Protein AF-A0AAU9VWB3-F1 (afdb_monomer_lite)

Organism: NCBI:txid46732

Structure (mmCIF, N/CA/C/O backbone):
data_AF-A0AAU9VWB3-F1
#
_entry.id   AF-A0AAU9VWB3-F1
#
loop_
_atom_site.group_PDB
_atom_site.id
_atom_site.type_symbol
_atom_site.label_atom_id
_atom_site.label_alt_id
_atom_site.label_comp_id
_atom_site.label_asym_id
_atom_site.label_entity_id
_atom_site.label_seq_id
_atom_site.pdbx_PDB_ins_code
_atom_site.Cartn_x
_atom_site.Cartn_y
_atom_site.Cartn_z
_atom_site.occupancy
_atom_site.B_iso_or_equiv
_atom_site.auth_seq_id
_atom_site.auth_comp_id
_atom_site.auth_asym_id
_atom_site.auth_atom_id
_atom_site.pdbx_PDB_model_num
ATOM 1 N N . ARG A 1 1 ? -45.924 -0.045 -30.109 1.00 38.47 1 ARG A N 1
ATOM 2 C CA . ARG A 1 1 ? -44.860 0.136 -31.128 1.00 38.47 1 ARG A CA 1
ATOM 3 C C . ARG A 1 1 ? -43.657 -0.625 -30.602 1.00 38.47 1 ARG A C 1
ATOM 5 O O . ARG A 1 1 ? -43.357 -0.429 -29.436 1.00 38.47 1 ARG A O 1
ATOM 12 N N . CYS A 1 2 ? -43.056 -1.525 -31.376 1.00 41.81 2 CYS A N 1
ATOM 13 C CA . CYS A 1 2 ? -41.845 -2.220 -30.935 1.00 41.81 2 CYS A CA 1
ATOM 14 C C . CYS A 1 2 ? -40.674 -1.237 -31.004 1.00 41.81 2 CYS A C 1
ATOM 16 O O . CYS A 1 2 ? -40.503 -0.582 -32.032 1.00 41.81 2 CYS A O 1
ATOM 18 N N . GLU A 1 3 ? -39.909 -1.102 -29.924 1.00 55.44 3 GLU A N 1
ATOM 19 C CA . GLU A 1 3 ? -38.705 -0.279 -29.950 1.00 55.44 3 GLU A CA 1
ATOM 20 C C . GLU A 1 3 ? -37.616 -0.947 -30.790 1.00 55.44 3 GLU A C 1
ATOM 22 O O . GLU A 1 3 ? -37.329 -2.129 -30.607 1.00 55.44 3 GLU A O 1
ATOM 27 N N . ARG A 1 4 ? -36.963 -0.177 -31.669 1.00 58.94 4 ARG A N 1
ATOM 28 C CA . ARG A 1 4 ? -35.733 -0.633 -32.328 1.00 58.94 4 ARG A CA 1
ATOM 29 C C . ARG A 1 4 ? -34.629 -0.837 -31.293 1.00 58.94 4 ARG A C 1
ATOM 31 O O . ARG A 1 4 ? -34.374 0.051 -30.467 1.00 58.94 4 ARG A O 1
ATOM 38 N N . LYS A 1 5 ? -33.977 -1.997 -31.373 1.00 69.62 5 LYS A N 1
ATOM 39 C CA . LYS A 1 5 ? -32.862 -2.408 -30.517 1.00 69.62 5 LYS A CA 1
ATOM 40 C C . LYS A 1 5 ? -31.563 -2.235 -31.299 1.00 69.62 5 LYS A C 1
ATOM 42 O O . LYS A 1 5 ? -31.406 -2.826 -32.355 1.00 69.62 5 LYS A O 1
ATOM 47 N N . CYS A 1 6 ? -30.634 -1.433 -30.788 1.00 78.75 6 CYS A N 1
ATOM 48 C CA . CYS A 1 6 ? -29.292 -1.345 -31.361 1.00 78.75 6 CYS A CA 1
ATOM 49 C C . CYS A 1 6 ? -28.444 -2.456 -30.731 1.00 78.75 6 CYS A C 1
ATOM 51 O O . CYS A 1 6 ? -28.241 -2.433 -29.520 1.00 78.75 6 CYS A O 1
ATOM 53 N N . ILE A 1 7 ? -28.016 -3.447 -31.517 1.00 81.38 7 ILE A N 1
ATOM 54 C CA . ILE A 1 7 ? -27.326 -4.640 -31.001 1.00 81.38 7 ILE A CA 1
ATOM 55 C C . ILE A 1 7 ? -25.847 -4.328 -30.758 1.00 81.38 7 ILE A C 1
ATOM 57 O O . ILE A 1 7 ? -25.397 -4.348 -29.617 1.00 81.38 7 ILE A O 1
ATOM 61 N N . PHE A 1 8 ? -25.113 -3.952 -31.809 1.00 83.62 8 PHE A N 1
ATOM 62 C CA . PHE A 1 8 ? -23.720 -3.504 -31.722 1.00 83.62 8 PHE A CA 1
ATOM 63 C C . PHE A 1 8 ? -23.607 -2.023 -32.111 1.00 83.62 8 PHE A C 1
ATOM 65 O O . PHE A 1 8 ? -22.905 -1.643 -33.048 1.00 83.62 8 PHE A O 1
ATOM 72 N N . GLY A 1 9 ? -24.351 -1.166 -31.408 1.00 77.94 9 GLY A N 1
ATOM 73 C CA . GLY A 1 9 ? -24.348 0.277 -31.643 1.00 77.94 9 GLY A CA 1
ATOM 74 C C . GLY A 1 9 ? -25.088 1.077 -30.574 1.00 77.94 9 GLY A C 1
ATOM 75 O O . GLY A 1 9 ? -25.852 0.532 -29.779 1.00 77.94 9 GLY A O 1
ATOM 76 N N . LYS A 1 10 ? -24.894 2.398 -30.575 1.00 83.38 10 LYS A N 1
ATOM 77 C CA . LYS A 1 10 ? -25.529 3.332 -29.636 1.00 83.38 10 LYS A CA 1
ATOM 78 C C . LYS A 1 10 ? -26.829 3.900 -30.218 1.00 83.38 10 LYS A C 1
ATOM 80 O O . LYS A 1 10 ? -26.836 4.427 -31.330 1.00 83.38 10 LYS A O 1
ATOM 85 N N . LYS A 1 11 ? -27.924 3.835 -29.453 1.00 79.50 11 LYS A N 1
ATOM 86 C CA . LYS A 1 11 ? -29.218 4.459 -29.793 1.00 79.50 11 LYS A CA 1
ATOM 87 C C . LYS A 1 11 ? -29.134 5.977 -29.592 1.00 79.50 11 LYS A C 1
ATOM 89 O O . LYS A 1 11 ? -28.684 6.436 -28.543 1.00 79.50 11 LYS A O 1
ATOM 94 N N . LEU A 1 12 ? -29.559 6.754 -30.587 1.00 74.50 12 LEU A N 1
ATOM 95 C CA . LEU A 1 12 ? -29.738 8.205 -30.473 1.00 74.50 12 LEU A CA 1
ATOM 96 C C . LEU A 1 12 ? -31.172 8.547 -30.045 1.00 74.50 12 LEU A C 1
ATOM 98 O O . LEU A 1 12 ? -32.097 7.759 -30.246 1.00 74.50 12 LEU A O 1
ATOM 102 N N . ALA A 1 13 ? -31.370 9.763 -29.526 1.00 68.38 13 ALA A N 1
ATOM 103 C CA . ALA A 1 13 ? -32.680 10.278 -29.103 1.00 68.38 13 ALA A CA 1
ATOM 104 C C . ALA A 1 13 ? -33.741 10.331 -30.231 1.00 68.38 13 ALA A C 1
ATOM 106 O O . ALA A 1 13 ? -34.926 10.480 -29.959 1.00 68.38 13 ALA A O 1
ATOM 107 N N . SER A 1 14 ? -33.324 10.182 -31.491 1.00 65.31 14 SER A N 1
ATOM 108 C CA . SER A 1 14 ? -34.155 10.114 -32.701 1.00 65.31 14 SER A CA 1
ATOM 109 C C . SER A 1 14 ? -34.635 8.699 -33.081 1.00 65.31 14 SER A C 1
ATOM 111 O O . SER A 1 14 ? -35.056 8.494 -34.215 1.00 65.31 14 SER A O 1
ATOM 113 N N . GLU A 1 15 ? -34.530 7.709 -32.183 1.00 66.25 15 GLU A N 1
ATOM 114 C CA . GLU A 1 15 ? -34.815 6.275 -32.435 1.00 66.25 15 GLU A CA 1
ATOM 115 C C . GLU A 1 15 ? -33.966 5.620 -33.554 1.00 66.25 15 GLU A C 1
ATOM 117 O O . GLU A 1 15 ? -34.312 4.565 -34.091 1.00 66.25 15 GLU A O 1
ATOM 122 N N . THR A 1 16 ? -32.817 6.212 -33.889 1.00 72.69 16 THR A N 1
ATOM 123 C CA . THR A 1 16 ? -31.859 5.697 -34.884 1.00 72.69 16 THR A CA 1
ATOM 124 C C . THR A 1 16 ? -30.579 5.190 -34.219 1.00 72.69 16 THR A C 1
ATOM 126 O O . THR A 1 16 ? -30.070 5.826 -33.295 1.00 72.69 16 THR A O 1
ATOM 129 N N . CYS A 1 17 ? -30.034 4.073 -34.704 1.00 80.69 17 CYS A N 1
ATOM 130 C CA . CYS A 1 17 ? -28.785 3.490 -34.208 1.00 80.69 17 CYS A CA 1
ATOM 131 C C . CYS A 1 17 ? -27.548 4.064 -34.920 1.00 80.69 17 CYS A C 1
ATOM 133 O O . CYS A 1 17 ? -27.579 4.305 -36.125 1.00 80.69 17 CYS A O 1
ATOM 135 N N . VAL A 1 18 ? -26.448 4.230 -34.181 1.00 86.19 18 VAL A N 1
ATOM 136 C CA . VAL A 1 18 ? -25.097 4.472 -34.714 1.00 86.19 18 VAL A CA 1
ATOM 137 C C . VAL A 1 18 ? -24.234 3.264 -34.373 1.00 86.19 18 VAL A C 1
ATOM 139 O O . VAL A 1 18 ? -24.063 2.948 -33.196 1.00 86.19 18 VAL A O 1
ATOM 142 N N . CYS A 1 19 ? -23.717 2.574 -35.386 1.00 84.81 19 CYS A N 1
ATOM 143 C CA . CYS A 1 19 ? -23.030 1.299 -35.197 1.00 84.81 19 CYS A CA 1
ATOM 144 C C . CYS A 1 19 ? -21.603 1.462 -34.676 1.00 84.81 19 CYS A C 1
ATOM 146 O O . CYS A 1 19 ? -20.915 2.434 -34.992 1.00 84.81 19 CYS A O 1
ATOM 148 N N . TYR A 1 20 ? -21.164 0.497 -33.869 1.00 82.50 20 TYR A N 1
ATOM 149 C CA . TYR A 1 20 ? -19.766 0.374 -33.479 1.00 82.50 20 TYR A CA 1
ATOM 150 C C . TYR A 1 20 ? -18.916 -0.103 -34.664 1.00 82.50 20 TYR A C 1
ATOM 152 O O . TYR A 1 20 ? -19.426 -0.657 -35.640 1.00 82.50 20 TYR A O 1
ATOM 160 N N . HIS A 1 21 ? -17.607 0.139 -34.585 1.00 82.44 21 HIS A N 1
ATOM 161 C CA . HIS A 1 21 ? -16.670 -0.180 -35.659 1.00 82.44 21 HIS A CA 1
ATOM 162 C C . HIS A 1 21 ? -16.758 -1.660 -36.064 1.00 82.44 21 HIS A C 1
ATOM 164 O O . HIS A 1 21 ? -16.754 -2.544 -35.209 1.00 82.44 21 HIS A O 1
ATOM 170 N N . GLY A 1 22 ? -16.861 -1.918 -37.370 1.00 80.81 22 GLY A N 1
ATOM 171 C CA . GLY A 1 22 ? -17.019 -3.265 -37.919 1.00 80.81 22 GLY A CA 1
ATOM 172 C C . GLY A 1 22 ? -18.447 -3.829 -37.923 1.00 80.81 22 GLY A C 1
ATOM 173 O O . GLY A 1 22 ? -18.622 -4.985 -38.316 1.00 80.81 22 GLY A O 1
ATOM 174 N N . TYR A 1 23 ? -19.459 -3.031 -37.565 1.00 86.69 23 TYR A N 1
ATOM 175 C CA . TYR A 1 23 ? -20.879 -3.397 -37.641 1.00 86.69 23 TYR A CA 1
ATOM 176 C C . TYR A 1 23 ? -21.697 -2.393 -38.465 1.00 86.69 23 TYR A C 1
ATOM 178 O O . TYR A 1 23 ? -21.344 -1.218 -38.576 1.00 86.69 23 TYR A O 1
ATOM 186 N N . TRP A 1 24 ? -22.812 -2.854 -39.035 1.00 89.44 24 TRP A N 1
ATOM 187 C CA . TRP A 1 24 ? -23.670 -2.064 -39.918 1.00 89.44 24 TRP A CA 1
ATOM 188 C C . TRP A 1 24 ? -25.157 -2.448 -39.838 1.00 89.44 24 TRP A C 1
ATOM 190 O O . TRP A 1 24 ? -25.545 -3.486 -39.291 1.00 89.44 24 TRP A O 1
ATOM 200 N N . GLY A 1 25 ? -25.995 -1.592 -40.426 1.00 84.12 25 GLY A N 1
ATOM 201 C CA . GLY A 1 25 ? -27.437 -1.779 -40.580 1.00 84.12 25 GLY A CA 1
ATOM 202 C C . GLY A 1 25 ? -28.259 -0.977 -39.569 1.00 84.12 25 GLY A C 1
ATOM 203 O O . GLY A 1 25 ? -27.744 -0.472 -38.577 1.00 84.12 25 GLY A O 1
ATOM 204 N N . LEU A 1 26 ? -29.571 -0.869 -39.803 1.00 82.31 26 LEU A N 1
ATOM 205 C CA . LEU A 1 26 ? -30.471 0.002 -39.021 1.00 82.31 26 LEU A CA 1
ATOM 206 C C . LEU A 1 26 ? -30.565 -0.345 -37.521 1.00 82.31 26 LEU A C 1
ATOM 208 O O . LEU A 1 26 ? -30.972 0.505 -36.732 1.00 82.31 26 LEU A O 1
ATOM 212 N N . GLU A 1 27 ? -30.191 -1.570 -37.149 1.00 85.31 27 GLU A N 1
ATOM 213 C CA . GLU A 1 27 ? -30.115 -2.077 -35.771 1.00 85.31 27 GLU A CA 1
ATOM 214 C C . GLU A 1 27 ? -28.685 -2.488 -35.372 1.00 85.31 27 GLU A C 1
ATOM 216 O O . GLU A 1 27 ? -28.461 -2.993 -34.274 1.00 85.31 27 GLU A O 1
ATOM 221 N N . CYS A 1 28 ? -27.693 -2.253 -36.242 1.00 88.00 28 CYS A N 1
ATOM 222 C CA . CYS A 1 28 ? -26.292 -2.630 -36.030 1.00 88.00 28 CYS A CA 1
ATOM 223 C C . CYS A 1 28 ? -26.110 -4.114 -35.669 1.00 88.00 28 CYS A C 1
ATOM 225 O O . CYS A 1 28 ? -25.296 -4.466 -34.819 1.00 88.00 28 CYS A O 1
ATOM 227 N N . SER A 1 29 ? -26.924 -4.979 -36.278 1.00 85.06 29 SER A N 1
ATOM 228 C CA . SER A 1 29 ? -26.930 -6.431 -36.079 1.00 85.06 29 SER A CA 1
ATOM 229 C C . SER A 1 29 ? -25.901 -7.158 -36.942 1.00 85.06 29 SER A C 1
ATOM 231 O O . SER A 1 29 ? -25.531 -8.288 -36.634 1.00 85.06 29 SER A O 1
ATOM 233 N N . ASN A 1 30 ? -25.476 -6.537 -38.044 1.00 84.25 30 ASN A N 1
ATOM 234 C CA . ASN A 1 30 ? -24.720 -7.199 -39.097 1.00 84.25 30 ASN A CA 1
ATOM 235 C C . ASN A 1 30 ? -23.243 -6.830 -38.992 1.00 84.25 30 ASN A C 1
ATOM 237 O O . ASN A 1 30 ? -22.899 -5.677 -38.741 1.00 84.25 30 ASN A O 1
ATOM 241 N N . THR A 1 31 ? -22.364 -7.798 -39.217 1.00 86.19 31 THR A N 1
ATOM 242 C CA . THR A 1 31 ? -20.916 -7.574 -39.252 1.00 86.19 31 THR A CA 1
ATOM 243 C C . THR A 1 31 ? -20.471 -7.143 -40.650 1.00 86.19 31 THR A C 1
ATOM 245 O O . THR A 1 31 ? -21.022 -7.598 -41.655 1.00 86.19 31 THR A O 1
ATOM 248 N N . CYS A 1 32 ? -19.476 -6.265 -40.731 1.00 86.06 32 CYS A N 1
ATOM 249 C CA . CYS A 1 32 ? -18.845 -5.887 -41.994 1.00 86.06 32 CYS A CA 1
ATOM 250 C C . CYS A 1 32 ? -18.077 -7.071 -42.622 1.00 86.06 32 CYS A C 1
ATOM 252 O O . CYS A 1 32 ? -17.574 -7.927 -41.884 1.00 86.06 32 CYS A O 1
ATOM 254 N N . PRO A 1 33 ? -17.926 -7.120 -43.962 1.00 79.62 33 PRO A N 1
ATOM 255 C CA . PRO A 1 33 ? -17.017 -8.056 -44.631 1.00 79.62 33 PRO A CA 1
ATOM 256 C C . PRO A 1 33 ? -15.603 -7.977 -44.029 1.00 79.62 33 PRO A C 1
ATOM 258 O O . PRO A 1 33 ? -15.181 -6.900 -43.622 1.00 79.62 33 PRO A O 1
ATOM 261 N N . GLY A 1 34 ? -14.884 -9.097 -43.911 1.00 69.38 34 GLY A N 1
ATOM 262 C CA . GLY A 1 34 ? -13.620 -9.180 -43.148 1.00 69.38 34 GLY A CA 1
ATOM 263 C C . GLY A 1 34 ? -13.787 -9.315 -41.619 1.00 69.38 34 GLY A C 1
ATOM 264 O O . GLY A 1 34 ? -12.839 -9.664 -40.918 1.00 69.38 34 GLY A O 1
ATOM 265 N N . GLY A 1 35 ? -15.006 -9.132 -41.094 1.00 75.06 35 GLY A N 1
ATOM 266 C CA . GLY A 1 35 ? -15.345 -9.309 -39.679 1.00 75.06 35 GLY A CA 1
ATOM 267 C C . GLY A 1 35 ? -15.165 -8.044 -38.831 1.00 75.06 35 GLY A C 1
ATOM 268 O O . GLY A 1 35 ? -14.579 -7.057 -39.262 1.00 75.06 35 GLY A O 1
ATOM 269 N N . ALA A 1 36 ? -15.671 -8.069 -37.593 1.00 76.12 36 ALA A N 1
ATOM 270 C CA . ALA A 1 36 ? -15.687 -6.891 -36.716 1.00 76.12 36 ALA A CA 1
ATOM 271 C C . ALA A 1 36 ? -14.283 -6.411 -36.304 1.00 76.12 36 ALA A C 1
ATOM 273 O O . ALA A 1 36 ? -14.067 -5.217 -36.113 1.00 76.12 36 ALA A O 1
ATOM 274 N N . ALA A 1 37 ? -13.338 -7.348 -36.172 1.00 71.69 37 ALA A N 1
ATOM 275 C CA . ALA A 1 37 ? -11.956 -7.061 -35.798 1.00 71.69 37 ALA A CA 1
ATOM 276 C C . ALA A 1 37 ? -11.131 -6.473 -36.956 1.00 71.69 37 ALA A C 1
ATOM 278 O O . ALA A 1 37 ? -10.235 -5.676 -36.706 1.00 71.69 37 ALA A O 1
ATOM 279 N N . ASN A 1 38 ? -11.441 -6.849 -38.205 1.00 74.50 38 ASN A N 1
ATOM 280 C CA . ASN A 1 38 ? -10.714 -6.427 -39.406 1.00 74.50 38 ASN A CA 1
ATOM 281 C C . ASN A 1 38 ? -11.690 -6.042 -40.537 1.00 74.50 38 ASN A C 1
ATOM 283 O O . ASN A 1 38 ? -11.703 -6.695 -41.587 1.00 74.50 38 ASN A O 1
ATOM 287 N N . PRO A 1 39 ? -12.556 -5.028 -40.351 1.00 81.31 39 PRO A N 1
ATOM 288 C CA . PRO A 1 39 ? -13.560 -4.692 -41.350 1.00 81.31 39 PRO A CA 1
ATOM 289 C C . PRO A 1 39 ? -12.901 -4.279 -42.665 1.00 81.31 39 PRO A C 1
ATOM 291 O O . PRO A 1 39 ? -11.892 -3.574 -42.691 1.00 81.31 39 PRO A O 1
ATOM 294 N N . CYS A 1 40 ? -13.460 -4.775 -43.765 1.00 80.12 40 CYS A N 1
ATOM 295 C CA . CYS A 1 40 ? -12.908 -4.670 -45.113 1.00 80.12 40 CYS A CA 1
ATOM 296 C C . CYS A 1 40 ? -11.451 -5.164 -45.203 1.00 80.12 40 CYS A C 1
ATOM 298 O O . CYS A 1 40 ? -10.633 -4.585 -45.920 1.00 80.12 40 CYS A O 1
ATOM 300 N N . ASN A 1 41 ? -11.109 -6.190 -44.410 1.00 73.81 41 ASN A N 1
ATOM 301 C CA . ASN A 1 41 ? -9.760 -6.738 -44.237 1.00 73.81 41 ASN A CA 1
ATOM 302 C C . ASN A 1 41 ? -8.693 -5.657 -43.948 1.00 73.81 41 ASN A C 1
ATOM 304 O O . ASN A 1 41 ? -7.556 -5.778 -44.401 1.00 73.81 41 ASN A O 1
ATOM 308 N N . ASN A 1 42 ? -9.065 -4.574 -43.248 1.00 80.12 42 ASN A N 1
ATOM 309 C CA . ASN A 1 42 ? -8.258 -3.363 -43.007 1.00 80.12 42 ASN A CA 1
ATOM 310 C C . ASN A 1 42 ? -7.787 -2.616 -44.278 1.00 80.12 42 ASN A C 1
ATOM 312 O O . ASN A 1 42 ? -6.952 -1.716 -44.200 1.00 80.12 42 ASN A O 1
ATOM 316 N N . ASN A 1 43 ? -8.333 -2.956 -45.448 1.00 75.38 43 ASN A N 1
ATOM 317 C CA . ASN A 1 43 ? -7.957 -2.416 -46.757 1.00 75.38 43 ASN A CA 1
ATOM 318 C C . ASN A 1 43 ? -9.058 -1.549 -47.403 1.00 75.38 43 ASN A C 1
ATOM 320 O O . ASN A 1 43 ? -8.951 -1.175 -48.573 1.00 75.38 43 ASN A O 1
ATOM 324 N N . GLY A 1 44 ? -10.088 -1.189 -46.638 1.00 79.69 44 GLY A N 1
ATOM 325 C CA . GLY A 1 44 ? -11.168 -0.284 -47.031 1.00 79.69 44 GLY A CA 1
ATOM 326 C C . GLY A 1 44 ? -11.976 0.196 -45.826 1.00 79.69 44 GLY A C 1
ATOM 327 O O . GLY A 1 44 ? -11.701 -0.209 -44.697 1.00 79.69 44 GLY A O 1
ATOM 328 N N . MET A 1 45 ? -12.984 1.039 -46.056 1.00 83.69 45 MET A N 1
ATOM 329 C CA . MET A 1 45 ? -13.929 1.467 -45.016 1.00 83.69 45 MET A CA 1
ATOM 330 C C . MET A 1 45 ? -15.315 0.861 -45.241 1.00 83.69 45 MET A C 1
ATOM 332 O O . MET A 1 45 ? -15.836 0.874 -46.351 1.00 83.69 45 MET A O 1
ATOM 336 N N . CYS A 1 46 ? -15.925 0.341 -44.175 1.00 85.69 46 CYS A N 1
ATOM 337 C CA . CYS A 1 46 ? -17.256 -0.261 -44.229 1.00 85.69 46 CYS A CA 1
ATOM 338 C C . CYS A 1 46 ? -18.357 0.798 -44.083 1.00 85.69 46 CYS A C 1
ATOM 340 O O . CYS A 1 46 ? -18.352 1.590 -43.136 1.00 85.69 46 CYS A O 1
ATOM 342 N N . ASN A 1 47 ? -19.342 0.781 -44.979 1.00 86.31 47 ASN A N 1
ATOM 343 C CA . ASN A 1 47 ? -20.524 1.624 -44.882 1.00 86.31 47 ASN A CA 1
ATOM 344 C C . ASN A 1 47 ? -21.445 1.137 -43.749 1.00 86.31 47 ASN A C 1
ATOM 346 O O . ASN A 1 47 ? -22.043 0.066 -43.832 1.00 86.31 47 ASN A O 1
ATOM 350 N N . VAL A 1 48 ? -21.623 1.954 -42.710 1.00 80.06 48 VAL A N 1
ATOM 351 C CA . VAL A 1 48 ? -22.407 1.597 -41.510 1.00 80.06 48 VAL A CA 1
ATOM 352 C C . VAL A 1 48 ? -23.915 1.409 -41.752 1.00 80.06 48 VAL A C 1
ATOM 354 O O . VAL A 1 48 ? -24.614 0.930 -40.862 1.00 80.06 48 VAL A O 1
ATOM 357 N N . ILE A 1 49 ? -24.440 1.749 -42.936 1.00 80.06 49 ILE A N 1
ATOM 358 C CA . ILE A 1 49 ? -25.857 1.561 -43.299 1.00 80.06 49 ILE A CA 1
ATOM 359 C C . ILE A 1 49 ? -26.047 0.369 -44.249 1.00 80.06 49 ILE A C 1
ATOM 361 O O . ILE A 1 49 ? -27.007 -0.380 -44.064 1.00 80.06 49 ILE A O 1
ATOM 365 N N . THR A 1 50 ? -25.163 0.181 -45.239 1.00 82.19 50 THR A N 1
ATOM 366 C CA . THR A 1 50 ? -25.307 -0.860 -46.285 1.00 82.19 50 THR A CA 1
ATOM 367 C C . THR A 1 50 ? -24.374 -2.063 -46.131 1.00 82.19 50 THR A C 1
ATOM 369 O O . THR A 1 50 ? -24.612 -3.085 -46.768 1.00 82.19 50 THR A O 1
ATOM 372 N N . GLY A 1 51 ? -23.325 -1.965 -45.309 1.00 79.00 51 GLY A N 1
ATOM 373 C CA . GLY A 1 51 ? -22.318 -3.016 -45.122 1.00 79.00 51 GLY A CA 1
ATOM 374 C C . GLY A 1 51 ? -21.296 -3.148 -46.247 1.00 79.00 51 GLY A C 1
ATOM 375 O O . GLY A 1 51 ? -20.439 -4.026 -46.189 1.00 79.00 51 GLY A O 1
ATOM 376 N N . GLU A 1 52 ? -21.378 -2.304 -47.273 1.00 85.44 52 GLU A N 1
ATOM 377 C CA . GLU A 1 52 ? -20.464 -2.337 -48.413 1.00 85.44 52 GLU A CA 1
ATOM 378 C C . GLU A 1 52 ? -19.104 -1.734 -48.053 1.00 85.44 52 GLU A C 1
ATOM 380 O O . GLU A 1 52 ? -19.023 -0.722 -47.355 1.00 85.44 52 GLU A O 1
ATOM 385 N N . CYS A 1 53 ? -18.032 -2.354 -48.544 1.00 83.06 53 CYS A N 1
ATOM 386 C CA . CYS A 1 53 ? -16.666 -1.892 -48.341 1.00 83.06 53 CYS A CA 1
ATOM 387 C C . CYS A 1 53 ? -16.208 -0.967 -49.472 1.00 83.06 53 CYS A C 1
ATOM 389 O O . CYS A 1 53 ? -16.132 -1.378 -50.629 1.00 83.06 53 CYS A O 1
ATOM 391 N N . GLU A 1 54 ? -15.829 0.261 -49.127 1.00 85.06 54 GLU A N 1
ATOM 392 C CA . GLU A 1 54 ? -15.117 1.174 -50.019 1.00 85.06 54 GLU A CA 1
ATOM 393 C C . GLU A 1 54 ? -13.612 0.877 -49.933 1.00 85.06 54 GLU A C 1
ATOM 395 O O . GLU A 1 54 ? -12.941 1.243 -48.965 1.00 85.06 54 GLU A O 1
ATOM 400 N N . CYS A 1 55 ? -13.091 0.135 -50.912 1.00 78.06 55 CYS A N 1
ATOM 401 C CA . CYS A 1 55 ? -11.712 -0.350 -50.900 1.00 78.06 55 CYS A CA 1
ATOM 402 C C . CYS A 1 55 ? -10.696 0.709 -51.336 1.00 78.06 55 CYS A C 1
ATOM 404 O O . CYS A 1 55 ? -10.904 1.455 -52.296 1.00 78.06 55 CYS A O 1
ATOM 406 N N . ASN A 1 56 ? -9.528 0.693 -50.692 1.00 75.06 56 ASN A N 1
ATOM 407 C CA . ASN A 1 56 ? -8.366 1.456 -51.133 1.00 75.06 56 ASN A CA 1
ATOM 408 C C . ASN A 1 56 ? -7.972 1.059 -52.568 1.00 75.06 56 ASN A C 1
ATOM 410 O O . ASN A 1 56 ? -8.101 -0.099 -52.964 1.00 75.06 56 ASN A O 1
ATOM 414 N N . VAL A 1 57 ? -7.424 2.011 -53.333 1.00 63.66 57 VAL A N 1
ATOM 415 C CA . VAL A 1 57 ? -7.211 1.923 -54.798 1.00 63.66 57 VAL A CA 1
ATOM 416 C C . VAL A 1 57 ? -6.502 0.638 -55.269 1.00 63.66 57 VAL A C 1
ATOM 418 O O . VAL A 1 57 ? -6.776 0.157 -56.365 1.00 63.66 57 VAL A O 1
ATOM 421 N N . ASN A 1 58 ? -5.634 0.048 -54.440 1.00 52.72 58 ASN A N 1
ATOM 422 C CA . ASN A 1 58 ? -4.861 -1.161 -54.757 1.00 52.72 58 ASN A CA 1
ATOM 423 C C . ASN A 1 58 ? -5.553 -2.496 -54.395 1.00 52.72 58 ASN A C 1
ATOM 425 O O . ASN A 1 58 ? -4.998 -3.552 -54.690 1.00 52.72 58 ASN A O 1
ATOM 429 N N . TYR A 1 59 ? -6.735 -2.454 -53.771 1.00 61.53 59 TYR A N 1
ATOM 430 C CA . TYR A 1 59 ? -7.494 -3.615 -53.276 1.00 61.53 59 TYR A CA 1
ATOM 431 C C . TYR A 1 59 ? -8.909 -3.720 -53.879 1.00 61.53 59 TYR A C 1
ATOM 433 O O . TYR A 1 59 ? -9.709 -4.564 -53.474 1.00 61.53 59 TYR A O 1
ATOM 441 N N . ASN A 1 60 ? -9.219 -2.882 -54.874 1.00 58.28 60 ASN A N 1
ATOM 442 C CA . ASN A 1 60 ? -10.456 -2.955 -55.652 1.00 58.28 60 ASN A CA 1
ATOM 443 C C . ASN A 1 60 ? -10.467 -4.218 -56.533 1.00 58.28 60 ASN A C 1
ATOM 445 O O . ASN A 1 60 ? -9.954 -4.222 -57.651 1.00 58.28 60 ASN A O 1
ATOM 449 N N . GLY A 1 61 ? -11.057 -5.295 -56.012 1.00 58.00 61 GLY A N 1
ATOM 450 C CA . GLY A 1 61 ? -11.153 -6.587 -56.701 1.00 58.00 61 GLY A CA 1
ATOM 451 C C . GLY A 1 61 ? -12.106 -7.599 -56.054 1.00 58.00 61 GLY A C 1
ATOM 452 O O . GLY A 1 61 ? -12.604 -8.486 -56.744 1.00 58.00 61 GLY A O 1
ATOM 453 N N . THR A 1 62 ? -12.411 -7.454 -54.761 1.00 62.31 62 THR A N 1
ATOM 454 C CA . THR A 1 62 ? -13.466 -8.209 -54.064 1.00 62.31 62 THR A CA 1
ATOM 455 C C . THR A 1 62 ? -14.251 -7.310 -53.113 1.00 62.31 62 THR A C 1
ATOM 457 O O . THR A 1 62 ? -13.756 -6.275 -52.675 1.00 62.31 62 THR A O 1
ATOM 460 N N . GLN A 1 63 ? -15.479 -7.722 -52.783 1.00 65.94 63 GLN A N 1
ATOM 461 C CA . GLN A 1 63 ? -16.438 -6.973 -51.954 1.00 65.94 63 GLN A CA 1
ATOM 462 C C . GLN A 1 63 ? -15.996 -6.786 -50.483 1.00 65.94 63 GLN A C 1
ATOM 464 O O . GLN A 1 63 ? -16.646 -6.080 -49.721 1.00 65.94 63 GLN A O 1
ATOM 469 N N . ASP A 1 64 ? -14.887 -7.415 -50.093 1.00 70.62 64 ASP A N 1
ATOM 470 C CA . ASP A 1 64 ? -14.241 -7.355 -48.781 1.00 70.62 64 ASP A CA 1
ATOM 471 C C . ASP A 1 64 ? -12.822 -6.746 -48.829 1.00 70.62 64 ASP A C 1
ATOM 473 O O . ASP A 1 64 ? -12.115 -6.774 -47.825 1.00 70.62 64 ASP A O 1
ATOM 477 N N . CYS A 1 65 ? -12.380 -6.230 -49.983 1.00 70.94 65 CYS A N 1
ATOM 478 C CA . CYS A 1 65 ? -11.028 -5.694 -50.218 1.00 70.94 65 CYS A CA 1
ATOM 479 C C . CYS A 1 65 ? -9.874 -6.709 -50.035 1.00 70.94 65 CYS A C 1
ATOM 481 O O . CYS A 1 65 ? -8.738 -6.325 -49.760 1.00 70.94 65 CYS A O 1
ATOM 483 N N . GLY A 1 66 ? -10.149 -8.011 -50.175 1.00 63.91 66 GLY A N 1
ATOM 484 C CA . GLY A 1 66 ? -9.228 -9.099 -49.820 1.00 63.91 66 GLY A CA 1
ATOM 485 C C . GLY A 1 66 ? -8.279 -9.640 -50.905 1.00 63.91 66 GLY A C 1
ATOM 486 O O . GLY A 1 66 ? -7.463 -10.503 -50.582 1.00 63.91 66 GLY A O 1
ATOM 487 N N . LYS A 1 67 ? -8.344 -9.217 -52.182 1.00 57.53 67 LYS A N 1
ATOM 488 C CA . LYS A 1 67 ? -7.538 -9.839 -53.267 1.00 57.53 67 LYS A CA 1
ATOM 489 C C . LYS A 1 67 ? -6.520 -8.928 -53.957 1.00 57.53 67 LYS A C 1
ATOM 491 O O . LYS A 1 67 ? -6.873 -8.031 -54.713 1.00 57.53 67 LYS A O 1
ATOM 496 N N . SER A 1 68 ? -5.248 -9.311 -53.831 1.00 56.69 68 SER A N 1
ATOM 497 C CA . SER A 1 68 ? -4.087 -8.789 -54.569 1.00 56.69 68 SER A CA 1
ATOM 498 C C . SER A 1 68 ? -3.579 -9.729 -55.682 1.00 56.69 68 SER A C 1
ATOM 500 O O . SER A 1 68 ? -2.521 -9.480 -56.252 1.00 56.69 68 SER A O 1
ATOM 502 N N . GLN A 1 69 ? -4.325 -10.795 -56.013 1.00 59.31 69 GLN A N 1
ATOM 503 C CA . GLN A 1 69 ? -3.922 -11.901 -56.905 1.00 59.31 69 GLN A CA 1
ATOM 504 C C . GLN A 1 69 ? -3.139 -11.503 -58.186 1.00 59.31 69 GLN A C 1
ATOM 506 O O . GLN A 1 69 ? -2.139 -12.161 -58.465 1.00 59.31 69 GLN A O 1
ATOM 511 N N . PRO A 1 70 ? -3.472 -10.426 -58.936 1.00 61.12 70 PRO A N 1
ATOM 512 C CA . PRO A 1 70 ? -2.714 -10.031 -60.134 1.00 61.12 70 PRO A CA 1
ATOM 513 C C . PRO A 1 70 ? -1.265 -9.570 -59.885 1.00 61.12 70 PRO A C 1
ATOM 515 O O . PRO A 1 70 ? -0.544 -9.281 -60.838 1.00 61.12 70 PRO A O 1
ATOM 518 N N . LEU A 1 71 ? -0.843 -9.419 -58.625 1.00 63.44 71 LEU A N 1
ATOM 519 C CA . LEU A 1 71 ? 0.446 -8.836 -58.249 1.00 63.44 71 LEU A CA 1
ATOM 520 C C . LEU A 1 71 ? 1.547 -9.876 -57.970 1.00 63.44 71 LEU A C 1
ATOM 522 O O . LEU A 1 71 ? 2.670 -9.458 -57.690 1.00 63.44 71 LEU A O 1
ATOM 526 N N . CYS A 1 72 ? 1.282 -11.187 -58.079 1.00 68.94 72 CYS A N 1
ATOM 527 C CA . CYS A 1 72 ? 2.243 -12.219 -57.653 1.00 68.94 72 CYS A CA 1
ATOM 528 C C . CYS A 1 72 ? 3.606 -12.144 -58.363 1.00 68.94 72 CYS A C 1
ATOM 530 O O . CYS A 1 72 ? 4.645 -12.350 -57.746 1.00 68.94 72 CYS A O 1
ATOM 532 N N . ASN A 1 73 ? 3.617 -11.749 -59.640 1.00 69.50 73 ASN A N 1
ATOM 533 C CA . ASN A 1 73 ? 4.832 -11.602 -60.446 1.00 69.50 73 ASN A CA 1
ATOM 534 C C . ASN A 1 73 ? 5.433 -10.178 -60.423 1.00 69.50 73 ASN A C 1
ATOM 536 O O . ASN A 1 73 ? 6.380 -9.898 -61.158 1.00 69.50 73 ASN A O 1
ATOM 540 N N . LYS A 1 74 ? 4.893 -9.253 -59.614 1.00 66.25 74 LYS A N 1
ATOM 541 C CA . LYS A 1 74 ? 5.263 -7.823 -59.647 1.00 66.25 74 LYS A CA 1
ATOM 542 C C . LYS A 1 74 ? 6.492 -7.468 -58.799 1.00 66.25 74 LYS A C 1
ATOM 544 O O . LYS A 1 74 ? 7.064 -6.399 -58.996 1.00 66.25 74 LYS A O 1
ATOM 549 N N . PHE A 1 75 ? 6.909 -8.356 -57.894 1.00 63.31 75 PHE A N 1
ATOM 550 C CA . PHE A 1 75 ? 8.044 -8.156 -56.988 1.00 63.31 75 PHE A CA 1
ATOM 551 C C . PHE A 1 75 ? 9.020 -9.345 -57.085 1.00 63.31 75 PHE A C 1
ATOM 553 O O . PHE A 1 75 ? 8.868 -10.330 -56.362 1.00 63.31 75 PHE A O 1
ATOM 560 N N . PRO A 1 76 ? 10.003 -9.307 -58.006 1.00 58.88 76 PRO A N 1
ATOM 561 C CA . PRO A 1 76 ? 10.950 -10.405 -58.182 1.00 58.88 76 PRO A CA 1
ATOM 562 C C . PRO A 1 76 ? 11.821 -10.597 -56.935 1.00 58.88 76 PRO A C 1
ATOM 564 O O . PRO A 1 76 ? 12.478 -9.656 -56.494 1.00 58.88 76 PRO A O 1
ATOM 567 N N . GLY A 1 77 ? 11.857 -11.818 -56.397 1.00 57.91 77 GLY A N 1
ATOM 568 C CA . GLY A 1 77 ? 12.710 -12.182 -55.258 1.00 57.91 77 GLY A CA 1
ATOM 569 C C . GLY A 1 77 ? 12.079 -12.026 -53.868 1.00 57.91 77 GLY A C 1
ATOM 570 O O . GLY A 1 77 ? 12.761 -12.298 -52.885 1.00 57.91 77 GLY A O 1
ATOM 571 N N . SER A 1 78 ? 10.803 -11.638 -53.752 1.00 56.06 78 SER A N 1
ATOM 572 C CA . SER A 1 78 ? 10.072 -11.653 -52.471 1.00 56.06 78 SER A CA 1
ATOM 573 C C . SER A 1 78 ? 8.884 -12.615 -52.506 1.00 56.06 78 SER A C 1
ATOM 575 O O . SER A 1 78 ? 8.132 -12.626 -53.480 1.00 56.06 78 SER A O 1
ATOM 577 N N . HIS A 1 79 ? 8.680 -13.384 -51.430 1.00 58.91 79 HIS A N 1
ATOM 578 C CA . HIS A 1 79 ? 7.543 -14.303 -51.317 1.00 58.91 79 HIS A CA 1
ATOM 579 C C . HIS A 1 79 ? 6.208 -13.551 -51.398 1.00 58.91 79 HIS A C 1
ATOM 581 O O . HIS A 1 79 ? 5.993 -12.566 -50.690 1.00 58.91 79 HIS A O 1
ATOM 587 N N . PHE A 1 80 ? 5.306 -14.037 -52.251 1.00 62.84 80 PHE A N 1
ATOM 588 C CA . PHE A 1 80 ? 3.967 -13.483 -52.429 1.00 62.84 80 PHE A CA 1
ATOM 589 C C . PHE A 1 80 ? 2.908 -14.417 -51.813 1.00 62.84 80 PHE A C 1
ATOM 591 O O . PHE A 1 80 ? 3.012 -15.629 -52.002 1.00 62.84 80 PHE A O 1
ATOM 598 N N . PRO A 1 81 ? 1.884 -13.911 -51.095 1.00 61.34 81 PRO A N 1
ATOM 599 C CA . PRO A 1 81 ? 0.919 -14.780 -50.424 1.00 61.34 81 PRO A CA 1
ATOM 600 C C . PRO A 1 81 ? 0.000 -15.546 -51.388 1.00 61.34 81 PRO A C 1
ATOM 602 O O . PRO A 1 81 ? -0.590 -14.957 -52.297 1.00 61.34 81 PRO A O 1
ATOM 605 N N . LEU A 1 82 ? -0.220 -16.834 -51.094 1.00 67.69 82 LEU A N 1
ATOM 606 C CA . LEU A 1 82 ? -1.280 -17.716 -51.618 1.00 67.69 82 LEU A CA 1
ATOM 607 C C . LEU A 1 82 ? -1.270 -18.061 -53.120 1.00 67.69 82 LEU A C 1
ATOM 609 O O . LEU A 1 82 ? -1.862 -19.082 -53.476 1.00 67.69 82 LEU A O 1
ATOM 613 N N . TRP A 1 83 ? -0.650 -17.261 -53.993 1.00 80.38 83 TRP A N 1
ATOM 614 C CA . TRP A 1 83 ? -0.725 -17.420 -55.453 1.00 80.38 83 TRP A CA 1
ATOM 615 C C . TRP A 1 83 ? 0.644 -17.322 -56.133 1.00 80.38 83 TRP A C 1
ATOM 617 O O . TRP A 1 83 ? 1.393 -16.373 -55.900 1.00 80.38 83 TRP A O 1
ATOM 627 N N . ILE A 1 84 ? 0.926 -18.285 -57.011 1.00 81.75 84 ILE A N 1
ATOM 628 C CA . ILE A 1 84 ? 2.151 -18.434 -57.807 1.00 81.75 84 ILE A CA 1
ATOM 629 C C . ILE A 1 84 ? 1.804 -18.732 -59.282 1.00 81.75 84 ILE A C 1
ATOM 631 O O . ILE A 1 84 ? 0.644 -18.624 -59.696 1.00 81.75 84 ILE A O 1
ATOM 635 N N . GLY A 1 85 ? 2.802 -19.117 -60.081 1.00 79.38 85 GLY A N 1
ATOM 636 C CA . GLY A 1 85 ? 2.660 -19.391 -61.509 1.00 79.38 85 GLY A CA 1
ATOM 637 C C . GLY A 1 85 ? 2.763 -18.138 -62.373 1.00 79.38 85 GLY A C 1
ATOM 638 O O . GLY A 1 85 ? 2.537 -17.008 -61.927 1.00 79.38 85 GLY A O 1
ATOM 639 N N . ASP A 1 86 ? 3.069 -18.328 -63.654 1.00 81.56 86 ASP A N 1
ATOM 640 C CA . ASP A 1 86 ? 3.294 -17.220 -64.597 1.00 81.56 86 ASP A CA 1
ATOM 641 C C . ASP A 1 86 ? 2.043 -16.346 -64.818 1.00 81.56 86 ASP A C 1
ATOM 643 O O . ASP A 1 86 ? 2.142 -15.201 -65.266 1.00 81.56 86 ASP A O 1
ATOM 647 N N . ARG A 1 87 ? 0.856 -16.859 -64.460 1.00 78.31 87 ARG A N 1
ATOM 648 C CA . ARG A 1 87 ? -0.436 -16.156 -64.548 1.00 78.31 87 ARG A CA 1
ATOM 649 C C . ARG A 1 87 ? -1.083 -15.850 -63.188 1.00 78.31 87 ARG A C 1
ATOM 651 O O . ARG A 1 87 ? -2.209 -15.358 -63.172 1.00 78.31 87 ARG A O 1
ATOM 658 N N . CYS A 1 88 ? -0.397 -16.105 -62.069 1.00 76.94 88 CYS A N 1
ATOM 659 C CA . CYS A 1 88 ? -0.927 -15.925 -60.708 1.00 76.94 88 CYS A CA 1
ATOM 660 C C . CYS A 1 88 ? -2.230 -16.705 -60.417 1.00 76.94 88 CYS A C 1
ATOM 662 O O . CYS A 1 88 ? -3.095 -16.246 -59.664 1.00 76.94 88 CYS A O 1
ATOM 664 N N . ASP A 1 89 ? -2.401 -17.867 -61.044 1.00 79.31 89 ASP A N 1
ATOM 665 C CA . ASP A 1 89 ? -3.586 -18.728 -60.967 1.00 79.31 89 ASP A CA 1
ATOM 666 C C . ASP A 1 89 ? -3.343 -20.055 -60.231 1.00 79.31 89 ASP A C 1
ATOM 668 O O . ASP A 1 89 ? -4.303 -20.764 -59.922 1.00 79.31 89 ASP A O 1
ATOM 672 N N . ILE A 1 90 ? -2.089 -20.368 -59.894 1.00 80.75 90 ILE A N 1
ATOM 673 C CA . ILE A 1 90 ? -1.716 -21.571 -59.148 1.00 80.75 90 ILE A CA 1
ATOM 674 C C . ILE A 1 90 ? -1.687 -21.232 -57.661 1.00 80.75 90 ILE A C 1
ATOM 676 O O . ILE A 1 90 ? -1.049 -20.272 -57.235 1.00 80.75 90 ILE A O 1
ATOM 680 N N . LYS A 1 91 ? -2.418 -22.005 -56.862 1.00 79.06 91 LYS A N 1
ATOM 681 C CA . LYS A 1 91 ? -2.535 -21.790 -55.421 1.00 79.06 91 LYS A CA 1
ATOM 682 C C . LYS A 1 91 ? -1.356 -22.447 -54.702 1.00 79.06 91 LYS A C 1
ATOM 684 O O . LYS A 1 91 ? -1.005 -23.578 -55.018 1.00 79.06 91 LYS A O 1
ATOM 689 N N . CYS A 1 92 ? -0.770 -21.749 -53.739 1.00 84.19 92 CYS A N 1
ATOM 690 C CA . CYS A 1 92 ? 0.354 -22.229 -52.939 1.00 84.19 92 CYS A CA 1
ATOM 691 C C . CYS A 1 92 ? 0.190 -21.662 -51.524 1.00 84.19 92 CYS A C 1
ATOM 693 O O . CYS A 1 92 ? 0.493 -20.497 -51.271 1.00 84.19 92 CYS A O 1
ATOM 695 N N . VAL A 1 93 ? -0.451 -22.437 -50.643 1.00 81.44 93 VAL A N 1
ATOM 696 C CA . VAL A 1 93 ? -1.041 -21.938 -49.388 1.00 81.44 93 VAL A CA 1
ATOM 697 C C . VAL A 1 93 ? 0.013 -21.762 -48.303 1.00 81.44 93 VAL A C 1
ATOM 699 O O . VAL A 1 93 ? 0.145 -20.672 -47.751 1.00 81.44 93 VAL A O 1
ATOM 702 N N . PHE A 1 94 ? 0.770 -22.825 -48.038 1.00 84.94 94 PHE A N 1
ATOM 703 C CA . PHE A 1 94 ? 1.868 -22.861 -47.074 1.00 84.94 94 PHE A CA 1
ATOM 704 C C . PHE A 1 94 ? 3.146 -23.322 -47.786 1.00 84.94 94 PHE A C 1
ATOM 706 O O . PHE A 1 94 ? 3.734 -24.360 -47.488 1.00 84.94 94 PHE A O 1
ATOM 713 N N . GLY A 1 95 ? 3.526 -22.567 -48.816 1.00 79.38 95 GLY A N 1
ATOM 714 C CA . GLY A 1 95 ? 4.624 -22.891 -49.719 1.00 79.38 95 GLY A CA 1
ATOM 715 C C . GLY A 1 95 ? 5.101 -21.677 -50.511 1.00 79.38 95 GLY A C 1
ATOM 716 O O . GLY A 1 95 ? 4.625 -20.557 -50.315 1.00 79.38 95 GLY A O 1
ATOM 717 N N . ALA A 1 96 ? 6.043 -21.908 -51.418 1.00 84.69 96 ALA A N 1
ATOM 718 C CA . ALA A 1 96 ? 6.586 -20.912 -52.333 1.00 84.69 96 ALA A CA 1
ATOM 719 C C . ALA A 1 96 ? 6.714 -21.474 -53.755 1.00 84.69 96 ALA A C 1
ATOM 721 O O . ALA A 1 96 ? 6.751 -22.684 -53.947 1.00 84.69 96 ALA A O 1
ATOM 722 N N . ALA A 1 97 ? 6.812 -20.591 -54.750 1.00 82.38 97 ALA A N 1
ATOM 723 C CA . ALA A 1 97 ? 7.161 -20.994 -56.108 1.00 82.38 97 ALA A CA 1
ATOM 724 C C . ALA A 1 97 ? 8.575 -21.599 -56.143 1.00 82.38 97 ALA A C 1
ATOM 726 O O . ALA A 1 97 ? 9.481 -21.058 -55.501 1.00 82.38 97 ALA A O 1
ATOM 727 N N . ASP A 1 98 ? 8.764 -22.678 -56.901 1.00 82.75 98 ASP A N 1
ATOM 728 C CA . ASP A 1 98 ? 10.087 -23.252 -57.137 1.00 82.75 98 ASP A CA 1
ATOM 729 C C . ASP A 1 98 ? 10.995 -22.236 -57.877 1.00 82.75 98 ASP A C 1
ATOM 731 O O . ASP A 1 98 ? 10.509 -21.497 -58.746 1.00 82.75 98 ASP A O 1
ATOM 735 N N . PRO A 1 99 ? 12.294 -22.129 -57.521 1.00 78.12 99 PRO A N 1
ATOM 736 C CA . PRO A 1 99 ? 13.220 -21.195 -58.165 1.00 78.12 99 PRO A CA 1
ATOM 737 C C . PRO A 1 99 ? 13.389 -21.404 -59.677 1.00 78.12 99 PRO A C 1
ATOM 739 O O . PRO A 1 99 ? 13.618 -20.422 -60.392 1.00 78.12 99 PRO A O 1
ATOM 742 N N . ASP A 1 100 ? 13.268 -22.649 -60.146 1.00 80.44 100 ASP A N 1
ATOM 743 C CA . ASP A 1 100 ? 13.481 -23.071 -61.532 1.00 80.44 100 ASP A CA 1
ATOM 744 C C . ASP A 1 100 ? 12.155 -23.289 -62.301 1.00 80.44 100 ASP A C 1
ATOM 746 O O . ASP A 1 100 ? 12.119 -23.047 -63.511 1.00 80.44 100 ASP A O 1
ATOM 750 N N . ASP A 1 101 ? 11.046 -23.654 -61.633 1.00 85.19 101 ASP A N 1
ATOM 751 C CA . ASP A 1 101 ? 9.684 -23.663 -62.219 1.00 85.19 101 ASP A CA 1
ATOM 752 C C . ASP A 1 101 ? 8.644 -22.929 -61.354 1.00 85.19 101 ASP A C 1
ATOM 754 O O . ASP A 1 101 ? 8.069 -23.461 -60.405 1.00 85.19 101 ASP A O 1
ATOM 758 N N . ARG A 1 102 ? 8.274 -21.713 -61.767 1.00 77.56 102 ARG A N 1
ATOM 759 C CA . ARG A 1 102 ? 7.305 -20.869 -61.043 1.00 77.56 102 ARG A CA 1
ATOM 760 C C . ARG A 1 102 ? 5.907 -21.466 -60.893 1.00 77.56 102 ARG A C 1
ATOM 762 O O . ARG A 1 102 ? 5.112 -20.929 -60.116 1.00 77.56 102 ARG A O 1
ATOM 769 N N . ASN A 1 103 ? 5.584 -22.512 -61.650 1.00 85.50 103 ASN A N 1
ATOM 770 C CA . ASN A 1 103 ? 4.298 -23.199 -61.614 1.00 85.50 103 ASN A CA 1
ATOM 771 C C . ASN A 1 103 ? 4.282 -24.379 -60.622 1.00 85.50 103 ASN A C 1
ATOM 773 O O . ASN A 1 103 ? 3.215 -24.933 -60.357 1.00 85.50 103 ASN A O 1
ATOM 777 N N . LEU A 1 104 ? 5.431 -24.730 -60.035 1.00 86.31 104 LEU A N 1
ATOM 778 C CA . LEU A 1 104 ? 5.562 -25.720 -58.971 1.00 86.31 104 LEU A CA 1
ATOM 779 C C . LEU A 1 104 ? 5.540 -25.034 -57.595 1.00 86.31 104 LEU A C 1
ATOM 781 O O . LEU A 1 104 ? 6.249 -24.058 -57.360 1.00 86.31 104 LEU A O 1
ATOM 785 N N . CYS A 1 105 ? 4.719 -25.549 -56.677 1.00 87.62 105 CYS A N 1
ATOM 786 C CA . CYS A 1 105 ? 4.654 -25.096 -55.287 1.00 87.62 105 CYS A CA 1
ATOM 787 C C . CYS A 1 105 ? 5.533 -26.003 -54.409 1.00 87.62 105 CYS A C 1
ATOM 789 O O . CYS A 1 105 ? 5.219 -27.179 -54.229 1.00 87.62 105 CYS A O 1
ATOM 791 N N . ILE A 1 106 ? 6.624 -25.465 -53.859 1.00 87.00 106 ILE A N 1
ATOM 792 C CA . ILE A 1 106 ? 7.436 -26.120 -52.825 1.00 87.00 106 ILE A CA 1
ATOM 793 C C . ILE A 1 106 ? 6.801 -25.837 -51.464 1.00 87.00 106 ILE A C 1
ATOM 795 O O . ILE A 1 106 ? 6.649 -24.677 -51.077 1.00 87.00 106 ILE A O 1
ATOM 799 N N . CYS A 1 107 ? 6.466 -26.883 -50.712 1.00 87.88 107 CYS A N 1
ATOM 800 C CA . CYS A 1 107 ? 5.874 -26.729 -49.386 1.00 87.88 107 CYS A CA 1
ATOM 801 C C . CYS A 1 107 ? 6.885 -26.288 -48.331 1.00 87.88 107 CYS A C 1
ATOM 803 O O . CYS A 1 107 ? 8.043 -26.708 -48.333 1.00 87.88 107 CYS A O 1
ATOM 805 N N . MET A 1 108 ? 6.408 -25.470 -47.393 1.00 81.69 108 MET A N 1
ATOM 806 C CA . MET A 1 108 ? 7.095 -25.232 -46.129 1.00 81.69 108 MET A CA 1
ATOM 807 C C . MET A 1 108 ? 7.079 -26.514 -45.286 1.00 81.69 108 MET A C 1
ATOM 809 O O . MET A 1 108 ? 6.214 -27.376 -45.449 1.00 81.69 108 MET A O 1
ATOM 813 N N . GLU A 1 109 ? 8.044 -26.641 -44.379 1.00 81.94 109 GLU A N 1
ATOM 814 C CA . GLU A 1 109 ? 8.194 -27.830 -43.543 1.00 81.94 109 GLU A CA 1
ATOM 815 C C . GLU A 1 109 ? 6.921 -28.121 -42.723 1.00 81.94 109 GLU A C 1
ATOM 817 O O . GLU A 1 109 ? 6.288 -27.216 -42.178 1.00 81.94 109 GLU A O 1
ATOM 822 N N . GLY A 1 110 ? 6.514 -29.394 -42.681 1.00 80.69 110 GLY A N 1
ATOM 823 C CA . GLY A 1 110 ? 5.269 -29.830 -42.039 1.00 80.69 110 GLY A CA 1
ATOM 824 C C . GLY A 1 110 ? 4.009 -29.734 -42.907 1.00 80.69 110 GLY A C 1
ATOM 825 O O . GLY A 1 110 ? 2.954 -30.196 -42.465 1.00 80.69 110 GLY A O 1
ATOM 826 N N . TYR A 1 111 ? 4.108 -29.213 -44.134 1.00 86.88 111 TYR A N 1
ATOM 827 C CA . TYR A 1 111 ? 3.027 -29.207 -45.123 1.00 86.88 111 TYR A CA 1
ATOM 828 C C . TYR A 1 111 ? 3.368 -30.054 -46.353 1.00 86.88 111 TYR A C 1
ATOM 830 O O . TYR A 1 111 ? 4.536 -30.242 -46.698 1.00 86.88 111 TYR A O 1
ATOM 838 N N . TRP A 1 112 ? 2.337 -30.552 -47.035 1.00 88.94 112 TRP A N 1
ATOM 839 C CA . TRP A 1 112 ? 2.487 -31.381 -48.229 1.00 88.94 112 TRP A CA 1
ATOM 840 C C . TRP A 1 112 ? 1.338 -31.211 -49.236 1.00 88.94 112 TRP A C 1
ATOM 842 O O . TRP A 1 112 ? 0.297 -30.605 -48.954 1.00 88.94 112 TRP A O 1
ATOM 852 N N . GLY A 1 113 ? 1.536 -31.782 -50.426 1.00 84.19 113 GLY A N 1
ATOM 853 C CA . GLY A 1 113 ? 0.565 -31.799 -51.520 1.00 84.19 113 GLY A CA 1
ATOM 854 C C . GLY A 1 113 ? 0.726 -30.626 -52.492 1.00 84.19 113 GLY A C 1
ATOM 855 O O . GLY A 1 113 ? 1.428 -29.660 -52.221 1.00 84.19 113 GLY A O 1
ATOM 856 N N . SER A 1 114 ? 0.064 -30.696 -53.649 1.00 85.38 114 SER A N 1
ATOM 857 C CA . SER A 1 114 ? 0.351 -29.820 -54.802 1.00 85.38 114 SER A CA 1
ATOM 858 C C . SER A 1 114 ? 0.076 -28.319 -54.610 1.00 85.38 114 SER A C 1
ATOM 860 O O . SER A 1 114 ? 0.580 -27.522 -55.393 1.00 85.38 114 SER A O 1
ATOM 862 N N . ASP A 1 115 ? -0.735 -27.929 -53.619 1.00 87.31 115 ASP A N 1
ATOM 863 C CA . ASP A 1 115 ? -0.934 -26.529 -53.195 1.00 87.31 115 ASP A CA 1
ATOM 864 C C . ASP A 1 115 ? -0.450 -26.272 -51.754 1.00 87.31 115 ASP A C 1
ATOM 866 O O . ASP A 1 115 ? -0.709 -25.203 -51.194 1.00 87.31 115 ASP A O 1
ATOM 870 N N . CYS A 1 116 ? 0.221 -27.254 -51.143 1.00 88.69 116 CYS A N 1
ATOM 871 C CA . CYS A 1 116 ? 0.701 -27.248 -49.761 1.00 88.69 116 CYS A CA 1
ATOM 872 C C . CYS A 1 116 ? -0.382 -26.922 -48.722 1.00 88.69 116 CYS A C 1
ATOM 874 O O . CYS A 1 116 ? -0.106 -26.305 -47.697 1.00 88.69 116 CYS A O 1
ATOM 876 N N . SER A 1 117 ? -1.637 -27.299 -48.993 1.00 83.75 117 SER A N 1
ATOM 877 C CA . SER A 1 117 ? -2.754 -27.123 -48.056 1.00 83.75 117 SER A CA 1
ATOM 878 C C . SER A 1 117 ? -2.869 -28.223 -47.000 1.00 83.75 117 SER A C 1
ATOM 880 O O . SER A 1 117 ? -3.592 -28.036 -46.022 1.00 83.75 117 SER A O 1
ATOM 882 N N . GLN A 1 118 ? -2.209 -29.369 -47.196 1.00 85.69 118 GLN A N 1
ATOM 883 C CA . GLN A 1 118 ? -2.301 -30.509 -46.287 1.00 85.69 118 GLN A CA 1
ATOM 884 C C . GLN A 1 118 ? -1.192 -30.446 -45.239 1.00 85.69 118 GLN A C 1
ATOM 886 O O . GLN A 1 118 ? -0.072 -30.037 -45.531 1.00 85.69 118 GLN A O 1
ATOM 891 N N . ILE A 1 119 ? -1.508 -30.861 -44.014 1.00 84.88 119 ILE A N 1
ATOM 892 C CA . ILE A 1 119 ? -0.562 -30.903 -42.894 1.00 84.88 119 ILE A CA 1
ATOM 893 C C . ILE A 1 119 ? -0.050 -32.339 -42.750 1.00 84.88 119 ILE A C 1
ATOM 895 O O . ILE A 1 119 ? -0.808 -33.300 -42.918 1.00 84.88 119 ILE A O 1
ATOM 899 N N . CYS A 1 120 ? 1.238 -32.494 -42.461 1.00 86.00 120 CYS A N 1
ATOM 900 C CA . CYS A 1 120 ? 1.856 -33.792 -42.214 1.00 86.00 120 CYS A CA 1
ATOM 901 C C . CYS A 1 120 ? 1.322 -34.453 -40.925 1.00 86.00 120 CYS A C 1
ATOM 903 O O . CYS A 1 120 ? 0.915 -33.752 -39.988 1.00 86.00 120 CYS A O 1
ATOM 905 N N . PRO A 1 121 ? 1.336 -35.798 -40.832 1.00 83.19 121 PRO A N 1
ATOM 906 C CA . PRO A 1 121 ? 0.921 -36.514 -39.626 1.00 83.19 121 PRO A CA 1
ATOM 907 C C . PRO A 1 121 ? 1.627 -36.004 -38.361 1.00 83.19 121 PRO A C 1
ATOM 909 O O . PRO A 1 121 ? 2.818 -35.710 -38.388 1.00 83.19 121 PRO A O 1
ATOM 912 N N . GLY A 1 122 ? 0.890 -35.885 -37.253 1.00 71.06 122 GLY A N 1
ATOM 913 C CA . GLY A 1 122 ? 1.386 -35.304 -35.993 1.00 71.06 122 GLY A CA 1
ATOM 914 C C . GLY A 1 122 ? 1.278 -33.772 -35.890 1.00 71.06 122 GLY A C 1
ATOM 915 O O . GLY A 1 122 ? 1.330 -33.228 -34.787 1.00 71.06 122 GLY A O 1
ATOM 916 N N . GLY A 1 123 ? 1.003 -33.076 -36.999 1.00 77.25 123 GLY A N 1
ATOM 917 C CA . GLY A 1 123 ? 0.777 -31.630 -37.012 1.00 77.25 123 GLY A CA 1
ATOM 918 C C . GLY A 1 123 ? 2.064 -30.802 -36.957 1.00 77.25 123 GLY A C 1
ATOM 919 O O . GLY A 1 123 ? 3.167 -31.329 -36.894 1.00 77.25 123 GLY A O 1
ATOM 920 N N . LEU A 1 124 ? 1.918 -29.476 -36.976 1.00 68.25 124 LEU A N 1
ATOM 921 C CA . LEU A 1 124 ? 3.035 -28.533 -37.161 1.00 68.25 124 LEU A CA 1
ATOM 922 C C . LEU A 1 124 ? 4.010 -28.444 -35.980 1.00 68.25 124 LEU A C 1
ATOM 924 O O . LEU A 1 124 ? 5.143 -28.020 -36.166 1.00 68.25 124 LEU A O 1
ATOM 928 N N . LEU A 1 125 ? 3.574 -28.830 -34.779 1.00 71.81 125 LEU A N 1
ATOM 929 C CA . LEU A 1 125 ? 4.422 -28.847 -33.583 1.00 71.81 125 LEU A CA 1
ATOM 930 C C . LEU A 1 125 ? 5.171 -30.178 -33.409 1.00 71.81 125 LEU A C 1
ATOM 932 O O . LEU A 1 125 ? 6.234 -30.187 -32.807 1.00 71.81 125 LEU A O 1
ATOM 936 N N . ASN A 1 126 ? 4.633 -31.279 -33.946 1.00 78.12 126 ASN A N 1
ATOM 937 C CA . ASN A 1 126 ? 5.171 -32.636 -33.814 1.00 78.12 126 ASN A CA 1
ATOM 938 C C . ASN A 1 126 ? 5.119 -33.352 -35.173 1.00 78.12 126 ASN A C 1
ATOM 940 O O . ASN A 1 126 ? 4.475 -34.394 -35.322 1.00 78.12 126 ASN A O 1
ATOM 944 N N . ILE A 1 127 ? 5.763 -32.766 -36.186 1.00 83.69 127 ILE A N 1
ATOM 945 C CA . ILE A 1 127 ? 5.777 -33.288 -37.560 1.00 83.69 127 ILE A CA 1
ATOM 946 C C . ILE A 1 127 ? 6.330 -34.716 -37.535 1.00 83.69 127 ILE A C 1
ATOM 948 O O . ILE A 1 127 ? 7.394 -34.964 -36.970 1.00 83.69 127 ILE A O 1
ATOM 952 N N . CYS A 1 128 ? 5.588 -35.666 -38.105 1.00 87.88 128 CYS A N 1
ATOM 953 C CA . CYS A 1 128 ? 5.895 -37.095 -38.035 1.00 87.88 128 CYS A CA 1
ATOM 954 C C . CYS A 1 128 ? 6.156 -37.566 -36.597 1.00 87.88 128 CYS A C 1
ATOM 956 O O . CYS A 1 128 ? 7.183 -38.174 -36.299 1.00 87.88 128 CYS A O 1
ATOM 958 N N . GLY A 1 129 ? 5.268 -37.177 -35.678 1.00 81.06 129 GLY A N 1
ATOM 959 C CA . GLY A 1 129 ? 5.366 -37.493 -34.253 1.00 81.06 129 GLY A CA 1
ATOM 960 C C . GLY A 1 129 ? 6.560 -36.862 -33.528 1.00 81.06 129 GLY A C 1
ATOM 961 O O . GLY A 1 129 ? 6.748 -37.171 -32.361 1.00 81.06 129 GLY A O 1
ATOM 962 N N . GLY A 1 130 ? 7.362 -36.016 -34.188 1.00 85.00 130 GLY A N 1
ATOM 963 C CA . GLY A 1 130 ? 8.654 -35.528 -33.686 1.00 85.00 130 GLY A CA 1
ATOM 964 C C . GLY A 1 130 ? 9.844 -36.459 -33.976 1.00 85.00 130 GLY A C 1
ATOM 965 O O . GLY A 1 130 ? 10.976 -36.135 -33.619 1.00 85.00 130 GLY A O 1
ATOM 966 N N . HIS A 1 131 ? 9.622 -37.601 -34.642 1.00 87.00 131 HIS A N 1
ATOM 967 C CA . HIS A 1 131 ? 10.608 -38.689 -34.774 1.00 87.00 131 HIS A CA 1
ATOM 968 C C . HIS A 1 131 ? 10.799 -39.191 -36.218 1.00 87.00 131 HIS A C 1
ATOM 970 O O . HIS A 1 131 ? 11.249 -40.315 -36.474 1.00 87.00 131 HIS A O 1
ATOM 976 N N . GLY A 1 132 ? 10.491 -38.338 -37.192 1.00 86.25 132 GLY A N 1
ATOM 977 C CA . GLY A 1 132 ? 10.713 -38.578 -38.613 1.00 86.25 132 GLY A CA 1
ATOM 978 C C . GLY A 1 132 ? 10.662 -37.283 -39.416 1.00 86.25 132 GLY A C 1
ATOM 979 O O . GLY A 1 132 ? 10.392 -36.219 -38.868 1.00 86.25 132 GLY A O 1
ATOM 980 N N . TRP A 1 133 ? 10.904 -37.379 -40.721 1.00 86.00 133 TRP A N 1
ATOM 981 C CA . TRP A 1 133 ? 10.739 -36.257 -41.651 1.00 86.00 133 TRP A CA 1
ATOM 982 C C . TRP A 1 133 ? 9.629 -36.557 -42.661 1.00 86.00 133 TRP A C 1
ATOM 984 O O . TRP A 1 133 ? 9.451 -37.708 -43.060 1.00 86.00 133 TRP A O 1
ATOM 994 N N . CYS A 1 134 ? 8.863 -35.538 -43.046 1.00 86.62 134 CYS A N 1
ATOM 995 C CA . CYS A 1 134 ? 7.705 -35.680 -43.925 1.00 86.62 134 CYS A CA 1
ATOM 996 C C . CYS A 1 134 ? 8.083 -35.414 -45.385 1.00 86.62 134 CYS A C 1
ATOM 998 O O . CYS A 1 134 ? 8.645 -34.365 -45.697 1.00 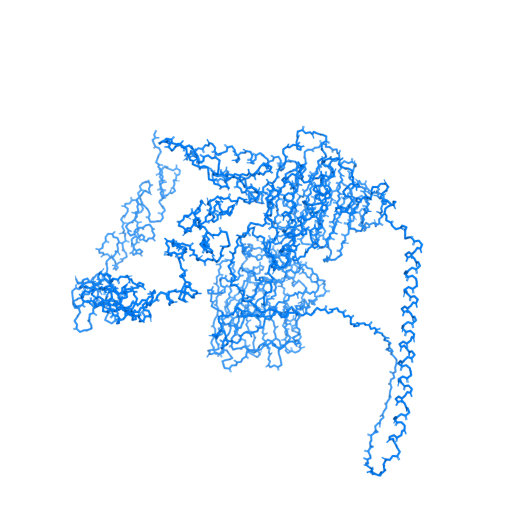86.62 134 CYS A O 1
ATOM 1000 N N . ASP A 1 135 ? 7.720 -36.324 -46.286 1.00 85.88 135 ASP A N 1
ATOM 1001 C CA . ASP A 1 135 ? 7.824 -36.093 -47.724 1.00 85.88 135 ASP A CA 1
ATOM 1002 C C . ASP A 1 135 ? 6.779 -35.053 -48.172 1.00 85.88 135 ASP A C 1
ATOM 1004 O O . ASP A 1 135 ? 5.572 -35.293 -48.111 1.00 85.88 135 ASP A O 1
ATOM 1008 N N . SER A 1 136 ? 7.235 -33.891 -48.644 1.00 79.62 136 SER A N 1
ATOM 1009 C CA . SER A 1 136 ? 6.369 -32.764 -49.028 1.00 79.62 136 SER A CA 1
ATOM 1010 C C . SER A 1 136 ? 5.500 -33.023 -50.268 1.00 79.62 136 SER A C 1
ATOM 1012 O O . SER A 1 136 ? 4.540 -32.290 -50.512 1.00 79.62 136 SER A O 1
ATOM 1014 N N . SER A 1 137 ? 5.779 -34.076 -51.043 1.00 79.56 137 SER A N 1
ATOM 1015 C CA . SER A 1 137 ? 4.999 -34.433 -52.234 1.00 79.56 137 SER A CA 1
ATOM 1016 C C . SER A 1 137 ? 3.892 -35.454 -51.945 1.00 79.56 137 SER A C 1
ATOM 1018 O O . SER A 1 137 ? 2.830 -35.399 -52.568 1.00 79.56 137 SER A O 1
ATOM 1020 N N . THR A 1 138 ? 4.108 -36.352 -50.979 1.00 84.69 138 THR A N 1
ATOM 1021 C CA . THR A 1 138 ? 3.213 -37.486 -50.672 1.00 84.69 138 THR A CA 1
ATOM 1022 C C . THR A 1 138 ? 2.608 -37.466 -49.268 1.00 84.69 138 THR A C 1
ATOM 1024 O O . THR A 1 138 ? 1.672 -38.220 -49.014 1.00 84.69 138 THR A O 1
ATOM 1027 N N . GLY A 1 139 ? 3.129 -36.646 -48.352 1.00 82.75 139 GLY A N 1
ATOM 1028 C CA . GLY A 1 139 ? 2.718 -36.606 -46.944 1.00 82.75 139 GLY A CA 1
ATOM 1029 C C . GLY A 1 139 ? 3.207 -37.786 -46.102 1.00 82.75 139 GLY A C 1
ATOM 1030 O O . GLY A 1 139 ? 2.862 -37.877 -44.923 1.00 82.75 139 GLY A O 1
ATOM 1031 N N . HIS A 1 140 ? 3.992 -38.701 -46.681 1.00 88.88 140 HIS A N 1
ATOM 1032 C CA . HIS A 1 140 ? 4.478 -39.892 -45.990 1.00 88.88 140 HIS A CA 1
ATOM 1033 C C . HIS A 1 140 ? 5.646 -39.544 -45.062 1.00 88.88 140 HIS A C 1
ATOM 1035 O O . HIS A 1 140 ? 6.631 -38.930 -45.473 1.00 88.88 140 HIS A O 1
ATOM 1041 N N . CYS A 1 141 ? 5.576 -39.998 -43.813 1.00 89.94 141 CYS A N 1
ATOM 1042 C CA . CYS A 1 141 ? 6.652 -39.824 -42.847 1.00 89.94 141 CYS A CA 1
ATOM 1043 C C . CYS A 1 141 ? 7.750 -40.885 -43.002 1.00 89.94 141 CYS A C 1
ATOM 1045 O O . CYS A 1 141 ? 7.472 -42.081 -43.094 1.00 89.94 141 CYS A O 1
ATOM 1047 N N . GLN A 1 142 ? 9.012 -40.460 -43.004 1.00 90.19 142 GLN A N 1
ATOM 1048 C CA . GLN A 1 142 ? 10.185 -41.331 -42.957 1.00 90.19 142 GLN A CA 1
ATOM 1049 C C . GLN A 1 142 ? 10.735 -41.372 -41.527 1.00 90.19 142 GLN A C 1
ATOM 1051 O O . GLN A 1 142 ? 11.353 -40.419 -41.053 1.00 90.19 142 GLN A O 1
ATOM 1056 N N . CYS A 1 143 ? 10.495 -42.485 -40.833 1.00 90.38 143 CYS A N 1
ATOM 1057 C CA . CYS A 1 143 ? 10.767 -42.606 -39.402 1.00 90.38 143 CYS A CA 1
ATOM 1058 C C . CYS A 1 143 ? 12.211 -43.006 -39.068 1.00 90.38 143 CYS A C 1
ATOM 1060 O O . CYS A 1 143 ? 12.825 -43.867 -39.727 1.00 90.38 143 CYS A O 1
ATOM 1062 N N . GLN A 1 144 ? 12.711 -42.439 -37.967 1.00 86.62 144 GLN A N 1
ATOM 1063 C CA . GLN A 1 144 ? 13.949 -42.853 -37.305 1.00 86.62 144 GLN A CA 1
ATOM 1064 C C . GLN A 1 144 ? 13.892 -44.342 -36.918 1.00 86.62 144 GLN A C 1
ATOM 1066 O O . GLN A 1 144 ? 12.821 -44.924 -36.760 1.00 86.62 144 GLN A O 1
ATOM 1071 N N . VAL A 1 145 ? 15.050 -45.003 -36.821 1.00 84.56 145 VAL A N 1
ATOM 1072 C CA . VAL A 1 145 ? 15.143 -46.481 -36.805 1.00 84.56 145 VAL A CA 1
ATOM 1073 C C . VAL A 1 145 ? 14.420 -47.131 -35.618 1.00 84.56 145 VAL A C 1
ATOM 1075 O O . VAL A 1 145 ? 13.892 -48.232 -35.768 1.00 84.56 145 VAL A O 1
ATOM 1078 N N . ASN A 1 146 ? 14.350 -46.454 -34.474 1.00 85.44 146 ASN A N 1
ATOM 1079 C CA . ASN A 1 146 ? 13.644 -46.877 -33.260 1.00 85.44 146 ASN A CA 1
ATOM 1080 C C . ASN A 1 146 ? 12.143 -46.508 -33.237 1.00 85.44 146 ASN A C 1
ATOM 1082 O O . ASN A 1 146 ? 11.444 -46.945 -32.330 1.00 85.44 146 ASN A O 1
ATOM 1086 N N . TRP A 1 147 ? 11.634 -45.793 -34.248 1.00 90.00 147 TRP A N 1
ATOM 1087 C CA . TRP A 1 147 ? 10.265 -45.248 -34.330 1.00 90.00 147 TRP A CA 1
ATOM 1088 C C . TRP A 1 147 ? 9.445 -45.766 -35.526 1.00 90.00 147 TRP A C 1
ATOM 1090 O O . TRP A 1 147 ? 8.488 -45.138 -35.969 1.00 90.00 147 TRP A O 1
ATOM 1100 N N . ARG A 1 148 ? 9.804 -46.925 -36.086 1.00 88.19 148 ARG A N 1
ATOM 1101 C CA . ARG A 1 148 ? 9.121 -47.555 -37.237 1.00 88.19 148 ARG A CA 1
ATOM 1102 C C . ARG A 1 148 ? 7.998 -48.507 -36.813 1.00 88.19 148 ARG A C 1
ATOM 1104 O O . ARG A 1 148 ? 7.692 -49.448 -37.540 1.00 88.19 148 ARG A O 1
ATOM 1111 N N . GLY A 1 149 ? 7.397 -48.293 -35.641 1.00 82.19 149 GLY A N 1
ATOM 1112 C CA . GLY A 1 149 ? 6.240 -49.069 -35.182 1.00 82.19 149 GLY A CA 1
ATOM 1113 C C . GLY A 1 149 ? 4.964 -48.775 -35.976 1.00 82.19 149 GLY A C 1
ATOM 1114 O O . GLY A 1 149 ? 4.101 -49.642 -36.098 1.00 82.19 149 GLY A O 1
ATOM 1115 N N . ASN A 1 150 ? 4.856 -47.572 -36.554 1.00 83.31 150 ASN A N 1
ATOM 1116 C CA . ASN A 1 150 ? 3.760 -47.162 -37.429 1.00 83.31 150 ASN A CA 1
ATOM 1117 C C . ASN A 1 150 ? 4.228 -46.145 -38.490 1.00 83.31 150 ASN A C 1
ATOM 1119 O O . ASN A 1 150 ? 5.339 -45.622 -38.427 1.00 83.31 150 ASN A O 1
ATOM 1123 N N . GLU A 1 151 ? 3.359 -45.850 -39.457 1.00 82.25 151 GLU A N 1
ATOM 1124 C CA . GLU A 1 151 ? 3.648 -44.958 -40.595 1.00 82.25 151 GLU A CA 1
ATOM 1125 C C . GLU A 1 151 ? 3.741 -43.466 -40.218 1.00 82.25 151 GLU A C 1
ATOM 1127 O O . GLU A 1 151 ? 4.202 -42.667 -41.025 1.00 82.25 151 GLU A O 1
ATOM 1132 N N . ASN A 1 152 ? 3.356 -43.090 -38.991 1.00 85.06 152 ASN A N 1
ATOM 1133 C CA . ASN A 1 152 ? 3.363 -41.708 -38.485 1.00 85.06 152 ASN A CA 1
ATOM 1134 C C . ASN A 1 152 ? 4.504 -41.431 -37.486 1.00 85.06 152 ASN A C 1
ATOM 1136 O O . ASN A 1 152 ? 4.532 -40.367 -36.870 1.00 85.06 152 ASN A O 1
ATOM 1140 N N . CYS A 1 153 ? 5.410 -42.395 -37.300 1.00 89.44 153 CYS A N 1
ATOM 1141 C CA . CYS A 1 153 ? 6.546 -42.358 -36.374 1.00 89.44 153 CYS A CA 1
ATOM 1142 C C . CYS A 1 153 ? 6.187 -42.095 -34.901 1.00 89.44 153 CYS A C 1
ATOM 1144 O O . CYS A 1 153 ? 7.006 -41.593 -34.140 1.00 89.44 153 CYS A O 1
ATOM 1146 N N . SER A 1 154 ? 4.970 -42.451 -34.483 1.00 85.00 154 SER A N 1
ATOM 1147 C CA . SER A 1 154 ? 4.459 -42.237 -33.120 1.00 85.00 154 SER A CA 1
ATOM 1148 C C . SER A 1 154 ? 4.427 -43.512 -32.267 1.00 85.00 154 SER A C 1
ATOM 1150 O O . SER A 1 154 ? 3.739 -43.571 -31.250 1.00 85.00 154 SER A O 1
ATOM 1152 N N . SER A 1 155 ? 5.131 -44.566 -32.690 1.00 87.50 155 SER A N 1
ATOM 1153 C CA . SER A 1 155 ? 5.284 -45.798 -31.908 1.00 87.50 155 SER A CA 1
ATOM 1154 C C . SER A 1 155 ? 6.610 -46.499 -32.191 1.00 87.50 155 SER A C 1
ATOM 1156 O O . SER A 1 155 ? 7.159 -46.412 -33.294 1.00 87.50 155 SER A O 1
ATOM 1158 N N . CYS A 1 156 ? 7.114 -47.208 -31.183 1.00 86.62 156 CYS A N 1
ATOM 1159 C CA . CYS A 1 156 ? 8.429 -47.828 -31.231 1.00 86.62 156 CYS A CA 1
ATOM 1160 C C . CYS A 1 156 ? 8.516 -48.976 -32.238 1.00 86.62 156 CYS A C 1
ATOM 1162 O O . CYS A 1 156 ? 7.595 -49.782 -32.386 1.00 86.62 156 CYS A O 1
ATOM 1164 N N . SER A 1 157 ? 9.671 -49.088 -32.889 1.00 86.56 157 SER A N 1
ATOM 1165 C CA . SER A 1 157 ? 10.043 -50.267 -33.669 1.00 86.56 157 SER A CA 1
ATOM 1166 C C . SER A 1 157 ? 10.007 -51.534 -32.802 1.00 86.56 157 SER A C 1
ATOM 1168 O O . SER A 1 157 ? 10.331 -51.466 -31.615 1.00 86.56 157 SER A O 1
ATOM 1170 N N . PRO A 1 158 ? 9.707 -52.718 -33.369 1.00 81.81 158 PRO A N 1
ATOM 1171 C CA . PRO A 1 158 ? 9.792 -53.979 -32.636 1.00 81.81 158 PRO A CA 1
ATOM 1172 C C . PRO A 1 158 ? 11.160 -54.159 -31.960 1.00 81.81 158 PRO A C 1
ATOM 1174 O O . PRO A 1 158 ? 12.198 -54.001 -32.602 1.00 81.81 158 PRO A O 1
ATOM 1177 N N . GLY A 1 159 ? 11.154 -54.476 -30.663 1.00 73.25 159 GLY A N 1
ATOM 1178 C CA . GLY A 1 159 ? 12.370 -54.558 -29.843 1.00 73.25 159 GLY A CA 1
ATOM 1179 C C . GLY A 1 159 ? 12.848 -53.224 -29.256 1.00 73.25 159 GLY A C 1
ATOM 1180 O O . GLY A 1 159 ? 13.883 -53.210 -28.601 1.00 73.25 159 GLY A O 1
ATOM 1181 N N . TRP A 1 160 ? 12.115 -52.122 -29.440 1.00 78.12 160 TRP A N 1
ATOM 1182 C CA . TRP A 1 160 ? 12.353 -50.843 -28.764 1.00 78.12 160 TRP A CA 1
ATOM 1183 C C . TRP A 1 160 ? 11.172 -50.493 -27.851 1.00 78.12 160 TRP A C 1
ATOM 1185 O O . TRP A 1 160 ? 10.022 -50.786 -28.176 1.00 78.12 160 TRP A O 1
ATOM 1195 N N . ASN A 1 161 ? 11.455 -49.899 -26.693 1.00 73.69 161 ASN A N 1
ATOM 1196 C CA . ASN A 1 161 ? 10.467 -49.563 -25.667 1.00 73.69 161 ASN A CA 1
ATOM 1197 C C . ASN A 1 161 ? 10.857 -48.269 -24.923 1.00 73.69 161 ASN A C 1
ATOM 1199 O O . ASN A 1 161 ? 11.992 -47.799 -25.033 1.00 73.69 161 ASN A O 1
ATOM 1203 N N . GLY A 1 162 ? 9.925 -47.721 -24.142 1.00 67.19 162 GLY A N 1
ATOM 1204 C CA . GLY A 1 162 ? 10.040 -46.408 -23.495 1.00 67.19 162 GLY A CA 1
ATOM 1205 C C . GLY A 1 162 ? 9.202 -45.341 -24.203 1.00 67.19 162 GLY A C 1
ATOM 1206 O O . GLY A 1 162 ? 8.784 -45.535 -25.342 1.00 67.19 162 GLY A O 1
ATOM 1207 N N . THR A 1 163 ? 8.935 -44.225 -23.521 1.00 70.31 163 THR A N 1
ATOM 1208 C CA . THR A 1 163 ? 8.138 -43.107 -24.062 1.00 70.31 163 THR A CA 1
ATOM 1209 C C . THR A 1 163 ? 8.787 -42.446 -25.268 1.00 70.31 163 THR A C 1
ATOM 1211 O O . THR A 1 163 ? 8.068 -41.994 -26.150 1.00 70.31 163 THR A O 1
ATOM 1214 N N . ASP A 1 164 ? 10.120 -42.464 -25.331 1.00 75.81 164 ASP A N 1
ATOM 1215 C CA . ASP A 1 164 ? 10.914 -41.881 -26.416 1.00 75.81 164 ASP A CA 1
ATOM 1216 C C . ASP A 1 164 ? 11.579 -42.971 -27.282 1.00 75.81 164 ASP A C 1
ATOM 1218 O O . ASP A 1 164 ? 12.541 -42.720 -28.014 1.00 75.81 164 ASP A O 1
ATOM 1222 N N . CYS A 1 165 ? 11.103 -44.218 -27.148 1.00 78.25 165 CYS A N 1
ATOM 1223 C CA . CYS A 1 165 ? 11.653 -45.416 -27.782 1.00 78.25 165 CYS A CA 1
ATOM 1224 C C . CYS A 1 165 ? 13.178 -45.538 -27.625 1.00 78.25 165 CYS A C 1
ATOM 1226 O O . CYS A 1 165 ? 13.879 -45.954 -28.551 1.00 78.25 165 CYS A O 1
ATOM 1228 N N . GLN A 1 166 ? 13.706 -45.137 -26.464 1.00 76.12 166 GLN A N 1
ATOM 1229 C CA . GLN A 1 166 ? 15.145 -45.034 -26.210 1.00 76.12 166 GLN A CA 1
ATOM 1230 C C . GLN A 1 166 ? 15.798 -46.360 -25.781 1.00 76.12 166 GLN A C 1
ATOM 1232 O O . GLN A 1 166 ? 17.021 -46.485 -25.846 1.00 76.12 166 GLN A O 1
ATOM 1237 N N . PHE A 1 167 ? 15.016 -47.359 -25.358 1.00 72.69 167 PHE A N 1
ATOM 1238 C CA . PHE A 1 167 ? 15.541 -48.625 -24.841 1.00 72.69 167 PHE A CA 1
ATOM 1239 C C . PHE A 1 167 ? 15.372 -49.755 -25.857 1.00 72.69 167 PHE A C 1
ATOM 1241 O O . PHE A 1 167 ? 14.249 -50.166 -26.144 1.00 72.69 167 PHE A O 1
ATOM 1248 N N . ALA A 1 168 ? 16.479 -50.306 -26.355 1.00 66.62 168 ALA A N 1
ATOM 1249 C CA . ALA A 1 168 ? 16.465 -51.584 -27.063 1.00 66.62 168 ALA A CA 1
ATOM 1250 C C . ALA A 1 168 ? 16.297 -52.727 -26.043 1.00 66.62 168 ALA A C 1
ATOM 1252 O O . ALA A 1 168 ? 17.110 -52.873 -25.130 1.00 66.62 168 ALA A O 1
ATOM 1253 N N . VAL A 1 169 ? 15.237 -53.524 -26.183 1.00 59.44 169 VAL A N 1
ATOM 1254 C CA . VAL A 1 169 ? 14.865 -54.605 -25.261 1.00 59.44 169 VAL A CA 1
ATOM 1255 C C . VAL A 1 169 ? 14.900 -55.942 -25.994 1.00 59.44 169 VAL A C 1
ATOM 1257 O O . VAL A 1 169 ? 14.081 -56.207 -26.875 1.00 59.44 169 VAL A O 1
ATOM 1260 N N . GLU A 1 170 ? 15.828 -56.812 -25.601 1.00 50.75 170 GLU A N 1
ATOM 1261 C CA . GLU A 1 170 ? 15.903 -58.184 -26.101 1.00 50.75 170 GLU A CA 1
ATOM 1262 C C . GLU A 1 170 ? 15.047 -59.128 -25.238 1.00 50.75 170 GLU A C 1
ATOM 1264 O O . GLU A 1 170 ? 15.087 -59.098 -24.005 1.00 50.75 170 GLU A O 1
ATOM 1269 N N . LEU A 1 171 ? 14.252 -59.984 -25.886 1.00 47.16 171 LEU A N 1
ATOM 1270 C CA . LEU A 1 171 ? 13.422 -60.982 -25.210 1.00 47.16 171 LEU A CA 1
ATOM 1271 C C . LEU A 1 171 ? 14.285 -62.150 -24.716 1.00 47.16 171 LEU A C 1
ATOM 1273 O O . LEU A 1 171 ? 14.555 -63.095 -25.456 1.00 47.16 171 LEU A O 1
ATOM 1277 N N . VAL A 1 172 ? 14.664 -62.123 -23.437 1.00 48.56 172 VAL A N 1
ATOM 1278 C CA . VAL A 1 172 ? 15.344 -63.246 -22.774 1.00 48.56 172 VAL A CA 1
ATOM 1279 C C . VAL A 1 172 ? 14.361 -64.409 -22.576 1.00 48.56 172 VAL A C 1
ATOM 1281 O O . VAL A 1 172 ? 13.701 -64.544 -21.542 1.00 48.56 172 VAL A O 1
ATOM 1284 N N . THR A 1 173 ? 14.246 -65.277 -23.581 1.00 44.22 173 THR A N 1
ATOM 1285 C CA . THR A 1 173 ? 13.395 -66.475 -23.537 1.00 44.22 173 THR A CA 1
ATOM 1286 C C . THR A 1 173 ? 14.038 -67.582 -22.700 1.00 44.22 173 THR A C 1
ATOM 1288 O O . THR A 1 173 ? 14.634 -68.518 -23.235 1.00 44.22 173 THR A O 1
ATOM 1291 N N . GLY A 1 174 ? 13.913 -67.491 -21.377 1.00 57.72 174 GLY A N 1
ATOM 1292 C CA . GLY A 1 174 ? 14.379 -68.540 -20.468 1.00 57.72 174 GLY A CA 1
ATOM 1293 C C . GLY A 1 174 ? 14.755 -68.010 -19.095 1.00 57.72 174 GLY A C 1
ATOM 1294 O O . GLY A 1 174 ? 15.933 -67.938 -18.764 1.00 57.72 174 GLY A O 1
ATOM 1295 N N . ILE A 1 175 ? 13.755 -67.652 -18.287 1.00 43.41 175 ILE A N 1
ATOM 1296 C CA . ILE A 1 175 ? 13.967 -67.140 -16.933 1.00 43.41 175 ILE A CA 1
ATOM 1297 C C . ILE A 1 175 ? 13.142 -67.964 -15.936 1.00 43.41 175 ILE A C 1
ATOM 1299 O O . ILE A 1 175 ? 11.922 -68.070 -16.044 1.00 43.41 175 ILE A O 1
ATOM 1303 N N . THR A 1 176 ? 13.822 -68.573 -14.964 1.00 51.88 176 THR A N 1
ATOM 1304 C CA . THR A 1 176 ? 13.216 -69.399 -13.908 1.00 51.88 176 THR A CA 1
ATOM 1305 C C . THR A 1 176 ? 12.683 -68.564 -12.739 1.00 51.88 176 THR A C 1
ATOM 1307 O O . THR A 1 176 ? 13.108 -67.431 -12.522 1.00 51.88 176 THR A O 1
ATOM 1310 N N . SER A 1 177 ? 11.803 -69.157 -11.923 1.00 48.16 177 SER A N 1
ATOM 1311 C CA . SER A 1 177 ? 11.037 -68.487 -10.851 1.00 48.16 177 SER A CA 1
ATOM 1312 C C . SER A 1 177 ? 11.842 -67.696 -9.800 1.00 48.16 177 SER A C 1
ATOM 1314 O O . SER A 1 177 ? 11.240 -66.929 -9.055 1.00 48.16 177 SER A O 1
ATOM 1316 N N . GLN A 1 178 ? 13.166 -67.861 -9.709 1.00 45.09 178 GLN A N 1
ATOM 1317 C CA . GLN A 1 178 ? 14.014 -67.089 -8.789 1.00 45.09 178 GLN A CA 1
ATOM 1318 C C . GLN A 1 178 ? 14.325 -65.666 -9.285 1.00 45.09 178 GLN A C 1
ATOM 1320 O O . GLN A 1 178 ? 14.474 -64.763 -8.470 1.00 45.09 178 GLN A O 1
ATOM 1325 N N . THR A 1 179 ? 14.377 -65.424 -10.597 1.00 39.84 179 THR A N 1
ATOM 1326 C CA . THR A 1 179 ? 14.742 -64.101 -11.144 1.00 39.84 179 THR A CA 1
ATOM 1327 C C . THR A 1 179 ? 13.580 -63.105 -11.086 1.00 39.84 179 THR A C 1
ATOM 1329 O O . THR A 1 179 ? 13.802 -61.911 -10.907 1.00 39.84 179 THR A O 1
ATOM 1332 N N . VAL A 1 180 ? 12.333 -63.591 -11.166 1.00 43.91 180 VAL A N 1
ATOM 1333 C CA . VAL A 1 180 ? 11.116 -62.768 -11.000 1.00 43.91 180 VAL A CA 1
ATOM 1334 C C . VAL A 1 180 ? 11.088 -62.105 -9.618 1.00 43.91 180 VAL A C 1
ATOM 1336 O O . VAL A 1 180 ? 10.697 -60.949 -9.492 1.00 43.91 180 VAL A O 1
ATOM 1339 N N . LEU A 1 181 ? 11.576 -62.813 -8.594 1.00 38.66 181 LEU A N 1
ATOM 1340 C CA . LEU A 1 181 ? 11.644 -62.323 -7.217 1.00 38.66 181 LEU A CA 1
ATOM 1341 C C . LEU A 1 181 ? 12.675 -61.194 -7.030 1.00 38.66 181 LEU A C 1
ATOM 1343 O O . LEU A 1 181 ? 12.504 -60.365 -6.145 1.00 38.66 181 LEU A O 1
ATOM 1347 N N . PHE A 1 182 ? 13.707 -61.139 -7.879 1.00 34.03 182 PHE A N 1
ATOM 1348 C CA . PHE A 1 182 ? 14.759 -60.115 -7.833 1.00 34.03 182 PHE A CA 1
ATOM 1349 C C . PHE A 1 182 ? 14.396 -58.853 -8.638 1.00 34.03 182 PHE A C 1
ATOM 1351 O O . PHE A 1 182 ? 14.766 -57.747 -8.256 1.00 34.03 182 PHE A O 1
ATOM 1358 N N . TYR A 1 183 ? 13.645 -58.996 -9.738 1.00 37.00 183 TYR A N 1
ATOM 1359 C CA . TYR A 1 183 ? 13.225 -57.861 -10.579 1.00 37.00 183 TYR A CA 1
ATOM 1360 C C . TYR A 1 183 ? 12.050 -57.059 -9.994 1.00 37.00 183 TYR A C 1
ATOM 1362 O O . TYR A 1 183 ? 11.976 -55.846 -10.186 1.00 37.00 183 TYR A O 1
ATOM 1370 N N . LEU A 1 184 ? 11.151 -57.706 -9.241 1.00 40.84 184 LEU A N 1
ATOM 1371 C CA . LEU A 1 184 ? 10.034 -57.025 -8.568 1.00 40.84 184 LEU A CA 1
ATOM 1372 C C . LEU A 1 184 ? 10.474 -56.105 -7.412 1.00 40.84 184 LEU A C 1
ATOM 1374 O O . LEU A 1 184 ? 9.666 -55.314 -6.939 1.00 40.84 184 LEU A O 1
ATOM 1378 N N . GLN A 1 185 ? 11.737 -56.167 -6.971 1.00 36.94 185 GLN A N 1
ATOM 1379 C CA . GLN A 1 185 ? 12.270 -55.296 -5.915 1.00 36.94 185 GLN A CA 1
ATOM 1380 C C . GLN A 1 185 ? 12.824 -53.947 -6.411 1.00 36.94 185 GLN A C 1
ATOM 1382 O O . GLN A 1 185 ? 13.151 -53.106 -5.577 1.00 36.94 185 GLN A O 1
ATOM 1387 N N . SER A 1 186 ? 12.955 -53.711 -7.725 1.00 39.19 186 SER A N 1
ATOM 1388 C CA . SER A 1 186 ? 13.718 -52.553 -8.239 1.00 39.19 186 SER A CA 1
ATOM 1389 C C . SER A 1 186 ? 13.091 -51.765 -9.401 1.00 39.19 186 SER A C 1
ATOM 1391 O O . SER A 1 186 ? 13.561 -50.667 -9.696 1.00 39.19 186 SER A O 1
ATOM 1393 N N . GLY A 1 187 ? 12.015 -52.245 -10.034 1.00 40.62 187 GLY A N 1
ATOM 1394 C CA . GLY A 1 187 ? 11.336 -51.535 -11.130 1.00 40.62 187 GLY A CA 1
ATOM 1395 C C . GLY A 1 187 ? 10.068 -50.784 -10.706 1.00 40.62 187 GLY A C 1
ATOM 1396 O O . GLY A 1 187 ? 8.980 -51.352 -10.771 1.00 40.62 187 GLY A O 1
ATOM 1397 N N . ARG A 1 188 ? 10.169 -49.500 -10.329 1.00 41.97 188 ARG A N 1
ATOM 1398 C CA . ARG A 1 188 ? 8.983 -48.634 -10.143 1.00 41.97 188 ARG A CA 1
ATOM 1399 C C . ARG A 1 188 ? 8.395 -48.250 -11.507 1.00 41.97 188 ARG A C 1
ATOM 1401 O O . ARG A 1 188 ? 9.075 -47.609 -12.303 1.00 41.97 188 ARG A O 1
ATOM 1408 N N . PHE A 1 189 ? 7.129 -48.581 -11.763 1.00 51.66 189 PHE A N 1
ATOM 1409 C CA . PHE A 1 189 ? 6.399 -48.076 -12.932 1.00 51.66 189 PHE A CA 1
ATOM 1410 C C . PHE A 1 189 ? 5.945 -46.632 -12.652 1.00 51.66 189 PHE A C 1
ATOM 1412 O O . PHE A 1 189 ? 5.143 -46.434 -11.743 1.00 51.66 189 PHE A O 1
ATOM 1419 N N . PRO A 1 190 ? 6.408 -45.610 -13.399 1.00 53.97 190 PRO A N 1
ATOM 1420 C CA . PRO A 1 190 ? 6.284 -44.205 -12.984 1.00 53.97 190 PRO A CA 1
ATOM 1421 C C . PRO A 1 190 ? 4.863 -43.620 -13.030 1.00 53.97 190 PRO A C 1
ATOM 1423 O O . PRO A 1 190 ? 4.676 -42.494 -12.592 1.00 53.97 190 PRO A O 1
ATOM 1426 N N . TYR A 1 191 ? 3.869 -44.366 -13.525 1.00 57.25 191 TYR A N 1
ATOM 1427 C CA . TYR A 1 191 ? 2.466 -43.928 -13.613 1.00 57.25 191 TYR A CA 1
ATOM 1428 C C . TYR A 1 191 ? 1.454 -45.035 -13.280 1.00 57.25 191 TYR A C 1
ATOM 1430 O O . TYR A 1 191 ? 0.271 -44.863 -13.559 1.00 57.25 191 TYR A O 1
ATOM 1438 N N . TRP A 1 192 ? 1.881 -46.183 -12.741 1.00 64.75 192 TRP A N 1
ATOM 1439 C CA . TRP A 1 192 ? 0.980 -47.309 -12.459 1.00 64.75 192 TRP A CA 1
ATOM 1440 C C . TRP A 1 192 ? 1.183 -47.852 -11.044 1.00 64.75 192 TRP A C 1
ATOM 1442 O O . TRP A 1 192 ? 2.317 -48.017 -10.596 1.00 64.75 192 TRP A O 1
ATOM 1452 N N . ILE A 1 193 ? 0.076 -48.158 -10.367 1.00 69.06 193 ILE A N 1
ATOM 1453 C CA . ILE A 1 193 ? 0.034 -48.738 -9.019 1.00 69.06 193 ILE A CA 1
ATOM 1454 C C . ILE A 1 193 ? -0.641 -50.117 -9.021 1.00 69.06 193 ILE A C 1
ATOM 1456 O O . ILE A 1 193 ? -1.258 -50.541 -10.007 1.00 69.06 193 ILE A O 1
ATOM 1460 N N . GLY A 1 194 ? -0.520 -50.808 -7.887 1.00 65.31 194 GLY A N 1
ATOM 1461 C CA . GLY A 1 194 ? -1.034 -52.155 -7.668 1.00 65.31 194 GLY A CA 1
ATOM 1462 C C . GLY A 1 194 ? 0.000 -53.243 -7.962 1.00 65.31 194 GLY A C 1
ATOM 1463 O O . GLY A 1 194 ? 0.846 -53.106 -8.847 1.00 65.31 194 GLY A O 1
ATOM 1464 N N . SER A 1 195 ? -0.109 -54.375 -7.271 1.00 61.06 195 SER A N 1
ATOM 1465 C CA . SER A 1 195 ? 0.750 -55.570 -7.391 1.00 61.06 195 SER A CA 1
ATOM 1466 C C . SER A 1 195 ? 0.796 -56.209 -8.790 1.00 61.06 195 SER A C 1
ATOM 1468 O O . SER A 1 195 ? 1.566 -57.142 -9.027 1.00 61.06 195 SER A O 1
ATOM 1470 N N . ARG A 1 196 ? -0.011 -55.712 -9.738 1.00 65.88 196 ARG A N 1
ATOM 1471 C CA . ARG A 1 196 ? 0.014 -56.070 -11.167 1.00 65.88 196 ARG A CA 1
ATOM 1472 C C . ARG A 1 196 ? 0.069 -54.863 -12.114 1.00 65.88 196 ARG A C 1
ATOM 1474 O O . ARG A 1 196 ? -0.140 -55.054 -13.307 1.00 65.88 196 ARG A O 1
ATOM 1481 N N . CYS A 1 197 ? 0.328 -53.654 -11.606 1.00 64.62 197 CYS A N 1
ATOM 1482 C CA . CYS A 1 197 ? 0.304 -52.401 -12.375 1.00 64.62 197 CYS A CA 1
ATOM 1483 C C . CYS A 1 197 ? -1.018 -52.218 -13.142 1.00 64.62 197 CYS A C 1
ATOM 1485 O O . CYS A 1 197 ? -1.031 -51.999 -14.350 1.00 64.62 197 CYS A O 1
ATOM 1487 N N . ASN A 1 198 ? -2.142 -52.386 -12.442 1.00 72.69 198 ASN A N 1
ATOM 1488 C CA . ASN A 1 198 ? -3.489 -52.417 -13.020 1.00 72.69 198 ASN A CA 1
ATOM 1489 C C . ASN A 1 198 ? -4.218 -51.065 -12.992 1.00 72.69 198 ASN A C 1
ATOM 1491 O O . ASN A 1 198 ? -5.187 -50.903 -13.729 1.00 72.69 198 ASN A O 1
ATOM 1495 N N . THR A 1 199 ? -3.762 -50.110 -12.179 1.00 74.12 199 THR A N 1
ATOM 1496 C CA . THR A 1 199 ? -4.358 -48.769 -12.065 1.00 74.12 199 THR A CA 1
ATOM 1497 C C . THR A 1 199 ? -3.343 -47.727 -12.516 1.00 74.12 199 THR A C 1
ATOM 1499 O O . THR A 1 199 ? -2.227 -47.707 -11.999 1.00 74.12 199 THR A O 1
ATOM 1502 N N . ARG A 1 200 ? -3.710 -46.869 -13.474 1.00 78.62 200 ARG A N 1
ATOM 1503 C CA . ARG A 1 200 ? -2.857 -45.784 -13.979 1.00 78.62 200 ARG A CA 1
ATOM 1504 C C . ARG A 1 200 ? -3.191 -44.481 -13.262 1.00 78.62 200 ARG A C 1
ATOM 1506 O O . ARG A 1 200 ? -4.347 -44.089 -13.277 1.00 78.62 200 ARG A O 1
ATOM 1513 N N . CYS A 1 201 ? -2.195 -43.772 -12.745 1.00 76.06 201 CYS A N 1
ATOM 1514 C CA . CYS A 1 201 ? -2.360 -42.375 -12.353 1.00 76.06 201 CYS A CA 1
ATOM 1515 C C . CYS A 1 201 ? -2.463 -41.524 -13.635 1.00 76.06 201 CYS A C 1
ATOM 1517 O O . CYS A 1 201 ? -1.524 -41.494 -14.436 1.00 76.06 201 CYS A O 1
ATOM 1519 N N . VAL A 1 202 ? -3.627 -40.920 -13.886 1.00 79.31 202 VAL A N 1
ATOM 1520 C CA . VAL A 1 202 ? -3.945 -40.198 -15.132 1.00 79.31 202 VAL A CA 1
ATOM 1521 C C . VAL A 1 202 ? -3.380 -38.779 -15.099 1.00 79.31 202 VAL A C 1
ATOM 1523 O O . VAL A 1 202 ? -2.568 -38.441 -15.956 1.00 79.31 202 VAL A O 1
ATOM 1526 N N . PHE A 1 203 ? -3.770 -37.998 -14.088 1.00 79.06 203 PHE A N 1
ATOM 1527 C CA . PHE A 1 203 ? -3.232 -36.671 -13.765 1.00 79.06 203 PHE A CA 1
ATOM 1528 C C . PHE A 1 203 ? -2.596 -36.737 -12.372 1.00 79.06 203 PHE A C 1
ATOM 1530 O O . PHE A 1 203 ? -3.168 -36.296 -11.373 1.00 79.06 203 PHE A O 1
ATOM 1537 N N . GLY A 1 204 ? -1.463 -37.430 -12.268 1.00 73.50 204 GLY A N 1
ATOM 1538 C CA . GLY A 1 204 ? -0.825 -37.743 -10.991 1.00 73.50 204 GLY A CA 1
ATOM 1539 C C . GLY A 1 204 ? 0.310 -38.756 -11.110 1.00 73.50 204 GLY A C 1
ATOM 1540 O O . GLY A 1 204 ? 0.561 -39.321 -12.175 1.00 73.50 204 GLY A O 1
ATOM 1541 N N . TYR A 1 205 ? 0.977 -39.020 -9.988 1.00 76.19 205 TYR A N 1
ATOM 1542 C CA . TYR A 1 205 ? 2.146 -39.898 -9.911 1.00 76.19 205 TYR A CA 1
ATOM 1543 C C . TYR A 1 205 ? 2.087 -40.848 -8.700 1.00 76.19 205 TYR A C 1
ATOM 1545 O O . TYR A 1 205 ? 1.509 -40.504 -7.668 1.00 76.19 205 TYR A O 1
ATOM 1553 N N . PRO A 1 206 ? 2.672 -42.055 -8.788 1.00 72.56 206 PRO A N 1
ATOM 1554 C CA . PRO A 1 206 ? 2.645 -43.039 -7.715 1.00 72.56 206 PRO A CA 1
ATOM 1555 C C . PRO A 1 206 ? 3.575 -42.638 -6.560 1.00 72.56 206 PRO A C 1
ATOM 1557 O O . PRO A 1 206 ? 4.739 -42.287 -6.769 1.00 72.56 206 PRO A O 1
ATOM 1560 N N . ARG A 1 207 ? 3.080 -42.743 -5.324 1.00 75.31 207 ARG A N 1
ATOM 1561 C CA . ARG A 1 207 ? 3.822 -42.500 -4.077 1.00 75.31 207 ARG A CA 1
ATOM 1562 C C . ARG A 1 207 ? 3.682 -43.714 -3.143 1.00 75.31 207 ARG A C 1
ATOM 1564 O O . ARG A 1 207 ? 2.605 -44.305 -3.114 1.00 75.31 207 ARG A O 1
ATOM 1571 N N . PRO A 1 208 ? 4.721 -44.091 -2.371 1.00 72.50 208 PRO A N 1
ATOM 1572 C CA . PRO A 1 208 ? 4.568 -45.044 -1.272 1.00 72.50 208 PRO A CA 1
ATOM 1573 C C . PRO A 1 208 ? 3.467 -44.605 -0.297 1.00 72.50 208 PRO A C 1
ATOM 1575 O O . PRO A 1 208 ? 3.397 -43.428 0.062 1.00 72.50 208 PRO A O 1
ATOM 1578 N N . ASP A 1 209 ? 2.624 -45.549 0.112 1.00 67.50 209 ASP A N 1
ATOM 1579 C CA . ASP A 1 209 ? 1.467 -45.315 0.977 1.00 67.50 209 ASP A CA 1
ATOM 1580 C C . ASP A 1 209 ? 1.200 -46.560 1.830 1.00 67.50 209 ASP A C 1
ATOM 1582 O O . ASP A 1 209 ? 0.825 -47.613 1.312 1.00 67.50 209 ASP A O 1
ATOM 1586 N N . ILE A 1 210 ? 1.409 -46.429 3.141 1.00 69.94 210 ILE A N 1
ATOM 1587 C CA . ILE A 1 210 ? 1.293 -47.512 4.130 1.00 69.94 210 ILE A CA 1
ATOM 1588 C C . ILE A 1 210 ? -0.166 -47.985 4.273 1.00 69.94 210 ILE A C 1
ATOM 1590 O O . ILE A 1 210 ? -0.410 -49.145 4.598 1.00 69.94 210 ILE A O 1
ATOM 1594 N N . ASN A 1 211 ? -1.138 -47.120 3.965 1.00 63.12 211 ASN A N 1
ATOM 1595 C CA . ASN A 1 211 ? -2.566 -47.432 4.044 1.00 63.12 211 ASN A CA 1
ATOM 1596 C C . ASN A 1 211 ? -3.116 -48.067 2.751 1.00 63.12 211 ASN A C 1
ATOM 1598 O O . ASN A 1 211 ? -4.275 -48.488 2.713 1.00 63.12 211 ASN A O 1
ATOM 1602 N N . SER A 1 212 ? -2.303 -48.159 1.692 1.00 66.75 212 SER A N 1
ATOM 1603 C CA . SER A 1 212 ? -2.653 -48.850 0.448 1.00 66.75 212 SER A CA 1
ATOM 1604 C C . SER A 1 212 ? -2.469 -50.364 0.576 1.00 66.75 212 SER A C 1
ATOM 1606 O O . SER A 1 212 ? -1.437 -50.843 1.045 1.00 66.75 212 SER A O 1
ATOM 1608 N N . THR A 1 213 ? -3.421 -51.141 0.046 1.00 63.19 213 THR A N 1
ATOM 1609 C CA . THR A 1 213 ? -3.335 -52.613 -0.048 1.00 63.19 213 THR A CA 1
ATOM 1610 C C . THR A 1 213 ? -2.115 -53.121 -0.815 1.00 63.19 213 THR A C 1
ATOM 1612 O O . THR A 1 213 ? -1.725 -54.274 -0.640 1.00 63.19 213 THR A O 1
ATOM 1615 N N . ASP A 1 214 ? -1.518 -52.276 -1.656 1.00 64.38 214 ASP A N 1
ATOM 1616 C CA . ASP A 1 214 ? -0.347 -52.589 -2.477 1.00 64.38 214 ASP A CA 1
ATOM 1617 C C . ASP A 1 214 ? 0.888 -51.743 -2.089 1.00 64.38 214 ASP A C 1
ATOM 1619 O O . ASP A 1 214 ? 1.880 -51.733 -2.818 1.00 64.38 214 ASP A O 1
ATOM 1623 N N . GLY A 1 215 ? 0.843 -51.012 -0.963 1.00 66.94 215 GLY A N 1
ATOM 1624 C CA . GLY A 1 215 ? 1.947 -50.182 -0.449 1.00 66.94 215 GLY A CA 1
ATOM 1625 C C . GLY A 1 215 ? 2.261 -48.912 -1.259 1.00 66.94 215 GLY A C 1
ATOM 1626 O O . GLY A 1 215 ? 3.230 -48.208 -0.967 1.00 66.94 215 GLY A O 1
ATOM 1627 N N . VAL A 1 216 ? 1.476 -48.625 -2.302 1.00 69.06 216 VAL A N 1
ATOM 1628 C CA . VAL A 1 216 ? 1.640 -47.489 -3.224 1.00 69.06 216 VAL A CA 1
ATOM 1629 C C . VAL A 1 216 ? 0.256 -46.959 -3.618 1.00 69.06 216 VAL A C 1
ATOM 1631 O O . VAL A 1 216 ? -0.650 -47.754 -3.880 1.00 69.06 216 VAL A O 1
ATOM 1634 N N . SER A 1 217 ? 0.084 -45.639 -3.695 1.00 80.12 217 SER A N 1
ATOM 1635 C CA . SER A 1 217 ? -1.142 -44.972 -4.166 1.00 80.12 217 SER A CA 1
ATOM 1636 C C . SER A 1 217 ? -0.835 -43.843 -5.160 1.00 80.12 217 SER A C 1
ATOM 1638 O O . SER A 1 217 ? 0.316 -43.425 -5.303 1.00 80.12 217 SER A O 1
ATOM 1640 N N . CYS A 1 218 ? -1.840 -43.374 -5.907 1.00 79.75 218 CYS A N 1
ATOM 1641 C CA . CYS A 1 218 ? -1.686 -42.235 -6.815 1.00 79.75 218 CYS A CA 1
ATOM 1642 C C . CYS A 1 218 ? -1.815 -40.917 -6.040 1.00 79.75 218 CYS A C 1
ATOM 1644 O O . CYS A 1 218 ? -2.843 -40.649 -5.422 1.00 79.75 218 CYS A O 1
ATOM 1646 N N . LYS A 1 219 ? -0.790 -40.064 -6.119 1.00 82.81 219 LYS A N 1
ATOM 1647 C CA . LYS A 1 219 ? -0.846 -38.667 -5.686 1.00 82.81 219 LYS A CA 1
ATOM 1648 C C . LYS A 1 219 ? -1.255 -37.799 -6.876 1.00 82.81 219 LYS A C 1
ATOM 1650 O O . LYS A 1 219 ? -0.543 -37.754 -7.877 1.00 82.81 219 LYS A O 1
ATOM 1655 N N . CYS A 1 220 ? -2.392 -37.123 -6.758 1.00 79.94 220 CYS A N 1
ATOM 1656 C CA . CYS A 1 220 ? -2.970 -36.347 -7.851 1.00 79.94 220 CYS A CA 1
ATOM 1657 C C . CYS A 1 220 ? -2.293 -34.990 -8.062 1.00 79.94 220 CYS A C 1
ATOM 1659 O O . CYS A 1 220 ? -1.780 -34.370 -7.126 1.00 79.94 220 CYS A O 1
ATOM 1661 N N . GLU A 1 221 ? -2.322 -34.537 -9.313 1.00 76.62 221 GLU A N 1
ATOM 1662 C CA . GLU A 1 221 ? -2.034 -33.163 -9.705 1.00 76.62 221 GLU A CA 1
ATOM 1663 C C . GLU A 1 221 ? -3.125 -32.210 -9.198 1.00 76.62 221 GLU A C 1
ATOM 1665 O O . GLU A 1 221 ? -4.232 -32.611 -8.824 1.00 76.62 221 GLU A O 1
ATOM 1670 N N . GLN A 1 222 ? -2.805 -30.917 -9.169 1.00 73.88 222 GLN A N 1
ATOM 1671 C CA . GLN A 1 222 ? -3.701 -29.895 -8.643 1.00 73.88 222 GLN A CA 1
ATOM 1672 C C . GLN A 1 222 ? -5.031 -29.875 -9.417 1.00 73.88 222 GLN A C 1
ATOM 1674 O O . GLN A 1 222 ? -5.047 -29.890 -10.646 1.00 73.88 222 GLN A O 1
ATOM 1679 N N . ASN A 1 223 ? -6.143 -29.793 -8.679 1.00 79.88 223 ASN A N 1
ATOM 1680 C CA . ASN A 1 223 ? -7.526 -29.808 -9.183 1.00 79.88 223 ASN A CA 1
ATOM 1681 C C . ASN A 1 223 ? -8.053 -31.176 -9.667 1.00 79.88 223 ASN A C 1
ATOM 1683 O O . ASN A 1 223 ? -9.159 -31.220 -10.211 1.00 79.88 223 ASN A O 1
ATOM 1687 N N . TYR A 1 224 ? -7.332 -32.278 -9.431 1.00 81.94 224 TYR A N 1
ATOM 1688 C CA . TYR A 1 224 ? -7.792 -33.640 -9.733 1.00 81.94 224 TYR A CA 1
ATOM 1689 C C . TYR A 1 224 ? -7.913 -34.517 -8.479 1.00 81.94 224 TYR A C 1
ATOM 1691 O O . TYR A 1 224 ? -7.229 -34.301 -7.477 1.00 81.94 224 TYR A O 1
ATOM 1699 N N . TRP A 1 225 ? -8.790 -35.523 -8.537 1.00 85.38 225 TRP A N 1
ATOM 1700 C CA . TRP A 1 225 ? -9.070 -36.434 -7.426 1.00 85.38 225 TRP A CA 1
ATOM 1701 C C . TRP A 1 225 ? -9.433 -37.859 -7.877 1.00 85.38 225 TRP A C 1
ATOM 1703 O O . TRP A 1 225 ? -9.787 -38.120 -9.033 1.00 85.38 225 TRP A O 1
ATOM 1713 N N . GLY A 1 226 ? -9.389 -38.787 -6.923 1.00 83.12 226 GLY A N 1
ATOM 1714 C CA . GLY A 1 226 ? -9.757 -40.193 -7.084 1.00 83.12 226 GLY A CA 1
ATOM 1715 C C . GLY A 1 226 ? -8.548 -41.128 -7.119 1.00 83.12 226 GLY A C 1
ATOM 1716 O O . GLY A 1 226 ? -7.407 -40.696 -7.237 1.00 83.12 226 GLY A O 1
ATOM 1717 N N . VAL A 1 227 ? -8.807 -42.435 -7.028 1.00 83.12 227 VAL A N 1
ATOM 1718 C CA . VAL A 1 227 ? -7.772 -43.487 -6.905 1.00 83.12 227 VAL A CA 1
ATOM 1719 C C . VAL A 1 227 ? -6.797 -43.572 -8.088 1.00 83.12 227 VAL A C 1
ATOM 1721 O O . VAL A 1 227 ? -5.707 -44.121 -7.951 1.00 83.12 227 VAL A O 1
ATOM 1724 N N . ASP A 1 228 ? -7.197 -43.036 -9.238 1.00 83.38 228 ASP A N 1
ATOM 1725 C CA . ASP A 1 228 ? -6.449 -42.933 -10.491 1.00 83.38 228 ASP A CA 1
ATOM 1726 C C . ASP A 1 228 ? -6.221 -41.469 -10.917 1.00 83.38 228 ASP A C 1
ATOM 1728 O O . ASP A 1 228 ? -5.634 -41.210 -11.967 1.00 83.38 228 ASP A O 1
ATOM 1732 N N . CYS A 1 229 ? -6.671 -40.500 -10.113 1.00 84.06 229 CYS A N 1
ATOM 1733 C CA . CYS A 1 229 ? -6.638 -39.068 -10.412 1.00 84.06 229 CYS A CA 1
ATOM 1734 C C . CYS A 1 229 ? -7.321 -38.675 -11.737 1.00 84.06 229 CYS A C 1
ATOM 1736 O O . CYS A 1 229 ? -6.926 -37.694 -12.365 1.00 84.06 229 CYS A O 1
ATOM 1738 N N . ALA A 1 230 ? -8.326 -39.432 -12.192 1.00 80.62 230 ALA A N 1
ATOM 1739 C CA . ALA A 1 230 ? -9.030 -39.147 -13.444 1.00 80.62 230 ALA A CA 1
ATOM 1740 C C . ALA A 1 230 ? -10.132 -38.077 -13.316 1.00 80.62 230 ALA A C 1
ATOM 1742 O O . ALA A 1 230 ? -10.570 -37.528 -14.329 1.00 80.62 230 ALA A O 1
ATOM 1743 N N . ASN A 1 231 ? -10.608 -37.780 -12.101 1.00 81.31 231 ASN A N 1
ATOM 1744 C CA . ASN A 1 231 ? -11.759 -36.902 -11.895 1.00 81.31 231 ASN A CA 1
ATOM 1745 C C . ASN A 1 231 ? -11.321 -35.455 -11.670 1.00 81.31 231 ASN A C 1
ATOM 1747 O O . ASN A 1 231 ? -10.449 -35.183 -10.847 1.00 81.31 231 ASN A O 1
ATOM 1751 N N . LEU A 1 232 ? -11.971 -34.518 -12.356 1.00 80.56 232 LEU A N 1
ATOM 1752 C CA . LEU A 1 232 ? -11.786 -33.090 -12.123 1.00 80.56 232 LEU A CA 1
ATOM 1753 C C . LEU A 1 232 ? -12.570 -32.652 -10.876 1.00 80.56 232 LEU A C 1
ATOM 1755 O O . LEU A 1 232 ? -13.691 -33.109 -10.630 1.00 80.56 232 LEU A O 1
ATOM 1759 N N . CYS A 1 233 ? -11.985 -31.759 -10.088 1.00 82.81 233 CYS A N 1
ATOM 1760 C CA . CYS A 1 233 ? -12.627 -31.184 -8.913 1.00 82.81 233 CYS A CA 1
ATOM 1761 C C . CYS A 1 233 ? -13.784 -30.225 -9.268 1.00 82.81 233 CYS A C 1
ATOM 1763 O O . CYS A 1 233 ? -13.784 -29.621 -10.348 1.00 82.81 233 CYS A O 1
ATOM 1765 N N . PRO A 1 234 ? -14.765 -30.033 -8.361 1.00 78.62 234 PRO A N 1
ATOM 1766 C CA . PRO A 1 234 ? -15.832 -29.047 -8.542 1.00 78.62 234 PRO A CA 1
ATOM 1767 C C . PRO A 1 234 ? -15.267 -27.648 -8.825 1.00 78.62 234 PRO A C 1
ATOM 1769 O O . PRO A 1 234 ? -14.270 -27.261 -8.224 1.00 78.62 234 PRO A O 1
ATOM 1772 N N . GLY A 1 235 ? -15.886 -26.891 -9.737 1.00 69.25 235 GLY A N 1
ATOM 1773 C CA . GLY A 1 235 ? -15.381 -25.581 -10.187 1.00 69.25 235 GLY A CA 1
ATOM 1774 C C . GLY A 1 235 ? -14.276 -25.635 -11.263 1.00 69.25 235 GLY A C 1
ATOM 1775 O O . GLY A 1 235 ? -13.952 -24.628 -11.893 1.00 69.25 235 GLY A O 1
ATOM 1776 N N . GLY A 1 236 ? -13.761 -26.828 -11.574 1.00 75.19 236 GLY A N 1
ATOM 1777 C CA . GLY A 1 236 ? -12.871 -27.061 -12.711 1.00 75.19 236 GLY A CA 1
ATOM 1778 C C . GLY A 1 236 ? -11.445 -26.538 -12.516 1.00 75.19 236 GLY A C 1
ATOM 1779 O O . GLY A 1 236 ? -10.972 -26.397 -11.400 1.00 75.19 236 GLY A O 1
ATOM 1780 N N . LEU A 1 237 ? -10.730 -26.274 -13.617 1.00 68.81 237 LEU A N 1
ATOM 1781 C CA . LEU A 1 237 ? -9.290 -25.951 -13.592 1.00 68.81 237 LEU A CA 1
ATOM 1782 C C . LEU A 1 237 ? -8.939 -24.502 -13.211 1.00 68.81 237 LEU A C 1
ATOM 1784 O O . LEU A 1 237 ? -7.760 -24.201 -13.036 1.00 68.81 237 LEU A O 1
ATOM 1788 N N . ARG A 1 238 ? -9.919 -23.591 -13.161 1.00 67.56 238 ARG A N 1
ATOM 1789 C CA . ARG A 1 238 ? -9.692 -22.158 -12.883 1.00 67.56 238 ARG A CA 1
ATOM 1790 C C . ARG A 1 238 ? -10.202 -21.723 -11.517 1.00 67.56 238 ARG A C 1
ATOM 1792 O O . ARG A 1 238 ? -9.543 -20.932 -10.857 1.00 67.56 238 ARG A O 1
ATOM 1799 N N . GLU A 1 239 ? -11.357 -22.241 -11.117 1.00 73.69 239 GLU A N 1
ATOM 1800 C CA . GLU A 1 239 ? -12.076 -21.839 -9.908 1.00 73.69 239 GLU A CA 1
ATOM 1801 C C . GLU A 1 239 ? -12.440 -23.090 -9.103 1.00 73.69 239 GLU A C 1
ATOM 1803 O O . GLU A 1 239 ? -13.589 -23.301 -8.728 1.00 73.69 239 GLU A O 1
ATOM 1808 N N . THR A 1 240 ? -11.455 -23.960 -8.861 1.00 80.62 240 THR A N 1
ATOM 1809 C CA . THR A 1 240 ? -11.596 -25.141 -7.997 1.00 80.62 240 THR A CA 1
ATOM 1810 C C . THR A 1 240 ? -12.256 -24.743 -6.684 1.00 80.62 240 THR A C 1
ATOM 1812 O O . THR A 1 240 ? -11.773 -23.840 -6.006 1.00 80.62 240 THR A O 1
ATOM 1815 N N . CYS A 1 241 ? -13.375 -25.380 -6.340 1.00 79.62 241 CYS A N 1
ATOM 1816 C CA . CYS A 1 241 ? -14.195 -25.020 -5.183 1.00 79.62 241 CYS A CA 1
ATOM 1817 C C . CYS A 1 241 ? -14.622 -23.533 -5.182 1.00 79.62 241 CYS A C 1
ATOM 1819 O O . CYS A 1 241 ? -14.500 -22.851 -4.170 1.00 79.62 241 CYS A O 1
ATOM 1821 N N . ASN A 1 242 ? -15.060 -23.023 -6.343 1.00 78.12 242 ASN A N 1
ATOM 1822 C CA . ASN A 1 242 ? -15.315 -21.601 -6.640 1.00 78.12 242 ASN A CA 1
ATOM 1823 C C . ASN A 1 242 ? -14.118 -20.660 -6.385 1.00 78.12 242 ASN A C 1
ATOM 1825 O O . ASN A 1 242 ? -14.290 -19.452 -6.284 1.00 78.12 242 ASN A O 1
ATOM 1829 N N . GLY A 1 243 ? -12.897 -21.191 -6.270 1.00 78.88 243 GLY A N 1
ATOM 1830 C CA . GLY A 1 243 ? -11.716 -20.417 -5.879 1.00 78.88 243 GLY A CA 1
ATOM 1831 C C . GLY A 1 243 ? -11.624 -20.104 -4.378 1.00 78.88 243 GLY A C 1
ATOM 1832 O O . GLY A 1 243 ? -10.687 -19.404 -3.995 1.00 78.88 243 GLY A O 1
ATOM 1833 N N . HIS A 1 244 ? -12.545 -20.646 -3.568 1.00 81.81 244 HIS A N 1
ATOM 1834 C CA . HIS A 1 244 ? -12.746 -20.383 -2.134 1.00 81.81 244 HIS A CA 1
ATOM 1835 C C . HIS A 1 244 ? -12.632 -21.654 -1.272 1.00 81.81 244 HIS A C 1
ATOM 1837 O O . HIS A 1 244 ? -13.333 -21.843 -0.272 1.00 81.81 244 HIS A O 1
ATOM 1843 N N . GLY A 1 245 ? -11.786 -22.592 -1.693 1.00 80.56 245 GLY A N 1
ATOM 1844 C CA . GLY A 1 245 ? -11.575 -23.849 -0.988 1.00 80.56 245 GLY A CA 1
ATOM 1845 C C . GLY A 1 245 ? -10.578 -24.765 -1.683 1.00 80.56 245 GLY A C 1
ATOM 1846 O O . GLY A 1 245 ? -10.145 -24.520 -2.810 1.00 80.56 245 GLY A O 1
ATOM 1847 N N . VAL A 1 246 ? -10.240 -25.859 -1.009 1.00 83.50 246 VAL A N 1
ATOM 1848 C CA . VAL A 1 246 ? -9.363 -26.908 -1.525 1.00 83.50 246 VAL A CA 1
ATOM 1849 C C . VAL A 1 246 ? -10.158 -28.181 -1.757 1.00 83.50 246 VAL A C 1
ATOM 1851 O O . VAL A 1 246 ? -10.918 -28.645 -0.914 1.00 83.50 246 VAL A O 1
ATOM 1854 N N . CYS A 1 247 ? -9.975 -28.768 -2.932 1.00 83.81 247 CYS A N 1
ATOM 1855 C CA . CYS A 1 247 ? -10.568 -30.050 -3.263 1.00 83.81 247 CYS A CA 1
ATOM 1856 C C . CYS A 1 247 ? -9.766 -31.195 -2.634 1.00 83.81 247 CYS A C 1
ATOM 1858 O O . CYS A 1 247 ? -8.561 -31.321 -2.860 1.00 83.81 247 CYS A O 1
ATOM 1860 N N . SER A 1 248 ? -10.448 -32.061 -1.892 1.00 83.62 248 SER A N 1
ATOM 1861 C CA . SER A 1 248 ? -9.878 -33.303 -1.384 1.00 83.62 248 SER A CA 1
ATOM 1862 C C . SER A 1 248 ? -9.556 -34.266 -2.530 1.00 83.62 248 SER A C 1
ATOM 1864 O O . SER A 1 248 ? -10.441 -34.730 -3.252 1.00 83.62 248 SER A O 1
ATOM 1866 N N . VAL A 1 249 ? -8.277 -34.628 -2.649 1.00 77.19 249 VAL A N 1
ATOM 1867 C CA . VAL A 1 249 ? -7.765 -35.545 -3.683 1.00 77.19 249 VAL A CA 1
ATOM 1868 C C . VAL A 1 249 ? -8.309 -36.977 -3.569 1.00 77.19 249 VAL A C 1
ATOM 1870 O O . VAL A 1 249 ? -8.187 -37.749 -4.516 1.00 77.19 249 VAL A O 1
ATOM 1873 N N . THR A 1 250 ? -8.925 -37.357 -2.444 1.00 74.19 250 THR A N 1
ATOM 1874 C CA . THR A 1 250 ? -9.423 -38.728 -2.219 1.00 74.19 250 THR A CA 1
ATOM 1875 C C . THR A 1 250 ? -10.859 -38.939 -2.701 1.00 74.19 250 THR A C 1
ATOM 1877 O O . THR A 1 250 ? -11.180 -40.005 -3.223 1.00 74.19 250 THR A O 1
ATOM 1880 N N . ASN A 1 251 ? -11.725 -37.936 -2.538 1.00 81.69 251 ASN A N 1
ATOM 1881 C CA . ASN A 1 251 ? -13.181 -38.052 -2.705 1.00 81.69 251 ASN A CA 1
ATOM 1882 C C . ASN A 1 251 ? -13.833 -36.851 -3.422 1.00 81.69 251 ASN A C 1
ATOM 1884 O O . ASN A 1 251 ? -15.057 -36.811 -3.537 1.00 81.69 251 ASN A O 1
ATOM 1888 N N . GLY A 1 252 ? -13.052 -35.857 -3.859 1.00 77.00 252 GLY A N 1
ATOM 1889 C CA . GLY A 1 252 ? -13.542 -34.700 -4.612 1.00 77.00 252 GLY A CA 1
ATOM 1890 C C . GLY A 1 252 ? -14.346 -33.686 -3.800 1.00 77.00 252 GLY A C 1
ATOM 1891 O O . GLY A 1 252 ? -14.885 -32.740 -4.376 1.00 77.00 252 GLY A O 1
ATOM 1892 N N . THR A 1 253 ? -14.459 -33.855 -2.477 1.00 83.06 253 THR A N 1
ATOM 1893 C CA . THR A 1 253 ? -15.181 -32.896 -1.633 1.00 83.06 253 THR A CA 1
ATOM 1894 C C . THR A 1 253 ? -14.361 -31.630 -1.453 1.00 83.06 253 THR A C 1
ATOM 1896 O O . THR A 1 253 ? -13.182 -31.699 -1.114 1.00 83.06 253 THR A O 1
ATOM 1899 N N . CYS A 1 254 ? -14.997 -30.477 -1.621 1.00 84.12 254 CYS A N 1
ATOM 1900 C CA . CYS A 1 254 ? -14.389 -29.190 -1.316 1.00 84.12 254 CYS A CA 1
ATOM 1901 C C . CYS A 1 254 ? -14.386 -28.922 0.191 1.00 84.12 254 CYS A C 1
ATOM 1903 O O . CYS A 1 254 ? -15.447 -28.841 0.814 1.00 84.12 254 CYS A O 1
ATOM 1905 N N . GLU A 1 255 ? -13.194 -28.752 0.750 1.00 85.50 255 GLU A N 1
ATOM 1906 C CA . GLU A 1 255 ? -12.964 -28.110 2.036 1.00 85.50 255 GLU A CA 1
ATOM 1907 C C . GLU A 1 255 ? -12.912 -26.598 1.796 1.00 85.50 255 GLU A C 1
ATOM 1909 O O . GLU A 1 255 ? -11.975 -26.082 1.189 1.00 85.50 255 GLU A O 1
ATOM 1914 N N . CYS A 1 256 ? -13.976 -25.898 2.181 1.00 84.69 256 CYS A N 1
ATOM 1915 C CA . CYS A 1 256 ? -14.092 -24.461 1.965 1.00 84.69 256 CYS A CA 1
ATOM 1916 C C . CYS A 1 256 ? -13.217 -23.666 2.936 1.00 84.69 256 CYS A C 1
ATOM 1918 O O . CYS A 1 256 ? -12.999 -24.079 4.076 1.00 84.69 256 CYS A O 1
ATOM 1920 N N . GLU A 1 257 ? -12.782 -22.488 2.497 1.00 84.50 257 GLU A N 1
ATOM 1921 C CA . GLU A 1 257 ? -12.240 -21.457 3.383 1.00 84.50 257 GLU A CA 1
ATOM 1922 C C . GLU A 1 257 ? -13.273 -21.097 4.477 1.00 84.50 257 GLU A C 1
ATOM 1924 O O . GLU A 1 257 ? -14.476 -21.186 4.225 1.00 84.50 257 GLU A O 1
ATOM 1929 N N . PRO A 1 258 ? -12.861 -20.672 5.688 1.00 81.50 258 PRO A N 1
ATOM 1930 C CA . PRO A 1 258 ? -13.759 -20.520 6.844 1.00 81.50 258 PRO A CA 1
ATOM 1931 C C . PRO A 1 258 ? -14.980 -19.604 6.662 1.00 81.50 258 PRO A C 1
ATOM 1933 O O . PRO A 1 258 ? -15.997 -19.784 7.339 1.00 81.50 258 PRO A O 1
ATOM 1936 N N . HIS A 1 259 ? -14.909 -18.623 5.760 1.00 84.62 259 HIS A N 1
ATOM 1937 C CA . HIS A 1 259 ? -16.031 -17.722 5.454 1.00 84.62 259 HIS A CA 1
ATOM 1938 C C . HIS A 1 259 ? -17.026 -18.334 4.477 1.00 84.62 259 HIS A C 1
ATOM 1940 O O . HIS A 1 259 ? -18.099 -17.777 4.280 1.00 84.62 259 HIS A O 1
ATOM 1946 N N . TRP A 1 260 ? -16.701 -19.478 3.879 1.00 84.44 260 TRP A N 1
ATOM 1947 C CA . TRP A 1 260 ? -17.428 -20.079 2.776 1.00 84.44 260 TRP A CA 1
ATOM 1948 C C . TRP A 1 260 ? -18.020 -21.435 3.161 1.00 84.44 260 TRP A C 1
ATOM 1950 O O . TRP A 1 260 ? -17.445 -22.247 3.882 1.00 84.44 260 TRP A O 1
ATOM 1960 N N . LYS A 1 261 ? -19.227 -21.693 2.666 1.00 81.38 261 LYS A N 1
ATOM 1961 C CA . LYS A 1 261 ? -19.967 -22.941 2.839 1.00 81.38 261 LYS A CA 1
ATOM 1962 C C . LYS A 1 261 ? -20.722 -23.315 1.569 1.00 81.38 261 LYS A C 1
ATOM 1964 O O . LYS A 1 261 ? -20.848 -22.546 0.619 1.00 81.38 261 LYS A O 1
ATOM 1969 N N . GLY A 1 262 ? -21.259 -24.527 1.599 1.00 67.06 262 GLY A N 1
ATOM 1970 C CA . GLY A 1 262 ? -21.841 -25.221 0.456 1.00 67.06 262 GLY A CA 1
ATOM 1971 C C . GLY A 1 262 ? -21.085 -26.528 0.310 1.00 67.06 262 GLY A C 1
ATOM 1972 O O . GLY A 1 262 ? -19.928 -26.522 -0.096 1.00 67.06 262 GLY A O 1
ATOM 1973 N N . ASN A 1 263 ? -21.702 -27.633 0.721 1.00 55.50 263 ASN A N 1
ATOM 1974 C CA . ASN A 1 263 ? -21.065 -28.943 0.718 1.00 55.50 263 ASN A CA 1
ATOM 1975 C C . ASN A 1 263 ? -21.949 -29.929 -0.051 1.00 55.50 263 ASN A C 1
ATOM 1977 O O . ASN A 1 263 ? -23.144 -30.036 0.213 1.00 55.50 263 ASN A O 1
ATOM 1981 N N . ILE A 1 264 ? -21.343 -30.644 -0.996 1.00 53.75 264 ILE A N 1
ATOM 1982 C CA . ILE A 1 264 ? -22.007 -31.614 -1.879 1.00 53.75 264 ILE A CA 1
ATOM 1983 C C . ILE A 1 264 ? -22.322 -32.926 -1.123 1.00 53.75 264 ILE A C 1
ATOM 1985 O O . ILE A 1 264 ? -23.165 -33.717 -1.540 1.00 53.75 264 ILE A O 1
ATOM 1989 N N . SER A 1 265 ? -21.661 -33.167 0.016 1.00 47.41 265 SER A N 1
ATOM 1990 C CA . SER A 1 265 ? -21.619 -34.473 0.698 1.00 47.41 265 SER A CA 1
ATOM 1991 C C . SER A 1 265 ? -22.897 -34.924 1.427 1.00 47.41 265 SER A C 1
ATOM 1993 O O . SER A 1 265 ? -22.902 -36.022 1.980 1.00 47.41 265 SER A O 1
ATOM 1995 N N . ALA A 1 266 ? -23.982 -34.139 1.424 1.00 43.44 266 ALA A N 1
ATOM 1996 C CA . ALA A 1 266 ? -25.220 -34.472 2.146 1.00 43.44 266 ALA A CA 1
ATOM 1997 C C . ALA A 1 266 ? -26.401 -34.934 1.262 1.00 43.44 266 ALA A C 1
ATOM 1999 O O . ALA A 1 266 ? -27.288 -35.617 1.769 1.00 43.44 266 ALA A O 1
ATOM 2000 N N . GLU A 1 267 ? -26.427 -34.608 -0.038 1.00 38.03 267 GLU A N 1
ATOM 2001 C CA . GLU A 1 267 ? -27.589 -34.874 -0.919 1.00 38.03 267 GLU A CA 1
ATOM 2002 C C . GLU A 1 267 ? -27.320 -35.876 -2.056 1.00 38.03 267 GLU A C 1
ATOM 2004 O O . GLU A 1 267 ? -28.221 -36.189 -2.836 1.00 38.03 267 GLU A O 1
ATOM 2009 N N . TYR A 1 268 ? -26.123 -36.469 -2.128 1.00 39.31 268 TYR A N 1
ATOM 2010 C CA . TYR A 1 268 ? -25.742 -37.421 -3.185 1.00 39.31 268 TYR A CA 1
ATOM 2011 C C . TYR A 1 268 ? -26.330 -38.844 -3.003 1.00 39.31 268 TYR A C 1
ATOM 2013 O O . TYR A 1 268 ? -25.635 -39.847 -3.137 1.00 39.31 268 TYR A O 1
ATOM 2021 N N . ASN A 1 269 ? -27.620 -38.933 -2.664 1.00 36.75 269 ASN A N 1
ATOM 2022 C CA . ASN A 1 269 ? -28.404 -40.175 -2.581 1.00 36.75 269 ASN A CA 1
ATOM 2023 C C . ASN A 1 269 ? -29.846 -40.026 -3.123 1.00 36.75 269 ASN A C 1
ATOM 2025 O O . ASN A 1 269 ? -30.670 -40.922 -2.936 1.00 36.75 269 ASN A O 1
ATOM 2029 N N . ALA A 1 270 ? -30.167 -38.922 -3.806 1.00 31.61 270 ALA A N 1
ATOM 2030 C CA . ALA A 1 270 ? -31.405 -38.789 -4.574 1.00 31.61 270 ALA A CA 1
ATOM 2031 C C . ALA A 1 270 ? -31.182 -39.225 -6.040 1.00 31.61 270 ALA A C 1
ATOM 2033 O O . ALA A 1 270 ? -30.165 -38.847 -6.628 1.00 31.61 270 ALA A O 1
ATOM 2034 N N . PRO A 1 271 ? -32.099 -39.995 -6.661 1.00 32.72 271 PRO A N 1
ATOM 2035 C CA . PRO A 1 271 ? -32.077 -40.214 -8.104 1.00 32.72 271 PRO A CA 1
ATOM 2036 C C . PRO A 1 271 ? -32.197 -38.882 -8.853 1.00 32.72 271 PRO A C 1
ATOM 2038 O O . PRO A 1 271 ? -32.926 -37.989 -8.424 1.00 32.72 271 PRO A O 1
ATOM 2041 N N . ILE A 1 272 ? -31.503 -38.762 -9.984 1.00 39.16 272 ILE A N 1
ATOM 2042 C CA . ILE A 1 272 ? -31.595 -37.586 -10.855 1.00 39.16 272 ILE A CA 1
ATOM 2043 C C . ILE A 1 272 ? -32.960 -37.611 -11.558 1.00 39.16 272 ILE A C 1
ATOM 2045 O O . ILE A 1 272 ? -33.125 -38.305 -12.561 1.00 39.16 272 ILE A O 1
ATOM 2049 N N . ASP A 1 273 ? -33.933 -36.863 -11.036 1.00 35.66 273 ASP A N 1
ATOM 2050 C CA . ASP A 1 273 ? -35.182 -36.572 -11.745 1.00 35.66 273 ASP A CA 1
ATOM 2051 C C . ASP A 1 273 ? -34.930 -35.508 -12.832 1.00 35.66 273 ASP A C 1
ATOM 2053 O O . ASP A 1 273 ? -34.340 -34.459 -12.576 1.00 35.66 273 ASP A O 1
ATOM 2057 N N . GLU A 1 274 ? -35.403 -35.758 -14.058 1.00 41.81 274 GLU A N 1
ATOM 2058 C CA . GLU A 1 274 ? -35.105 -34.971 -15.275 1.00 41.81 274 GLU A CA 1
ATOM 2059 C C . GLU A 1 274 ? -35.712 -33.543 -15.327 1.00 41.81 274 GLU A C 1
ATOM 2061 O O . GLU A 1 274 ? -35.848 -32.969 -16.407 1.00 41.81 274 GLU A O 1
ATOM 2066 N N . ASN A 1 275 ? -36.092 -32.927 -14.201 1.00 41.97 275 ASN A N 1
ATOM 2067 C CA . ASN A 1 275 ? -36.657 -31.570 -14.178 1.00 41.97 275 ASN A CA 1
ATOM 2068 C C . ASN A 1 275 ? -36.114 -30.696 -13.033 1.00 41.97 275 ASN A C 1
ATOM 2070 O O . ASN A 1 275 ? -36.649 -30.695 -11.929 1.00 41.97 275 ASN A O 1
ATOM 2074 N N . ASN A 1 276 ? -35.129 -29.857 -13.372 1.00 47.47 276 ASN A N 1
ATOM 2075 C CA . ASN A 1 276 ? -34.689 -28.662 -12.637 1.00 47.47 276 ASN A CA 1
ATOM 2076 C C . ASN A 1 276 ? -34.400 -28.813 -11.128 1.00 47.47 276 ASN A C 1
ATOM 2078 O O . ASN A 1 276 ? -35.155 -28.335 -10.281 1.00 47.47 276 ASN A O 1
ATOM 2082 N N . SER A 1 277 ? -33.185 -29.258 -10.809 1.00 39.69 277 SER A N 1
ATOM 2083 C CA . SER A 1 277 ? -32.450 -28.765 -9.639 1.00 39.69 277 SER A CA 1
ATOM 2084 C C . SER A 1 277 ? -30.980 -28.534 -10.006 1.00 39.69 277 SER A C 1
ATOM 2086 O O . SER A 1 277 ? -30.270 -29.442 -10.434 1.00 39.69 277 SER A O 1
ATOM 2088 N N . VAL A 1 278 ? -30.514 -27.287 -9.890 1.00 44.38 278 VAL A N 1
ATOM 2089 C CA . VAL A 1 278 ? -29.085 -26.969 -10.033 1.00 44.38 278 VAL A CA 1
ATOM 2090 C C . VAL A 1 278 ? -28.380 -27.502 -8.790 1.00 44.38 278 VAL A C 1
ATOM 2092 O O . VAL A 1 278 ? -28.745 -27.122 -7.678 1.00 44.38 278 VAL A O 1
ATOM 2095 N N . SER A 1 279 ? -27.392 -28.384 -8.959 1.00 48.97 279 SER A N 1
ATOM 2096 C CA . SER A 1 279 ? -26.606 -28.891 -7.830 1.00 48.97 279 SER A CA 1
ATOM 2097 C C . SER A 1 279 ? -25.927 -27.727 -7.092 1.00 48.97 279 SER A C 1
ATOM 2099 O O . SER A 1 279 ? -25.340 -26.868 -7.757 1.00 48.97 279 SER A O 1
ATOM 2101 N N . PRO A 1 280 ? -25.977 -27.670 -5.748 1.00 56.34 280 PRO A N 1
ATOM 2102 C CA . PRO A 1 280 ? -25.373 -26.576 -4.997 1.00 56.34 280 PRO A CA 1
ATOM 2103 C C . PRO A 1 280 ? -23.860 -26.548 -5.234 1.00 56.34 280 PRO A C 1
ATOM 2105 O O . PRO A 1 280 ? -23.155 -27.521 -4.958 1.00 56.34 280 PRO A O 1
ATOM 2108 N N . ILE A 1 281 ? -23.366 -25.428 -5.762 1.00 68.31 281 ILE A N 1
ATOM 2109 C CA . ILE A 1 281 ? -21.944 -25.248 -6.060 1.00 68.31 281 ILE A CA 1
ATOM 2110 C C . ILE A 1 281 ? -21.201 -25.115 -4.717 1.00 68.31 281 ILE A C 1
ATOM 2112 O O . ILE A 1 281 ? -21.641 -24.344 -3.861 1.00 68.31 281 ILE A O 1
ATOM 2116 N N . PRO A 1 282 ? -20.122 -25.876 -4.462 1.00 77.50 282 PRO A N 1
ATOM 2117 C CA . PRO A 1 282 ? -19.451 -25.823 -3.169 1.00 77.50 282 PRO A CA 1
ATOM 2118 C C . PRO A 1 282 ? -18.774 -24.475 -2.926 1.00 77.50 282 PRO A C 1
ATOM 2120 O O . PRO A 1 282 ? -18.299 -23.843 -3.864 1.00 77.50 282 PRO A O 1
ATOM 2123 N N . CYS A 1 283 ? -18.691 -24.064 -1.661 1.00 83.31 283 CYS A N 1
ATOM 2124 C CA . CYS A 1 283 ? -18.026 -22.818 -1.258 1.00 83.31 283 CYS A CA 1
ATOM 2125 C C . CYS A 1 283 ? -18.574 -21.573 -1.988 1.00 83.31 283 CYS A C 1
ATOM 2127 O O . CYS A 1 283 ? -17.816 -20.703 -2.393 1.00 83.31 283 CYS A O 1
ATOM 2129 N N . SER A 1 284 ? -19.895 -21.508 -2.201 1.00 80.56 284 SER A N 1
ATOM 2130 C CA . SER A 1 284 ? -20.566 -20.413 -2.926 1.00 80.56 284 SER A CA 1
ATOM 2131 C C . SER A 1 284 ? -21.383 -19.474 -2.032 1.00 80.56 284 SER A C 1
ATOM 2133 O O . SER A 1 284 ? -22.061 -18.588 -2.543 1.00 80.56 284 SER A O 1
ATOM 2135 N N . ARG A 1 285 ? -21.425 -19.719 -0.717 1.00 83.31 285 ARG A N 1
ATOM 2136 C CA . ARG A 1 285 ? -22.266 -18.992 0.248 1.00 83.31 285 ARG A CA 1
ATOM 2137 C C . ARG A 1 285 ? -21.492 -18.683 1.515 1.00 83.31 285 ARG A C 1
ATOM 2139 O O . ARG A 1 285 ? -20.731 -19.530 1.967 1.00 83.31 285 ARG A O 1
ATOM 2146 N N . CYS A 1 286 ? -21.774 -17.556 2.160 1.00 85.81 286 CYS A N 1
ATOM 2147 C CA . CYS A 1 286 ? -21.069 -17.186 3.386 1.00 85.81 286 CYS A CA 1
ATOM 2148 C C . CYS A 1 286 ? -21.452 -18.065 4.587 1.00 85.81 286 CYS A C 1
ATOM 2150 O O . CYS A 1 286 ? -22.611 -18.483 4.711 1.00 85.81 286 CYS A O 1
ATOM 2152 N N . THR A 1 287 ? -20.524 -18.353 5.500 1.00 87.50 287 THR A N 1
ATOM 2153 C CA . THR A 1 287 ? -20.810 -18.989 6.798 1.00 87.50 287 THR A CA 1
ATOM 2154 C C . THR A 1 287 ? -21.642 -18.064 7.701 1.00 87.50 287 THR A C 1
ATOM 2156 O O . THR A 1 287 ? -21.765 -16.869 7.432 1.00 87.50 287 THR A O 1
ATOM 2159 N N . PRO A 1 288 ? -22.340 -18.595 8.727 1.00 86.19 288 PRO A N 1
ATOM 2160 C CA . PRO A 1 288 ? -23.106 -17.753 9.645 1.00 86.19 288 PRO A CA 1
ATOM 2161 C C . PRO A 1 288 ? -22.210 -16.694 10.297 1.00 86.19 288 PRO A C 1
ATOM 2163 O O . PRO A 1 288 ? -21.134 -17.018 10.790 1.00 86.19 288 PRO A O 1
ATOM 2166 N N . GLY A 1 289 ? -22.668 -15.444 10.294 1.00 87.44 289 GLY A N 1
ATOM 2167 C CA . GLY A 1 289 ? -21.893 -14.304 10.781 1.00 87.44 289 GLY A CA 1
ATOM 2168 C C . GLY A 1 289 ? -20.971 -13.651 9.743 1.00 87.44 289 GLY A C 1
ATOM 2169 O O . GLY A 1 289 ? -20.207 -12.766 10.115 1.00 87.44 289 GLY A O 1
ATOM 2170 N N . TRP A 1 290 ? -21.055 -14.053 8.469 1.00 89.19 290 TRP A N 1
ATOM 2171 C CA . TRP A 1 290 ? -20.371 -13.419 7.337 1.00 89.19 290 TRP A CA 1
ATOM 2172 C C . TRP A 1 290 ? -21.363 -13.021 6.236 1.00 89.19 290 TRP A C 1
ATOM 2174 O O . TRP A 1 290 ? -22.381 -13.689 6.027 1.00 89.19 290 TRP A O 1
ATOM 2184 N N . THR A 1 291 ? -21.083 -11.919 5.539 1.00 87.75 291 THR A N 1
ATOM 2185 C CA . THR A 1 291 ? -21.945 -11.341 4.496 1.00 87.75 291 THR A CA 1
ATOM 2186 C C . THR A 1 291 ? -21.130 -10.679 3.378 1.00 87.75 291 THR A C 1
ATOM 2188 O O . THR A 1 291 ? -19.911 -10.541 3.477 1.00 87.75 291 THR A O 1
ATOM 2191 N N . GLY A 1 292 ? -21.814 -10.272 2.307 1.00 84.31 292 GLY A N 1
ATOM 2192 C CA . GLY A 1 292 ? -21.208 -9.810 1.055 1.00 84.31 292 GLY A CA 1
ATOM 2193 C C . GLY A 1 292 ? -21.114 -10.908 -0.009 1.00 84.31 292 GLY A C 1
ATOM 2194 O O . GLY A 1 292 ? -21.298 -12.087 0.276 1.00 84.31 292 GLY A O 1
ATOM 2195 N N . ALA A 1 293 ? -20.861 -10.516 -1.256 1.00 81.19 293 ALA A N 1
ATOM 2196 C CA . ALA A 1 293 ? -20.673 -11.425 -2.391 1.00 81.19 293 ALA A CA 1
ATOM 2197 C C . ALA A 1 293 ? -19.275 -12.074 -2.417 1.00 81.19 293 ALA A C 1
ATOM 2199 O O . ALA A 1 293 ? -19.062 -1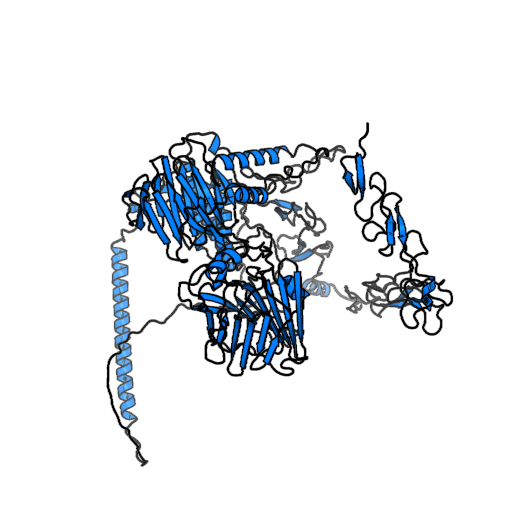3.036 -3.145 1.00 81.19 293 ALA A O 1
ATOM 2200 N N . ASP A 1 294 ? -18.343 -11.542 -1.627 1.00 83.69 294 ASP A N 1
ATOM 2201 C CA . ASP A 1 294 ? -16.985 -12.037 -1.377 1.00 83.69 294 ASP A CA 1
ATOM 2202 C C . ASP A 1 294 ? -16.815 -12.605 0.046 1.00 83.69 294 ASP A C 1
ATOM 2204 O O . ASP A 1 294 ? -15.712 -12.987 0.430 1.00 83.69 294 ASP A O 1
ATOM 2208 N N . CYS A 1 295 ? -17.896 -12.641 0.835 1.00 86.69 295 CYS A N 1
ATOM 2209 C CA . CYS A 1 295 ? -17.919 -13.071 2.235 1.00 86.69 295 CYS A CA 1
ATOM 2210 C C . CYS A 1 295 ? -16.845 -12.417 3.127 1.00 86.69 295 CYS A C 1
ATOM 2212 O O . CYS A 1 295 ? -16.442 -13.008 4.123 1.00 86.69 295 CYS A O 1
ATOM 2214 N N . ALA A 1 296 ? -16.403 -11.198 2.795 1.00 87.31 296 ALA A N 1
ATOM 2215 C CA . ALA A 1 296 ? -15.306 -10.501 3.476 1.00 87.31 296 ALA A CA 1
ATOM 2216 C C . ALA A 1 296 ? -15.744 -9.664 4.698 1.00 87.31 296 ALA A C 1
ATOM 2218 O O . ALA A 1 296 ? -14.922 -8.998 5.326 1.00 87.31 296 ALA A O 1
ATOM 2219 N N . ILE A 1 297 ? -17.041 -9.647 5.021 1.00 90.50 297 ILE A N 1
ATOM 2220 C CA . ILE A 1 297 ? -17.617 -8.775 6.052 1.00 90.50 297 ILE A CA 1
ATOM 2221 C C . ILE A 1 297 ? -18.168 -9.638 7.180 1.00 90.50 297 ILE A C 1
ATOM 2223 O O . ILE A 1 297 ? -19.163 -10.342 6.988 1.00 90.50 297 ILE A O 1
ATOM 2227 N N . ALA A 1 298 ? -17.558 -9.553 8.360 1.00 91.56 298 ALA A N 1
ATOM 2228 C CA . ALA A 1 298 ? -18.058 -10.221 9.555 1.00 91.56 298 ALA A CA 1
ATOM 2229 C C . ALA A 1 298 ? -19.111 -9.353 10.266 1.00 91.56 298 ALA A C 1
ATOM 2231 O O . ALA A 1 298 ? -18.969 -8.140 10.417 1.00 91.56 298 ALA A O 1
ATOM 2232 N N . GLU A 1 299 ? -20.190 -9.978 10.718 1.00 86.56 299 GLU A N 1
ATOM 2233 C CA . GLU A 1 299 ? -21.318 -9.334 11.387 1.00 86.56 299 GLU A CA 1
ATOM 2234 C C . GLU A 1 299 ? -21.900 -10.303 12.418 1.00 86.56 299 GLU A C 1
ATOM 2236 O O . GLU A 1 299 ? -22.172 -11.456 12.096 1.00 86.56 299 GLU A O 1
ATOM 2241 N N . ASP A 1 300 ? -22.150 -9.846 13.647 1.00 73.12 300 ASP A N 1
ATOM 2242 C CA . ASP A 1 300 ? -23.061 -10.552 14.553 1.00 73.12 300 ASP A CA 1
ATOM 2243 C C . ASP A 1 300 ? -24.395 -9.791 14.625 1.00 73.12 300 ASP A C 1
ATOM 2245 O O . ASP A 1 300 ? -24.460 -8.583 14.900 1.00 73.12 300 ASP A O 1
ATOM 2249 N N . SER A 1 301 ? -25.483 -10.495 14.318 1.00 64.81 301 SER A N 1
ATOM 2250 C CA . SER A 1 301 ? -26.852 -9.993 14.439 1.00 64.81 301 SER A CA 1
ATOM 2251 C C . SER A 1 301 ? -27.320 -9.930 15.895 1.00 64.81 301 SER A C 1
ATOM 2253 O O . SER A 1 301 ? -28.124 -9.062 16.227 1.00 64.81 301 SER A O 1
ATOM 2255 N N . SER A 1 302 ? -26.784 -10.781 16.779 1.00 64.31 302 SER A N 1
ATOM 2256 C CA . SER A 1 302 ? -27.198 -10.880 18.188 1.00 64.31 302 SER A CA 1
ATOM 2257 C C . SER A 1 302 ? -26.932 -9.599 18.994 1.00 64.31 302 SER A C 1
ATOM 2259 O O . SER A 1 302 ? -27.641 -9.302 19.957 1.00 64.31 302 SER A O 1
ATOM 2261 N N . ILE A 1 303 ? -25.954 -8.802 18.553 1.00 61.81 303 ILE A N 1
ATOM 2262 C CA . ILE A 1 303 ? -25.544 -7.536 19.172 1.00 61.81 303 ILE A CA 1
ATOM 2263 C C . ILE A 1 303 ? -26.617 -6.439 19.021 1.00 61.81 303 ILE A C 1
ATOM 2265 O O . ILE A 1 303 ? -26.703 -5.551 19.868 1.00 61.81 303 ILE A O 1
ATOM 2269 N N . LEU A 1 304 ? -27.460 -6.489 17.980 1.00 56.34 304 LEU A N 1
ATOM 2270 C CA . LEU A 1 304 ? -28.495 -5.469 17.739 1.00 56.34 304 LEU A CA 1
ATOM 2271 C C . LEU A 1 304 ? -29.772 -5.672 18.563 1.00 56.34 304 LEU A C 1
ATOM 2273 O O . LEU A 1 304 ? -30.430 -4.690 18.908 1.00 56.34 304 LEU A O 1
ATOM 2277 N N . ASP A 1 305 ? -30.124 -6.916 18.887 1.00 56.44 305 ASP A N 1
ATOM 2278 C CA . ASP A 1 305 ? -31.407 -7.245 19.527 1.00 56.44 305 ASP A CA 1
ATOM 2279 C C . ASP A 1 305 ? -31.473 -6.840 21.012 1.00 56.44 305 ASP A C 1
ATOM 2281 O O . ASP A 1 305 ? -32.541 -6.886 21.630 1.00 56.44 305 ASP A O 1
ATOM 2285 N N . ASN A 1 306 ? -30.350 -6.417 21.602 1.00 62.50 306 ASN A N 1
ATOM 2286 C CA . ASN A 1 306 ? -30.273 -6.013 23.000 1.00 62.50 306 ASN A CA 1
ATOM 2287 C C . ASN A 1 306 ? -29.643 -4.623 23.183 1.00 62.50 306 ASN A C 1
ATOM 2289 O O . ASN A 1 306 ? -28.424 -4.458 23.212 1.00 62.50 306 ASN A O 1
ATOM 2293 N N . SER A 1 307 ? -30.490 -3.628 23.460 1.00 62.47 307 SER A N 1
ATOM 2294 C CA . SER A 1 307 ? -30.084 -2.247 23.755 1.00 62.47 307 SER A CA 1
ATOM 2295 C C . SER A 1 307 ? -29.255 -2.068 25.040 1.00 62.47 307 SER A C 1
ATOM 2297 O O . SER A 1 307 ? -28.913 -0.937 25.376 1.00 62.47 307 SER A O 1
ATOM 2299 N N . SER A 1 308 ? -28.974 -3.137 25.798 1.00 67.94 308 SER A N 1
ATOM 2300 C CA . SER A 1 308 ? -28.064 -3.106 26.951 1.00 67.94 308 SER A CA 1
ATOM 2301 C C . SER A 1 308 ? -26.599 -3.394 26.598 1.00 67.94 308 SER A C 1
ATOM 2303 O O . SER A 1 308 ? -25.764 -3.359 27.502 1.00 67.94 308 SER A O 1
ATOM 2305 N N . ILE A 1 309 ? -26.281 -3.751 25.349 1.00 74.88 309 ILE A N 1
ATOM 2306 C CA . ILE A 1 309 ? -24.908 -4.067 24.929 1.00 74.88 309 ILE A CA 1
ATOM 2307 C C . ILE A 1 309 ? -24.141 -2.759 24.646 1.00 74.88 309 ILE A C 1
ATOM 2309 O O . ILE A 1 309 ? -24.662 -1.896 23.933 1.00 74.88 309 ILE A O 1
ATOM 2313 N N . PRO A 1 310 ? -22.913 -2.576 25.176 1.00 80.44 310 PRO A N 1
ATOM 2314 C CA . PRO A 1 310 ? -22.096 -1.403 24.876 1.00 80.44 310 PRO A CA 1
ATOM 2315 C C . PRO A 1 310 ? -21.782 -1.283 23.382 1.00 80.44 310 PRO A C 1
ATOM 2317 O O . PRO A 1 310 ? -21.281 -2.217 22.757 1.00 80.44 310 PRO A O 1
ATOM 2320 N N . ARG A 1 311 ? -22.030 -0.100 22.815 1.00 89.19 311 ARG A N 1
ATOM 2321 C CA . ARG A 1 311 ? -21.696 0.218 21.423 1.00 89.19 311 ARG A CA 1
ATOM 2322 C C . ARG A 1 311 ? -20.226 0.594 21.318 1.00 89.19 311 ARG A C 1
ATOM 2324 O O . ARG A 1 311 ? -19.820 1.629 21.853 1.00 89.19 311 ARG A O 1
ATOM 2331 N N . ILE A 1 312 ? -19.447 -0.239 20.632 1.00 92.56 312 ILE A N 1
ATOM 2332 C CA . ILE A 1 312 ? -17.992 -0.091 20.542 1.00 92.56 312 ILE A CA 1
ATOM 2333 C C . ILE A 1 312 ? -17.536 -0.113 19.095 1.00 92.56 312 ILE A C 1
ATOM 2335 O O . ILE A 1 312 ? -17.810 -1.063 18.369 1.00 92.56 312 ILE A O 1
ATOM 2339 N N . ALA A 1 313 ? -16.818 0.937 18.712 1.00 95.50 313 ALA A N 1
ATOM 2340 C CA . ALA A 1 313 ? -16.078 1.022 17.465 1.00 95.50 313 ALA A CA 1
ATOM 2341 C C . ALA A 1 313 ? -14.583 0.819 17.725 1.00 95.50 313 ALA A C 1
ATOM 2343 O O . ALA A 1 313 ? -14.072 1.285 18.738 1.00 95.50 313 ALA A O 1
ATOM 2344 N N . ILE A 1 314 ? -13.877 0.156 16.815 1.00 97.38 314 ILE A N 1
ATOM 2345 C CA . ILE A 1 314 ? -12.435 -0.101 16.900 1.00 97.38 314 ILE A CA 1
ATOM 2346 C C . ILE A 1 314 ? -11.792 0.117 15.526 1.00 97.38 314 ILE A C 1
ATOM 2348 O O . ILE A 1 314 ? -12.401 -0.209 14.509 1.00 97.38 314 ILE A O 1
ATOM 2352 N N . ASN A 1 315 ? -10.556 0.613 15.496 1.00 96.75 315 ASN A N 1
ATOM 2353 C CA . ASN A 1 315 ? -9.674 0.539 14.330 1.00 96.75 315 ASN A CA 1
ATOM 2354 C C . ASN A 1 315 ? -8.224 0.239 14.744 1.00 96.75 315 ASN A C 1
ATOM 2356 O O . ASN A 1 315 ? -7.787 0.727 15.786 1.00 96.75 315 ASN A O 1
ATOM 2360 N N . PHE A 1 316 ? -7.485 -0.553 13.963 1.00 95.44 316 PHE A N 1
ATOM 2361 C CA . PHE A 1 316 ? -6.081 -0.919 14.230 1.00 95.44 316 PHE A CA 1
ATOM 2362 C C . PHE A 1 316 ? -5.405 -1.562 13.014 1.00 95.44 316 PHE A C 1
ATOM 2364 O O . PHE A 1 316 ? -6.092 -1.916 12.061 1.00 95.44 316 PHE A O 1
ATOM 2371 N N . GLY A 1 317 ? -4.089 -1.780 13.102 1.00 88.62 317 GLY A N 1
ATOM 2372 C CA . GLY A 1 317 ? -3.366 -2.660 12.180 1.00 88.62 317 GLY A CA 1
ATOM 2373 C C . GLY A 1 317 ? -3.256 -2.116 10.757 1.00 88.62 317 GLY A C 1
ATOM 2374 O O . GLY A 1 317 ? -3.232 -0.890 10.570 1.00 88.62 317 GLY A O 1
ATOM 2375 N N . ASP A 1 318 ? -3.214 -3.022 9.780 1.00 83.62 318 ASP A N 1
ATOM 2376 C CA . ASP A 1 318 ? -3.390 -2.700 8.361 1.00 83.62 318 ASP A CA 1
ATOM 2377 C C . ASP A 1 318 ? -4.894 -2.551 8.033 1.00 83.62 318 ASP A C 1
ATOM 2379 O O . ASP A 1 318 ? -5.633 -3.538 8.021 1.00 83.62 318 ASP A O 1
ATOM 2383 N N . PRO A 1 319 ? -5.430 -1.321 7.924 1.00 90.12 319 PRO A N 1
ATOM 2384 C CA . PRO A 1 319 ? -6.476 -0.925 8.849 1.00 90.12 319 PRO A CA 1
ATOM 2385 C C . PRO A 1 319 ? -7.738 -1.786 8.835 1.00 90.12 319 PRO A C 1
ATOM 2387 O O . PRO A 1 319 ? -8.572 -1.749 7.926 1.00 90.12 319 PRO A O 1
ATOM 2390 N N . HIS A 1 320 ? -7.905 -2.498 9.941 1.00 94.50 320 HIS A N 1
ATOM 2391 C CA . HIS A 1 320 ? -9.075 -3.280 10.292 1.00 94.50 320 HIS A CA 1
ATOM 2392 C C . HIS A 1 320 ? -10.040 -2.417 11.098 1.00 94.50 320 HIS A C 1
ATOM 2394 O O . HIS A 1 320 ? -9.624 -1.701 12.012 1.00 94.50 320 HIS A O 1
ATOM 2400 N N . PHE A 1 321 ? -11.334 -2.511 10.803 1.00 95.88 321 PHE A N 1
ATOM 2401 C CA . PHE A 1 321 ? -12.373 -1.708 11.440 1.00 95.88 321 PHE A CA 1
ATOM 2402 C C . PHE A 1 321 ? -13.465 -2.588 12.038 1.00 95.88 321 PHE A C 1
ATOM 2404 O O . PHE A 1 321 ? -13.933 -3.542 11.423 1.00 95.88 321 PHE A O 1
ATOM 2411 N N . THR A 1 322 ? -13.911 -2.218 13.235 1.00 95.56 322 THR A N 1
ATOM 2412 C CA . THR A 1 322 ? -15.177 -2.651 13.832 1.00 95.56 322 THR A CA 1
ATOM 2413 C C . THR A 1 322 ? -16.032 -1.411 14.034 1.00 95.56 322 THR A C 1
ATOM 2415 O O . THR A 1 322 ? -15.616 -0.449 14.677 1.00 95.56 322 THR A O 1
ATOM 2418 N N . SER A 1 323 ? -17.234 -1.402 13.481 1.00 94.00 323 SER A N 1
ATOM 2419 C CA . SER A 1 323 ? -18.197 -0.316 13.683 1.00 94.00 323 SER A CA 1
ATOM 2420 C C . SER A 1 323 ? -18.902 -0.407 15.039 1.00 94.00 323 SER A C 1
ATOM 2422 O O . SER A 1 323 ? -18.975 -1.482 15.629 1.00 94.00 323 SER A O 1
ATOM 2424 N N . VAL A 1 324 ? -19.538 0.683 15.488 1.00 90.75 324 VAL A N 1
ATOM 2425 C CA . VAL A 1 324 ? -20.319 0.723 16.749 1.00 90.75 324 VAL A CA 1
ATOM 2426 C C . VAL A 1 324 ? -21.482 -0.275 16.841 1.00 90.75 324 VAL A C 1
ATOM 2428 O O . VAL A 1 324 ? -22.105 -0.380 17.898 1.00 90.75 324 VAL A O 1
ATOM 2431 N N . THR A 1 325 ? -21.816 -0.974 15.753 1.00 87.75 325 THR A N 1
ATOM 2432 C CA . THR A 1 325 ? -22.814 -2.054 15.739 1.00 87.75 325 THR A CA 1
ATOM 2433 C C . THR A 1 325 ? -22.197 -3.454 15.649 1.00 87.75 325 THR A C 1
ATOM 2435 O O . THR A 1 325 ? -22.950 -4.415 15.597 1.00 87.75 325 THR A O 1
ATOM 2438 N N . GLY A 1 326 ? -20.869 -3.614 15.621 1.00 89.44 326 GLY A N 1
ATOM 2439 C CA . GLY A 1 326 ? -20.216 -4.928 15.492 1.00 89.44 326 GLY A CA 1
ATOM 2440 C C . GLY A 1 326 ? -20.179 -5.501 14.069 1.00 89.44 326 GLY A C 1
ATOM 2441 O O . GLY A 1 326 ? -20.180 -6.718 13.902 1.00 89.44 326 GLY A O 1
ATOM 2442 N N . VAL A 1 327 ? -20.192 -4.630 13.052 1.00 92.25 327 VAL A N 1
ATOM 2443 C CA . VAL A 1 327 ? -19.804 -4.988 11.672 1.00 92.25 327 VAL A CA 1
ATOM 2444 C C . VAL A 1 327 ? -18.307 -4.757 11.502 1.00 92.25 327 VAL A C 1
ATOM 2446 O O . VAL A 1 327 ? -17.831 -3.665 11.835 1.00 92.25 327 VAL A O 1
ATOM 2449 N N . ASN A 1 328 ? -17.618 -5.753 10.956 1.00 94.19 328 ASN A N 1
ATOM 2450 C CA . ASN A 1 328 ? -16.174 -5.866 10.805 1.00 94.19 328 ASN A CA 1
ATOM 2451 C C . ASN A 1 328 ? -15.779 -5.889 9.320 1.00 94.19 328 ASN A C 1
ATOM 2453 O O . ASN A 1 328 ? -16.380 -6.623 8.536 1.00 94.19 328 ASN A O 1
ATOM 2457 N N . PHE A 1 329 ? -14.797 -5.071 8.934 1.00 93.12 329 PHE A N 1
ATOM 2458 C CA . PHE A 1 329 ? -14.315 -4.933 7.551 1.00 93.12 329 PHE A CA 1
ATOM 2459 C C . PHE A 1 329 ? -12.892 -4.343 7.504 1.00 93.12 329 PHE A C 1
ATOM 2461 O O . PHE A 1 329 ? -12.421 -3.755 8.480 1.00 93.12 329 PHE A O 1
ATOM 2468 N N . HIS A 1 330 ? -12.213 -4.469 6.363 1.00 90.69 330 HIS A N 1
ATOM 2469 C CA . HIS A 1 330 ? -10.877 -3.902 6.119 1.00 90.69 330 HIS A CA 1
ATOM 2470 C C . HIS A 1 330 ? -10.988 -2.546 5.399 1.00 90.69 330 HIS A C 1
ATOM 2472 O O . HIS A 1 330 ? -12.000 -2.278 4.745 1.00 90.69 330 HIS A O 1
ATOM 2478 N N . PHE A 1 331 ? -9.979 -1.674 5.461 1.00 88.06 331 PHE A N 1
ATOM 2479 C CA . PHE A 1 331 ? -9.937 -0.459 4.635 1.00 88.06 331 PHE A CA 1
ATOM 2480 C C . PHE A 1 331 ? -8.509 0.089 4.457 1.00 88.06 331 PHE A C 1
ATOM 2482 O O . PHE A 1 331 ? -8.014 0.893 5.241 1.00 88.06 331 PHE A O 1
ATOM 2489 N N . GLU A 1 332 ? -7.879 -0.295 3.347 1.00 80.75 332 GLU A N 1
ATOM 2490 C CA . GLU A 1 332 ? -6.460 -0.041 3.034 1.00 80.75 332 GLU A CA 1
ATOM 2491 C C . GLU A 1 332 ? -6.229 1.217 2.170 1.00 80.75 332 GLU A C 1
ATOM 2493 O O . GLU A 1 332 ? -5.205 1.367 1.492 1.00 80.75 332 GLU A O 1
ATOM 2498 N N . ALA A 1 333 ? -7.190 2.143 2.133 1.00 84.06 333 ALA A N 1
ATOM 2499 C CA . ALA A 1 333 ? -7.024 3.378 1.377 1.00 84.06 333 ALA A CA 1
ATOM 2500 C C . ALA A 1 333 ? -6.220 4.402 2.202 1.00 84.06 333 ALA A C 1
ATOM 2502 O O . ALA A 1 333 ? -6.695 4.833 3.253 1.00 84.06 333 ALA A O 1
ATOM 2503 N N . PRO A 1 334 ? -5.038 4.850 1.744 1.00 85.50 334 PRO A N 1
ATOM 2504 C CA . PRO A 1 334 ? -4.274 5.868 2.456 1.00 85.50 334 PRO A CA 1
ATOM 2505 C C . PRO A 1 334 ? -4.967 7.238 2.383 1.00 85.50 334 PRO A C 1
ATOM 2507 O O . PRO A 1 334 ? -5.721 7.527 1.448 1.00 85.50 334 PRO A O 1
ATOM 2510 N N . GLY A 1 335 ? -4.730 8.085 3.382 1.00 86.94 335 GLY A N 1
ATOM 2511 C CA . GLY A 1 335 ? -5.313 9.420 3.510 1.00 86.94 335 GLY A CA 1
ATOM 2512 C C . GLY A 1 335 ? -5.834 9.750 4.909 1.00 86.94 335 GLY A C 1
ATOM 2513 O O . GLY A 1 335 ? -5.818 8.931 5.826 1.00 86.94 335 GLY A O 1
ATOM 2514 N N . ALA A 1 336 ? -6.316 10.984 5.055 1.00 91.62 336 ALA A N 1
ATOM 2515 C CA . ALA A 1 336 ? -7.025 11.457 6.237 1.00 91.62 336 ALA A CA 1
ATOM 2516 C C . ALA A 1 336 ? -8.536 11.193 6.112 1.00 91.62 336 ALA A C 1
ATOM 2518 O O . ALA A 1 336 ? -9.160 11.618 5.131 1.00 91.62 336 ALA A O 1
ATOM 2519 N N . TYR A 1 337 ? -9.134 10.545 7.116 1.00 94.44 337 TYR A N 1
ATOM 2520 C CA . TYR A 1 337 ? -10.556 10.185 7.128 1.00 94.44 337 TYR A CA 1
ATOM 2521 C C . TYR A 1 337 ? -11.266 10.509 8.450 1.00 94.44 337 TYR A C 1
ATOM 2523 O O . TYR A 1 337 ? -10.679 10.426 9.528 1.00 94.44 337 TYR A O 1
ATOM 2531 N N . HIS A 1 338 ? -12.564 10.816 8.373 1.00 96.06 338 HIS A N 1
ATOM 2532 C CA . HIS A 1 338 ? -13.456 10.864 9.533 1.00 96.06 338 HIS A CA 1
ATOM 2533 C C . HIS A 1 338 ? -13.702 9.441 10.057 1.00 96.06 338 HIS A C 1
ATOM 2535 O O . HIS A 1 338 ? -14.512 8.687 9.509 1.00 96.06 338 HIS A O 1
ATOM 2541 N N . LEU A 1 339 ? -13.004 9.081 11.133 1.00 96.88 339 LEU A N 1
ATOM 2542 C CA . LEU A 1 339 ? -13.105 7.785 11.801 1.00 96.88 339 LEU A CA 1
ATOM 2543 C C . LEU A 1 339 ? -14.477 7.609 12.461 1.00 96.88 339 LEU A C 1
ATOM 2545 O O . LEU A 1 339 ? -15.153 6.598 12.263 1.00 96.88 339 LEU A O 1
ATOM 2549 N N . PHE A 1 340 ? -14.887 8.609 13.238 1.00 96.44 340 PHE A N 1
ATOM 2550 C CA . PHE A 1 340 ? -16.108 8.586 14.036 1.00 96.44 340 PHE A CA 1
ATOM 2551 C C . PHE A 1 340 ? -16.575 10.019 14.306 1.00 96.44 340 PHE A C 1
ATOM 2553 O O . PHE A 1 340 ? -15.790 10.852 14.746 1.00 96.44 340 PHE A O 1
ATOM 2560 N N . ASN A 1 341 ? -17.852 10.311 14.079 1.00 94.88 341 ASN A N 1
ATOM 2561 C CA . ASN A 1 341 ? -18.413 11.651 14.236 1.00 94.88 341 ASN A CA 1
ATOM 2562 C C . ASN A 1 341 ? -19.742 11.604 15.014 1.00 94.88 341 ASN A C 1
ATOM 2564 O O . ASN A 1 341 ? -20.599 10.743 14.784 1.00 94.88 341 ASN A O 1
ATOM 2568 N N . SER A 1 342 ? -19.895 12.534 15.953 1.00 94.00 342 SER A N 1
ATOM 2569 C CA . SER A 1 342 ? -21.025 12.683 16.872 1.00 94.00 342 SER A CA 1
ATOM 2570 C C . SER A 1 342 ? -21.285 14.166 17.176 1.00 94.00 342 SER A C 1
ATOM 2572 O O . SER A 1 342 ? -20.497 15.033 16.809 1.00 94.00 342 SER A O 1
ATOM 2574 N N . SER A 1 343 ? -22.352 14.479 17.914 1.00 92.19 343 SER A N 1
ATOM 2575 C CA . SER A 1 343 ? -22.673 15.860 18.304 1.00 92.19 343 SER A CA 1
ATOM 2576 C C . SER A 1 343 ? -21.670 16.529 19.259 1.00 92.19 343 SER A C 1
ATOM 2578 O O . SER A 1 343 ? -21.738 17.746 19.427 1.00 92.19 343 SER A O 1
ATOM 2580 N N . ILE A 1 344 ? -20.746 15.774 19.872 1.00 93.12 344 ILE A N 1
ATOM 2581 C CA . ILE A 1 344 ? -19.772 16.290 20.857 1.00 93.12 344 ILE A CA 1
ATOM 2582 C C . ILE A 1 344 ? -18.299 16.120 20.450 1.00 93.12 344 ILE A C 1
ATOM 2584 O O . ILE A 1 344 ? -17.438 16.795 21.013 1.00 93.12 344 ILE A O 1
ATOM 2588 N N . VAL A 1 345 ? -18.001 15.237 19.490 1.00 94.69 345 VAL A N 1
ATOM 2589 C CA . VAL A 1 345 ? -16.641 14.973 18.994 1.00 94.69 345 VAL A CA 1
ATOM 2590 C C . VAL A 1 345 ? -16.651 14.534 17.529 1.00 94.69 345 VAL A C 1
ATOM 2592 O O . VAL A 1 345 ? -17.460 13.689 17.130 1.00 94.69 345 VAL A O 1
ATOM 2595 N N . ASP A 1 346 ? -15.706 15.080 16.767 1.00 95.50 346 ASP A N 1
ATOM 2596 C CA . ASP A 1 346 ? -15.266 14.608 15.453 1.00 95.50 346 ASP A CA 1
ATOM 2597 C C . ASP A 1 346 ? -13.873 13.980 15.610 1.00 95.50 346 ASP A C 1
ATOM 2599 O O . ASP A 1 346 ? -12.909 14.668 15.951 1.00 95.50 346 ASP A O 1
ATOM 2603 N N . ALA A 1 347 ? -13.781 12.667 15.420 1.00 97.38 347 ALA A N 1
ATOM 2604 C CA . ALA A 1 347 ? -12.541 11.907 15.485 1.00 97.38 347 ALA A CA 1
ATOM 2605 C C . ALA A 1 347 ? -12.027 11.618 14.070 1.00 97.38 347 ALA A C 1
ATOM 2607 O O . ALA A 1 347 ? -12.742 11.081 13.217 1.00 97.38 347 ALA A O 1
ATOM 2608 N N . GLN A 1 348 ? -10.764 11.954 13.840 1.00 97.06 348 GLN A N 1
ATOM 2609 C CA . GLN A 1 348 ? -10.079 11.880 12.557 1.00 97.06 348 GLN A CA 1
ATOM 2610 C C . GLN A 1 348 ? -8.905 10.906 12.651 1.00 97.06 348 GLN A C 1
ATOM 2612 O O . GLN A 1 348 ? -8.233 10.833 13.680 1.00 97.06 348 GLN A O 1
ATOM 2617 N N . VAL A 1 349 ? -8.653 10.161 11.577 1.00 96.38 349 VAL A N 1
ATOM 2618 C CA . VAL A 1 349 ? -7.566 9.180 11.487 1.00 96.38 349 VAL A CA 1
ATOM 2619 C C . VAL A 1 349 ? -6.717 9.444 10.251 1.00 96.38 349 VAL A C 1
ATOM 2621 O O . VAL A 1 349 ? -7.251 9.749 9.182 1.00 96.38 349 VAL A O 1
ATOM 2624 N N . LEU A 1 350 ? -5.399 9.321 10.398 1.00 93.50 350 LEU A N 1
ATOM 2625 C CA . LEU A 1 350 ? -4.445 9.359 9.298 1.00 93.50 350 LEU A CA 1
ATOM 2626 C C . LEU A 1 350 ? -3.941 7.946 9.000 1.00 93.50 350 LEU A C 1
ATOM 2628 O O . LEU A 1 350 ? -3.216 7.354 9.802 1.00 93.50 350 LEU A O 1
ATOM 2632 N N . ILE A 1 351 ? -4.326 7.430 7.835 1.00 91.00 351 ILE A N 1
ATOM 2633 C CA . ILE A 1 351 ? -3.850 6.158 7.293 1.00 91.00 351 ILE A CA 1
ATOM 2634 C C . ILE A 1 351 ? -2.728 6.466 6.304 1.00 91.00 351 ILE A C 1
ATOM 2636 O O . ILE A 1 351 ? -2.921 7.237 5.362 1.00 91.00 351 ILE A O 1
ATOM 2640 N N . VAL A 1 352 ? -1.563 5.858 6.492 1.00 85.88 352 VAL A N 1
ATOM 2641 C CA . VAL A 1 352 ? -0.390 6.047 5.627 1.00 85.88 352 VAL A CA 1
ATOM 2642 C C . VAL A 1 352 ? 0.130 4.706 5.111 1.00 85.88 352 VAL A C 1
ATOM 2644 O O . VAL A 1 352 ? -0.116 3.683 5.749 1.00 85.88 352 VAL A O 1
ATOM 2647 N N . PRO A 1 353 ? 0.853 4.677 3.980 1.00 81.94 353 PRO A N 1
ATOM 2648 C CA . PRO A 1 353 ? 1.570 3.483 3.546 1.00 81.94 353 PRO A CA 1
ATOM 2649 C C . PRO A 1 353 ? 2.619 3.002 4.559 1.00 81.94 353 PRO A C 1
ATOM 2651 O O . PRO A 1 353 ? 3.117 3.769 5.392 1.00 81.94 353 PRO A O 1
ATOM 2654 N N . CYS A 1 354 ? 2.979 1.726 4.463 1.00 75.81 354 CYS A N 1
ATOM 2655 C CA . CYS A 1 354 ? 4.157 1.170 5.125 1.00 75.81 354 CYS A CA 1
ATOM 2656 C C . CYS A 1 354 ? 5.406 1.300 4.245 1.00 75.81 354 CYS A C 1
ATOM 2658 O O . CYS A 1 354 ? 5.313 1.592 3.054 1.00 75.81 354 CYS A O 1
ATOM 2660 N N . ASN A 1 355 ? 6.578 1.049 4.832 1.00 69.31 355 ASN A N 1
ATOM 2661 C CA . ASN A 1 355 ? 7.836 1.094 4.095 1.00 69.31 355 ASN A CA 1
ATOM 2662 C C . ASN A 1 355 ? 7.961 -0.104 3.129 1.00 69.31 355 ASN A C 1
ATOM 2664 O O . ASN A 1 355 ? 7.807 -1.247 3.556 1.00 69.31 355 ASN A O 1
ATOM 2668 N N . ASN A 1 356 ? 8.273 0.165 1.858 1.00 65.12 356 ASN A N 1
ATOM 2669 C CA . ASN A 1 356 ? 8.603 -0.799 0.804 1.00 65.12 356 ASN A CA 1
ATOM 2670 C C . ASN A 1 356 ? 7.567 -1.924 0.581 1.00 65.12 356 ASN A C 1
ATOM 2672 O O . ASN A 1 356 ? 7.929 -3.036 0.201 1.00 65.12 356 ASN A O 1
ATOM 2676 N N . ARG A 1 357 ? 6.275 -1.649 0.815 1.00 69.00 357 ARG A N 1
ATOM 2677 C CA . ARG A 1 357 ? 5.159 -2.559 0.498 1.00 69.00 357 ARG A CA 1
ATOM 2678 C C . ARG A 1 357 ? 3.957 -1.808 -0.048 1.00 69.00 357 ARG A C 1
ATOM 2680 O O . ARG A 1 357 ? 3.470 -0.858 0.564 1.00 69.00 357 ARG A O 1
ATOM 2687 N N . VAL A 1 358 ? 3.438 -2.270 -1.184 1.00 65.81 358 VAL A N 1
ATOM 2688 C CA . VAL A 1 358 ? 2.322 -1.597 -1.873 1.00 65.81 358 VAL A CA 1
ATOM 2689 C C . VAL A 1 358 ? 0.964 -1.935 -1.244 1.00 65.81 358 VAL A C 1
ATOM 2691 O O . VAL A 1 358 ? 0.074 -1.084 -1.278 1.00 65.81 358 VAL A O 1
ATOM 2694 N N . SER A 1 359 ? 0.798 -3.116 -0.635 1.00 66.06 359 SER A N 1
ATOM 2695 C CA . SER A 1 359 ? -0.391 -3.490 0.155 1.00 66.06 359 SER A CA 1
ATOM 2696 C C . SER A 1 359 ? -0.478 -2.672 1.445 1.00 66.06 359 SER A C 1
ATOM 2698 O O . SER A 1 359 ? -1.398 -1.873 1.610 1.00 66.06 359 SER A O 1
ATOM 2700 N N . CYS A 1 360 ? 0.547 -2.812 2.285 1.00 76.94 360 CYS A N 1
ATOM 2701 C CA . CYS A 1 360 ? 0.527 -2.421 3.686 1.00 76.94 360 CYS A CA 1
ATOM 2702 C C . CYS A 1 360 ? 0.195 -0.944 3.923 1.00 76.94 360 CYS A C 1
ATOM 2704 O O . CYS A 1 360 ? 0.781 -0.025 3.320 1.00 76.94 360 CYS A O 1
ATOM 2706 N N . ARG A 1 361 ? -0.707 -0.706 4.872 1.00 85.75 361 ARG A N 1
ATOM 2707 C CA . ARG A 1 361 ? -0.953 0.587 5.508 1.00 85.75 361 ARG A CA 1
ATOM 2708 C C . ARG A 1 361 ? -0.795 0.483 7.023 1.00 85.75 361 ARG A C 1
ATOM 2710 O O . ARG A 1 361 ? -0.743 -0.583 7.621 1.00 85.75 361 ARG A O 1
ATOM 2717 N N . ARG A 1 362 ? -0.733 1.646 7.659 1.00 87.12 362 ARG A N 1
ATOM 2718 C CA . ARG A 1 362 ? -0.706 1.802 9.114 1.00 87.12 362 ARG A CA 1
ATOM 2719 C C . ARG A 1 362 ? -1.401 3.089 9.529 1.00 87.12 362 ARG A C 1
ATOM 2721 O O . ARG A 1 362 ? -1.538 4.021 8.732 1.00 87.12 362 ARG A O 1
ATOM 2728 N N . ILE A 1 363 ? -1.793 3.166 10.794 1.00 92.81 363 ILE A N 1
ATOM 2729 C CA . ILE A 1 363 ? -2.404 4.363 11.371 1.00 92.81 363 ILE A CA 1
ATOM 2730 C C . ILE A 1 363 ? -1.310 5.168 12.074 1.00 92.81 363 ILE A C 1
ATOM 2732 O O . ILE A 1 363 ? -0.768 4.724 13.085 1.00 92.81 363 ILE A O 1
ATOM 2736 N N . SER A 1 364 ? -0.971 6.344 11.541 1.00 91.50 364 SER A N 1
ATOM 2737 C CA . SER A 1 364 ? 0.135 7.168 12.059 1.00 91.50 364 SER A CA 1
ATOM 2738 C C . SER A 1 364 ? -0.307 8.273 13.019 1.00 91.50 364 SER A C 1
ATOM 2740 O O . SER A 1 364 ? 0.503 8.736 13.821 1.00 91.50 364 SER A O 1
ATOM 2742 N N . GLU A 1 365 ? -1.561 8.722 12.927 1.00 94.69 365 GLU A N 1
ATOM 2743 C CA . GLU A 1 365 ? -2.130 9.776 13.775 1.00 94.69 365 GLU A CA 1
ATOM 2744 C C . GLU A 1 365 ? -3.635 9.568 13.995 1.00 94.69 365 GLU A C 1
ATOM 2746 O O . GLU A 1 365 ? -4.367 9.190 13.075 1.00 94.69 365 GLU A O 1
ATOM 2751 N N . VAL A 1 366 ? -4.096 9.874 15.208 1.00 97.31 366 VAL A N 1
ATOM 2752 C CA . VAL A 1 366 ? -5.512 10.007 15.568 1.00 97.31 366 VAL A CA 1
ATOM 2753 C C . VAL A 1 366 ? -5.714 11.373 16.224 1.00 97.31 366 VAL A C 1
ATOM 2755 O O . VAL A 1 366 ? -4.990 11.734 17.151 1.00 97.31 366 VAL A O 1
ATOM 2758 N N . SER A 1 367 ? -6.704 12.130 15.750 1.00 96.81 367 SER A N 1
ATOM 2759 C CA . SER A 1 367 ? -7.076 13.447 16.278 1.00 96.81 367 SER A CA 1
ATOM 2760 C C . SER A 1 367 ? -8.519 13.435 16.781 1.00 96.81 367 SER A C 1
ATOM 2762 O O . SER A 1 367 ? -9.408 12.904 16.117 1.00 96.81 367 SER A O 1
ATOM 2764 N N . LEU A 1 368 ? -8.757 14.012 17.959 1.00 97.25 368 LEU A N 1
ATOM 2765 C CA . LEU A 1 368 ? -10.070 14.179 18.578 1.00 97.25 368 LEU A CA 1
ATOM 2766 C C . LEU A 1 368 ? -10.382 15.673 18.673 1.00 97.25 368 LEU A C 1
ATOM 2768 O O . LEU A 1 368 ? -9.748 16.403 19.439 1.00 97.25 368 LEU A O 1
ATOM 2772 N N . ARG A 1 369 ? -11.381 16.128 17.915 1.00 95.19 369 ARG A N 1
ATOM 2773 C CA . ARG A 1 369 ? -11.825 17.522 17.899 1.00 95.19 369 ARG A CA 1
ATOM 2774 C C . ARG A 1 369 ? -13.167 17.682 18.602 1.00 95.19 369 ARG A C 1
ATOM 2776 O O . ARG A 1 369 ? -14.179 17.145 18.153 1.00 95.19 369 ARG A O 1
ATOM 2783 N N . THR A 1 370 ? -13.185 18.488 19.656 1.00 94.81 370 THR A N 1
ATOM 2784 C CA . THR A 1 370 ? -14.391 18.894 20.387 1.00 94.81 370 THR A CA 1
ATOM 2785 C C . THR A 1 370 ? -14.715 20.373 20.141 1.00 94.81 370 THR A C 1
ATOM 2787 O O . THR A 1 370 ? -14.087 21.063 19.321 1.00 94.81 370 THR A O 1
ATOM 2790 N N . SER A 1 371 ? -15.717 20.875 20.872 1.00 91.56 371 SER A N 1
ATOM 2791 C CA . SER A 1 371 ? -16.127 22.280 20.844 1.00 91.56 371 SER A CA 1
ATOM 2792 C C . SER A 1 371 ? -15.060 23.231 21.394 1.00 91.56 371 SER A C 1
ATOM 2794 O O . SER A 1 371 ? -14.946 24.357 20.905 1.00 91.56 371 SER A O 1
ATOM 2796 N N . LYS A 1 372 ? -14.262 22.779 22.371 1.00 92.31 372 LYS A N 1
ATOM 2797 C CA . LYS A 1 372 ? -13.221 23.585 23.025 1.00 92.31 372 LYS A CA 1
ATOM 2798 C C . LYS A 1 372 ? -11.801 23.099 22.780 1.00 92.31 372 LYS A C 1
ATOM 2800 O O . LYS A 1 372 ? -10.889 23.896 22.938 1.00 92.31 372 LYS A O 1
ATOM 2805 N N . THR A 1 373 ? -11.603 21.855 22.365 1.00 92.31 373 THR A N 1
ATOM 2806 C CA . THR A 1 373 ? -10.290 21.209 22.433 1.00 92.31 373 THR A CA 1
ATOM 2807 C C . THR A 1 373 ? -9.979 20.458 21.144 1.00 92.31 373 THR A C 1
ATOM 280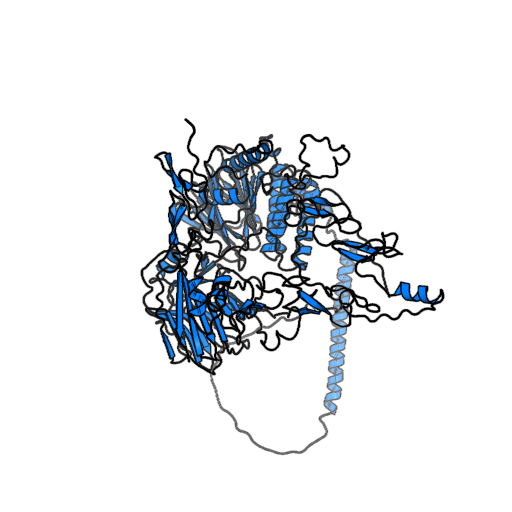9 O O . THR A 1 373 ? -10.872 19.955 20.459 1.00 92.31 373 THR A O 1
ATOM 2812 N N . GLU A 1 374 ? -8.702 20.398 20.788 1.00 94.25 374 GLU A N 1
ATOM 2813 C CA . GLU A 1 374 ? -8.155 19.486 19.782 1.00 94.25 374 GLU A CA 1
ATOM 2814 C C . GLU A 1 374 ? -7.014 18.689 20.416 1.00 94.25 374 GLU A C 1
ATOM 2816 O O . GLU A 1 374 ? -6.031 19.259 20.880 1.00 94.25 374 GLU A O 1
ATOM 2821 N N . LEU A 1 375 ? -7.175 17.369 20.481 1.00 95.62 375 LEU A N 1
ATOM 2822 C CA . LEU A 1 375 ? -6.173 16.424 20.969 1.00 95.62 375 LEU A CA 1
ATOM 2823 C C . LEU A 1 375 ? -5.635 15.645 19.771 1.00 95.62 375 LEU A C 1
ATOM 2825 O O . LEU A 1 375 ? -6.426 15.156 18.971 1.00 95.62 375 LEU A O 1
ATOM 2829 N N . SER A 1 376 ? -4.320 15.484 19.660 1.00 95.69 376 SER A N 1
ATOM 2830 C CA . SER A 1 376 ? -3.695 14.585 18.687 1.00 95.69 376 SER A CA 1
ATOM 2831 C C . SER A 1 376 ? -2.752 13.611 19.386 1.00 95.69 376 SER A C 1
ATOM 2833 O O . SER A 1 376 ? -2.013 13.990 20.295 1.00 95.69 376 SER A O 1
ATOM 2835 N N . VAL A 1 377 ? -2.769 12.356 18.940 1.00 95.81 377 VAL A N 1
ATOM 2836 C CA . VAL A 1 377 ? -1.746 11.349 19.236 1.00 95.81 377 VAL A CA 1
ATOM 2837 C C . VAL A 1 377 ? -1.176 10.884 17.905 1.00 95.81 377 VAL A C 1
ATOM 2839 O O . VAL A 1 377 ? -1.916 10.364 17.067 1.00 95.81 377 VAL A O 1
ATOM 2842 N N . ARG A 1 378 ? 0.133 11.058 17.704 1.00 93.19 378 ARG A N 1
ATOM 2843 C CA . ARG A 1 378 ? 0.824 10.615 16.488 1.00 93.19 378 ARG A CA 1
ATOM 2844 C C . ARG A 1 378 ? 2.176 9.993 16.775 1.00 93.19 378 ARG A C 1
ATOM 2846 O O . ARG A 1 378 ? 2.860 10.377 17.721 1.00 93.19 378 ARG A O 1
ATOM 2853 N N . TYR A 1 379 ? 2.601 9.112 15.883 1.00 88.06 379 TYR A N 1
ATOM 2854 C CA . TYR A 1 379 ? 4.007 8.748 15.782 1.00 88.06 379 TYR A CA 1
ATOM 2855 C C . TYR A 1 379 ? 4.813 9.913 15.188 1.00 88.06 379 TYR A C 1
ATOM 2857 O O . TYR A 1 379 ? 4.381 10.585 14.244 1.00 88.06 379 TYR A O 1
ATOM 2865 N N . ASN A 1 380 ? 5.969 10.196 15.784 1.00 77.44 380 ASN A N 1
ATOM 2866 C CA . ASN A 1 380 ? 6.917 11.193 15.286 1.00 77.44 380 ASN A CA 1
ATOM 2867 C C . ASN A 1 380 ? 8.081 10.536 14.528 1.00 77.44 380 ASN A C 1
ATOM 2869 O O . ASN A 1 380 ? 8.517 11.051 13.501 1.00 77.44 380 ASN A O 1
ATOM 2873 N N . ASP A 1 381 ? 8.497 9.367 15.000 1.00 71.62 381 ASP A N 1
ATOM 2874 C CA . ASP A 1 381 ? 9.265 8.352 14.278 1.00 71.62 381 ASP A CA 1
ATOM 2875 C C . ASP A 1 381 ? 8.613 6.973 14.550 1.00 71.62 381 ASP A C 1
ATOM 2877 O O . ASP A 1 381 ? 7.499 6.923 15.066 1.00 71.62 381 ASP A O 1
ATOM 2881 N N . PHE A 1 382 ? 9.236 5.846 14.189 1.00 71.25 382 PHE A N 1
ATOM 2882 C CA . PHE A 1 382 ? 8.651 4.511 14.424 1.00 71.25 382 PHE A CA 1
ATOM 2883 C C . PHE A 1 382 ? 8.655 4.065 15.905 1.00 71.25 382 PHE A C 1
ATOM 2885 O O . PHE A 1 382 ? 8.015 3.065 16.238 1.00 71.25 382 PHE A O 1
ATOM 2892 N N . GLU A 1 383 ? 9.344 4.787 16.791 1.00 78.12 383 GLU A N 1
ATOM 2893 C CA . GLU A 1 383 ? 9.537 4.442 18.205 1.00 78.12 383 GLU A CA 1
ATOM 2894 C C . GLU A 1 383 ? 8.850 5.448 19.146 1.00 78.12 383 GLU A C 1
ATOM 2896 O O . GLU A 1 383 ? 8.296 5.057 20.176 1.00 78.12 383 GLU A O 1
ATOM 2901 N N . THR A 1 384 ? 8.845 6.739 18.794 1.00 84.00 384 THR A N 1
ATOM 2902 C CA . THR A 1 384 ? 8.357 7.828 19.647 1.00 84.00 384 THR A CA 1
ATOM 2903 C C . THR A 1 384 ? 6.939 8.282 19.295 1.00 84.00 384 THR A C 1
ATOM 2905 O O . THR A 1 384 ? 6.617 8.658 18.163 1.00 84.00 384 THR A O 1
ATOM 2908 N N . VAL A 1 385 ? 6.080 8.287 20.316 1.00 89.38 385 VAL A N 1
ATOM 2909 C CA . VAL A 1 385 ? 4.706 8.798 20.259 1.00 89.38 385 VAL A CA 1
ATOM 2910 C C . VAL A 1 385 ? 4.683 10.196 20.862 1.00 89.38 385 VAL A C 1
ATOM 2912 O O . VAL A 1 385 ? 5.169 10.403 21.972 1.00 89.38 385 VAL A O 1
ATOM 2915 N N . VAL A 1 386 ? 4.086 11.147 20.149 1.00 90.62 386 VAL A N 1
ATOM 2916 C CA . VAL A 1 386 ? 3.861 12.517 20.613 1.00 90.62 386 VAL A CA 1
ATOM 2917 C C . VAL A 1 386 ? 2.362 12.739 20.763 1.00 90.62 386 VAL A C 1
ATOM 2919 O O . VAL A 1 386 ? 1.590 12.506 19.831 1.00 90.62 386 VAL A O 1
ATOM 2922 N N . SER A 1 387 ? 1.959 13.216 21.939 1.00 92.75 387 SER A N 1
ATOM 2923 C CA . SER A 1 387 ? 0.574 13.554 22.259 1.00 92.75 387 SER A CA 1
ATOM 2924 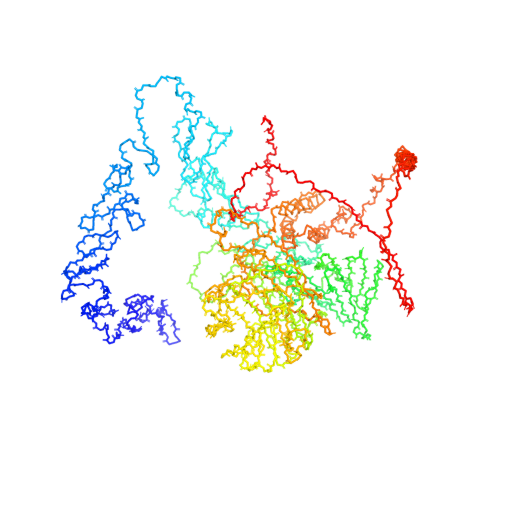C C . SER A 1 387 ? 0.449 15.044 22.574 1.00 92.75 387 SER A C 1
ATOM 2926 O O . SER A 1 387 ? 1.011 15.515 23.566 1.00 92.75 387 SER A O 1
ATOM 2928 N N . SER A 1 388 ? -0.300 15.777 21.755 1.00 92.00 388 SER A N 1
ATOM 2929 C CA . SER A 1 388 ? -0.532 17.213 21.912 1.00 92.00 388 SER A CA 1
ATOM 2930 C C . SER A 1 388 ? -1.993 17.525 22.223 1.00 92.00 388 SER A C 1
ATOM 2932 O O . SER A 1 388 ? -2.916 16.832 21.791 1.00 92.00 388 SER A O 1
ATOM 2934 N N . LEU A 1 389 ? -2.189 18.600 22.979 1.00 91.94 389 LEU A N 1
ATOM 2935 C CA . LEU A 1 389 ? -3.476 19.170 23.335 1.00 91.94 389 LEU A CA 1
ATOM 2936 C C . LEU A 1 389 ? -3.491 20.648 22.956 1.00 91.94 389 LEU A C 1
ATOM 2938 O O . LEU A 1 389 ? -2.528 21.366 23.216 1.00 91.94 389 LEU A O 1
ATOM 2942 N N . PHE A 1 390 ? -4.583 21.113 22.366 1.00 90.88 390 PHE A N 1
ATOM 2943 C CA . PHE A 1 390 ? -4.811 22.516 22.058 1.00 90.88 390 PHE A CA 1
ATOM 2944 C C . PHE A 1 390 ? -6.181 22.940 22.588 1.00 90.88 390 PHE A C 1
ATOM 2946 O O . PHE A 1 390 ? -7.217 22.575 22.028 1.00 90.88 390 PHE A O 1
ATOM 2953 N N . ASP A 1 391 ? -6.185 23.717 23.671 1.00 87.31 391 ASP A N 1
ATOM 2954 C CA . ASP A 1 391 ? -7.392 24.366 24.181 1.00 87.31 391 ASP A CA 1
ATOM 2955 C C . ASP A 1 391 ? -7.656 25.651 23.381 1.00 87.31 391 ASP A C 1
ATOM 2957 O O . ASP A 1 391 ? -6.892 26.619 23.412 1.00 87.31 391 ASP A O 1
ATOM 2961 N N . LYS A 1 392 ? -8.781 25.668 22.667 1.00 87.44 392 LYS A N 1
ATOM 2962 C CA . LYS A 1 392 ? -9.255 26.778 21.830 1.00 87.44 392 LYS A CA 1
ATOM 2963 C C . LYS A 1 392 ? -9.743 27.966 22.656 1.00 87.44 392 LYS A C 1
ATOM 2965 O O . LYS A 1 392 ? -9.909 29.052 22.104 1.00 87.44 392 LYS A O 1
ATOM 2970 N N . THR A 1 393 ? -10.019 27.777 23.948 1.00 85.19 393 THR A N 1
ATOM 2971 C CA . THR A 1 393 ? -10.511 28.841 24.835 1.00 85.19 393 THR A CA 1
ATOM 2972 C C . THR A 1 393 ? -9.377 29.684 25.415 1.00 85.19 393 THR A C 1
ATOM 2974 O O . THR A 1 393 ? -9.515 30.906 25.494 1.00 85.19 393 THR A O 1
ATOM 2977 N N . SER A 1 394 ? -8.239 29.065 25.741 1.00 83.69 394 SER A N 1
ATOM 2978 C CA . SER A 1 394 ? -6.989 29.745 26.118 1.00 83.69 394 SER A CA 1
ATOM 2979 C C . SER A 1 394 ? -6.053 30.031 24.936 1.00 83.69 394 SER A C 1
ATOM 2981 O O . SER A 1 394 ? -5.196 30.910 25.042 1.00 83.69 394 SER A O 1
ATOM 2983 N N . ASN A 1 395 ? -6.232 29.336 23.805 1.00 85.56 395 ASN A N 1
ATOM 2984 C CA . ASN A 1 395 ? -5.360 29.372 22.626 1.00 85.56 395 ASN A CA 1
ATOM 2985 C C . ASN A 1 395 ? -3.909 28.954 22.959 1.00 85.56 395 ASN A C 1
ATOM 2987 O O . ASN A 1 395 ? -2.946 29.536 22.448 1.00 85.56 395 ASN A O 1
ATOM 2991 N N . THR A 1 396 ? -3.740 27.948 23.825 1.00 80.38 396 THR A N 1
ATOM 2992 C CA . THR A 1 396 ? -2.424 27.406 24.202 1.00 80.38 396 THR A CA 1
ATOM 2993 C C . THR A 1 396 ? -2.268 25.936 23.805 1.00 80.38 396 THR A C 1
ATOM 2995 O O . THR A 1 396 ? -3.104 25.119 24.196 1.00 80.38 396 THR A O 1
ATOM 2998 N N . PRO A 1 397 ? -1.197 25.568 23.074 1.00 85.31 397 PRO A N 1
ATOM 2999 C CA . PRO A 1 397 ? -0.797 24.178 22.905 1.00 85.31 397 PRO A CA 1
ATOM 3000 C C . PRO A 1 397 ? -0.035 23.672 24.141 1.00 85.31 397 PRO A C 1
ATOM 3002 O O . PRO A 1 397 ? 0.783 24.394 24.714 1.00 85.31 397 PRO A O 1
ATOM 3005 N N . GLN A 1 398 ? -0.265 22.416 24.509 1.00 86.75 398 GLN A N 1
ATOM 3006 C CA . GLN A 1 398 ? 0.361 21.722 25.633 1.00 86.75 398 GLN A CA 1
ATOM 3007 C C . GLN A 1 398 ? 0.638 20.250 25.271 1.00 86.75 398 GLN A C 1
ATOM 3009 O O . GLN A 1 398 ? -0.070 19.648 24.469 1.00 86.75 398 GLN A O 1
ATOM 3014 N N . GLU A 1 399 ? 1.674 19.659 25.864 1.00 87.44 399 GLU A N 1
ATOM 3015 C CA . GLU A 1 399 ? 1.923 18.212 25.834 1.00 87.44 399 GLU A CA 1
ATOM 3016 C C . GLU A 1 399 ? 1.181 17.527 26.997 1.00 87.44 399 GLU A C 1
ATOM 3018 O O . GLU A 1 399 ? 1.155 18.052 28.116 1.00 87.44 399 GLU A O 1
ATOM 3023 N N . LEU A 1 400 ? 0.546 16.375 26.749 1.00 89.81 400 LEU A N 1
ATOM 3024 C CA . LEU A 1 400 ? -0.229 15.678 27.783 1.00 89.81 400 LEU A CA 1
ATOM 3025 C C . LEU A 1 400 ? 0.698 15.140 28.880 1.00 89.81 400 LEU A C 1
ATOM 3027 O O . LEU A 1 400 ? 1.649 14.410 28.609 1.00 89.81 400 LEU A O 1
ATOM 3031 N N . SER A 1 401 ? 0.379 15.420 30.143 1.00 88.25 401 SER A N 1
ATOM 3032 C CA . SER A 1 401 ? 1.135 14.854 31.264 1.00 88.25 401 SER A CA 1
ATOM 3033 C C . SER A 1 401 ? 0.853 13.355 31.405 1.00 88.25 401 SER A C 1
ATOM 3035 O O . SER A 1 401 ? -0.310 12.951 31.488 1.00 88.25 401 SER A O 1
ATOM 3037 N N . LYS A 1 402 ? 1.906 12.539 31.509 1.00 89.12 402 LYS A N 1
ATOM 3038 C CA . LYS A 1 402 ? 1.787 11.120 31.868 1.00 89.12 402 LYS A CA 1
ATOM 3039 C C . LYS A 1 402 ? 1.410 10.966 33.346 1.00 89.12 402 LYS A C 1
ATOM 3041 O O . LYS A 1 402 ? 2.226 11.221 34.227 1.00 89.12 402 LYS A O 1
ATOM 3046 N N . SER A 1 403 ? 0.165 10.567 33.599 1.00 90.12 403 SER A N 1
ATOM 3047 C CA . SER A 1 403 ? -0.399 10.270 34.922 1.00 90.12 403 SER A CA 1
ATOM 3048 C C . SER A 1 403 ? -1.553 9.274 34.786 1.00 90.12 403 SER A C 1
ATOM 3050 O O . SER A 1 403 ? -2.286 9.316 33.799 1.00 90.12 403 SER A O 1
ATOM 3052 N N . ASP A 1 404 ? -1.697 8.393 35.772 1.00 90.12 404 ASP A N 1
ATOM 3053 C CA . ASP A 1 404 ? -2.789 7.431 35.948 1.00 90.12 404 ASP A CA 1
ATOM 3054 C C . ASP A 1 404 ? -4.025 8.030 36.653 1.00 90.12 404 ASP A C 1
ATOM 3056 O O . ASP A 1 404 ? -5.119 7.451 36.606 1.00 90.12 404 ASP A O 1
ATOM 3060 N N . GLU A 1 405 ? -3.882 9.214 37.257 1.00 94.12 405 GLU A N 1
ATOM 3061 C CA . GLU A 1 405 ? -4.992 10.029 37.754 1.00 94.12 405 GLU A CA 1
ATOM 3062 C C . GLU A 1 405 ? -5.673 10.809 36.615 1.00 94.12 405 GLU A C 1
ATOM 3064 O O . GLU A 1 405 ? -5.074 11.117 35.586 1.00 94.12 405 GLU A O 1
ATOM 3069 N N . TRP A 1 406 ? -6.956 11.139 36.795 1.00 94.75 406 TRP A N 1
ATOM 3070 C CA . TRP A 1 406 ? -7.719 11.912 35.812 1.00 94.75 406 TRP A CA 1
ATOM 3071 C C . TRP A 1 406 ? -7.282 13.378 35.781 1.00 94.75 406 TRP A C 1
ATOM 3073 O O . TRP A 1 406 ? -7.454 14.105 36.761 1.00 94.75 406 TRP A O 1
ATOM 3083 N N . VAL A 1 407 ? -6.816 13.825 34.617 1.00 93.25 407 VAL A N 1
ATOM 3084 C CA . VAL A 1 407 ? -6.584 15.235 34.296 1.00 93.25 407 VAL A CA 1
ATOM 3085 C C . VAL A 1 407 ? -7.797 15.763 33.529 1.00 93.25 407 VAL A C 1
ATOM 3087 O O . VAL A 1 407 ? -8.182 15.204 32.504 1.00 93.25 407 VAL A O 1
ATOM 3090 N N . GLU A 1 408 ? -8.419 16.828 34.031 1.00 90.62 408 GLU A N 1
ATOM 3091 C CA . GLU A 1 408 ? -9.584 17.486 33.420 1.00 90.62 408 GLU A CA 1
ATOM 3092 C C . GLU A 1 408 ? -9.112 18.722 32.629 1.00 90.62 408 GLU A C 1
ATOM 3094 O O . GLU A 1 408 ? -8.441 19.586 33.198 1.00 90.62 408 GLU A O 1
ATOM 3099 N N . ASP A 1 409 ? -9.475 18.834 31.345 1.00 84.56 409 ASP A N 1
ATOM 3100 C CA . ASP A 1 409 ? -9.092 19.955 30.474 1.00 84.56 409 ASP A CA 1
ATOM 3101 C C . ASP A 1 409 ? -10.257 20.385 29.550 1.00 84.56 409 ASP A C 1
ATOM 3103 O O . ASP A 1 409 ? -10.729 19.636 28.693 1.00 84.56 409 ASP A O 1
ATOM 3107 N N . ALA A 1 410 ? -10.739 21.616 29.752 1.00 85.88 410 ALA A N 1
ATOM 3108 C CA . ALA A 1 410 ? -11.801 22.305 29.007 1.00 85.88 410 ALA A CA 1
ATOM 3109 C C . ALA A 1 410 ? -13.165 21.578 28.832 1.00 85.88 410 ALA A C 1
ATOM 3111 O O . ALA A 1 410 ? -14.160 21.988 29.449 1.00 85.88 410 ALA A O 1
ATOM 3112 N N . ASP A 1 411 ? -13.283 20.605 27.922 1.00 89.56 411 ASP A N 1
ATOM 3113 C CA . ASP A 1 411 ? -14.462 19.727 27.742 1.00 89.56 411 ASP A CA 1
ATOM 3114 C C . ASP A 1 411 ? -14.119 18.224 27.611 1.00 89.56 411 ASP A C 1
ATOM 3116 O O . ASP A 1 411 ? -15.013 17.402 27.364 1.00 89.56 411 ASP A O 1
ATOM 3120 N N . ILE A 1 412 ? -12.857 17.861 27.866 1.00 93.25 412 ILE A N 1
ATOM 3121 C CA . ILE A 1 412 ? -12.356 16.485 27.927 1.00 93.25 412 ILE A CA 1
ATOM 3122 C C . ILE A 1 412 ? -11.727 16.181 29.291 1.00 93.25 412 ILE A C 1
ATOM 3124 O O . ILE A 1 412 ? -11.376 17.071 30.065 1.00 93.25 412 ILE A O 1
ATOM 3128 N N . ARG A 1 413 ? -11.508 14.896 29.551 1.00 94.75 413 ARG A N 1
ATOM 3129 C CA . ARG A 1 413 ? -10.621 14.427 30.614 1.00 94.75 413 ARG A CA 1
ATOM 3130 C C . ARG A 1 413 ? -9.834 13.215 30.161 1.00 94.75 413 ARG A C 1
ATOM 3132 O O . ARG A 1 413 ? -10.355 12.412 29.389 1.00 94.75 413 ARG A O 1
ATOM 3139 N N . TYR A 1 414 ? -8.600 13.075 30.619 1.00 96.00 414 TYR A N 1
ATOM 3140 C CA . TYR A 1 414 ? -7.713 12.004 30.177 1.00 96.00 414 TYR A CA 1
ATOM 3141 C C . TYR A 1 414 ? -6.869 11.429 31.315 1.00 96.00 414 TYR A C 1
ATOM 3143 O O . TYR A 1 414 ? -6.685 12.068 32.350 1.00 96.00 414 TYR A O 1
ATOM 3151 N N . ARG A 1 415 ? -6.358 10.216 31.100 1.00 96.38 415 ARG A N 1
ATOM 3152 C CA . ARG A 1 415 ? -5.320 9.571 31.913 1.00 96.38 415 ARG A CA 1
ATOM 3153 C C . ARG A 1 415 ? -4.605 8.486 31.113 1.00 96.38 415 ARG A C 1
ATOM 3155 O O . ARG A 1 415 ? -5.149 7.945 30.153 1.00 96.38 415 ARG A O 1
ATOM 3162 N N . TRP A 1 416 ? -3.405 8.131 31.537 1.00 95.88 416 TRP A N 1
ATOM 3163 C CA . TRP A 1 416 ? -2.610 7.054 30.961 1.00 95.88 416 TRP A CA 1
ATOM 3164 C C . TRP A 1 416 ? -2.808 5.784 31.788 1.00 95.88 416 TRP A C 1
ATOM 3166 O O . TRP A 1 416 ? -2.474 5.746 32.968 1.00 95.88 416 TRP A O 1
ATOM 3176 N N . LEU A 1 417 ? -3.373 4.739 31.178 1.00 94.75 417 LEU A N 1
ATOM 3177 C CA . LEU A 1 417 ? -3.549 3.436 31.833 1.00 94.75 417 LEU A CA 1
ATOM 3178 C C . LEU A 1 417 ? -2.240 2.634 31.848 1.00 94.75 417 LEU A C 1
ATOM 3180 O O . LEU A 1 417 ? -2.005 1.830 32.746 1.00 94.75 417 LEU A O 1
ATOM 3184 N N . THR A 1 418 ? -1.399 2.860 30.839 1.00 93.31 418 THR A N 1
ATOM 3185 C CA . THR A 1 418 ? -0.011 2.396 30.721 1.00 93.31 418 THR A CA 1
ATOM 3186 C C . THR A 1 418 ? 0.771 3.445 29.920 1.00 93.31 418 THR A C 1
ATOM 3188 O O . THR A 1 418 ? 0.176 4.386 29.394 1.00 93.31 418 THR A O 1
ATOM 3191 N N . ASP A 1 419 ? 2.082 3.268 29.737 1.00 90.25 419 ASP A N 1
ATOM 3192 C CA . ASP A 1 419 ? 2.890 4.144 28.871 1.00 90.25 419 ASP A CA 1
ATOM 3193 C C . ASP A 1 419 ? 2.414 4.237 27.409 1.00 90.25 419 ASP A C 1
ATOM 3195 O O . ASP A 1 419 ? 2.752 5.219 26.741 1.00 90.25 419 ASP A O 1
ATOM 3199 N N . ASN A 1 420 ? 1.637 3.247 26.949 1.00 93.12 420 ASN A N 1
ATOM 3200 C CA . ASN A 1 420 ? 1.191 3.066 25.563 1.00 93.12 420 ASN A CA 1
ATOM 3201 C C . ASN A 1 420 ? -0.339 3.142 25.394 1.00 93.12 420 ASN A C 1
ATOM 3203 O O . ASN A 1 420 ? -0.823 3.002 24.270 1.00 93.12 420 ASN A O 1
ATOM 3207 N N . ILE A 1 421 ? -1.103 3.314 26.482 1.00 96.25 421 ILE A N 1
ATOM 3208 C CA . ILE A 1 421 ? -2.575 3.329 26.472 1.00 96.25 421 ILE A CA 1
ATOM 3209 C C . ILE A 1 421 ? -3.081 4.623 27.116 1.00 96.25 421 ILE A C 1
ATOM 3211 O O . ILE A 1 421 ? -3.076 4.763 28.342 1.00 96.25 421 ILE A O 1
ATOM 3215 N N . LEU A 1 422 ? -3.569 5.541 26.282 1.00 97.56 422 LEU A N 1
ATOM 3216 C CA . LEU A 1 422 ? -4.222 6.783 26.693 1.00 97.56 422 LEU A CA 1
ATOM 3217 C C . LEU A 1 422 ? -5.746 6.589 26.716 1.00 97.56 422 LEU A C 1
ATOM 3219 O O . LEU A 1 422 ? -6.355 6.297 25.687 1.00 97.56 422 LEU A O 1
ATOM 3223 N N . GLU A 1 423 ? -6.375 6.789 27.873 1.00 97.31 423 GLU A N 1
ATOM 3224 C CA . GLU A 1 423 ? -7.832 6.833 28.025 1.00 97.31 423 GLU A CA 1
ATOM 3225 C C . GLU A 1 423 ? -8.292 8.300 28.025 1.00 97.31 423 GLU A C 1
ATOM 3227 O O . GLU A 1 423 ? -7.853 9.095 28.855 1.00 97.31 423 GLU A O 1
ATOM 3232 N N . VAL A 1 424 ? -9.187 8.666 27.104 1.00 97.31 424 VAL A N 1
ATOM 3233 C CA . VAL A 1 424 ? -9.787 10.007 26.991 1.00 97.31 424 VAL A CA 1
ATOM 3234 C C . VAL A 1 424 ? -11.302 9.878 27.088 1.00 97.31 424 VAL A C 1
ATOM 3236 O O . VAL A 1 424 ? -11.909 9.095 26.363 1.00 97.31 424 VAL A O 1
ATOM 3239 N N . ARG A 1 425 ? -11.950 10.658 27.950 1.00 96.31 425 ARG A N 1
ATOM 3240 C CA . ARG A 1 425 ? -13.408 10.687 28.103 1.00 96.31 425 ARG A CA 1
ATOM 3241 C C . ARG A 1 425 ? -13.939 12.085 27.805 1.00 96.31 425 ARG A C 1
ATOM 3243 O O . ARG A 1 425 ? -13.424 13.079 28.308 1.00 96.31 425 ARG A O 1
ATOM 3250 N N . ILE A 1 426 ? -14.982 12.151 26.984 1.00 94.75 426 ILE A N 1
ATOM 3251 C CA . ILE A 1 426 ? -15.572 13.396 26.480 1.00 94.75 426 ILE A CA 1
ATOM 3252 C C . ILE A 1 426 ? -17.004 13.490 27.007 1.00 94.75 426 ILE A C 1
ATOM 3254 O O . ILE A 1 426 ? -17.831 12.611 26.747 1.00 94.75 426 ILE A O 1
ATOM 3258 N N . GLN A 1 427 ? -17.268 14.532 27.805 1.00 88.88 427 GLN A N 1
ATOM 3259 C CA . GLN A 1 427 ? -18.559 14.832 28.457 1.00 88.88 427 GLN A CA 1
ATOM 3260 C C . GLN A 1 427 ? -19.223 13.654 29.216 1.00 88.88 427 GLN A C 1
ATOM 3262 O O . GLN A 1 427 ? -20.431 13.654 29.443 1.00 88.88 427 GLN A O 1
ATOM 3267 N N . ASP A 1 428 ? -18.452 12.641 29.627 1.00 86.88 428 ASP A N 1
ATOM 3268 C CA . ASP A 1 428 ? -18.947 11.380 30.210 1.00 86.88 428 ASP A CA 1
ATOM 3269 C C . ASP A 1 428 ? -19.987 10.641 29.346 1.00 86.88 428 ASP A C 1
ATOM 3271 O O . ASP A 1 428 ? -20.890 9.965 29.853 1.00 86.88 428 ASP A O 1
ATOM 3275 N N . GLU A 1 429 ? -19.862 10.775 28.029 1.00 90.75 429 GLU A N 1
ATOM 3276 C CA . GLU A 1 429 ? -20.766 10.195 27.028 1.00 90.75 429 GLU A CA 1
ATOM 3277 C C . GLU A 1 429 ? -20.040 9.281 26.049 1.00 90.75 429 GLU A C 1
ATOM 3279 O O . GLU A 1 429 ? -20.605 8.271 25.630 1.00 90.75 429 GLU A O 1
ATOM 3284 N N . ILE A 1 430 ? -18.789 9.607 25.720 1.00 94.25 430 ILE A N 1
ATOM 3285 C CA . ILE A 1 430 ? -17.944 8.829 24.815 1.00 94.25 430 ILE A CA 1
ATOM 3286 C C . ILE A 1 430 ? -16.557 8.698 25.441 1.00 94.25 430 ILE A C 1
ATOM 3288 O O . ILE A 1 430 ? -16.023 9.661 26.000 1.00 94.25 430 ILE A O 1
ATOM 3292 N N . GLN A 1 431 ? -15.983 7.502 25.358 1.00 96.06 431 GLN A N 1
ATOM 3293 C CA . GLN A 1 431 ? -14.638 7.200 25.827 1.00 96.06 431 GLN A CA 1
ATOM 3294 C C . GLN A 1 431 ? -13.794 6.621 24.689 1.00 96.06 431 GLN A C 1
ATOM 3296 O O . GLN A 1 431 ? -14.211 5.688 24.014 1.00 96.06 431 GLN A O 1
ATOM 3301 N N . PHE A 1 432 ? -12.592 7.155 24.515 1.00 97.75 432 PHE A N 1
ATOM 3302 C CA . PHE A 1 432 ? -11.566 6.672 23.603 1.00 97.75 432 PHE A CA 1
ATOM 3303 C C . PHE A 1 432 ? -10.460 5.995 24.416 1.00 97.75 432 PHE A C 1
ATOM 3305 O O . PHE A 1 432 ? -10.029 6.524 25.438 1.00 97.75 432 PHE A O 1
ATOM 3312 N N . ASN A 1 433 ? -9.984 4.848 23.950 1.00 98.00 433 ASN A N 1
ATOM 3313 C CA . ASN A 1 433 ? -8.738 4.233 24.389 1.00 98.00 433 ASN A CA 1
ATOM 3314 C C . ASN A 1 433 ? -7.816 4.205 23.170 1.00 98.00 433 ASN A C 1
ATOM 3316 O O . ASN A 1 433 ? -8.129 3.520 22.196 1.00 98.00 433 ASN A O 1
ATOM 3320 N N . ILE A 1 434 ? -6.729 4.970 23.205 1.00 98.12 434 ILE A N 1
ATOM 3321 C CA . ILE A 1 434 ? -5.751 5.080 22.118 1.00 98.12 434 ILE A CA 1
ATOM 3322 C C . ILE A 1 434 ? -4.519 4.266 22.521 1.00 98.12 434 ILE A C 1
ATOM 3324 O O . ILE A 1 434 ? -3.889 4.542 23.542 1.00 98.12 434 ILE A O 1
ATOM 3328 N N . LEU A 1 435 ? -4.215 3.241 21.732 1.00 97.31 435 LEU A N 1
ATOM 3329 C CA . LEU A 1 435 ? -3.146 2.268 21.925 1.00 97.31 435 LEU A CA 1
ATOM 3330 C C . LEU A 1 435 ? -2.033 2.558 20.919 1.00 97.31 435 LEU A C 1
ATOM 3332 O O . LEU A 1 435 ? -2.292 2.579 19.720 1.00 97.31 435 LEU A O 1
ATOM 3336 N N . SER A 1 436 ? -0.795 2.712 21.375 1.00 94.19 436 SER A N 1
ATOM 3337 C CA . SER A 1 436 ? 0.356 2.947 20.490 1.00 94.19 436 SER A CA 1
ATOM 3338 C C . SER A 1 436 ? 1.369 1.814 20.627 1.00 94.19 436 SER A C 1
ATOM 3340 O O . SER A 1 436 ? 2.052 1.714 21.646 1.00 94.19 436 SER A O 1
ATOM 3342 N N . TYR A 1 437 ? 1.456 0.941 19.621 1.00 91.44 437 TYR A N 1
ATOM 3343 C CA . TYR A 1 437 ? 2.370 -0.204 19.625 1.00 91.44 437 TYR A CA 1
ATOM 3344 C C . TYR A 1 437 ? 3.070 -0.343 18.268 1.00 91.44 437 TYR A C 1
ATOM 3346 O O . TYR A 1 437 ? 2.431 -0.307 17.221 1.00 91.44 437 TYR A O 1
ATOM 3354 N N . TYR A 1 438 ? 4.392 -0.535 18.300 1.00 87.06 438 TYR A N 1
ATOM 3355 C CA . TYR A 1 438 ? 5.226 -0.910 17.146 1.00 87.06 438 TYR A CA 1
ATOM 3356 C C . TYR A 1 438 ? 5.106 -0.007 15.895 1.00 87.06 438 TYR A C 1
ATOM 3358 O O . TYR A 1 438 ? 5.309 -0.462 14.776 1.00 87.06 438 TYR A O 1
ATOM 3366 N N . GLY A 1 439 ? 4.820 1.289 16.071 1.00 86.88 439 GLY A N 1
ATOM 3367 C CA . GLY A 1 439 ? 4.787 2.260 14.968 1.00 86.88 439 GLY A CA 1
ATOM 3368 C C . GLY A 1 439 ? 3.431 2.395 14.261 1.00 86.88 439 GLY A C 1
ATOM 3369 O O . GLY A 1 439 ? 3.373 2.996 13.181 1.00 86.88 439 GLY A O 1
ATOM 3370 N N . THR A 1 440 ? 2.357 1.857 14.855 1.00 91.56 440 THR A N 1
ATOM 3371 C CA . THR A 1 440 ? 0.960 2.022 14.418 1.00 91.56 440 THR A CA 1
ATOM 3372 C C . THR A 1 440 ? 0.013 2.215 15.616 1.00 91.56 440 THR A C 1
ATOM 3374 O O . THR A 1 440 ? 0.290 1.768 16.735 1.00 91.56 440 THR A O 1
ATOM 3377 N N . ILE A 1 441 ? -1.090 2.940 15.411 1.00 95.44 441 ILE A N 1
ATOM 3378 C CA . ILE A 1 441 ? -2.050 3.308 16.464 1.00 95.44 441 ILE A CA 1
ATOM 3379 C C . ILE A 1 441 ? -3.336 2.486 16.330 1.00 95.44 441 ILE A C 1
ATOM 3381 O O . ILE A 1 441 ? -3.998 2.502 15.295 1.00 95.44 441 ILE A O 1
ATOM 3385 N N . GLY A 1 442 ? -3.736 1.820 17.409 1.00 96.94 442 GLY A N 1
ATOM 3386 C CA . GLY A 1 442 ? -5.083 1.280 17.574 1.00 96.94 442 GLY A CA 1
ATOM 3387 C C . GLY A 1 442 ? -5.965 2.240 18.374 1.00 96.94 442 GLY A C 1
ATOM 3388 O O . GLY A 1 442 ? -5.485 2.893 19.295 1.00 96.94 442 GLY A O 1
ATOM 3389 N N . THR A 1 443 ? -7.261 2.303 18.084 1.00 98.19 443 THR A N 1
ATOM 3390 C CA . THR A 1 443 ? -8.226 3.074 18.884 1.00 98.19 443 THR A CA 1
ATOM 3391 C C . THR A 1 443 ? -9.483 2.252 19.135 1.00 98.19 443 THR A C 1
ATOM 3393 O O . THR A 1 443 ? -10.017 1.635 18.217 1.00 98.19 443 THR A O 1
ATOM 3396 N N . ALA A 1 444 ? -9.981 2.274 20.373 1.00 97.81 444 ALA A N 1
ATOM 3397 C CA . ALA A 1 444 ? -11.300 1.769 20.753 1.00 97.81 444 ALA A CA 1
ATOM 3398 C C . ALA A 1 444 ? -12.181 2.914 21.272 1.00 97.81 444 ALA A C 1
ATOM 3400 O O . ALA A 1 444 ? -11.762 3.678 22.140 1.00 97.81 444 ALA A O 1
ATOM 3401 N N . ILE A 1 445 ? -13.405 3.016 20.762 1.00 97.25 445 ILE A N 1
ATOM 3402 C CA . ILE A 1 445 ? -14.376 4.080 21.029 1.00 97.25 445 ILE A CA 1
ATOM 3403 C C . ILE A 1 445 ? -15.621 3.448 21.651 1.00 97.25 445 ILE A C 1
ATOM 3405 O O . ILE A 1 445 ? -16.356 2.728 20.980 1.00 97.25 445 ILE A O 1
ATOM 3409 N N . GLU A 1 446 ? -15.874 3.726 22.924 1.00 94.88 446 GLU A N 1
ATOM 3410 C CA . GLU A 1 446 ? -17.032 3.255 23.684 1.00 94.88 446 GLU A CA 1
ATOM 3411 C C . GLU A 1 446 ? -18.067 4.380 23.815 1.00 94.88 446 GLU A C 1
ATOM 3413 O O . GLU A 1 446 ? -17.793 5.438 24.390 1.00 94.88 446 GLU A O 1
ATOM 3418 N N . VAL A 1 447 ? -19.275 4.155 23.292 1.00 92.31 447 VAL A N 1
ATOM 3419 C CA . VAL A 1 447 ? -20.402 5.092 23.416 1.00 92.31 447 VAL A CA 1
ATOM 3420 C C . VAL A 1 447 ? -21.202 4.736 24.670 1.00 92.31 447 VAL A C 1
ATOM 3422 O O . VAL A 1 447 ? -22.042 3.838 24.659 1.00 92.31 447 VAL A O 1
ATOM 3425 N N . LEU A 1 448 ? -20.937 5.458 25.761 1.00 87.38 448 LEU A N 1
ATOM 3426 C CA . LEU A 1 448 ? -21.533 5.246 27.087 1.00 87.38 448 LEU A CA 1
ATOM 3427 C C . LEU A 1 448 ? -22.984 5.742 27.169 1.00 87.38 448 LEU A C 1
ATOM 3429 O O . LEU A 1 448 ? -23.784 5.208 27.938 1.00 87.38 448 LEU A O 1
ATOM 3433 N N . LYS A 1 449 ? -23.328 6.789 26.408 1.00 83.50 449 LYS A N 1
ATOM 3434 C CA . LYS A 1 449 ? -24.691 7.333 26.316 1.00 83.50 449 LYS A CA 1
ATOM 3435 C C . LYS A 1 449 ? -24.997 7.713 24.873 1.00 83.50 449 LYS A C 1
ATOM 3437 O O . LYS A 1 449 ? -24.356 8.592 24.305 1.00 83.50 449 LYS A O 1
ATOM 3442 N N . GLN A 1 450 ? -26.007 7.083 24.284 1.00 72.69 450 GLN A N 1
ATOM 3443 C CA . GLN A 1 450 ? -26.431 7.396 22.924 1.00 72.69 450 GLN A CA 1
ATOM 3444 C C . GLN A 1 450 ? -27.399 8.591 22.921 1.00 72.69 450 GLN A C 1
ATOM 3446 O O . GLN A 1 450 ? -28.529 8.472 23.389 1.00 72.69 450 GLN A O 1
ATOM 3451 N N . ARG A 1 451 ? -26.952 9.740 22.395 1.00 69.06 451 ARG A N 1
ATOM 3452 C CA . ARG A 1 451 ? -27.808 10.914 22.124 1.00 69.06 451 ARG A CA 1
ATOM 3453 C C . ARG A 1 451 ? -28.319 10.944 20.686 1.00 69.06 451 ARG A C 1
ATOM 3455 O O . ARG A 1 451 ? -29.518 11.060 20.470 1.00 69.06 451 ARG A O 1
ATOM 3462 N N . ASP A 1 452 ? -27.400 10.799 19.734 1.00 75.38 452 ASP A N 1
ATOM 3463 C CA . ASP A 1 452 ? -27.639 10.915 18.295 1.00 75.38 452 ASP A CA 1
ATOM 3464 C C . ASP A 1 452 ? -27.069 9.699 17.544 1.00 75.38 452 ASP A C 1
ATOM 3466 O O . ASP A 1 452 ? -26.254 8.941 18.078 1.00 75.38 452 ASP A O 1
ATOM 3470 N N . GLN A 1 453 ? -27.475 9.516 16.284 1.00 84.94 453 GLN A N 1
ATOM 3471 C CA . GLN A 1 453 ? -26.931 8.473 15.409 1.00 84.94 453 GLN A CA 1
ATOM 3472 C C . GLN A 1 453 ? -25.550 8.885 14.869 1.00 84.94 453 GLN A C 1
ATOM 3474 O O . GLN A 1 453 ? -25.423 9.907 14.187 1.00 84.94 453 GLN A O 1
ATOM 3479 N N . THR A 1 454 ? -24.524 8.078 15.140 1.00 91.88 454 THR A N 1
ATOM 3480 C CA . THR A 1 454 ? -23.124 8.399 14.813 1.00 91.88 454 THR A CA 1
ATOM 3481 C C . THR A 1 454 ? -22.800 8.202 13.327 1.00 91.88 454 THR A C 1
ATOM 3483 O O . THR A 1 454 ? -23.390 7.362 12.640 1.00 91.88 454 THR A O 1
ATOM 3486 N N . ASP A 1 455 ? -21.856 8.994 12.823 1.00 93.94 455 ASP A N 1
ATOM 3487 C CA . ASP A 1 455 ? -21.354 8.984 11.439 1.00 93.94 455 ASP A CA 1
ATOM 3488 C C . ASP A 1 455 ? -19.840 8.678 11.419 1.00 93.94 455 ASP A C 1
ATOM 3490 O O . ASP A 1 455 ? -19.242 8.430 12.468 1.00 93.94 455 ASP A O 1
ATOM 3494 N N . GLY A 1 456 ? -19.216 8.702 10.240 1.00 94.50 456 GLY A N 1
ATOM 3495 C CA . GLY A 1 456 ? -17.811 8.303 10.052 1.00 94.50 456 GLY A CA 1
ATOM 3496 C C . GLY A 1 456 ? -17.666 6.821 9.693 1.00 94.50 456 GLY A C 1
ATOM 3497 O O . GLY A 1 456 ? -18.659 6.090 9.675 1.00 94.50 456 GLY A O 1
ATOM 3498 N N . ILE A 1 457 ? -16.434 6.377 9.421 1.00 96.19 457 ILE A N 1
ATOM 3499 C CA . ILE A 1 457 ? -16.118 4.992 9.014 1.00 96.19 457 ILE A CA 1
ATOM 3500 C C . ILE A 1 457 ? -16.706 3.966 9.998 1.00 96.19 457 ILE A C 1
ATOM 3502 O O . ILE A 1 457 ? -17.382 3.027 9.580 1.00 96.19 457 ILE A O 1
ATOM 3506 N N . CYS A 1 458 ? -16.527 4.170 11.306 1.00 94.38 458 CYS A N 1
ATOM 3507 C CA . CYS A 1 458 ? -17.052 3.263 12.331 1.00 94.38 458 CYS A CA 1
ATOM 3508 C C . CYS A 1 458 ? -18.482 3.596 12.796 1.00 94.38 458 CYS A C 1
ATOM 3510 O O . CYS A 1 458 ? -18.968 2.999 13.763 1.00 94.38 458 CYS A O 1
ATOM 3512 N N . GLY A 1 459 ? -19.147 4.565 12.163 1.00 92.94 459 GLY A N 1
ATOM 3513 C CA . GLY A 1 459 ? -20.433 5.106 12.596 1.00 92.94 459 GLY A CA 1
ATOM 3514 C C . GLY A 1 459 ? -21.612 4.138 12.452 1.00 92.94 459 GLY A C 1
ATOM 3515 O O . GLY A 1 459 ? -21.610 3.191 11.657 1.00 92.94 459 GLY A O 1
ATOM 3516 N N . GLU A 1 460 ? -22.679 4.404 13.204 1.00 91.19 460 GLU A N 1
ATOM 3517 C CA . GLU A 1 460 ? -23.921 3.632 13.120 1.00 91.19 460 GLU A CA 1
ATOM 3518 C C . GLU A 1 460 ? -24.596 3.797 11.754 1.00 91.19 460 GLU A C 1
ATOM 3520 O O . GLU A 1 460 ? -25.118 2.824 11.213 1.00 91.19 460 GLU A O 1
ATOM 3525 N N . LYS A 1 461 ? -24.558 4.998 11.158 1.00 92.25 461 LYS A N 1
ATOM 3526 C CA . LYS A 1 461 ? -25.145 5.238 9.827 1.00 92.25 461 LYS A CA 1
ATOM 3527 C C . LYS A 1 461 ? -24.499 4.391 8.736 1.00 92.25 461 LYS A C 1
ATOM 3529 O O . LYS A 1 461 ? -25.202 3.906 7.853 1.00 92.25 461 LYS A O 1
ATOM 3534 N N . GLU A 1 462 ? -23.177 4.244 8.775 1.00 92.56 462 GLU A N 1
ATOM 3535 C CA . GLU A 1 462 ? -22.458 3.515 7.735 1.00 92.56 462 GLU A CA 1
ATOM 3536 C C . GLU A 1 462 ? -22.600 2.007 7.926 1.00 92.56 462 GLU A C 1
ATOM 3538 O O . GLU A 1 462 ? -22.998 1.316 6.994 1.00 92.56 462 GLU A O 1
ATOM 3543 N N . SER A 1 463 ? -22.429 1.505 9.151 1.00 90.06 463 SER A N 1
ATOM 3544 C CA . SER A 1 463 ? -22.679 0.088 9.438 1.00 90.06 463 SER A CA 1
ATOM 3545 C C . SER A 1 463 ? -24.128 -0.337 9.168 1.00 90.06 463 SER A C 1
ATOM 3547 O O . SER A 1 463 ? -24.342 -1.408 8.607 1.00 90.06 463 SER A O 1
ATOM 3549 N N . SER A 1 464 ? -25.122 0.521 9.431 1.00 89.62 464 SER A N 1
ATOM 3550 C CA . SER A 1 464 ? -26.519 0.272 9.027 1.00 89.62 464 SER A CA 1
ATOM 3551 C C . SER A 1 464 ? -26.674 0.110 7.509 1.00 89.62 464 SER A C 1
ATOM 3553 O O . SER A 1 464 ? -27.443 -0.738 7.056 1.00 89.62 464 SER A O 1
ATOM 3555 N N . TRP A 1 465 ? -25.937 0.894 6.711 1.00 90.75 465 TRP A N 1
ATOM 3556 C CA . TRP A 1 465 ? -25.930 0.755 5.252 1.00 90.75 465 TRP A CA 1
ATOM 3557 C C . TRP A 1 465 ? -25.251 -0.549 4.809 1.00 90.75 465 TRP A C 1
ATOM 3559 O O . TRP A 1 465 ? -25.819 -1.253 3.975 1.00 90.75 465 TRP A O 1
ATOM 3569 N N . ILE A 1 466 ? -24.107 -0.913 5.403 1.00 90.06 466 ILE A N 1
ATOM 3570 C CA . ILE A 1 466 ? -23.408 -2.181 5.116 1.00 90.06 466 ILE A CA 1
ATOM 3571 C C . ILE A 1 466 ? -24.356 -3.369 5.371 1.00 90.06 466 ILE A C 1
ATOM 3573 O O . ILE A 1 466 ? -24.599 -4.159 4.459 1.00 90.06 466 ILE A O 1
ATOM 3577 N N . ARG A 1 467 ? -25.002 -3.433 6.548 1.00 86.88 467 ARG A N 1
ATOM 3578 C CA . ARG A 1 467 ? -25.993 -4.481 6.879 1.00 86.88 467 ARG A CA 1
ATOM 3579 C C . ARG A 1 467 ? -27.166 -4.513 5.885 1.00 86.88 467 ARG A C 1
ATOM 3581 O O . ARG A 1 467 ? -27.618 -5.585 5.479 1.00 86.88 467 ARG A O 1
ATOM 3588 N N . GLN A 1 468 ? -27.670 -3.352 5.452 1.00 86.38 468 GLN A N 1
ATOM 3589 C CA . GLN A 1 468 ? -28.758 -3.278 4.467 1.00 86.38 468 GLN A CA 1
ATOM 3590 C C . GLN A 1 468 ? -28.345 -3.860 3.104 1.00 86.38 468 GLN A C 1
ATOM 3592 O O . GLN A 1 468 ? -29.111 -4.620 2.510 1.00 86.38 468 GLN A O 1
ATOM 3597 N N . GLN A 1 469 ? -27.143 -3.535 2.618 1.00 85.44 469 GLN A N 1
ATOM 3598 C CA . GLN A 1 469 ? -26.624 -4.049 1.344 1.00 85.44 469 GLN A CA 1
ATOM 3599 C C . GLN A 1 469 ? -26.264 -5.543 1.409 1.00 85.44 469 GLN A C 1
ATOM 3601 O O . GLN A 1 469 ? -26.483 -6.271 0.437 1.00 85.44 469 GLN A O 1
ATOM 3606 N N . GLY A 1 470 ? -25.780 -6.030 2.556 1.00 79.62 470 GLY A N 1
ATOM 3607 C CA . GLY A 1 470 ? -25.516 -7.455 2.778 1.00 79.62 470 GLY A CA 1
ATOM 3608 C C . GLY A 1 470 ? -26.799 -8.280 2.662 1.00 79.62 470 GLY A C 1
ATOM 3609 O O . GLY A 1 470 ? -26.870 -9.231 1.885 1.00 79.62 470 GLY A O 1
ATOM 3610 N N . ASN A 1 471 ? -27.872 -7.836 3.322 1.00 74.62 471 ASN A N 1
ATOM 3611 C CA . ASN A 1 471 ? -29.191 -8.473 3.232 1.00 74.62 471 ASN A CA 1
ATOM 3612 C C . ASN A 1 471 ? -29.803 -8.430 1.814 1.00 74.62 471 ASN A C 1
ATOM 3614 O O . ASN A 1 471 ? -30.468 -9.381 1.396 1.00 74.62 471 ASN A O 1
ATOM 3618 N N . GLN A 1 472 ? -29.565 -7.362 1.044 1.00 70.25 472 GLN A N 1
ATOM 3619 C CA . GLN A 1 472 ? -29.969 -7.291 -0.370 1.00 70.25 472 GLN A CA 1
ATOM 3620 C C . GLN A 1 472 ? -29.164 -8.259 -1.256 1.00 70.25 472 GLN A C 1
ATOM 3622 O O . GLN A 1 472 ? -29.724 -8.890 -2.154 1.00 70.25 472 GLN A O 1
ATOM 3627 N N . SER A 1 473 ? -27.878 -8.453 -0.955 1.00 60.25 473 SER A N 1
ATOM 3628 C CA . SER A 1 473 ? -27.027 -9.430 -1.647 1.00 60.25 473 SER A CA 1
ATOM 3629 C C . SER A 1 473 ? -27.505 -10.868 -1.379 1.00 60.25 473 SER A C 1
ATOM 3631 O O . SER A 1 473 ? -27.706 -11.633 -2.319 1.00 60.25 473 SER A O 1
ATOM 3633 N N . LEU A 1 474 ? -27.819 -11.199 -0.120 1.00 58.31 474 LEU A N 1
ATOM 3634 C CA . LEU A 1 474 ? -28.333 -12.516 0.298 1.00 58.31 474 LEU A CA 1
ATOM 3635 C C . LEU A 1 474 ? -29.720 -12.864 -0.276 1.00 58.31 474 LEU A C 1
ATOM 3637 O O . LEU A 1 474 ? -30.041 -14.035 -0.459 1.00 58.31 474 LEU A O 1
ATOM 3641 N N . THR A 1 475 ? -30.567 -11.868 -0.550 1.00 49.47 475 THR A N 1
ATOM 3642 C CA . THR A 1 475 ? -31.928 -12.095 -1.079 1.00 49.47 475 THR A CA 1
ATOM 3643 C C . THR A 1 475 ? -31.988 -12.202 -2.605 1.00 49.47 475 THR A C 1
ATOM 3645 O O . THR A 1 475 ? -32.975 -12.711 -3.141 1.00 49.47 475 THR A O 1
ATOM 3648 N N . SER A 1 476 ? -30.924 -11.797 -3.302 1.00 47.59 476 SER A N 1
ATOM 3649 C CA . SER A 1 476 ? -30.847 -11.817 -4.769 1.00 47.59 476 SER A CA 1
ATOM 3650 C C . SER A 1 476 ? -30.573 -13.210 -5.362 1.00 47.59 476 SER A C 1
ATOM 3652 O O . SER A 1 476 ? -30.816 -13.420 -6.546 1.00 47.59 476 SER A O 1
ATOM 3654 N N . GLU A 1 477 ? -30.168 -14.200 -4.554 1.00 44.34 477 GLU A N 1
ATOM 3655 C CA . GLU A 1 477 ? -29.934 -15.591 -5.001 1.00 44.34 477 GLU A CA 1
ATOM 3656 C C . GLU A 1 477 ? -31.194 -16.324 -5.521 1.00 44.34 477 GLU A C 1
ATOM 3658 O O . GLU A 1 477 ? -31.079 -17.396 -6.110 1.00 44.34 477 GLU A O 1
ATOM 3663 N N . ASN A 1 478 ? -32.399 -15.775 -5.317 1.00 35.00 478 ASN A N 1
ATOM 3664 C CA . ASN A 1 478 ? -33.673 -16.407 -5.695 1.00 35.00 478 ASN A CA 1
ATOM 3665 C C . ASN A 1 478 ? -34.375 -15.769 -6.910 1.00 35.00 478 ASN A C 1
ATOM 3667 O O . ASN A 1 478 ? -35.530 -16.106 -7.186 1.00 35.00 478 ASN A O 1
ATOM 3671 N N . GLN A 1 479 ? -33.730 -14.855 -7.644 1.00 33.94 479 GLN A N 1
ATOM 3672 C CA . GLN A 1 479 ? -34.302 -14.286 -8.870 1.00 33.94 479 GLN A CA 1
ATOM 3673 C C . GLN A 1 479 ? -33.358 -14.437 -10.063 1.00 33.94 479 GLN A C 1
ATOM 3675 O O . GLN A 1 479 ? -32.252 -13.905 -10.088 1.00 33.94 479 GLN A O 1
ATOM 3680 N N . ILE A 1 480 ? -33.841 -15.146 -11.088 1.00 33.53 480 ILE A N 1
ATOM 3681 C CA . ILE A 1 480 ? -33.234 -15.160 -12.422 1.00 33.53 480 ILE A CA 1
ATOM 3682 C C . ILE A 1 480 ? -33.183 -13.708 -12.910 1.00 33.53 480 ILE A C 1
ATOM 3684 O O . ILE A 1 480 ? -34.213 -13.036 -12.926 1.00 33.53 480 ILE A O 1
ATOM 3688 N N . ALA A 1 481 ? -31.995 -13.233 -13.289 1.00 30.34 481 ALA A N 1
ATOM 3689 C CA . ALA A 1 481 ? -31.776 -11.844 -13.675 1.00 30.34 481 ALA A CA 1
ATOM 3690 C C . ALA A 1 481 ? -32.638 -11.450 -14.889 1.00 30.34 481 ALA A C 1
ATOM 3692 O O . ALA A 1 481 ? -32.348 -11.824 -16.029 1.00 30.34 481 ALA A O 1
ATOM 3693 N N . ASP A 1 482 ? -33.693 -10.673 -14.640 1.00 27.72 482 ASP A N 1
ATOM 3694 C CA . ASP A 1 482 ? -34.574 -10.161 -15.685 1.00 27.72 482 ASP A CA 1
ATOM 3695 C C . ASP A 1 482 ? -33.868 -8.992 -16.395 1.00 27.72 482 ASP A C 1
ATOM 3697 O O . ASP A 1 482 ? -33.625 -7.927 -15.820 1.00 27.72 482 ASP A O 1
ATOM 3701 N N . THR A 1 483 ? -33.444 -9.213 -17.641 1.00 36.03 483 THR A N 1
ATOM 3702 C CA . THR A 1 483 ? -32.461 -8.367 -18.352 1.00 36.03 483 THR A CA 1
ATOM 3703 C C . THR A 1 483 ? -33.082 -7.118 -18.988 1.00 36.03 483 THR A C 1
ATOM 3705 O O . THR A 1 483 ? -32.873 -6.810 -20.166 1.00 36.03 483 THR A O 1
ATOM 3708 N N . SER A 1 484 ? -33.851 -6.364 -18.200 1.00 36.09 484 SER A N 1
ATOM 3709 C CA . SER A 1 484 ? -34.513 -5.137 -18.646 1.00 36.09 484 SER A CA 1
ATOM 3710 C C . SER A 1 484 ? -34.579 -4.042 -17.577 1.00 36.09 484 SER A C 1
ATOM 3712 O O . SER A 1 484 ? -35.666 -3.670 -17.149 1.00 36.09 484 SER A O 1
ATOM 3714 N N . ASN A 1 485 ? -33.423 -3.487 -17.195 1.00 31.16 485 ASN A N 1
ATOM 3715 C CA . ASN A 1 485 ? -33.265 -2.061 -16.862 1.00 31.16 485 ASN A CA 1
ATOM 3716 C C . ASN A 1 485 ? -31.775 -1.674 -16.855 1.00 31.16 485 ASN A C 1
ATOM 3718 O O . ASN A 1 485 ? -31.032 -2.048 -15.955 1.00 31.16 485 ASN A O 1
ATOM 3722 N N . ASN A 1 486 ? -31.341 -0.908 -17.860 1.00 36.81 486 ASN A N 1
ATOM 3723 C CA . ASN A 1 486 ? -29.987 -0.351 -17.912 1.00 36.81 486 ASN A CA 1
ATOM 3724 C C . ASN A 1 486 ? -29.920 0.952 -17.105 1.00 36.81 486 ASN A C 1
ATOM 3726 O O . ASN A 1 486 ? -30.049 2.031 -17.683 1.00 36.81 486 ASN A O 1
ATOM 3730 N N . ASP A 1 487 ? -29.659 0.843 -15.803 1.00 31.42 487 ASP A N 1
ATOM 3731 C CA . ASP A 1 487 ? -29.047 1.928 -15.030 1.00 31.42 487 ASP A CA 1
ATOM 3732 C C . ASP A 1 487 ? -27.781 1.381 -14.353 1.00 31.42 487 ASP A C 1
ATOM 3734 O O . ASP A 1 487 ? -27.814 0.631 -13.376 1.00 31.42 487 ASP A O 1
ATOM 3738 N N . THR A 1 488 ? -26.635 1.638 -14.982 1.00 40.97 488 THR A N 1
ATOM 3739 C CA . THR A 1 488 ? -25.381 0.928 -14.706 1.00 40.97 488 THR A CA 1
ATOM 3740 C C . THR A 1 488 ? -24.600 1.555 -13.552 1.00 40.97 488 THR A C 1
ATOM 3742 O O . THR A 1 488 ? -23.625 2.263 -13.806 1.00 40.97 488 THR A O 1
ATOM 3745 N N . THR A 1 489 ? -24.976 1.236 -12.306 1.00 35.66 489 THR A N 1
ATOM 3746 C CA . THR A 1 489 ? -24.046 1.278 -11.149 1.00 35.66 489 THR A CA 1
ATOM 3747 C C . THR A 1 489 ? -24.414 0.372 -9.964 1.00 35.66 489 THR A C 1
ATOM 3749 O O . THR A 1 489 ? -23.494 -0.081 -9.291 1.00 35.66 489 THR A O 1
ATOM 3752 N N . ASP A 1 490 ? -25.694 0.053 -9.726 1.00 37.03 490 ASP A N 1
ATOM 3753 C CA . ASP A 1 490 ? -26.162 -0.555 -8.456 1.00 37.03 490 ASP A CA 1
ATOM 3754 C C . ASP A 1 490 ? -26.585 -2.043 -8.563 1.00 37.03 490 ASP A C 1
ATOM 3756 O O . ASP A 1 490 ? -27.555 -2.476 -7.944 1.00 37.03 490 ASP A O 1
ATOM 3760 N N . GLN A 1 491 ? -25.877 -2.852 -9.363 1.00 39.09 491 GLN A N 1
ATOM 3761 C CA . GLN A 1 491 ? -26.107 -4.312 -9.469 1.00 39.09 491 GLN A CA 1
ATOM 3762 C C . GLN A 1 491 ? -24.838 -5.166 -9.289 1.00 39.09 491 GLN A C 1
ATOM 3764 O O . GLN A 1 491 ? -24.771 -6.308 -9.740 1.00 39.09 491 GLN A O 1
ATOM 3769 N N . GLN A 1 492 ? -23.827 -4.637 -8.599 1.00 52.16 492 GLN A N 1
ATOM 3770 C CA . GLN A 1 492 ? -22.793 -5.469 -7.979 1.00 52.16 492 GLN A CA 1
ATOM 3771 C C . GLN A 1 492 ? -23.159 -5.660 -6.508 1.00 52.16 492 GLN A C 1
ATOM 3773 O O . GLN A 1 492 ? -23.482 -4.688 -5.827 1.00 52.16 492 GLN A O 1
ATOM 3778 N N . GLY A 1 493 ? -23.129 -6.909 -6.033 1.00 65.19 493 GLY A N 1
ATOM 3779 C CA . GLY A 1 493 ? -23.354 -7.218 -4.622 1.00 65.19 493 GLY A CA 1
ATOM 3780 C C . GLY A 1 493 ? -22.356 -6.495 -3.715 1.00 65.19 493 GLY A C 1
ATOM 3781 O O . GLY A 1 493 ? -21.312 -6.006 -4.160 1.00 65.19 493 GLY A O 1
ATOM 3782 N N . LEU A 1 494 ? -22.678 -6.420 -2.427 1.00 83.88 494 LEU A N 1
ATOM 3783 C CA . LEU A 1 494 ? -21.790 -5.818 -1.439 1.00 83.88 494 LEU A CA 1
ATOM 3784 C C . LEU A 1 494 ? -20.453 -6.574 -1.419 1.00 83.88 494 LEU A C 1
ATOM 3786 O O . LEU A 1 494 ? -20.441 -7.775 -1.188 1.00 83.88 494 LEU A O 1
ATOM 3790 N N . THR A 1 495 ? -19.350 -5.869 -1.652 1.00 85.56 495 THR A N 1
ATOM 3791 C CA . THR A 1 495 ? -17.983 -6.408 -1.573 1.00 85.56 495 THR A CA 1
ATOM 3792 C C . THR A 1 495 ? -17.086 -5.444 -0.811 1.00 85.56 495 THR A C 1
ATOM 3794 O O . THR A 1 495 ? -17.394 -4.249 -0.690 1.00 85.56 495 THR A O 1
ATOM 3797 N N . GLN A 1 496 ? -15.938 -5.943 -0.374 1.00 83.31 496 GLN A N 1
ATOM 3798 C CA . GLN A 1 496 ? -14.842 -5.180 0.211 1.00 83.31 496 GLN A CA 1
ATOM 3799 C C . GLN A 1 496 ? -14.427 -3.992 -0.684 1.00 83.31 496 GLN A C 1
ATOM 3801 O O . GLN A 1 496 ? -14.287 -2.859 -0.214 1.00 83.31 496 GLN A O 1
ATOM 3806 N N . ALA A 1 497 ? -14.360 -4.197 -2.005 1.00 82.38 497 ALA A N 1
ATOM 3807 C CA . ALA A 1 497 ? -14.078 -3.136 -2.978 1.00 82.38 497 ALA A CA 1
ATOM 3808 C C . ALA A 1 497 ? -15.183 -2.057 -3.036 1.00 82.38 497 ALA A C 1
ATOM 3810 O O . ALA A 1 497 ? -14.887 -0.859 -3.144 1.00 82.38 497 ALA A O 1
ATOM 3811 N N . THR A 1 498 ? -16.458 -2.454 -2.931 1.00 85.81 498 THR A N 1
ATOM 3812 C CA . THR A 1 498 ? -17.600 -1.522 -2.878 1.00 85.81 498 THR A CA 1
ATOM 3813 C C . THR A 1 498 ? -17.562 -0.665 -1.609 1.00 85.81 498 THR A C 1
ATOM 3815 O O . THR A 1 498 ? -17.773 0.550 -1.693 1.00 85.81 498 THR A O 1
ATOM 3818 N N . ILE A 1 499 ? -17.238 -1.261 -0.452 1.00 87.56 499 ILE A N 1
ATOM 3819 C CA . ILE A 1 499 ? -17.041 -0.536 0.815 1.00 87.56 499 ILE A CA 1
ATOM 3820 C C . ILE A 1 499 ? -15.905 0.476 0.666 1.00 87.56 499 ILE A C 1
ATOM 3822 O O . ILE A 1 499 ? -16.130 1.673 0.849 1.00 87.56 499 ILE A O 1
ATOM 3826 N N . GLN A 1 500 ? -14.714 0.041 0.249 1.00 87.88 500 GLN A N 1
ATOM 3827 C CA . GLN A 1 500 ? -13.545 0.915 0.126 1.00 87.88 500 GLN A CA 1
ATOM 3828 C C . GLN A 1 500 ? -13.815 2.134 -0.768 1.00 87.88 500 GLN A C 1
ATOM 3830 O O . GLN A 1 500 ? -13.563 3.271 -0.361 1.00 87.88 500 GLN A O 1
ATOM 3835 N N . LYS A 1 501 ? -14.410 1.934 -1.952 1.00 87.56 501 LYS A N 1
ATOM 3836 C CA . LYS A 1 501 ? -14.784 3.031 -2.865 1.00 87.56 501 LYS A CA 1
ATOM 3837 C C . LYS A 1 501 ? -15.728 4.042 -2.205 1.00 87.56 501 LYS A C 1
ATOM 3839 O O . LYS A 1 501 ? -15.579 5.255 -2.395 1.00 87.56 501 LYS A O 1
ATOM 3844 N N . ARG A 1 502 ? -16.700 3.560 -1.430 1.00 90.50 502 ARG A N 1
ATOM 3845 C CA . ARG A 1 502 ? -17.670 4.402 -0.726 1.00 90.50 502 ARG A CA 1
ATOM 3846 C C . ARG A 1 502 ? -17.030 5.181 0.422 1.00 90.50 502 ARG A C 1
ATOM 3848 O O . ARG A 1 502 ? -17.253 6.389 0.504 1.00 90.50 502 ARG A O 1
ATOM 3855 N N . LEU A 1 503 ? -16.219 4.531 1.256 1.00 91.75 503 LEU A N 1
ATOM 3856 C CA . LEU A 1 503 ? -15.536 5.172 2.383 1.00 91.75 503 LEU A CA 1
ATOM 3857 C C . LEU A 1 503 ? -14.576 6.275 1.904 1.00 91.75 503 LEU A C 1
ATOM 3859 O O . LEU A 1 503 ? -14.641 7.390 2.426 1.00 91.75 503 LEU A O 1
ATOM 3863 N N . ILE A 1 504 ? -13.794 6.021 0.839 1.00 88.62 504 ILE A N 1
ATOM 3864 C CA . ILE A 1 504 ? -12.948 7.039 0.180 1.00 88.62 504 ILE A CA 1
ATOM 3865 C C . ILE A 1 504 ? -13.779 8.255 -0.245 1.00 88.62 504 ILE A C 1
ATOM 3867 O O . ILE A 1 504 ? -13.376 9.396 -0.031 1.00 88.62 504 ILE A O 1
ATOM 3871 N N . THR A 1 505 ? -14.939 8.018 -0.862 1.00 89.19 505 THR A N 1
ATOM 3872 C CA . THR A 1 505 ? -15.776 9.089 -1.425 1.00 89.19 505 THR A CA 1
ATOM 3873 C C . THR A 1 505 ? -16.491 9.904 -0.342 1.00 89.19 505 THR A C 1
ATOM 3875 O O . THR A 1 505 ? -16.711 11.100 -0.524 1.00 89.19 505 THR A O 1
ATOM 3878 N N . ARG A 1 506 ? -16.882 9.269 0.772 1.00 92.25 506 ARG A N 1
ATOM 3879 C CA . ARG A 1 506 ? -17.755 9.870 1.794 1.00 92.25 506 ARG A CA 1
ATOM 3880 C C . ARG A 1 506 ? -17.008 10.496 2.972 1.00 92.25 506 ARG A C 1
ATOM 3882 O O . ARG A 1 506 ? -17.473 11.508 3.487 1.00 92.25 506 ARG A O 1
ATOM 3889 N N . PHE A 1 507 ? -15.909 9.891 3.425 1.00 93.56 507 PHE A N 1
ATOM 3890 C CA . PHE A 1 507 ? -15.285 10.237 4.711 1.00 93.56 507 PHE A CA 1
ATOM 3891 C C . PHE A 1 507 ? -13.899 10.866 4.601 1.00 93.56 507 PHE A C 1
ATOM 3893 O O . PHE A 1 507 ? -13.316 11.202 5.630 1.00 93.56 507 PHE A O 1
ATOM 3900 N N . ARG A 1 508 ? -13.365 11.047 3.389 1.00 90.75 508 ARG A N 1
ATOM 3901 C CA . ARG A 1 508 ? -12.077 11.714 3.181 1.00 90.75 508 ARG A CA 1
ATOM 3902 C C . ARG A 1 508 ? -12.142 13.179 3.617 1.00 90.75 508 ARG A C 1
ATOM 3904 O O . ARG A 1 508 ? -13.024 13.924 3.193 1.00 90.75 508 ARG A O 1
ATOM 3911 N N . ILE A 1 509 ? -11.190 13.580 4.450 1.00 89.88 509 ILE A N 1
ATOM 3912 C CA . ILE A 1 509 ? -11.116 14.920 5.035 1.00 89.88 509 ILE A CA 1
ATOM 3913 C C . ILE A 1 509 ? -10.647 15.936 3.985 1.00 89.88 509 ILE A C 1
ATOM 3915 O O . ILE A 1 509 ? -9.727 15.679 3.207 1.00 89.88 509 ILE A O 1
ATOM 3919 N N . MET A 1 510 ? -11.270 17.116 3.982 1.00 83.06 510 MET A N 1
ATOM 3920 C CA . MET A 1 510 ? -10.797 18.283 3.232 1.00 83.06 510 MET A CA 1
ATOM 3921 C C . MET A 1 510 ? -9.846 19.123 4.090 1.00 83.06 510 MET A C 1
ATOM 3923 O O . MET A 1 510 ? -10.043 19.249 5.293 1.00 83.06 510 MET A O 1
ATOM 3927 N N . GLU A 1 511 ? -8.867 19.778 3.461 1.00 79.44 511 GLU A N 1
ATOM 3928 C CA . GLU A 1 511 ? -7.836 20.595 4.129 1.00 79.44 511 GLU A CA 1
ATOM 3929 C C . GLU A 1 511 ? -8.392 21.589 5.167 1.00 79.44 511 GLU A C 1
ATOM 3931 O O . GLU A 1 511 ? -7.853 21.697 6.263 1.00 79.44 511 GLU A O 1
ATOM 3936 N N . LYS A 1 512 ? -9.511 22.257 4.858 1.00 81.88 512 LYS A N 1
ATOM 3937 C CA . LYS A 1 512 ? -10.180 23.227 5.747 1.00 81.88 512 LYS A CA 1
ATOM 3938 C C . LYS A 1 512 ? -10.804 22.611 7.014 1.00 81.88 512 LYS A C 1
ATOM 3940 O O . LYS A 1 512 ? -11.058 23.335 7.969 1.00 81.88 512 LYS A O 1
ATOM 3945 N N . ASP A 1 513 ? -11.116 21.314 6.981 1.00 84.06 513 ASP A N 1
ATOM 3946 C CA . ASP A 1 513 ? -11.826 20.585 8.039 1.00 84.06 513 ASP A CA 1
ATOM 3947 C C . ASP A 1 513 ? -10.871 19.671 8.831 1.00 84.06 513 ASP A C 1
ATOM 3949 O O . ASP A 1 513 ? -11.305 18.995 9.766 1.00 84.06 513 ASP A O 1
ATOM 3953 N N . ASN A 1 514 ? -9.582 19.658 8.484 1.00 89.00 514 ASN A N 1
ATOM 3954 C CA . ASN A 1 514 ? -8.546 18.811 9.065 1.00 89.00 514 ASN A CA 1
ATOM 3955 C C . ASN A 1 514 ? -8.093 19.302 10.455 1.00 89.00 514 ASN A C 1
ATOM 3957 O O . ASN A 1 514 ? -7.720 20.464 10.602 1.00 89.00 514 ASN A O 1
ATOM 3961 N N . SER A 1 515 ? -8.078 18.412 11.451 1.00 90.62 515 SER A N 1
ATOM 3962 C CA . SER A 1 515 ? -7.494 18.633 12.787 1.00 90.62 515 SER A CA 1
ATOM 3963 C C . SER A 1 515 ? -6.294 17.722 13.085 1.00 90.62 515 SER A C 1
ATOM 3965 O O . SER A 1 515 ? -5.841 17.641 14.229 1.00 90.62 515 SER A O 1
ATOM 3967 N N . LEU A 1 516 ? -5.777 17.014 12.076 1.00 91.94 516 LEU A N 1
ATOM 3968 C CA . LEU A 1 516 ? -4.529 16.253 12.156 1.00 91.94 516 LEU A CA 1
ATOM 3969 C C . LEU A 1 516 ? -3.332 17.213 12.056 1.00 91.94 516 LEU A C 1
ATOM 3971 O O . LEU A 1 516 ? -3.297 18.103 11.203 1.00 91.94 516 LEU A O 1
ATOM 3975 N N . THR A 1 517 ? -2.340 17.010 12.917 1.00 89.06 517 THR A N 1
ATOM 3976 C CA . THR A 1 517 ? -1.144 17.852 13.070 1.00 89.06 517 THR A CA 1
ATOM 3977 C C . THR A 1 517 ? -0.008 17.476 12.115 1.00 89.06 517 THR A C 1
ATOM 3979 O O . THR A 1 517 ? 0.908 18.274 11.899 1.00 89.06 517 THR A O 1
ATOM 3982 N N . THR A 1 518 ? -0.050 16.287 11.506 1.00 85.81 518 THR A N 1
ATOM 3983 C CA . THR A 1 518 ? 0.941 15.859 10.510 1.00 85.81 518 THR A CA 1
ATOM 3984 C C . THR A 1 518 ? 0.882 16.738 9.255 1.00 85.81 518 THR A C 1
ATOM 3986 O O . THR A 1 518 ? -0.141 16.814 8.576 1.00 85.81 518 THR A O 1
ATOM 3989 N N . LYS A 1 519 ? 2.021 17.350 8.889 1.00 78.62 519 LYS A N 1
ATOM 3990 C CA . LYS A 1 519 ? 2.183 18.324 7.781 1.00 78.62 519 LYS A CA 1
ATOM 3991 C C . LYS A 1 519 ? 1.600 17.875 6.429 1.00 78.62 519 LYS A C 1
ATOM 3993 O O . LYS A 1 519 ? 1.272 18.714 5.595 1.00 78.62 519 LYS A O 1
ATOM 3998 N N . TYR A 1 520 ? 1.517 16.569 6.177 1.00 77.69 520 TYR A N 1
ATOM 3999 C CA . TYR A 1 520 ? 1.017 15.995 4.924 1.00 77.69 520 TYR A CA 1
ATOM 4000 C C . TYR A 1 520 ? -0.366 15.319 5.029 1.00 77.69 520 TYR A C 1
ATOM 4002 O O . TYR A 1 520 ? -0.824 14.719 4.056 1.00 77.69 520 TYR A O 1
ATOM 4010 N N . ALA A 1 521 ? -1.072 15.443 6.158 1.00 82.25 521 ALA A N 1
ATOM 4011 C CA . ALA A 1 521 ? -2.374 14.804 6.372 1.00 82.25 521 ALA A CA 1
ATOM 4012 C C . ALA A 1 521 ? -3.430 15.176 5.308 1.00 82.25 521 ALA A C 1
ATOM 4014 O O . ALA A 1 521 ? -4.158 14.311 4.829 1.00 82.25 521 ALA A O 1
ATOM 4015 N N . SER A 1 522 ? -3.469 16.440 4.875 1.00 73.44 522 SER A N 1
ATOM 4016 C CA . SER A 1 522 ? -4.426 16.960 3.884 1.00 73.44 522 SER A CA 1
ATOM 4017 C C . SER A 1 522 ? -4.101 16.631 2.417 1.00 73.44 522 SER A C 1
ATOM 4019 O O . SER A 1 522 ? -4.857 17.021 1.524 1.00 73.44 522 SER A O 1
ATOM 4021 N N . ARG A 1 523 ? -2.976 15.961 2.133 1.00 76.81 523 ARG A N 1
ATOM 4022 C CA . ARG A 1 523 ? -2.495 15.736 0.759 1.00 76.81 523 ARG A CA 1
ATOM 4023 C C . ARG A 1 523 ? -3.242 14.603 0.043 1.00 76.81 523 ARG A C 1
ATOM 4025 O O . ARG A 1 523 ? -4.082 13.908 0.619 1.00 76.81 523 ARG A O 1
ATOM 4032 N N . SER A 1 524 ? -2.952 14.421 -1.248 1.00 70.88 524 SER A N 1
ATOM 4033 C CA . SER A 1 524 ? -3.369 13.212 -1.960 1.00 70.88 524 SER A CA 1
ATOM 4034 C C . SER A 1 524 ? -2.341 12.100 -1.821 1.00 70.88 524 SER A C 1
ATOM 4036 O O . SER A 1 524 ? -1.156 12.357 -1.643 1.00 70.88 524 SER A O 1
ATOM 4038 N N . TYR A 1 525 ? -2.844 10.872 -1.873 1.00 74.19 525 TYR A N 1
ATOM 4039 C CA . TYR A 1 525 ? -2.102 9.631 -1.729 1.00 74.19 525 TYR A CA 1
ATOM 4040 C C . TYR A 1 525 ? -2.507 8.767 -2.922 1.00 74.19 525 TYR A C 1
ATOM 4042 O O . TYR A 1 525 ? -3.700 8.514 -3.111 1.00 74.19 525 TYR A O 1
ATOM 4050 N N . SER A 1 526 ? -1.545 8.337 -3.735 1.00 67.12 526 SER A N 1
ATOM 4051 C CA . SER A 1 526 ? -1.802 7.449 -4.877 1.00 67.12 526 SER A CA 1
ATOM 4052 C C . SER A 1 526 ? -1.829 5.961 -4.503 1.00 67.12 526 SER A C 1
ATOM 4054 O O . SER A 1 526 ? -2.299 5.144 -5.288 1.00 67.12 526 SER A O 1
ATOM 4056 N N . GLY A 1 527 ? -1.324 5.608 -3.314 1.00 65.44 527 GLY A N 1
ATOM 4057 C CA . GLY A 1 527 ? -1.075 4.224 -2.891 1.00 65.44 527 GLY A CA 1
ATOM 4058 C C . GLY A 1 527 ? 0.348 3.724 -3.170 1.00 65.44 527 GLY A C 1
ATOM 4059 O O . GLY A 1 527 ? 0.692 2.634 -2.731 1.00 65.44 527 GLY A O 1
ATOM 4060 N N . ALA A 1 528 ? 1.191 4.523 -3.832 1.00 68.44 528 ALA A N 1
ATOM 4061 C CA . ALA A 1 528 ? 2.563 4.156 -4.196 1.00 68.44 528 ALA A CA 1
ATOM 4062 C C . ALA A 1 528 ? 3.607 4.268 -3.070 1.00 68.44 528 ALA A C 1
ATOM 4064 O O . ALA A 1 528 ? 4.792 4.166 -3.357 1.00 68.44 528 ALA A O 1
ATOM 4065 N N . GLY A 1 529 ? 3.198 4.480 -1.817 1.00 81.69 529 GLY A N 1
ATOM 4066 C CA . GLY A 1 529 ? 4.136 4.706 -0.719 1.00 81.69 529 GLY A CA 1
ATOM 4067 C C . GLY A 1 529 ? 4.470 6.184 -0.505 1.00 81.69 529 GLY A C 1
ATOM 4068 O O . GLY A 1 529 ? 3.581 7.047 -0.577 1.00 81.69 529 GLY A O 1
ATOM 4069 N N . TYR A 1 530 ? 5.733 6.476 -0.209 1.00 85.88 530 TYR A N 1
ATOM 4070 C CA . TYR A 1 530 ? 6.233 7.833 0.023 1.00 85.88 530 TYR A CA 1
ATOM 4071 C C . TYR A 1 530 ? 7.145 8.307 -1.120 1.00 85.88 530 TYR A C 1
ATOM 4073 O O . TYR A 1 530 ? 7.502 7.569 -2.025 1.00 85.88 530 TYR A O 1
ATOM 4081 N N . MET A 1 531 ? 7.459 9.598 -1.099 1.00 89.12 531 MET A N 1
ATOM 4082 C CA . MET A 1 531 ? 8.462 10.254 -1.925 1.00 89.12 531 MET A CA 1
ATOM 4083 C C . MET A 1 531 ? 9.352 11.113 -1.025 1.00 89.12 531 MET A C 1
ATOM 4085 O O . MET A 1 531 ? 8.907 11.605 0.025 1.00 89.12 531 MET A O 1
ATOM 4089 N N . LEU A 1 532 ? 10.577 11.373 -1.476 1.00 90.94 532 LEU A N 1
ATOM 4090 C CA . LEU A 1 532 ? 11.471 12.321 -0.818 1.00 90.94 532 LEU A CA 1
ATOM 4091 C C . LEU A 1 532 ? 11.410 13.696 -1.500 1.00 90.94 532 LEU A C 1
ATOM 4093 O O . LEU A 1 532 ? 11.690 13.823 -2.692 1.00 90.94 532 LEU A O 1
ATOM 4097 N N . GLU A 1 533 ? 11.060 14.729 -0.733 1.00 89.62 533 GLU A N 1
ATOM 4098 C CA . GLU A 1 533 ? 10.982 16.132 -1.145 1.00 89.62 533 GLU A CA 1
ATOM 4099 C C . GLU A 1 533 ? 12.343 16.838 -1.017 1.00 89.62 533 GLU A C 1
ATOM 4101 O O . GLU A 1 533 ? 12.983 16.856 0.037 1.00 89.62 533 GLU A O 1
ATOM 4106 N N . PHE A 1 534 ? 12.722 17.540 -2.077 1.00 89.62 534 PHE A N 1
ATOM 4107 C CA . PHE A 1 534 ? 13.865 18.441 -2.164 1.00 89.62 534 PHE A CA 1
ATOM 4108 C C . PHE A 1 534 ? 13.311 19.869 -2.261 1.00 89.62 534 PHE A C 1
ATOM 4110 O O . PHE A 1 534 ? 13.280 20.483 -3.326 1.00 89.62 534 PHE A O 1
ATOM 4117 N N . SER A 1 535 ? 12.747 20.363 -1.153 1.00 80.94 535 SER A N 1
ATOM 4118 C CA . SER A 1 535 ? 12.096 21.683 -1.087 1.00 80.94 535 SER A CA 1
ATOM 4119 C C . SER A 1 535 ? 13.044 22.813 -0.684 1.00 80.94 535 SER A C 1
ATOM 4121 O O . SER A 1 535 ? 12.832 23.960 -1.075 1.00 80.94 535 SER A O 1
ATOM 4123 N N . SER A 1 536 ? 14.088 22.508 0.092 1.00 73.88 536 SER A N 1
ATOM 4124 C CA . SER A 1 536 ? 15.203 23.421 0.354 1.00 73.88 536 SER A CA 1
ATOM 4125 C C . SER A 1 536 ? 16.317 23.168 -0.657 1.00 73.88 536 SER A C 1
ATOM 4127 O O . SER A 1 536 ? 16.742 22.028 -0.828 1.00 73.88 536 SER A O 1
ATOM 4129 N N . GLY A 1 537 ? 16.842 24.230 -1.276 1.00 69.25 537 GLY A N 1
ATOM 4130 C CA . GLY A 1 537 ? 17.930 24.176 -2.269 1.00 69.25 537 GLY A CA 1
ATOM 4131 C C . GLY A 1 537 ? 19.302 23.772 -1.709 1.00 69.25 537 GLY A C 1
ATOM 4132 O O . GLY A 1 537 ? 20.322 24.295 -2.129 1.00 69.25 537 GLY A O 1
ATOM 4133 N N . ASN A 1 538 ? 19.344 22.900 -0.706 1.00 80.19 538 ASN A N 1
ATOM 4134 C CA . ASN A 1 538 ? 20.546 22.252 -0.194 1.00 80.19 538 ASN A CA 1
ATOM 4135 C C . ASN A 1 538 ? 20.322 20.769 0.159 1.00 80.19 538 ASN A C 1
ATOM 4137 O O . ASN A 1 538 ? 21.274 20.121 0.604 1.00 80.19 538 ASN A O 1
ATOM 4141 N N . THR A 1 539 ? 19.105 20.241 -0.034 1.00 87.50 539 THR A N 1
ATOM 4142 C CA . THR A 1 539 ? 18.768 18.845 0.254 1.00 87.50 539 THR A CA 1
ATOM 4143 C C . THR A 1 539 ? 19.542 17.905 -0.672 1.00 87.50 539 THR A C 1
ATOM 4145 O O . THR A 1 539 ? 19.620 18.128 -1.879 1.00 87.50 539 THR A O 1
ATOM 4148 N N . ALA A 1 540 ? 20.132 16.853 -0.111 1.00 89.88 540 ALA A N 1
ATOM 4149 C CA . ALA A 1 540 ? 20.872 15.831 -0.839 1.00 89.88 540 ALA A CA 1
ATOM 4150 C C . ALA A 1 540 ? 20.723 14.468 -0.165 1.00 89.88 540 ALA A C 1
ATOM 4152 O O . ALA A 1 540 ? 20.858 14.364 1.054 1.00 89.88 540 ALA A O 1
ATOM 4153 N N . VAL A 1 541 ? 20.552 13.416 -0.961 1.00 92.44 541 VAL A N 1
ATOM 4154 C CA . VAL A 1 541 ? 20.742 12.031 -0.499 1.00 92.44 541 VAL A CA 1
ATOM 4155 C C . VAL A 1 541 ? 22.158 11.626 -0.862 1.00 92.44 541 VAL A C 1
ATOM 4157 O O . VAL A 1 541 ? 22.539 11.790 -2.018 1.00 92.44 541 VAL A O 1
ATOM 4160 N N . MET A 1 542 ? 22.939 11.120 0.090 1.00 90.00 542 MET A N 1
ATOM 4161 C CA . MET A 1 542 ? 24.344 10.766 -0.115 1.00 90.00 542 MET A CA 1
ATOM 4162 C C . MET A 1 542 ? 24.647 9.334 0.328 1.00 90.00 542 MET A C 1
ATOM 4164 O O . MET A 1 542 ? 24.256 8.908 1.416 1.00 90.00 542 MET A O 1
ATOM 4168 N N . TYR A 1 543 ? 25.423 8.621 -0.486 1.00 88.31 543 TYR A N 1
ATOM 4169 C CA . TYR A 1 543 ? 26.012 7.330 -0.142 1.00 88.31 543 TYR A CA 1
ATOM 4170 C C . TYR A 1 543 ? 27.467 7.273 -0.616 1.00 88.31 543 TYR A C 1
ATOM 4172 O O . TYR A 1 543 ? 27.754 7.440 -1.800 1.00 88.31 543 TYR A O 1
ATOM 4180 N N . ALA A 1 544 ? 28.394 7.037 0.311 1.00 80.00 544 ALA A N 1
ATOM 4181 C CA . ALA A 1 544 ? 29.792 6.774 -0.006 1.00 80.00 544 ALA A CA 1
ATOM 4182 C C . ALA A 1 544 ? 30.020 5.259 0.003 1.00 80.00 544 ALA A C 1
ATOM 4184 O O . ALA A 1 544 ? 29.854 4.615 1.043 1.00 80.00 544 ALA A O 1
ATOM 4185 N N . SER A 1 545 ? 30.385 4.685 -1.145 1.00 64.69 545 SER A N 1
ATOM 4186 C CA . SER A 1 545 ? 30.564 3.237 -1.242 1.00 64.69 545 SER A CA 1
ATOM 4187 C C . SER A 1 545 ? 31.831 2.772 -0.524 1.00 64.69 545 SER A C 1
ATOM 4189 O O . SER A 1 545 ? 32.944 3.045 -0.968 1.00 64.69 545 SER A O 1
ATOM 4191 N N . ASN A 1 546 ? 31.655 2.006 0.554 1.00 60.59 546 ASN A N 1
ATOM 4192 C CA . ASN A 1 546 ? 32.712 1.170 1.138 1.00 60.59 546 ASN A CA 1
ATOM 4193 C C . ASN A 1 546 ? 32.715 -0.254 0.546 1.00 60.59 546 ASN A C 1
ATOM 4195 O O . ASN A 1 546 ? 33.607 -1.046 0.844 1.00 60.59 546 ASN A O 1
ATOM 4199 N N . THR A 1 547 ? 31.712 -0.593 -0.270 1.00 61.44 547 THR A N 1
ATOM 4200 C CA . THR A 1 547 ? 31.589 -1.886 -0.952 1.00 61.44 547 THR A CA 1
ATOM 4201 C C . THR A 1 547 ? 32.135 -1.789 -2.378 1.00 61.44 547 THR A C 1
ATOM 4203 O O . THR A 1 547 ? 32.032 -0.754 -3.043 1.00 61.44 547 THR A O 1
ATOM 4206 N N . SER A 1 548 ? 32.748 -2.869 -2.865 1.00 65.69 548 SER A N 1
ATOM 4207 C CA . SER A 1 548 ? 33.266 -2.950 -4.232 1.00 65.69 548 SER A CA 1
ATOM 4208 C C . SER A 1 548 ? 32.125 -3.177 -5.226 1.00 65.69 548 SER A C 1
ATOM 4210 O O . SER A 1 548 ? 31.795 -4.316 -5.553 1.00 65.69 548 SER A O 1
ATOM 4212 N N . LEU A 1 549 ? 31.519 -2.084 -5.689 1.00 68.06 549 LEU A N 1
ATOM 4213 C CA . LEU A 1 549 ? 30.476 -2.101 -6.718 1.00 68.06 549 LEU A CA 1
ATOM 4214 C C . LEU A 1 549 ? 31.030 -2.568 -8.078 1.00 68.06 549 LEU A C 1
ATOM 4216 O O . LEU A 1 549 ? 32.200 -2.299 -8.377 1.00 68.06 549 LEU A O 1
ATOM 4220 N N . PRO A 1 550 ? 30.209 -3.235 -8.917 1.00 71.25 550 PRO A N 1
ATOM 4221 C CA . PRO A 1 550 ? 30.646 -3.722 -10.219 1.00 71.25 550 PRO A CA 1
ATOM 4222 C C . PRO A 1 550 ? 31.158 -2.608 -11.132 1.00 71.25 550 PRO A C 1
ATOM 4224 O O . PRO A 1 550 ? 30.683 -1.466 -11.126 1.00 71.25 550 PRO A O 1
ATOM 4227 N N . VAL A 1 551 ? 32.104 -3.001 -11.979 1.00 80.31 551 VAL A N 1
ATOM 4228 C CA . VAL A 1 551 ? 32.395 -2.317 -13.235 1.00 80.31 551 VAL A CA 1
ATOM 4229 C C . VAL A 1 551 ? 31.468 -2.912 -14.295 1.00 80.31 551 VAL A C 1
ATOM 4231 O O . VAL A 1 551 ? 31.304 -4.129 -14.352 1.00 80.31 551 VAL A O 1
ATOM 4234 N N . LEU A 1 552 ? 30.833 -2.056 -15.089 1.00 84.25 552 LEU A N 1
ATOM 4235 C CA . LEU A 1 552 ? 29.749 -2.407 -15.998 1.00 84.25 552 LEU A CA 1
ATOM 4236 C C . LEU A 1 552 ? 30.069 -2.005 -17.438 1.00 84.25 552 LEU A C 1
ATOM 4238 O O . LEU A 1 552 ? 30.450 -0.864 -17.714 1.00 84.25 552 LEU A O 1
ATOM 4242 N N . ASP A 1 553 ? 29.835 -2.937 -18.355 1.00 85.62 553 ASP A N 1
ATOM 4243 C CA . ASP A 1 553 ? 29.916 -2.713 -19.801 1.00 85.62 553 ASP A CA 1
ATOM 4244 C C . ASP A 1 553 ? 28.620 -2.117 -20.372 1.00 85.62 553 ASP A C 1
ATOM 4246 O O . ASP A 1 553 ? 28.630 -1.486 -21.430 1.00 85.62 553 ASP A O 1
ATOM 4250 N N . GLU A 1 554 ? 27.508 -2.264 -19.654 1.00 89.44 554 GLU A N 1
ATOM 4251 C CA . GLU A 1 554 ? 26.235 -1.610 -19.926 1.00 89.44 554 GLU A CA 1
ATOM 4252 C C . GLU A 1 554 ? 25.419 -1.407 -18.646 1.00 89.44 554 GLU A C 1
ATOM 4254 O O . GLU A 1 554 ? 25.643 -2.073 -17.638 1.00 89.44 554 GLU A O 1
ATOM 4259 N N . PHE A 1 555 ? 24.501 -0.440 -18.657 1.00 91.38 555 PHE A N 1
ATOM 4260 C CA . PHE A 1 555 ? 23.649 -0.149 -17.507 1.00 91.38 555 PHE A CA 1
ATOM 4261 C C . PHE A 1 555 ? 22.322 0.501 -17.898 1.00 91.38 555 PHE A C 1
ATOM 4263 O O . PHE A 1 555 ? 22.177 1.077 -18.982 1.00 91.38 555 PHE A O 1
ATOM 4270 N N . THR A 1 556 ? 21.386 0.487 -16.948 1.00 95.31 556 THR A N 1
ATOM 4271 C CA . THR A 1 556 ? 20.197 1.349 -16.944 1.00 95.31 556 THR A CA 1
ATOM 4272 C C . THR A 1 556 ? 20.039 2.006 -15.578 1.00 95.31 556 THR A C 1
ATOM 4274 O O . THR A 1 556 ? 20.089 1.312 -14.568 1.00 95.31 556 THR A O 1
ATOM 4277 N N . VAL A 1 557 ? 19.807 3.318 -15.542 1.00 96.06 557 VAL A N 1
ATOM 4278 C CA . VAL A 1 557 ? 19.339 4.048 -14.350 1.00 96.06 557 VAL A CA 1
ATOM 4279 C C . VAL A 1 557 ? 17.893 4.470 -14.601 1.00 96.06 557 VAL A C 1
ATOM 4281 O O . VAL A 1 557 ? 17.642 5.174 -15.577 1.00 96.06 557 VAL A O 1
ATOM 4284 N N . GLU A 1 558 ? 16.960 4.044 -13.753 1.00 96.69 558 GLU A N 1
ATOM 4285 C CA . GLU A 1 558 ? 15.533 4.399 -13.786 1.00 96.69 558 GLU A CA 1
ATOM 4286 C C . GLU A 1 558 ? 15.154 5.143 -12.500 1.00 96.69 558 GLU A C 1
ATOM 4288 O O . GLU A 1 558 ? 15.601 4.753 -11.424 1.00 96.69 558 GLU A O 1
ATOM 4293 N N . ILE A 1 559 ? 14.348 6.202 -12.588 1.00 96.06 559 ILE A N 1
ATOM 4294 C CA . ILE A 1 559 ? 13.846 6.942 -11.421 1.00 96.06 559 ILE A CA 1
ATOM 4295 C C . ILE A 1 559 ? 12.537 7.669 -11.755 1.00 96.06 559 ILE A C 1
ATOM 4297 O O . ILE A 1 559 ? 12.378 8.194 -12.864 1.00 96.06 559 ILE A O 1
ATOM 4301 N N . TRP A 1 560 ? 11.604 7.751 -10.804 1.00 94.44 560 TRP A N 1
ATOM 4302 C CA . TRP A 1 560 ? 10.480 8.684 -10.895 1.00 94.44 560 TRP A CA 1
ATOM 4303 C C . TRP A 1 560 ? 10.895 10.050 -10.347 1.00 94.44 560 TRP A C 1
ATOM 4305 O O . TRP A 1 560 ? 11.433 10.168 -9.248 1.00 94.44 560 TRP A O 1
ATOM 4315 N N . VAL A 1 561 ? 10.633 11.105 -11.119 1.00 95.12 561 VAL A N 1
ATOM 4316 C CA . VAL A 1 561 ? 10.973 12.483 -10.753 1.00 95.12 561 VAL A CA 1
ATOM 4317 C C . VAL A 1 561 ? 9.816 13.442 -11.031 1.00 95.12 561 VAL A C 1
ATOM 4319 O O . VAL A 1 561 ? 9.146 13.365 -12.063 1.00 95.12 561 VAL A O 1
ATOM 4322 N N . CYS A 1 562 ? 9.610 14.382 -10.113 1.00 93.44 562 CYS A N 1
ATOM 4323 C CA . CYS A 1 562 ? 8.719 15.526 -10.265 1.00 93.44 562 CYS A CA 1
ATOM 4324 C C . CYS A 1 562 ? 9.496 16.802 -9.908 1.00 93.44 562 CYS A C 1
ATOM 4326 O O . CYS A 1 562 ? 9.840 17.002 -8.750 1.00 93.44 562 CYS A O 1
ATOM 4328 N N . LEU A 1 563 ? 9.806 17.657 -10.889 1.00 93.44 563 LEU A N 1
ATOM 4329 C CA . LEU A 1 563 ? 10.555 18.906 -10.670 1.00 93.44 563 LEU A CA 1
ATOM 4330 C C . LEU A 1 563 ? 9.617 20.117 -10.580 1.00 93.44 563 LEU A C 1
ATOM 4332 O O . LEU A 1 563 ? 8.589 20.155 -11.263 1.00 93.44 563 LEU A O 1
ATOM 4336 N N . THR A 1 564 ? 9.987 21.124 -9.787 1.00 91.12 564 THR A N 1
ATOM 4337 C CA . THR A 1 564 ? 9.259 22.398 -9.669 1.00 91.12 564 THR A CA 1
ATOM 4338 C C . THR A 1 564 ? 10.170 23.606 -9.873 1.00 91.12 564 THR A C 1
ATOM 4340 O O . THR A 1 564 ? 11.364 23.556 -9.603 1.00 91.12 564 THR A O 1
ATOM 4343 N N . ASN A 1 565 ? 9.594 24.728 -10.307 1.00 89.12 565 ASN A N 1
ATOM 4344 C CA . ASN A 1 565 ? 10.319 25.990 -10.488 1.00 89.12 565 ASN A CA 1
ATOM 4345 C C . ASN A 1 565 ? 10.499 26.752 -9.153 1.00 89.12 565 ASN A C 1
ATOM 4347 O O . ASN A 1 565 ? 11.237 27.733 -9.088 1.00 89.12 565 ASN A O 1
ATOM 4351 N N . ALA A 1 566 ? 9.828 26.313 -8.079 1.00 85.19 566 ALA A N 1
ATOM 4352 C CA . ALA A 1 566 ? 9.932 26.879 -6.734 1.00 85.19 566 ALA A CA 1
ATOM 4353 C C . ALA A 1 566 ? 9.808 25.800 -5.641 1.00 85.19 566 ALA A C 1
ATOM 4355 O O . ALA A 1 566 ? 8.930 24.933 -5.706 1.00 85.19 566 ALA A O 1
ATOM 4356 N N . GLY A 1 567 ? 10.643 25.897 -4.598 1.00 77.44 567 GLY A N 1
ATOM 4357 C CA . GLY A 1 567 ? 10.707 24.931 -3.490 1.00 77.44 567 GLY A CA 1
ATOM 4358 C C . GLY A 1 567 ? 9.413 24.822 -2.674 1.00 77.44 567 GLY A C 1
ATOM 4359 O O . GLY A 1 567 ? 8.960 23.721 -2.371 1.00 77.44 567 GLY A O 1
ATOM 4360 N N . GLU A 1 568 ? 8.740 25.950 -2.416 1.00 77.38 568 GLU A N 1
ATOM 4361 C CA . GLU A 1 568 ? 7.431 25.991 -1.735 1.00 77.38 568 GLU A CA 1
ATOM 4362 C C . GLU A 1 568 ? 6.332 25.216 -2.488 1.00 77.38 568 GLU A C 1
ATOM 4364 O O . GLU A 1 568 ? 5.335 24.802 -1.897 1.00 77.38 568 GLU A O 1
ATOM 4369 N N . SER A 1 569 ? 6.507 24.999 -3.796 1.00 78.50 569 SER A N 1
ATOM 4370 C CA . SER A 1 569 ? 5.520 24.326 -4.644 1.00 78.50 569 SER A CA 1
ATOM 4371 C C . SER A 1 569 ? 5.719 22.811 -4.763 1.00 78.50 569 SER A C 1
ATOM 4373 O O . SER A 1 569 ? 4.784 22.134 -5.192 1.00 78.50 569 SER A O 1
ATOM 4375 N N . VAL A 1 570 ? 6.872 22.265 -4.343 1.00 82.81 570 VAL A N 1
ATOM 4376 C CA . VAL A 1 570 ? 7.194 20.819 -4.393 1.00 82.81 570 VAL A CA 1
ATOM 4377 C C . VAL A 1 570 ? 6.074 19.991 -3.772 1.00 82.81 570 VAL A C 1
ATOM 4379 O O . VAL A 1 570 ? 5.438 19.179 -4.444 1.00 82.81 570 VAL A O 1
ATOM 4382 N N . ALA A 1 571 ? 5.768 20.283 -2.508 1.00 73.62 571 ALA A N 1
ATOM 4383 C CA . ALA A 1 571 ? 4.756 19.592 -1.722 1.00 73.62 571 ALA A CA 1
ATOM 4384 C C . ALA A 1 571 ? 3.384 19.565 -2.404 1.00 73.62 571 ALA A C 1
ATOM 4386 O O . ALA A 1 571 ? 2.715 18.531 -2.463 1.00 73.62 571 ALA A O 1
ATOM 4387 N N . ARG A 1 572 ? 2.968 20.712 -2.944 1.00 76.19 572 ARG A N 1
ATOM 4388 C CA . ARG A 1 572 ? 1.654 20.893 -3.562 1.00 76.19 572 ARG A CA 1
ATOM 4389 C C . ARG A 1 572 ? 1.544 20.199 -4.917 1.00 76.19 572 ARG A C 1
ATOM 4391 O O . ARG A 1 572 ? 0.467 19.717 -5.257 1.00 76.19 572 ARG A O 1
ATOM 4398 N N . PHE A 1 573 ? 2.613 20.208 -5.708 1.00 82.50 573 PHE A N 1
ATOM 4399 C CA . PHE A 1 573 ? 2.577 19.723 -7.084 1.00 82.50 573 PHE A CA 1
ATOM 4400 C C . PHE A 1 573 ? 2.907 18.233 -7.192 1.00 82.50 573 PHE A C 1
ATOM 4402 O O . PHE A 1 573 ? 2.218 17.535 -7.928 1.00 82.50 573 PHE A O 1
ATOM 4409 N N . CYS A 1 574 ? 3.884 17.736 -6.431 1.00 85.19 574 CYS A N 1
ATOM 4410 C CA . CYS A 1 574 ? 4.344 16.349 -6.534 1.00 85.19 574 CYS A CA 1
ATOM 4411 C C . CYS A 1 574 ? 3.514 15.350 -5.707 1.00 85.19 574 CYS A C 1
ATOM 4413 O O . CYS A 1 574 ? 3.557 14.157 -5.973 1.00 85.19 574 CYS A O 1
ATOM 4415 N N . SER A 1 575 ? 2.658 15.802 -4.784 1.00 75.75 575 SER A N 1
ATOM 4416 C CA . SER A 1 575 ? 1.709 14.906 -4.083 1.00 75.75 575 SER A CA 1
ATOM 4417 C C . SER A 1 575 ? 0.427 14.630 -4.897 1.00 75.75 575 SER A C 1
ATOM 4419 O O . SER A 1 575 ? -0.631 14.366 -4.324 1.00 75.75 575 SER A O 1
ATOM 4421 N N . SER A 1 576 ? 0.469 14.795 -6.225 1.00 73.06 576 SER A N 1
ATOM 4422 C CA . SER A 1 576 ? -0.677 14.641 -7.128 1.00 73.06 576 SER A CA 1
ATOM 4423 C C . SER A 1 576 ? -0.273 13.947 -8.426 1.00 73.06 576 SER A C 1
ATOM 4425 O O . SER A 1 576 ? 0.731 14.288 -9.049 1.00 73.06 576 SER A O 1
ATOM 4427 N N . ASP A 1 577 ? -1.095 12.991 -8.840 1.00 65.56 577 ASP A N 1
ATOM 4428 C CA . ASP A 1 577 ? -0.926 12.123 -10.002 1.00 65.56 577 ASP A CA 1
ATOM 4429 C C . ASP A 1 577 ? -1.405 12.760 -11.319 1.00 65.56 577 ASP A C 1
ATOM 4431 O O . ASP A 1 577 ? -0.835 12.518 -12.381 1.00 65.56 577 ASP A O 1
ATOM 4435 N N . GLN A 1 578 ? -2.456 13.590 -11.275 1.00 59.72 578 GLN A N 1
ATOM 4436 C CA . GLN A 1 578 ? -3.191 14.023 -12.482 1.00 59.72 578 GLN A CA 1
ATOM 4437 C C . GLN A 1 578 ? -2.737 15.366 -13.058 1.00 59.72 578 GLN A C 1
ATOM 4439 O O . GLN A 1 578 ? -3.483 16.009 -13.808 1.00 59.72 578 GLN A O 1
ATOM 4444 N N . ARG A 1 579 ? -1.540 15.852 -12.710 1.00 69.81 579 ARG A N 1
ATOM 4445 C CA . ARG A 1 579 ? -1.116 17.181 -13.161 1.00 69.81 579 ARG A CA 1
ATOM 4446 C C . ARG A 1 579 ? -0.714 17.163 -14.636 1.00 69.81 579 ARG A C 1
ATOM 4448 O O . ARG A 1 579 ? 0.380 16.762 -15.019 1.00 69.81 579 ARG A O 1
ATOM 4455 N N . ASN A 1 580 ? -1.592 17.687 -15.484 1.00 72.38 580 ASN A N 1
ATOM 4456 C CA . ASN A 1 580 ? -1.302 17.918 -16.896 1.00 72.38 580 ASN A CA 1
ATOM 4457 C C . ASN A 1 580 ? -0.860 19.371 -17.125 1.00 72.38 580 ASN A C 1
ATOM 4459 O O . ASN A 1 580 ? -1.602 20.168 -17.697 1.00 72.38 580 ASN A O 1
ATOM 4463 N N . ASN A 1 581 ? 0.329 19.723 -16.619 1.00 79.06 581 ASN A N 1
ATOM 4464 C CA . ASN A 1 581 ? 0.938 21.034 -16.857 1.00 79.06 581 ASN A CA 1
ATOM 4465 C C . ASN A 1 581 ? 1.725 21.048 -18.182 1.00 79.06 581 ASN A C 1
ATOM 4467 O O . ASN A 1 581 ? 2.256 20.026 -18.616 1.00 79.06 581 ASN A O 1
ATOM 4471 N N . THR A 1 582 ? 1.808 22.218 -18.815 1.00 82.38 582 THR A N 1
ATOM 4472 C CA . THR A 1 582 ? 2.594 22.464 -20.036 1.00 82.38 582 THR A CA 1
ATOM 4473 C C . THR A 1 582 ? 3.721 23.474 -19.837 1.00 82.38 582 THR A C 1
ATOM 4475 O O . THR A 1 582 ? 4.508 23.682 -20.759 1.00 82.38 582 THR A O 1
ATOM 4478 N N . GLU A 1 583 ? 3.806 24.110 -18.668 1.00 89.19 583 GLU A N 1
ATOM 4479 C CA . GLU A 1 583 ? 4.931 24.979 -18.313 1.00 89.19 583 GLU A CA 1
ATOM 4480 C C . GLU A 1 583 ? 6.205 24.129 -18.168 1.00 89.19 583 GLU A C 1
ATOM 4482 O O . GLU A 1 583 ? 6.172 23.102 -17.480 1.00 89.19 583 GLU A O 1
ATOM 4487 N N . PRO A 1 584 ? 7.309 24.480 -18.850 1.00 89.81 584 PRO A N 1
ATOM 4488 C CA . PRO A 1 584 ? 8.556 23.738 -18.737 1.00 89.81 584 PRO A CA 1
ATOM 4489 C C . PRO A 1 584 ? 9.203 23.956 -17.365 1.00 89.81 584 PRO A C 1
ATOM 4491 O O . PRO A 1 584 ? 9.014 24.988 -16.717 1.00 89.81 584 PRO A O 1
ATOM 4494 N N . VAL A 1 585 ? 10.011 22.985 -16.949 1.00 90.38 585 VAL A N 1
ATOM 4495 C CA . VAL A 1 585 ? 10.971 23.173 -15.854 1.00 90.38 585 VAL A CA 1
ATOM 4496 C C . VAL A 1 585 ? 12.077 24.114 -16.341 1.00 90.38 585 VAL A C 1
ATOM 4498 O O . VAL A 1 585 ? 12.570 23.953 -17.459 1.00 90.38 585 VAL A O 1
ATOM 4501 N N . THR A 1 586 ? 12.449 25.092 -15.520 1.00 87.94 586 THR A N 1
ATOM 4502 C CA . THR A 1 586 ? 13.425 26.143 -15.841 1.00 87.94 586 THR A CA 1
ATOM 4503 C C . THR A 1 586 ? 14.593 26.129 -14.864 1.00 87.94 586 THR A C 1
ATOM 4505 O O . THR A 1 586 ? 14.414 25.844 -13.682 1.00 87.94 586 THR A O 1
ATOM 4508 N N . GLY A 1 587 ? 15.789 26.471 -15.347 1.00 85.75 587 GLY A N 1
ATOM 4509 C CA . GLY A 1 587 ? 16.999 26.448 -14.525 1.00 85.75 587 GLY A CA 1
ATOM 4510 C C . GLY A 1 587 ? 17.644 25.063 -14.415 1.00 85.75 587 GLY A C 1
ATOM 4511 O O . GLY A 1 587 ? 17.309 24.133 -15.151 1.00 85.75 587 GLY A O 1
ATOM 4512 N N . SER A 1 588 ? 18.632 24.963 -13.524 1.00 90.94 588 SER A N 1
ATOM 4513 C CA . SER A 1 588 ? 19.534 23.818 -13.378 1.00 90.94 588 SER A CA 1
ATOM 4514 C C . SER A 1 588 ? 19.141 22.948 -12.177 1.00 90.94 588 SER A C 1
ATOM 4516 O O . SER A 1 588 ? 19.100 23.417 -11.046 1.00 90.94 588 SER A O 1
ATOM 4518 N N . HIS A 1 589 ? 18.923 21.652 -12.403 1.00 93.19 589 HIS A N 1
ATOM 4519 C CA . HIS A 1 589 ? 18.626 20.659 -11.366 1.00 93.19 589 HIS A CA 1
ATOM 4520 C C . HIS A 1 589 ? 19.394 19.361 -11.625 1.00 93.19 589 HIS A C 1
ATOM 4522 O O . HIS A 1 589 ? 19.399 18.858 -12.752 1.00 93.19 589 HIS A O 1
ATOM 4528 N N . ALA A 1 590 ? 20.002 18.773 -10.598 1.00 93.50 590 ALA A N 1
ATOM 4529 C CA . ALA A 1 590 ? 20.600 17.443 -10.671 1.00 93.50 590 ALA A CA 1
ATOM 4530 C C . ALA A 1 590 ? 19.696 16.393 -10.027 1.00 93.50 590 ALA A C 1
ATOM 4532 O O . ALA A 1 590 ? 19.499 16.388 -8.816 1.00 93.50 590 ALA A O 1
ATOM 4533 N N . VAL A 1 591 ? 19.193 15.471 -10.847 1.00 94.56 591 VAL A N 1
ATOM 4534 C CA . VAL A 1 591 ? 18.391 14.333 -10.379 1.00 94.56 591 VAL A CA 1
ATOM 4535 C C . VAL A 1 591 ? 19.312 13.282 -9.764 1.00 94.56 591 VAL A C 1
ATOM 4537 O O . VAL A 1 591 ? 19.087 12.823 -8.649 1.00 94.56 591 VAL A O 1
ATOM 4540 N N . PHE A 1 592 ? 20.390 12.953 -10.479 1.00 93.69 592 PHE A N 1
ATOM 4541 C CA . PHE A 1 592 ? 21.314 11.870 -10.157 1.00 93.69 592 PHE A CA 1
ATOM 4542 C C . PHE A 1 592 ? 22.754 12.308 -10.435 1.00 93.69 592 PHE A C 1
ATOM 4544 O O . PHE A 1 592 ? 23.019 12.873 -11.497 1.00 93.69 592 PHE A O 1
ATOM 4551 N N . SER A 1 593 ? 23.690 12.013 -9.533 1.00 92.12 593 SER A N 1
ATOM 4552 C CA . SER A 1 593 ? 25.123 12.275 -9.702 1.00 92.12 593 SER A CA 1
ATOM 4553 C C . SER A 1 593 ? 25.961 11.176 -9.039 1.00 92.12 593 SER A C 1
ATOM 4555 O O . SER A 1 593 ? 25.703 10.777 -7.908 1.00 92.12 593 SER A O 1
ATOM 4557 N N . VAL A 1 594 ? 27.018 10.719 -9.709 1.00 89.69 594 VAL A N 1
ATOM 4558 C CA . VAL A 1 594 ? 28.033 9.808 -9.156 1.00 89.69 594 VAL A CA 1
ATOM 4559 C C . VAL A 1 594 ? 29.416 10.370 -9.464 1.00 89.69 594 VAL A C 1
ATOM 4561 O O . VAL A 1 594 ? 29.705 10.728 -10.606 1.00 89.69 594 VAL A O 1
ATOM 4564 N N . VAL A 1 595 ? 30.279 10.431 -8.449 1.00 87.75 595 VAL A N 1
ATOM 4565 C CA . VAL A 1 595 ? 31.693 10.810 -8.588 1.00 87.75 595 VAL A CA 1
ATOM 4566 C C . VAL A 1 595 ? 32.570 9.643 -8.174 1.00 87.75 595 VAL A C 1
ATOM 4568 O O . VAL A 1 595 ? 32.511 9.184 -7.035 1.00 87.75 595 VAL A O 1
ATOM 4571 N N . THR A 1 596 ? 33.421 9.195 -9.088 1.00 81.19 596 THR A N 1
ATOM 4572 C CA . THR A 1 596 ? 34.366 8.091 -8.880 1.00 81.19 596 THR A CA 1
ATOM 4573 C C . THR A 1 596 ? 35.810 8.591 -8.919 1.00 81.19 596 THR A C 1
ATOM 4575 O O . THR A 1 596 ? 36.083 9.735 -9.283 1.00 81.19 596 THR A O 1
ATOM 4578 N N . ALA A 1 597 ? 36.766 7.711 -8.620 1.00 72.50 597 ALA A N 1
ATOM 4579 C CA . ALA A 1 597 ? 38.190 8.004 -8.798 1.00 72.50 597 ALA A CA 1
ATOM 4580 C C . ALA A 1 597 ? 38.613 8.220 -10.271 1.00 72.50 597 ALA A C 1
ATOM 4582 O O . ALA A 1 597 ? 39.712 8.718 -10.515 1.00 72.50 597 ALA A O 1
ATOM 4583 N N . ILE A 1 598 ? 37.776 7.834 -11.246 1.00 73.06 598 ILE A N 1
ATOM 4584 C CA . ILE A 1 598 ? 38.099 7.854 -12.684 1.00 73.06 598 ILE A CA 1
ATOM 4585 C C . ILE A 1 598 ? 37.276 8.860 -13.506 1.00 73.06 598 ILE A C 1
ATOM 4587 O O . ILE A 1 598 ? 37.634 9.109 -14.655 1.00 73.06 598 ILE A O 1
ATOM 4591 N N . GLY A 1 599 ? 36.215 9.443 -12.939 1.00 81.81 599 GLY A N 1
ATOM 4592 C CA . GLY A 1 599 ? 35.293 10.326 -13.659 1.00 81.81 599 GLY A CA 1
ATOM 4593 C C . GLY A 1 599 ? 34.011 10.659 -12.890 1.00 81.81 599 GLY A C 1
ATOM 4594 O O . GLY A 1 599 ? 33.736 10.068 -11.838 1.00 81.81 599 GLY A O 1
ATOM 4595 N N . ASP A 1 600 ? 33.223 11.590 -13.430 1.00 87.50 600 ASP A N 1
ATOM 4596 C CA . ASP A 1 600 ? 31.900 11.982 -12.926 1.00 87.50 600 ASP A CA 1
ATOM 4597 C C . ASP A 1 600 ? 30.794 11.708 -13.955 1.00 87.50 600 ASP A C 1
ATOM 4599 O O . ASP A 1 600 ? 30.988 11.851 -15.163 1.00 87.50 600 ASP A O 1
ATOM 4603 N N . PHE A 1 601 ? 29.617 11.312 -13.476 1.00 91.25 601 PHE A N 1
ATOM 4604 C CA . PHE A 1 601 ? 28.424 11.091 -14.292 1.00 91.25 601 PHE A CA 1
ATOM 4605 C C . PHE A 1 601 ? 27.215 11.714 -13.606 1.00 91.25 601 PHE A C 1
ATOM 4607 O O . PHE A 1 601 ? 27.018 11.517 -12.407 1.00 91.25 601 PHE A O 1
ATOM 4614 N N . ALA A 1 602 ? 26.386 12.439 -14.355 1.00 93.44 602 ALA A N 1
ATOM 4615 C CA . ALA A 1 602 ? 25.176 13.040 -13.812 1.00 93.44 602 ALA A CA 1
ATOM 4616 C C . ALA A 1 602 ? 24.035 13.116 -14.831 1.00 93.44 602 ALA A C 1
ATOM 4618 O O . ALA A 1 602 ? 24.245 13.412 -16.009 1.00 93.44 602 ALA A O 1
ATOM 4619 N N . ILE A 1 603 ? 22.812 12.923 -14.341 1.00 96.00 603 ILE A N 1
ATOM 4620 C CA . ILE A 1 603 ? 21.568 13.161 -15.072 1.00 96.00 603 ILE A CA 1
ATOM 4621 C C . ILE A 1 603 ? 20.979 14.463 -14.527 1.00 96.00 603 ILE A C 1
ATOM 4623 O O . ILE A 1 603 ? 20.658 14.567 -13.338 1.00 96.00 603 ILE A O 1
ATOM 4627 N N . VAL A 1 604 ? 20.882 15.475 -15.388 1.00 95.19 604 VAL A N 1
ATOM 4628 C CA . VAL A 1 604 ? 20.492 16.838 -15.006 1.00 95.19 604 VAL A CA 1
ATOM 4629 C C . VAL A 1 604 ? 19.395 17.377 -15.922 1.00 95.19 604 VAL A C 1
ATOM 4631 O O . VAL A 1 604 ? 19.308 17.011 -17.092 1.00 95.19 604 VAL A O 1
ATOM 4634 N N . CYS A 1 605 ? 18.587 18.296 -15.406 1.00 94.25 605 CYS A N 1
ATOM 4635 C CA . CYS A 1 605 ? 17.752 19.180 -16.208 1.00 94.25 605 CYS A CA 1
ATOM 4636 C C . CYS A 1 605 ? 18.407 20.567 -16.213 1.00 94.25 605 CYS A C 1
ATOM 4638 O O . CYS A 1 605 ? 18.733 21.084 -15.150 1.00 94.25 605 CYS A O 1
ATOM 4640 N N . ASN A 1 606 ? 18.651 21.141 -17.387 1.00 91.69 606 ASN A N 1
ATOM 4641 C CA . ASN A 1 606 ? 19.082 22.529 -17.569 1.00 91.69 606 ASN A CA 1
ATOM 4642 C C . ASN A 1 606 ? 18.475 22.998 -18.897 1.00 91.69 606 ASN A C 1
ATOM 4644 O O . ASN A 1 606 ? 18.971 22.628 -19.964 1.00 91.69 606 ASN A O 1
ATOM 4648 N N . ASP A 1 607 ? 17.321 23.666 -18.797 1.00 85.06 607 ASP A N 1
ATOM 4649 C CA . ASP A 1 607 ? 16.422 24.026 -19.907 1.00 85.06 607 ASP A CA 1
ATOM 4650 C C . ASP A 1 607 ? 16.133 22.855 -20.881 1.00 85.06 607 ASP A C 1
ATOM 4652 O O . ASP A 1 607 ? 16.008 23.026 -22.093 1.00 85.06 607 ASP A O 1
ATOM 4656 N N . GLY A 1 608 ? 16.051 21.639 -20.327 1.00 90.25 608 GLY A N 1
ATOM 4657 C CA . GLY A 1 608 ? 15.962 20.367 -21.049 1.00 90.25 608 GLY A CA 1
ATOM 4658 C C . GLY A 1 608 ? 16.762 19.263 -20.346 1.00 90.25 608 GLY A C 1
ATOM 4659 O O . GLY A 1 608 ? 17.679 19.541 -19.570 1.00 90.25 608 GLY A O 1
ATOM 4660 N N . LEU A 1 609 ? 16.420 17.997 -20.591 1.00 95.31 609 LEU A N 1
ATOM 4661 C CA . LEU A 1 609 ? 17.130 16.848 -20.020 1.00 95.31 609 LEU A CA 1
ATOM 4662 C C . LEU A 1 609 ? 18.514 16.680 -20.675 1.00 95.31 609 LEU A C 1
ATOM 4664 O O . LEU A 1 609 ? 18.641 16.677 -21.904 1.00 95.31 609 LEU A O 1
ATOM 4668 N N . GLN A 1 610 ? 19.552 16.493 -19.860 1.00 95.25 610 GLN A N 1
ATOM 4669 C CA . GLN A 1 610 ? 20.935 16.296 -20.297 1.00 95.25 610 GLN A CA 1
ATOM 4670 C C . GLN A 1 610 ? 21.627 15.207 -19.462 1.00 95.25 610 GLN A C 1
ATOM 4672 O O . GLN A 1 610 ? 21.399 15.084 -18.258 1.00 95.25 610 GLN A O 1
ATOM 4677 N N . VAL A 1 611 ? 22.540 14.463 -20.086 1.00 95.19 611 VAL A N 1
ATOM 4678 C CA . VAL A 1 611 ? 23.465 13.550 -19.398 1.00 95.19 611 VAL A CA 1
ATOM 4679 C C . VAL A 1 611 ? 24.876 14.124 -19.497 1.00 95.19 611 VAL A C 1
ATOM 4681 O O . VAL A 1 611 ? 25.371 14.405 -20.590 1.00 95.19 611 VAL A O 1
ATOM 4684 N N . LYS A 1 612 ? 25.534 14.317 -18.355 1.00 92.31 612 LYS A N 1
ATOM 4685 C CA . LYS A 1 612 ? 26.940 14.725 -18.250 1.00 92.31 612 LYS A CA 1
ATOM 4686 C C . LYS A 1 612 ? 27.787 13.492 -17.950 1.00 92.31 612 LYS A C 1
ATOM 4688 O O . LYS A 1 612 ? 27.419 12.711 -17.077 1.00 92.31 612 LYS A O 1
ATOM 4693 N N . TRP A 1 613 ? 28.910 13.332 -18.646 1.00 91.25 613 TRP A N 1
ATOM 4694 C CA . TRP A 1 613 ? 29.883 12.276 -18.358 1.00 91.25 613 TRP A CA 1
ATOM 4695 C C . TRP A 1 613 ? 31.308 12.792 -18.594 1.00 91.25 613 TRP A C 1
ATOM 4697 O O . TRP A 1 613 ? 31.756 13.006 -19.728 1.00 91.25 613 TRP A O 1
ATOM 4707 N N . ASP A 1 614 ? 32.032 13.001 -17.502 1.00 86.75 614 ASP A N 1
ATOM 4708 C CA . ASP A 1 614 ? 33.280 13.752 -17.430 1.00 86.75 614 ASP A CA 1
ATOM 4709 C C . ASP A 1 614 ? 33.101 15.166 -18.029 1.00 86.75 614 ASP A C 1
ATOM 4711 O O . ASP A 1 614 ? 32.287 15.978 -17.596 1.00 86.75 614 ASP A O 1
ATOM 4715 N N . LYS A 1 615 ? 33.850 15.471 -19.093 1.00 81.88 615 LYS A N 1
ATOM 4716 C CA . LYS A 1 615 ? 33.792 16.738 -19.835 1.00 81.88 615 LYS A CA 1
ATOM 4717 C C . LYS A 1 615 ? 32.776 16.720 -20.982 1.00 81.88 615 LYS A C 1
ATOM 4719 O O . LYS A 1 615 ? 32.585 17.749 -21.628 1.00 81.88 615 LYS A O 1
ATOM 4724 N N . GLU A 1 616 ? 32.165 15.572 -21.270 1.00 87.81 616 GLU A N 1
ATOM 4725 C CA . GLU A 1 616 ? 31.196 15.410 -22.354 1.00 87.81 616 GLU A CA 1
ATOM 4726 C C . GLU A 1 616 ? 29.776 15.701 -21.853 1.00 87.81 616 GLU A C 1
ATOM 4728 O O . GLU A 1 616 ? 29.410 15.379 -20.721 1.00 87.81 616 GLU A O 1
ATOM 4733 N N . LYS A 1 617 ? 28.965 16.324 -22.713 1.00 90.56 617 LYS A N 1
ATOM 4734 C CA . LYS A 1 617 ? 27.556 16.627 -22.450 1.00 90.56 617 LYS A CA 1
ATOM 4735 C C . LYS A 1 617 ? 26.705 16.077 -23.584 1.00 90.56 617 LYS A C 1
ATOM 4737 O O . LYS A 1 617 ? 26.857 16.502 -24.728 1.00 90.56 617 LYS A O 1
ATOM 4742 N N . PHE A 1 618 ? 25.796 15.172 -23.257 1.00 90.88 618 PHE A N 1
ATOM 4743 C CA . PHE A 1 618 ? 24.737 14.717 -24.144 1.00 90.88 618 PHE A CA 1
ATOM 4744 C C . PHE A 1 618 ? 23.467 15.514 -23.832 1.00 90.88 618 PHE A C 1
ATOM 4746 O O . PHE A 1 618 ? 22.810 15.289 -22.818 1.00 90.88 618 PHE A O 1
ATOM 4753 N N . ILE A 1 619 ? 23.152 16.480 -24.694 1.00 90.25 619 ILE A N 1
ATOM 4754 C CA . ILE A 1 619 ? 21.908 17.255 -24.631 1.00 90.25 619 ILE A CA 1
ATOM 4755 C C . ILE A 1 619 ? 20.818 16.447 -25.340 1.00 90.25 619 ILE A C 1
ATOM 4757 O O . ILE A 1 619 ? 21.054 15.933 -26.435 1.00 90.25 619 ILE A O 1
ATOM 4761 N N . THR A 1 620 ? 19.640 16.328 -24.729 1.00 92.31 620 THR A N 1
ATOM 4762 C CA . THR A 1 620 ? 18.475 15.690 -25.355 1.00 92.31 620 THR A CA 1
ATOM 4763 C C . THR A 1 620 ? 17.451 16.742 -25.779 1.00 92.31 620 THR A C 1
ATOM 4765 O O . THR A 1 620 ? 17.297 17.758 -25.109 1.00 92.31 620 THR A O 1
ATOM 4768 N N . ASP A 1 621 ? 16.674 16.460 -26.825 1.00 89.00 621 ASP A N 1
ATOM 4769 C CA . ASP A 1 621 ? 15.536 17.299 -27.237 1.00 89.00 621 ASP A CA 1
ATOM 4770 C C . ASP A 1 621 ? 14.285 17.097 -26.340 1.00 89.00 621 ASP A C 1
ATOM 4772 O O . ASP A 1 621 ? 13.149 17.344 -26.758 1.00 89.00 621 ASP A O 1
ATOM 4776 N N . ILE A 1 622 ? 14.459 16.579 -25.115 1.00 93.25 622 ILE A N 1
ATOM 4777 C CA . ILE A 1 622 ? 13.367 16.226 -24.201 1.00 93.25 622 ILE A CA 1
ATOM 4778 C C . ILE A 1 622 ? 13.230 17.284 -23.105 1.00 93.25 622 ILE A C 1
ATOM 4780 O O . ILE A 1 622 ? 14.050 17.378 -22.193 1.00 93.25 622 ILE A O 1
ATOM 4784 N N . ASN A 1 623 ? 12.116 18.013 -23.146 1.00 91.81 623 ASN A N 1
ATOM 4785 C CA . ASN A 1 623 ? 11.714 18.928 -22.080 1.00 91.81 623 ASN A CA 1
ATOM 4786 C C . ASN A 1 623 ? 10.847 18.219 -21.032 1.00 91.81 623 ASN A C 1
ATOM 4788 O O . ASN A 1 623 ? 9.928 17.469 -21.390 1.00 91.81 623 ASN A O 1
ATOM 4792 N N . LEU A 1 624 ? 11.122 18.513 -19.759 1.00 92.25 624 LEU A N 1
ATOM 4793 C CA . LEU A 1 624 ? 10.308 18.149 -18.596 1.00 92.25 624 LEU A CA 1
ATOM 4794 C C . LEU A 1 624 ? 9.322 19.285 -18.265 1.00 92.25 624 LEU A C 1
ATOM 4796 O O . LEU A 1 624 ? 9.574 20.443 -18.607 1.00 92.25 624 LEU A O 1
ATOM 4800 N N . TYR A 1 625 ? 8.208 18.958 -17.606 1.00 92.12 625 TYR A N 1
ATOM 4801 C CA . TYR A 1 625 ? 7.131 19.905 -17.288 1.00 92.12 625 TYR A CA 1
ATOM 4802 C C . TYR A 1 625 ? 6.925 20.048 -15.781 1.00 92.12 625 TYR A C 1
ATOM 4804 O O . TYR A 1 625 ? 7.052 19.078 -15.032 1.00 92.12 625 TYR A O 1
ATOM 4812 N N . GLU A 1 626 ? 6.597 21.260 -15.338 1.00 92.12 626 GLU A N 1
ATOM 4813 C CA . GLU A 1 626 ? 6.599 21.605 -13.922 1.00 92.12 626 GLU A CA 1
ATOM 4814 C C . GLU A 1 626 ? 5.493 20.885 -13.137 1.00 92.12 626 GLU A C 1
ATOM 4816 O O . GLU A 1 626 ? 4.292 21.051 -13.394 1.00 92.12 626 GLU A O 1
ATOM 4821 N N . GLY A 1 627 ? 5.896 20.141 -12.109 1.00 89.44 627 GLY A N 1
ATOM 4822 C CA . GLY A 1 627 ? 4.992 19.413 -11.230 1.00 89.44 627 GLY A CA 1
ATOM 4823 C C . GLY A 1 627 ? 4.318 18.216 -11.897 1.00 89.44 627 GLY A C 1
ATOM 4824 O O . GLY A 1 627 ? 3.216 17.861 -11.494 1.00 89.44 627 GLY A O 1
ATOM 4825 N N . VAL A 1 628 ? 4.919 17.656 -12.952 1.00 91.25 628 VAL A N 1
ATOM 4826 C CA . VAL A 1 628 ? 4.412 16.476 -13.665 1.00 91.25 628 VAL A CA 1
ATOM 4827 C C . VAL A 1 628 ? 5.325 15.289 -13.379 1.00 91.25 628 VAL A C 1
ATOM 4829 O O . VAL A 1 628 ? 6.486 15.289 -13.798 1.00 91.25 628 VAL A O 1
ATOM 4832 N N . TRP A 1 629 ? 4.795 14.262 -12.711 1.00 92.19 629 TRP A N 1
ATOM 4833 C CA . TRP A 1 629 ? 5.522 13.011 -12.502 1.00 92.19 629 TRP A CA 1
ATOM 4834 C C . TRP A 1 629 ? 5.982 12.408 -13.824 1.00 92.19 629 TRP A C 1
ATOM 4836 O O . TRP A 1 629 ? 5.201 12.199 -14.758 1.00 92.19 629 TRP A O 1
ATOM 4846 N N . THR A 1 630 ? 7.279 12.141 -13.886 1.00 93.75 630 THR A N 1
ATOM 4847 C CA . THR A 1 630 ? 7.954 11.631 -15.066 1.00 93.75 630 THR A CA 1
ATOM 4848 C C . THR A 1 630 ? 8.835 10.456 -14.675 1.00 93.75 630 THR A C 1
ATOM 4850 O O . THR A 1 630 ? 9.744 10.614 -13.864 1.00 93.75 630 THR A O 1
ATOM 4853 N N . HIS A 1 631 ? 8.601 9.294 -15.283 1.00 95.25 631 HIS A N 1
ATOM 4854 C CA . HIS A 1 631 ? 9.552 8.192 -15.219 1.00 95.25 631 HIS A CA 1
ATOM 4855 C C . HIS A 1 631 ? 10.683 8.471 -16.204 1.00 95.25 631 HIS A C 1
ATOM 4857 O O . HIS A 1 631 ? 10.449 8.614 -17.411 1.00 95.25 631 HIS A O 1
ATOM 4863 N N . LEU A 1 632 ? 11.896 8.562 -15.678 1.00 96.75 632 LEU A N 1
ATOM 4864 C CA . LEU A 1 632 ? 13.118 8.859 -16.403 1.00 96.75 632 LEU A CA 1
ATOM 4865 C C . LEU A 1 632 ? 14.007 7.617 -16.395 1.00 96.75 632 LEU A C 1
ATOM 4867 O O . LEU A 1 632 ? 14.382 7.140 -15.330 1.00 96.75 632 LEU A O 1
ATOM 4871 N N . ALA A 1 633 ? 14.374 7.122 -17.576 1.00 97.81 633 ALA A N 1
ATOM 4872 C CA . ALA A 1 633 ? 15.326 6.027 -17.719 1.00 97.81 633 ALA A CA 1
ATOM 4873 C C . ALA A 1 633 ? 16.475 6.419 -18.656 1.00 97.81 633 ALA A C 1
ATOM 4875 O O . ALA A 1 633 ? 16.240 6.900 -19.765 1.00 97.81 633 ALA A O 1
ATOM 4876 N N . VAL A 1 634 ? 17.719 6.198 -18.231 1.00 97.50 634 VAL A N 1
ATOM 4877 C CA . VAL A 1 634 ? 18.930 6.417 -19.037 1.00 97.50 634 VAL A CA 1
ATOM 4878 C C . VAL A 1 634 ? 19.677 5.096 -19.176 1.00 97.50 634 VAL A C 1
ATOM 4880 O O . VAL A 1 634 ? 20.068 4.494 -18.178 1.00 97.50 634 VAL A O 1
ATOM 4883 N N . THR A 1 635 ? 19.881 4.656 -20.417 1.00 96.44 635 THR A N 1
ATOM 4884 C CA . THR A 1 635 ? 20.573 3.405 -20.759 1.00 96.44 635 THR A CA 1
ATOM 4885 C C . THR A 1 635 ? 21.868 3.700 -21.500 1.00 96.44 635 THR A C 1
ATOM 4887 O O . THR A 1 635 ? 21.874 4.541 -22.406 1.00 96.44 635 THR A O 1
ATOM 4890 N N . TRP A 1 636 ? 22.927 2.948 -21.223 1.00 94.94 636 TRP A N 1
ATOM 4891 C CA . TRP A 1 636 ? 24.160 3.006 -22.005 1.00 94.94 636 TRP A CA 1
ATOM 4892 C C . TRP A 1 636 ? 24.800 1.629 -22.163 1.00 94.94 636 TRP A C 1
ATOM 4894 O O . TRP A 1 636 ? 24.661 0.783 -21.283 1.00 94.94 636 TRP A O 1
ATOM 4904 N N . ARG A 1 637 ? 25.528 1.425 -23.268 1.00 87.19 637 ARG A N 1
ATOM 4905 C CA . ARG A 1 637 ? 26.319 0.216 -23.521 1.00 87.19 637 ARG A CA 1
ATOM 4906 C C . ARG A 1 637 ? 27.610 0.485 -24.289 1.00 87.19 637 ARG A C 1
ATOM 4908 O O . ARG A 1 637 ? 27.636 1.290 -25.225 1.00 87.19 637 ARG A O 1
ATOM 4915 N N . THR A 1 638 ? 28.665 -0.241 -23.936 1.00 86.06 638 THR A N 1
ATOM 4916 C CA . THR A 1 638 ? 30.025 -0.033 -24.453 1.00 86.06 638 THR A CA 1
ATOM 4917 C C . THR A 1 638 ? 30.189 -0.397 -25.931 1.00 86.06 638 THR A C 1
ATOM 4919 O O . THR A 1 638 ? 30.889 0.309 -26.656 1.00 86.06 638 THR A O 1
ATOM 4922 N N . ILE A 1 639 ? 29.487 -1.440 -26.401 1.00 79.75 639 ILE A N 1
ATOM 4923 C CA . ILE A 1 639 ? 29.687 -2.078 -27.719 1.00 79.75 639 ILE A CA 1
ATOM 4924 C C . ILE A 1 639 ? 29.500 -1.137 -28.923 1.00 79.75 639 ILE A C 1
ATOM 4926 O O . ILE A 1 639 ? 30.233 -1.233 -29.905 1.00 79.75 639 ILE A O 1
ATOM 4930 N N . ASP A 1 640 ? 28.538 -0.214 -28.858 1.00 81.38 640 ASP A N 1
ATOM 4931 C CA . ASP A 1 640 ? 28.304 0.827 -29.872 1.00 81.38 640 ASP A CA 1
ATOM 4932 C C . ASP A 1 640 ? 28.280 2.251 -29.280 1.00 81.38 640 ASP A C 1
ATOM 4934 O O . ASP A 1 640 ? 28.023 3.227 -29.994 1.00 81.38 640 ASP A O 1
ATOM 4938 N N . GLY A 1 641 ? 28.570 2.392 -27.981 1.00 84.75 641 GLY A N 1
ATOM 4939 C CA . GLY A 1 641 ? 28.483 3.659 -27.252 1.00 84.75 641 GLY A CA 1
ATOM 4940 C C . GLY A 1 641 ? 27.086 4.285 -27.305 1.00 84.75 641 GLY A C 1
ATOM 4941 O O . GLY A 1 641 ? 26.964 5.511 -27.355 1.00 84.75 641 GLY A O 1
ATOM 4942 N N . ARG A 1 642 ? 26.031 3.467 -27.407 1.00 87.56 642 ARG A N 1
ATOM 4943 C CA . ARG A 1 642 ? 24.651 3.944 -27.531 1.00 87.56 642 ARG A CA 1
ATOM 4944 C C . ARG A 1 642 ? 24.136 4.410 -26.176 1.00 87.56 642 ARG A C 1
ATOM 4946 O O . ARG A 1 642 ? 23.827 3.593 -25.317 1.00 87.56 642 ARG A O 1
ATOM 4953 N N . MET A 1 643 ? 24.019 5.722 -26.020 1.00 93.94 643 MET A N 1
ATOM 4954 C CA . MET A 1 643 ? 23.324 6.380 -24.918 1.00 93.94 643 MET A CA 1
ATOM 4955 C C . MET A 1 643 ? 21.874 6.637 -25.345 1.00 93.94 643 MET A C 1
ATOM 4957 O O . MET A 1 643 ? 21.646 7.262 -26.385 1.00 93.94 643 MET A O 1
ATOM 4961 N N . GLN A 1 644 ? 20.897 6.185 -24.562 1.00 95.06 644 GLN A N 1
ATOM 4962 C CA . GLN A 1 644 ? 19.479 6.494 -24.779 1.00 95.06 644 GLN A CA 1
ATOM 4963 C C . GLN A 1 644 ? 18.868 7.075 -23.507 1.00 95.06 644 GLN A C 1
ATOM 4965 O O . GLN A 1 644 ? 19.211 6.666 -22.401 1.00 95.06 644 GLN A O 1
ATOM 4970 N N . ALA A 1 645 ? 17.960 8.029 -23.679 1.00 97.06 645 ALA A N 1
ATOM 4971 C CA . ALA A 1 645 ? 17.153 8.588 -22.604 1.00 97.06 645 ALA A CA 1
ATOM 4972 C C . ALA A 1 645 ? 15.678 8.398 -22.961 1.00 97.06 645 ALA A C 1
ATOM 4974 O O . ALA A 1 645 ? 15.257 8.827 -24.037 1.00 97.06 645 ALA A O 1
ATOM 4975 N N . PHE A 1 646 ? 14.917 7.772 -22.070 1.00 96.50 646 PHE A N 1
ATOM 4976 C CA . PHE A 1 646 ? 13.486 7.519 -22.188 1.00 96.50 646 PHE A CA 1
ATOM 4977 C C . PHE A 1 646 ? 12.743 8.305 -21.107 1.00 96.50 646 PHE A C 1
ATOM 4979 O O . PHE A 1 646 ? 13.164 8.349 -19.951 1.00 96.50 646 PHE A O 1
ATOM 4986 N N . VAL A 1 647 ? 11.626 8.914 -21.489 1.00 95.69 647 VAL A N 1
ATOM 4987 C CA . VAL A 1 647 ? 10.779 9.735 -20.623 1.00 95.69 647 VAL A CA 1
ATOM 4988 C C . VAL A 1 647 ? 9.324 9.332 -20.824 1.00 95.69 647 VAL A C 1
ATOM 4990 O O . VAL A 1 647 ? 8.809 9.381 -21.946 1.00 95.69 647 VAL A O 1
ATOM 4993 N N . TYR A 1 648 ? 8.660 8.958 -19.731 1.00 93.69 648 TYR A N 1
ATOM 4994 C CA . TYR A 1 648 ? 7.235 8.635 -19.706 1.00 93.69 648 TYR A CA 1
ATOM 4995 C C . TYR A 1 648 ? 6.501 9.560 -18.737 1.00 93.69 648 TYR A C 1
ATOM 4997 O O . TYR A 1 648 ? 6.805 9.589 -17.547 1.00 93.69 648 TYR A O 1
ATOM 5005 N N . SER A 1 649 ? 5.519 10.306 -19.240 1.00 90.25 649 SER A N 1
ATOM 5006 C CA . SER A 1 649 ? 4.654 11.171 -18.430 1.00 90.25 649 SER A CA 1
ATOM 5007 C C . SER A 1 649 ? 3.296 11.367 -19.106 1.00 90.25 649 SER A C 1
ATOM 5009 O O . SER A 1 649 ? 3.190 11.386 -20.335 1.00 90.25 649 SER A O 1
ATOM 5011 N N . ASN A 1 650 ? 2.226 11.457 -18.310 1.00 81.12 650 ASN A N 1
ATOM 5012 C CA . ASN A 1 650 ? 0.837 11.629 -18.770 1.00 81.12 650 ASN A CA 1
ATOM 5013 C C . ASN A 1 650 ? 0.430 10.671 -19.915 1.00 81.12 650 ASN A C 1
ATOM 5015 O O . ASN A 1 650 ? -0.183 11.077 -20.906 1.00 81.12 650 ASN A O 1
ATOM 5019 N N . GLY A 1 651 ? 0.831 9.397 -19.804 1.00 79.44 651 GLY A N 1
ATOM 5020 C CA . GLY A 1 651 ? 0.565 8.342 -20.793 1.00 79.44 651 GLY A CA 1
ATOM 5021 C C . GLY A 1 651 ? 1.329 8.469 -22.121 1.00 79.44 651 GLY A C 1
ATOM 5022 O O . GLY A 1 651 ? 1.101 7.674 -23.033 1.00 79.44 651 GLY A O 1
ATOM 5023 N N . LYS A 1 652 ? 2.227 9.452 -22.255 1.00 87.12 652 LYS A N 1
ATOM 5024 C CA . LYS A 1 652 ? 3.049 9.691 -23.448 1.00 87.12 652 LYS A CA 1
ATOM 5025 C C . LYS A 1 652 ? 4.480 9.221 -23.218 1.00 87.12 652 LYS A C 1
ATOM 5027 O O . LYS A 1 652 ? 4.989 9.277 -22.106 1.00 87.12 652 LYS A O 1
ATOM 5032 N N . HIS A 1 653 ? 5.124 8.811 -24.304 1.00 91.56 653 HIS A N 1
ATOM 5033 C CA . HIS A 1 653 ? 6.527 8.414 -24.347 1.00 91.56 653 HIS A CA 1
ATOM 5034 C C . HIS A 1 653 ? 7.329 9.396 -25.212 1.00 91.56 653 HIS A C 1
ATOM 5036 O O . HIS A 1 653 ? 6.864 9.814 -26.277 1.00 91.56 653 HIS A O 1
ATOM 5042 N N . ARG A 1 654 ? 8.539 9.741 -24.768 1.00 94.75 654 ARG A N 1
ATOM 5043 C CA . ARG A 1 654 ? 9.570 10.456 -25.532 1.00 94.75 654 ARG A CA 1
ATOM 5044 C C . ARG A 1 654 ? 10.901 9.732 -25.361 1.00 94.75 654 ARG A C 1
ATOM 5046 O O . ARG A 1 654 ? 11.197 9.265 -24.268 1.00 94.75 654 ARG A O 1
ATOM 5053 N N . GLN A 1 655 ? 11.716 9.709 -26.412 1.00 94.38 655 GLN A N 1
ATOM 5054 C CA . GLN A 1 655 ? 13.068 9.161 -26.349 1.00 94.38 655 GLN A CA 1
ATOM 5055 C C . GLN A 1 655 ? 14.068 10.021 -27.123 1.00 94.38 655 GLN A C 1
ATOM 5057 O O . GLN A 1 655 ? 13.707 10.663 -28.110 1.00 94.38 655 GLN A O 1
ATOM 5062 N N . SER A 1 656 ? 15.328 9.976 -26.702 1.00 95.94 656 SER A N 1
ATOM 5063 C CA . SER A 1 656 ? 16.487 10.479 -27.442 1.00 95.94 656 SER A CA 1
ATOM 5064 C C . SER A 1 656 ? 17.568 9.398 -27.480 1.00 95.94 656 SER A C 1
ATOM 5066 O O . SER A 1 656 ? 17.601 8.506 -26.630 1.00 95.94 656 SER A O 1
ATOM 5068 N N . THR A 1 657 ? 18.423 9.407 -28.500 1.00 93.62 657 THR A N 1
ATOM 5069 C CA . THR A 1 657 ? 19.453 8.379 -28.710 1.00 93.62 657 THR A CA 1
ATOM 5070 C C . THR A 1 657 ? 20.655 8.967 -29.432 1.00 93.62 657 THR A C 1
ATOM 5072 O O . THR A 1 657 ? 20.499 9.581 -30.484 1.00 93.62 657 THR A O 1
ATOM 5075 N N . THR A 1 658 ? 21.848 8.718 -28.895 1.00 91.12 658 THR A N 1
ATOM 5076 C CA . THR A 1 658 ? 23.133 9.109 -29.488 1.00 91.12 658 THR A CA 1
ATOM 5077 C C . THR A 1 658 ? 24.111 7.941 -29.431 1.00 91.12 658 THR A C 1
ATOM 5079 O O . THR A 1 658 ? 24.090 7.143 -28.498 1.00 91.12 658 THR A O 1
ATOM 5082 N N . TYR A 1 659 ? 24.965 7.838 -30.446 1.00 89.50 659 TYR A N 1
ATOM 5083 C CA . TYR A 1 659 ? 25.919 6.745 -30.640 1.00 89.50 659 TYR A CA 1
ATOM 5084 C C . TYR A 1 659 ? 27.358 7.205 -30.390 1.00 89.50 659 TYR A C 1
ATOM 5086 O O . TYR A 1 659 ? 27.662 8.393 -30.498 1.00 89.50 659 TYR A O 1
ATOM 5094 N N . GLY A 1 660 ? 28.259 6.261 -30.108 1.00 85.75 660 GLY A N 1
ATOM 5095 C CA . GLY A 1 660 ? 29.686 6.540 -29.926 1.00 85.75 660 GLY A CA 1
ATOM 5096 C C . GLY A 1 660 ? 30.067 7.208 -28.598 1.00 85.75 660 GLY A C 1
ATOM 5097 O O . GLY A 1 660 ? 31.245 7.502 -28.400 1.00 85.75 660 GLY A O 1
ATOM 5098 N N . ILE A 1 661 ? 29.124 7.404 -27.670 1.00 88.06 661 ILE A N 1
ATOM 5099 C CA . ILE A 1 661 ? 29.401 7.917 -26.323 1.00 88.06 661 ILE A CA 1
ATOM 5100 C C . ILE A 1 661 ? 30.233 6.882 -25.564 1.00 88.06 661 ILE A C 1
ATOM 5102 O O . ILE A 1 661 ? 29.775 5.761 -25.347 1.00 88.06 661 ILE A O 1
ATOM 5106 N N . LYS A 1 662 ? 31.460 7.251 -25.172 1.00 85.81 662 LYS A N 1
ATOM 5107 C CA . LYS A 1 662 ? 32.390 6.410 -24.388 1.00 85.81 662 LYS A CA 1
ATOM 5108 C C . LYS A 1 662 ? 32.581 4.974 -24.928 1.00 85.81 662 LYS A C 1
ATOM 5110 O O . LYS A 1 662 ? 32.790 4.052 -24.147 1.00 85.81 662 LYS A O 1
ATOM 5115 N N . ASN A 1 663 ? 32.524 4.767 -26.247 1.00 86.94 663 ASN A N 1
ATOM 5116 C CA . ASN A 1 663 ? 32.685 3.438 -26.861 1.00 86.94 663 ASN A CA 1
ATOM 5117 C C . ASN A 1 663 ? 33.987 2.744 -26.386 1.00 86.94 663 ASN A C 1
ATOM 5119 O O . ASN A 1 663 ? 35.049 3.376 -26.335 1.00 86.94 663 ASN A O 1
ATOM 5123 N N . GLY A 1 664 ? 33.894 1.467 -26.000 1.00 79.06 664 GLY A N 1
ATOM 5124 C CA . GLY A 1 664 ? 35.021 0.677 -25.491 1.00 79.06 664 GLY A CA 1
ATOM 5125 C C . GLY A 1 664 ? 35.531 1.111 -24.110 1.00 79.06 664 GLY A C 1
ATOM 5126 O O . GLY A 1 664 ? 36.680 0.834 -23.758 1.00 79.06 664 GLY A O 1
ATOM 5127 N N . LYS A 1 665 ? 34.720 1.845 -23.338 1.00 85.12 665 LYS A N 1
ATOM 5128 C CA . LYS A 1 665 ? 34.955 2.130 -21.913 1.00 85.12 665 LYS A CA 1
ATOM 5129 C C . LYS A 1 665 ? 34.098 1.225 -21.039 1.00 85.12 665 LYS A C 1
ATOM 5131 O O . LYS A 1 665 ? 33.292 0.454 -21.541 1.00 85.12 665 LYS A O 1
ATOM 5136 N N . GLN A 1 666 ? 34.282 1.340 -19.733 1.00 83.06 666 GLN A N 1
ATOM 5137 C CA . GLN A 1 666 ? 33.427 0.707 -18.740 1.00 83.06 666 GLN A CA 1
ATOM 5138 C C . GLN A 1 666 ? 32.960 1.780 -17.760 1.00 83.06 666 GLN A C 1
ATOM 5140 O O . GLN A 1 666 ? 33.667 2.768 -17.532 1.00 83.06 666 GLN A O 1
ATOM 5145 N N . PHE A 1 667 ? 31.775 1.595 -17.197 1.00 83.06 667 PHE A N 1
ATOM 5146 C CA . PHE A 1 667 ? 31.228 2.449 -16.154 1.00 83.06 667 PHE A CA 1
ATOM 5147 C C . PHE A 1 667 ? 31.507 1.835 -14.778 1.00 83.06 667 PHE A C 1
ATOM 5149 O O . PHE A 1 667 ? 31.489 0.619 -14.626 1.00 83.06 667 PHE A O 1
ATOM 5156 N N . SER A 1 668 ? 31.752 2.652 -13.756 1.00 79.00 668 SER A N 1
ATOM 5157 C CA . SER A 1 668 ? 31.865 2.172 -12.377 1.00 79.00 668 SER A CA 1
ATOM 5158 C C . SER A 1 668 ? 30.914 2.967 -11.497 1.00 79.00 668 SER A C 1
ATOM 5160 O O . SER A 1 668 ? 30.926 4.193 -11.530 1.00 79.00 668 SER A O 1
ATOM 5162 N N . PHE A 1 669 ? 30.118 2.272 -10.684 1.00 76.00 669 PHE A N 1
ATOM 5163 C CA . PHE A 1 669 ? 29.332 2.910 -9.623 1.00 76.00 669 PHE A CA 1
ATOM 5164 C C . PHE A 1 669 ? 30.154 3.140 -8.339 1.00 76.00 669 PHE A C 1
ATOM 5166 O O . PHE A 1 669 ? 29.654 3.741 -7.393 1.00 76.00 669 PHE A O 1
ATOM 5173 N N . ASN A 1 670 ? 31.413 2.684 -8.286 1.00 77.69 670 ASN A N 1
ATOM 5174 C CA . ASN A 1 670 ? 32.243 2.746 -7.085 1.00 77.69 670 ASN A CA 1
ATOM 5175 C C . ASN A 1 670 ? 32.749 4.175 -6.809 1.00 77.69 670 ASN A C 1
ATOM 5177 O O . ASN A 1 670 ? 33.740 4.635 -7.387 1.00 77.69 670 ASN A O 1
ATOM 5181 N N . GLY A 1 671 ? 32.049 4.882 -5.923 1.00 81.12 671 GLY A N 1
ATOM 5182 C CA . GLY A 1 671 ? 32.363 6.257 -5.562 1.00 81.12 671 GLY A CA 1
ATOM 5183 C C . GLY A 1 671 ? 31.355 6.880 -4.597 1.00 81.12 671 GLY A C 1
ATOM 5184 O O . GLY A 1 671 ? 30.718 6.190 -3.798 1.00 81.12 671 GLY A O 1
ATOM 5185 N N . LEU A 1 672 ? 31.233 8.204 -4.676 1.00 86.38 672 LEU A N 1
ATOM 5186 C CA . LEU A 1 672 ? 30.239 8.991 -3.955 1.00 86.38 672 LEU A CA 1
ATOM 5187 C C . LEU A 1 672 ? 28.997 9.166 -4.837 1.00 86.38 672 LEU A C 1
ATOM 5189 O O . LEU A 1 672 ? 29.035 9.855 -5.859 1.00 86.38 672 LEU A O 1
ATOM 5193 N N . PHE A 1 673 ? 27.911 8.529 -4.422 1.00 87.25 673 PHE A N 1
ATOM 5194 C CA . PHE A 1 673 ? 26.581 8.618 -5.008 1.00 87.25 673 PHE A CA 1
ATOM 5195 C C . PHE A 1 673 ? 25.792 9.752 -4.343 1.00 87.25 673 PHE A C 1
ATOM 5197 O O . PHE A 1 673 ? 25.772 9.850 -3.111 1.00 87.25 673 PHE A O 1
ATOM 5204 N N . ILE A 1 674 ? 25.150 10.605 -5.148 1.00 90.75 674 ILE A N 1
ATOM 5205 C CA . ILE A 1 674 ? 24.364 11.757 -4.694 1.00 90.75 674 ILE A CA 1
ATOM 5206 C C . ILE A 1 674 ? 23.090 11.918 -5.534 1.00 90.75 674 ILE A C 1
ATOM 5208 O O . ILE A 1 674 ? 23.133 11.866 -6.763 1.00 90.75 674 ILE A O 1
ATOM 5212 N N . LEU A 1 675 ? 21.971 12.212 -4.872 1.00 93.38 675 LEU A N 1
ATOM 5213 C CA . LEU A 1 675 ? 20.737 12.693 -5.505 1.00 93.38 675 LEU A CA 1
ATOM 5214 C C . LEU A 1 675 ? 20.435 14.129 -5.076 1.00 93.38 675 LEU A C 1
ATOM 5216 O O . LEU A 1 675 ? 20.757 14.529 -3.955 1.00 93.38 675 LEU A O 1
ATOM 5220 N N . GLY A 1 676 ? 19.796 14.891 -5.963 1.00 91.44 676 GLY A N 1
ATOM 5221 C CA . GLY A 1 676 ? 19.353 16.266 -5.717 1.00 91.44 676 GLY A CA 1
ATOM 5222 C C . GLY A 1 676 ? 20.417 17.359 -5.871 1.00 91.44 676 GLY A C 1
ATOM 5223 O O . GLY A 1 676 ? 20.068 18.537 -5.855 1.00 91.44 676 GLY A O 1
ATOM 5224 N N . ARG A 1 677 ? 21.704 17.009 -6.029 1.00 90.50 677 ARG A N 1
ATOM 5225 C CA . ARG A 1 677 ? 22.814 17.966 -6.218 1.00 90.50 677 ARG A CA 1
ATOM 5226 C C . ARG A 1 677 ? 23.858 17.428 -7.198 1.00 90.50 677 ARG A C 1
ATOM 5228 O O . ARG A 1 677 ? 24.070 16.220 -7.280 1.00 90.50 677 ARG A O 1
ATOM 5235 N N . TYR A 1 678 ? 24.531 18.322 -7.926 1.00 89.31 678 TYR A N 1
ATOM 5236 C CA . TYR A 1 678 ? 25.659 17.969 -8.800 1.00 89.31 678 TYR A CA 1
ATOM 5237 C C . TYR A 1 678 ? 26.989 18.144 -8.062 1.00 89.31 678 TYR A C 1
ATOM 5239 O O . TYR A 1 678 ? 27.177 19.104 -7.313 1.00 89.31 678 TYR A O 1
ATOM 5247 N N . MET A 1 679 ? 27.936 17.247 -8.324 1.00 81.25 679 MET A N 1
ATOM 5248 C CA . MET A 1 679 ? 29.326 17.386 -7.894 1.00 81.25 679 MET A CA 1
ATOM 5249 C C . MET A 1 679 ? 30.239 17.534 -9.103 1.00 81.25 679 MET A C 1
ATOM 5251 O O . MET A 1 679 ? 30.199 16.721 -10.024 1.00 81.25 679 MET A O 1
ATOM 5255 N N . ARG A 1 680 ? 31.129 18.525 -9.065 1.00 76.06 680 ARG A N 1
ATOM 5256 C CA . ARG A 1 680 ? 32.178 18.717 -10.071 1.00 76.06 680 ARG A CA 1
ATOM 5257 C C . ARG A 1 680 ? 33.519 18.302 -9.467 1.00 76.06 680 ARG A C 1
ATOM 5259 O O . ARG A 1 680 ? 34.241 19.118 -8.891 1.00 76.06 680 ARG A O 1
ATOM 5266 N N . GLY A 1 681 ? 33.821 17.006 -9.535 1.00 73.50 681 GLY A N 1
ATOM 5267 C CA . GLY A 1 681 ? 34.870 16.395 -8.714 1.00 73.50 681 GLY A CA 1
ATOM 5268 C C . GLY A 1 681 ? 34.450 16.374 -7.240 1.00 73.50 681 GLY A C 1
ATOM 5269 O O . GLY A 1 681 ? 33.359 15.921 -6.923 1.00 73.50 681 GLY A O 1
ATOM 5270 N N . TYR A 1 682 ? 35.282 16.892 -6.335 1.00 69.31 682 TYR A N 1
ATOM 5271 C CA . TYR A 1 682 ? 34.995 16.912 -4.888 1.00 69.31 682 TYR A CA 1
ATOM 5272 C C . TYR A 1 682 ? 34.252 18.170 -4.392 1.00 69.31 682 TYR A C 1
ATOM 5274 O O . TYR A 1 682 ? 34.146 18.374 -3.185 1.00 69.31 682 TYR A O 1
ATOM 5282 N N . MET A 1 683 ? 33.759 19.031 -5.289 1.00 78.12 683 MET A N 1
ATOM 5283 C CA . MET A 1 683 ? 33.034 20.257 -4.926 1.00 78.12 683 MET A CA 1
ATOM 5284 C C . MET A 1 683 ? 31.571 20.185 -5.360 1.00 78.12 683 MET A C 1
ATOM 5286 O O . MET A 1 683 ? 31.286 19.837 -6.507 1.00 78.12 683 MET A O 1
ATOM 5290 N N . VAL A 1 684 ? 30.667 20.572 -4.456 1.00 81.75 684 VAL A N 1
ATOM 5291 C CA . VAL A 1 684 ? 29.232 20.697 -4.741 1.00 81.75 684 VAL A CA 1
ATOM 5292 C C . VAL A 1 684 ? 28.998 21.911 -5.635 1.00 81.75 684 VAL A C 1
ATOM 5294 O O . VAL A 1 684 ? 29.504 23.000 -5.361 1.00 81.75 684 VAL A O 1
ATOM 5297 N N . ASP A 1 685 ? 28.223 21.721 -6.695 1.00 86.31 685 ASP A N 1
ATOM 5298 C CA . ASP A 1 685 ? 27.873 22.751 -7.666 1.00 86.31 685 ASP A CA 1
ATOM 5299 C C . ASP A 1 685 ? 26.426 23.204 -7.435 1.00 86.31 685 ASP A C 1
ATOM 5301 O O . ASP A 1 685 ? 25.483 22.643 -7.998 1.00 86.31 685 ASP A O 1
ATOM 5305 N N . SER A 1 686 ? 26.257 24.216 -6.576 1.00 85.38 686 SER A N 1
ATOM 5306 C CA . SER A 1 686 ? 24.946 24.719 -6.138 1.00 85.38 686 SER A CA 1
ATOM 5307 C C . SER A 1 686 ? 24.117 25.386 -7.242 1.00 85.38 686 SER A C 1
ATOM 5309 O O . SER A 1 686 ? 22.989 25.802 -7.005 1.00 85.38 686 SER A O 1
ATOM 5311 N N . GLU A 1 687 ? 24.655 25.509 -8.461 1.00 88.06 687 GLU A N 1
ATOM 5312 C CA . GLU A 1 687 ? 23.857 25.847 -9.645 1.00 88.06 687 GLU A CA 1
ATOM 5313 C C . GLU A 1 687 ? 22.793 24.766 -9.917 1.00 88.06 687 GLU A C 1
ATOM 5315 O O . GLU A 1 687 ? 21.735 25.086 -10.441 1.00 88.06 687 GLU A O 1
ATOM 5320 N N . TYR A 1 688 ? 23.053 23.503 -9.551 1.00 89.56 688 TYR A N 1
ATOM 5321 C CA . TYR A 1 688 ? 22.219 22.335 -9.871 1.00 89.56 688 TYR A CA 1
ATOM 5322 C C . TYR A 1 688 ? 21.410 21.808 -8.681 1.00 89.56 688 TYR A C 1
ATOM 5324 O 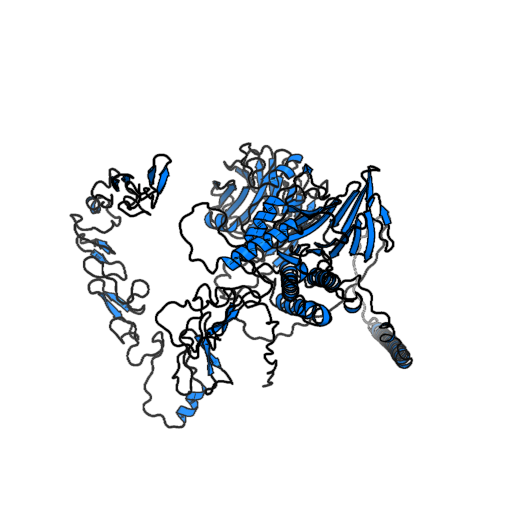O . TYR A 1 688 ? 21.036 20.632 -8.666 1.00 89.56 688 TYR A O 1
ATOM 5332 N N . ASP A 1 689 ? 21.160 22.643 -7.677 1.00 90.50 689 ASP A N 1
ATOM 5333 C CA . ASP A 1 689 ? 20.371 22.247 -6.515 1.00 90.50 689 ASP A CA 1
ATOM 5334 C C . ASP A 1 689 ? 18.915 21.985 -6.939 1.00 90.50 689 ASP A C 1
ATOM 5336 O O . ASP A 1 689 ? 18.227 22.828 -7.523 1.00 90.50 689 ASP A O 1
ATOM 5340 N N . MET A 1 690 ? 18.460 20.752 -6.729 1.00 90.75 690 MET A N 1
ATOM 5341 C CA . MET A 1 690 ? 17.174 20.289 -7.230 1.00 90.75 690 MET A CA 1
ATOM 5342 C C . MET A 1 690 ? 16.020 20.856 -6.405 1.00 90.75 690 MET A C 1
ATOM 5344 O O . MET A 1 690 ? 16.051 20.837 -5.177 1.00 90.75 690 MET A O 1
ATOM 5348 N N . LEU A 1 691 ? 14.971 21.289 -7.105 1.00 91.19 691 LEU A N 1
ATOM 5349 C CA . LEU A 1 691 ? 13.671 21.608 -6.530 1.00 91.19 691 LEU A CA 1
ATOM 5350 C C . LEU A 1 691 ? 12.663 20.607 -7.096 1.00 91.19 691 LEU A C 1
ATOM 5352 O O . LEU A 1 691 ? 12.410 20.582 -8.302 1.00 91.19 691 LEU A O 1
ATOM 5356 N N . GLY A 1 692 ? 12.147 19.717 -6.253 1.00 92.00 692 GLY A N 1
ATOM 5357 C CA . GLY A 1 692 ? 11.295 18.621 -6.713 1.00 92.00 692 GLY A CA 1
ATOM 5358 C C . GLY A 1 692 ? 11.159 17.481 -5.714 1.00 92.00 692 GLY A C 1
ATOM 5359 O O . GLY A 1 692 ? 11.476 17.638 -4.540 1.00 92.00 692 GLY A O 1
ATOM 5360 N N . ALA A 1 693 ? 10.704 16.327 -6.186 1.00 92.62 693 ALA A N 1
ATOM 5361 C CA . ALA A 1 693 ? 10.636 15.087 -5.426 1.00 92.62 693 ALA A CA 1
ATOM 5362 C C . ALA A 1 693 ? 11.091 13.880 -6.263 1.00 92.62 693 ALA A C 1
ATOM 5364 O O . ALA A 1 693 ? 10.981 13.901 -7.496 1.00 92.62 693 ALA A O 1
ATOM 5365 N N . LEU A 1 694 ? 11.590 12.849 -5.574 1.00 94.00 694 LEU A N 1
ATOM 5366 C CA . LEU A 1 694 ? 12.052 11.578 -6.144 1.00 94.00 694 LEU A CA 1
ATOM 5367 C C . LEU A 1 694 ? 11.341 10.384 -5.500 1.00 94.00 694 LEU A C 1
ATOM 5369 O O . LEU A 1 694 ? 10.985 10.438 -4.321 1.00 94.00 694 LEU A O 1
ATOM 5373 N N . ASP A 1 695 ? 11.185 9.321 -6.287 1.00 92.56 695 ASP A N 1
ATOM 5374 C CA . ASP A 1 695 ? 10.575 8.041 -5.912 1.00 92.56 695 ASP A CA 1
ATOM 5375 C C . ASP A 1 695 ? 11.194 6.904 -6.773 1.00 92.56 695 ASP A C 1
ATOM 5377 O O . ASP A 1 695 ? 11.676 7.162 -7.884 1.00 92.56 695 ASP A O 1
ATOM 5381 N N . GLU A 1 696 ? 11.216 5.667 -6.263 1.00 90.88 696 GLU A N 1
ATOM 5382 C CA . GLU A 1 696 ? 11.640 4.426 -6.947 1.00 90.88 696 GLU A CA 1
ATOM 5383 C C . GLU A 1 696 ? 12.910 4.533 -7.836 1.00 90.88 696 GLU A C 1
ATOM 5385 O O . GLU A 1 696 ? 12.845 4.393 -9.064 1.00 90.88 696 GLU A O 1
ATOM 5390 N N . LEU A 1 697 ? 14.097 4.729 -7.246 1.00 94.00 697 LEU A N 1
ATOM 5391 C CA . LEU A 1 697 ? 15.366 4.652 -7.992 1.00 94.00 697 LEU A CA 1
ATOM 5392 C C . LEU A 1 697 ? 15.803 3.194 -8.188 1.00 94.00 697 LEU A C 1
ATOM 5394 O O . LEU A 1 697 ? 16.046 2.478 -7.218 1.00 94.00 697 LEU A O 1
ATOM 5398 N N . LYS A 1 698 ? 16.036 2.790 -9.440 1.00 93.50 698 LYS A N 1
ATOM 5399 C CA . LYS A 1 698 ? 16.552 1.465 -9.816 1.00 93.50 698 LYS A CA 1
ATOM 5400 C C . LYS A 1 698 ? 17.785 1.579 -10.709 1.00 93.50 698 LYS A C 1
ATOM 5402 O O . LYS A 1 698 ? 17.833 2.394 -11.629 1.00 93.50 698 LYS A O 1
ATOM 5407 N N . VAL A 1 699 ? 18.781 0.730 -10.469 1.00 92.12 699 VAL A N 1
ATOM 5408 C CA . VAL A 1 699 ? 19.993 0.610 -11.294 1.00 92.12 699 VAL A CA 1
ATOM 5409 C C . VAL A 1 699 ? 20.164 -0.837 -11.732 1.00 92.12 699 VAL A C 1
ATOM 5411 O O . VAL A 1 699 ? 20.113 -1.739 -10.899 1.00 92.12 699 VAL A O 1
ATOM 5414 N N . TRP A 1 700 ? 20.413 -1.054 -13.022 1.00 91.38 700 TRP A N 1
ATOM 5415 C CA . TRP A 1 700 ? 20.564 -2.373 -13.643 1.00 91.38 700 TRP A CA 1
ATOM 5416 C C . TRP A 1 700 ? 21.921 -2.521 -14.330 1.00 91.38 700 TRP A C 1
ATOM 5418 O O . TRP A 1 700 ? 22.446 -1.548 -14.873 1.00 91.38 700 TRP A O 1
ATOM 5428 N N . GLN A 1 701 ? 22.438 -3.751 -14.380 1.00 87.94 701 GLN A N 1
ATOM 5429 C CA . GLN A 1 701 ? 23.713 -4.117 -15.020 1.00 87.94 701 GLN A CA 1
ATOM 5430 C C . GLN A 1 701 ? 23.628 -4.336 -16.544 1.00 87.94 701 GLN A C 1
ATOM 5432 O O . GLN A 1 701 ? 24.552 -4.891 -17.130 1.00 87.94 701 GLN A O 1
ATOM 5437 N N . TYR A 1 702 ? 22.506 -3.970 -17.172 1.00 86.62 702 TYR A N 1
ATOM 5438 C CA . TYR A 1 702 ? 22.271 -4.137 -18.607 1.00 86.62 702 TYR A CA 1
ATOM 5439 C C . TYR A 1 702 ? 21.481 -2.963 -19.193 1.00 86.62 702 TYR A C 1
ATOM 5441 O O . TYR A 1 702 ? 20.807 -2.225 -18.463 1.00 86.62 702 TYR A O 1
ATOM 5449 N N . ALA A 1 703 ? 21.559 -2.776 -20.512 1.00 89.50 703 ALA A N 1
ATOM 5450 C CA . ALA A 1 703 ? 20.832 -1.724 -21.223 1.00 89.50 703 ALA A CA 1
ATOM 5451 C C . ALA A 1 703 ? 19.407 -2.190 -21.582 1.00 89.50 703 ALA A C 1
ATOM 5453 O O . ALA A 1 703 ? 19.205 -2.951 -22.530 1.00 89.50 703 ALA A O 1
ATOM 5454 N N . LYS A 1 704 ? 18.403 -1.731 -20.824 1.00 89.94 704 LYS A N 1
ATOM 5455 C CA . LYS A 1 704 ? 16.998 -2.136 -20.988 1.00 89.94 704 LYS A CA 1
ATOM 5456 C C . LYS A 1 704 ? 16.378 -1.589 -22.275 1.00 89.94 704 LYS A C 1
ATOM 5458 O O . LYS A 1 704 ? 16.612 -0.454 -22.683 1.00 89.94 704 LYS A O 1
ATOM 5463 N N . THR A 1 705 ? 15.518 -2.395 -22.887 1.00 86.56 705 THR A N 1
ATOM 5464 C CA . THR A 1 705 ? 14.668 -1.995 -24.020 1.00 86.56 705 THR A CA 1
ATOM 5465 C C . THR A 1 705 ? 13.488 -1.125 -23.578 1.00 86.56 705 THR A C 1
ATOM 5467 O O . THR A 1 705 ? 13.105 -1.113 -22.405 1.00 86.56 705 THR A O 1
ATOM 5470 N N . MET A 1 706 ? 12.865 -0.427 -24.535 1.00 89.00 706 MET A N 1
ATOM 5471 C CA . MET A 1 706 ? 11.659 0.376 -24.300 1.00 89.00 706 MET A CA 1
ATOM 5472 C C . MET A 1 706 ? 10.532 -0.475 -23.688 1.00 89.00 706 MET A C 1
ATOM 5474 O O . MET A 1 706 ? 9.854 -0.042 -22.756 1.00 89.00 706 MET A O 1
ATOM 5478 N N . GLU A 1 707 ? 10.365 -1.699 -24.182 1.00 85.25 707 GLU A N 1
ATOM 5479 C CA . GLU A 1 707 ? 9.365 -2.672 -23.748 1.00 85.25 707 GLU A CA 1
ATOM 5480 C C . GLU A 1 707 ? 9.616 -3.134 -22.307 1.00 85.25 707 GLU A C 1
ATOM 5482 O O . GLU A 1 707 ? 8.685 -3.139 -21.500 1.00 85.25 707 GLU A O 1
ATOM 5487 N N . GLN A 1 708 ? 10.870 -3.452 -21.957 1.00 85.31 708 GLN A N 1
ATOM 5488 C CA . GLN A 1 708 ? 11.255 -3.828 -20.590 1.00 85.31 708 GLN A CA 1
ATOM 5489 C C . GLN A 1 708 ? 11.027 -2.682 -19.597 1.00 85.31 708 GLN A C 1
ATOM 5491 O O . GLN A 1 708 ? 10.468 -2.917 -18.529 1.00 85.31 708 GLN A O 1
ATOM 5496 N N . ILE A 1 709 ? 11.410 -1.448 -19.950 1.00 91.88 709 ILE A N 1
ATOM 5497 C CA . ILE A 1 709 ? 11.174 -0.252 -19.120 1.00 91.88 709 ILE A CA 1
ATOM 5498 C C . ILE A 1 709 ? 9.668 -0.050 -18.906 1.00 91.88 709 ILE A C 1
ATOM 5500 O O . ILE A 1 709 ? 9.203 0.046 -17.770 1.00 91.88 709 ILE A O 1
ATOM 5504 N N . ARG A 1 710 ? 8.880 -0.059 -19.990 1.00 89.50 710 ARG A N 1
ATOM 5505 C CA . ARG A 1 710 ? 7.420 0.113 -19.937 1.00 89.50 710 ARG A CA 1
ATOM 5506 C C . ARG A 1 710 ? 6.728 -0.961 -19.088 1.00 89.50 710 ARG A C 1
ATOM 5508 O O . ARG A 1 710 ? 5.715 -0.655 -18.466 1.00 89.50 710 ARG A O 1
ATOM 5515 N N . ALA A 1 711 ? 7.242 -2.190 -19.076 1.00 83.75 711 ALA A N 1
ATOM 5516 C CA . ALA A 1 711 ? 6.693 -3.287 -18.282 1.00 83.75 711 ALA A CA 1
ATOM 5517 C C . ALA A 1 711 ? 7.019 -3.184 -16.779 1.00 83.75 711 ALA A C 1
ATOM 5519 O O . ALA A 1 711 ? 6.234 -3.668 -15.968 1.00 83.75 711 ALA A O 1
ATOM 5520 N N . SER A 1 712 ? 8.143 -2.562 -16.396 1.00 85.94 712 SER A N 1
ATOM 5521 C CA . SER A 1 712 ? 8.586 -2.477 -14.992 1.00 85.94 712 SER A CA 1
ATOM 5522 C C . SER A 1 712 ? 8.369 -1.128 -14.304 1.00 85.94 712 SER A C 1
ATOM 5524 O O . SER A 1 712 ? 8.372 -1.084 -13.079 1.00 85.94 712 SER A O 1
ATOM 5526 N N . MET A 1 713 ? 8.207 -0.027 -15.047 1.00 87.56 713 MET A N 1
ATOM 5527 C CA . MET A 1 713 ? 8.209 1.334 -14.475 1.00 87.56 713 MET A CA 1
ATOM 5528 C C . MET A 1 713 ? 7.123 1.587 -13.413 1.00 87.56 713 MET A C 1
ATOM 5530 O O . MET A 1 713 ? 7.295 2.449 -12.558 1.00 87.56 713 MET A O 1
ATOM 5534 N N . SER A 1 714 ? 6.009 0.849 -13.454 1.00 82.62 714 SER A N 1
ATOM 5535 C CA . SER A 1 714 ? 4.870 0.988 -12.533 1.00 82.62 714 SER A CA 1
ATOM 5536 C C . SER A 1 714 ? 4.776 -0.135 -11.488 1.00 82.62 714 SER A C 1
ATOM 5538 O O . SER A 1 714 ? 3.682 -0.405 -10.986 1.00 82.62 714 SER A O 1
ATOM 5540 N N . VAL A 1 715 ? 5.892 -0.820 -11.207 1.00 79.31 715 VAL A N 1
ATOM 5541 C CA . VAL A 1 715 ? 5.984 -1.998 -10.326 1.00 79.31 715 VAL A CA 1
ATOM 5542 C C . VAL A 1 715 ? 7.081 -1.777 -9.274 1.00 79.31 715 VAL A C 1
ATOM 5544 O O . VAL A 1 715 ? 8.235 -1.531 -9.641 1.00 79.31 715 VAL A O 1
ATOM 5547 N N . LYS A 1 716 ? 6.740 -1.888 -7.980 1.00 78.19 716 LYS A N 1
ATOM 5548 C CA . LYS A 1 716 ? 7.729 -2.005 -6.888 1.00 78.19 716 LYS A CA 1
ATOM 5549 C C . LYS A 1 716 ? 8.286 -3.427 -6.835 1.00 78.19 716 LYS A C 1
ATOM 5551 O O . LYS A 1 716 ? 7.588 -4.376 -7.192 1.00 78.19 716 LYS A O 1
ATOM 5556 N N . PHE A 1 717 ? 9.534 -3.571 -6.398 1.00 76.00 717 PHE A N 1
ATOM 5557 C CA . PHE A 1 717 ? 10.171 -4.875 -6.209 1.00 76.00 717 PHE A CA 1
ATOM 5558 C C . PHE A 1 717 ? 10.484 -5.097 -4.734 1.00 76.00 717 PHE A C 1
ATOM 5560 O O . PHE A 1 717 ? 11.320 -4.399 -4.161 1.00 76.00 717 PHE A O 1
ATOM 5567 N N . GLU A 1 718 ? 9.821 -6.093 -4.155 1.00 67.56 718 GLU A N 1
ATOM 5568 C CA . GLU A 1 718 ? 10.097 -6.599 -2.807 1.00 67.56 718 GLU A CA 1
ATOM 5569 C C . GLU A 1 718 ? 11.224 -7.657 -2.833 1.00 67.56 718 GLU A C 1
ATOM 5571 O O . GLU A 1 718 ? 11.821 -7.962 -1.803 1.00 67.56 718 GLU A O 1
ATOM 5576 N N . ASP A 1 719 ? 11.548 -8.182 -4.023 1.00 71.19 719 ASP A N 1
ATOM 5577 C CA . ASP A 1 719 ? 12.499 -9.261 -4.286 1.00 71.19 719 ASP A CA 1
ATOM 5578 C C . ASP A 1 719 ? 13.584 -8.896 -5.325 1.00 71.19 719 ASP A C 1
ATOM 5580 O O . ASP A 1 719 ? 13.517 -7.884 -6.031 1.00 71.19 719 ASP A O 1
ATOM 5584 N N . TYR A 1 720 ? 14.615 -9.744 -5.433 1.00 80.69 720 TYR A N 1
ATOM 5585 C CA . TYR A 1 720 ? 15.638 -9.606 -6.471 1.00 80.69 720 TYR A CA 1
ATOM 5586 C C . TYR A 1 720 ? 15.051 -9.848 -7.865 1.00 80.69 720 TYR A C 1
ATOM 5588 O O . TYR A 1 720 ? 14.368 -10.840 -8.111 1.00 80.69 720 TYR A O 1
ATOM 5596 N N . ARG A 1 721 ? 15.415 -8.986 -8.819 1.00 81.62 721 ARG A N 1
ATOM 5597 C CA . ARG A 1 721 ? 15.098 -9.149 -10.243 1.00 81.62 721 ARG A CA 1
ATOM 5598 C C . ARG A 1 721 ? 16.388 -9.313 -11.031 1.00 81.62 721 ARG A C 1
ATOM 5600 O O . ARG A 1 721 ? 17.357 -8.610 -10.766 1.00 81.62 721 ARG A O 1
ATOM 5607 N N . GLU A 1 722 ? 16.387 -10.201 -12.021 1.00 79.75 722 GLU A N 1
ATOM 5608 C CA . GLU A 1 722 ? 17.578 -10.509 -12.818 1.00 79.75 722 GLU A CA 1
ATOM 5609 C C . GLU A 1 722 ? 18.247 -9.239 -13.378 1.00 79.75 722 GLU A C 1
ATOM 5611 O O . GLU A 1 722 ? 17.624 -8.415 -14.055 1.00 79.75 722 GLU A O 1
ATOM 5616 N N . GLY A 1 723 ? 19.527 -9.068 -13.043 1.00 80.44 723 GLY A N 1
ATOM 5617 C CA . GLY A 1 723 ? 20.342 -7.920 -13.433 1.00 80.44 723 GLY A CA 1
ATOM 5618 C C . GLY A 1 723 ? 20.066 -6.605 -12.688 1.00 80.44 723 GLY A C 1
ATOM 5619 O O . GLY A 1 723 ? 20.621 -5.575 -13.077 1.00 80.44 723 GLY A O 1
ATOM 5620 N N . LEU A 1 724 ? 19.231 -6.596 -11.645 1.00 87.62 724 LEU A N 1
ATOM 5621 C CA . LEU A 1 724 ? 19.085 -5.458 -10.731 1.00 87.62 724 LEU A CA 1
ATOM 5622 C C . LEU A 1 724 ? 20.344 -5.342 -9.858 1.00 87.62 724 LEU A C 1
ATOM 5624 O O . LEU A 1 724 ? 20.836 -6.341 -9.344 1.00 87.62 724 LEU A O 1
ATOM 5628 N N . VAL A 1 725 ? 20.871 -4.130 -9.692 1.00 87.81 725 VAL A N 1
ATOM 5629 C CA . VAL A 1 725 ? 22.078 -3.841 -8.893 1.00 87.81 725 VAL A CA 1
ATOM 5630 C C . VAL A 1 725 ? 21.721 -3.044 -7.646 1.00 87.81 725 VAL A C 1
ATOM 5632 O O . VAL A 1 725 ? 22.191 -3.364 -6.561 1.00 87.81 725 VAL A O 1
ATOM 5635 N N . LEU A 1 726 ? 20.873 -2.023 -7.781 1.00 89.06 726 LEU A N 1
ATOM 5636 C CA . LEU A 1 726 ? 20.421 -1.180 -6.672 1.00 89.06 726 LEU A CA 1
ATOM 5637 C C . LEU A 1 726 ? 18.929 -0.877 -6.822 1.00 89.06 726 LEU A C 1
ATOM 5639 O O . LEU A 1 726 ? 18.487 -0.520 -7.913 1.00 89.06 726 LEU A O 1
ATOM 5643 N N . ASN A 1 727 ? 18.186 -0.963 -5.720 1.00 91.69 727 ASN A N 1
ATOM 5644 C CA . ASN A 1 727 ? 16.831 -0.428 -5.576 1.00 91.69 727 ASN A CA 1
ATOM 5645 C C . ASN A 1 727 ? 16.790 0.516 -4.363 1.00 91.69 727 ASN A C 1
ATOM 5647 O O . ASN A 1 727 ? 17.218 0.110 -3.286 1.00 91.69 727 ASN A O 1
ATOM 5651 N N . VAL A 1 728 ? 16.287 1.743 -4.510 1.00 91.94 728 VAL A N 1
ATOM 5652 C CA . VAL A 1 728 ? 16.024 2.684 -3.404 1.00 91.94 728 VAL A CA 1
ATOM 5653 C C . VAL A 1 728 ? 14.561 3.137 -3.515 1.00 91.94 728 VAL A C 1
ATOM 5655 O O . VAL A 1 728 ? 14.262 3.945 -4.399 1.00 91.94 728 VAL A O 1
ATOM 5658 N N . PRO A 1 729 ? 13.648 2.607 -2.676 1.00 89.38 729 PRO A N 1
ATOM 5659 C CA . PRO A 1 729 ? 12.211 2.869 -2.805 1.00 89.38 729 PRO A CA 1
ATOM 5660 C C . PRO A 1 729 ? 11.769 4.281 -2.399 1.00 89.38 729 PRO A C 1
ATOM 5662 O O . PRO A 1 729 ? 10.825 4.791 -2.982 1.00 89.38 729 PRO A O 1
ATOM 5665 N N . PHE A 1 730 ? 12.443 4.913 -1.425 1.00 89.38 730 PHE A N 1
ATOM 5666 C CA . PHE A 1 730 ? 12.005 6.158 -0.757 1.00 89.38 730 PHE A CA 1
ATOM 5667 C C . PHE A 1 730 ? 10.659 6.043 -0.010 1.00 89.38 730 PHE A C 1
ATOM 5669 O O . PHE A 1 730 ? 9.864 6.983 0.018 1.00 89.38 730 PHE A O 1
ATOM 5676 N N . ASP A 1 731 ? 10.426 4.912 0.660 1.00 86.12 731 ASP A N 1
ATOM 5677 C CA . ASP A 1 731 ? 9.167 4.622 1.360 1.00 86.12 731 ASP A CA 1
ATOM 5678 C C . ASP A 1 731 ? 9.210 4.812 2.891 1.00 86.12 731 ASP A C 1
ATOM 5680 O O . ASP A 1 731 ? 8.217 4.555 3.575 1.00 86.12 731 ASP A O 1
ATOM 5684 N N . GLU A 1 732 ? 10.324 5.276 3.473 1.00 83.75 732 GLU A N 1
ATOM 5685 C CA . GLU A 1 732 ? 10.449 5.419 4.933 1.00 83.75 732 GLU A CA 1
ATOM 5686 C C . GLU A 1 732 ? 9.431 6.402 5.537 1.00 83.75 732 GLU A C 1
ATOM 5688 O O . GLU A 1 732 ? 8.952 6.201 6.657 1.00 83.75 732 GLU A O 1
ATOM 5693 N N . GLY A 1 733 ? 9.114 7.482 4.815 1.00 80.81 733 GLY A N 1
ATOM 5694 C CA . GLY A 1 733 ? 8.111 8.481 5.202 1.00 80.81 733 GLY A CA 1
ATOM 5695 C C . GLY A 1 733 ? 8.470 9.380 6.395 1.00 80.81 733 GLY A C 1
ATOM 5696 O O . GLY A 1 733 ? 7.668 10.238 6.783 1.00 80.81 733 GLY A O 1
ATOM 5697 N N . MET A 1 734 ? 9.652 9.184 6.988 1.00 79.00 734 MET A N 1
ATOM 5698 C CA . MET A 1 734 ? 10.196 9.901 8.146 1.00 79.00 734 MET A CA 1
ATOM 5699 C C . MET A 1 734 ? 11.697 9.594 8.325 1.00 79.00 734 MET A C 1
ATOM 5701 O O . MET A 1 734 ? 12.212 8.628 7.773 1.00 79.00 734 MET A O 1
ATOM 5705 N N . GLY A 1 735 ? 12.401 10.396 9.132 1.00 80.69 735 GLY A N 1
ATOM 5706 C CA . GLY A 1 735 ? 13.818 10.177 9.466 1.00 80.69 735 GLY A CA 1
ATOM 5707 C C . GLY A 1 735 ? 14.824 10.805 8.488 1.00 80.69 735 GLY A C 1
ATOM 5708 O O . GLY A 1 735 ? 14.451 11.393 7.478 1.00 80.69 735 GLY A O 1
ATOM 5709 N N . GLN A 1 736 ? 16.119 10.723 8.821 1.00 86.25 736 GLN A N 1
ATOM 5710 C CA . GLN A 1 736 ? 17.238 11.315 8.054 1.00 86.25 736 GLN A CA 1
ATOM 5711 C C . GLN A 1 736 ? 18.024 10.298 7.213 1.00 86.25 736 GLN A C 1
ATOM 5713 O O . GLN A 1 736 ? 19.126 10.582 6.739 1.00 86.25 736 GLN A O 1
ATOM 5718 N N . THR A 1 737 ? 17.465 9.110 7.018 1.00 86.94 737 THR A N 1
ATOM 5719 C CA . THR A 1 737 ? 18.057 8.026 6.238 1.00 86.94 737 THR A CA 1
ATOM 5720 C C . THR A 1 737 ? 16.996 7.383 5.356 1.00 86.94 737 THR A C 1
ATOM 5722 O O . THR A 1 737 ? 15.824 7.348 5.716 1.00 86.94 737 THR A O 1
ATOM 5725 N N . THR A 1 738 ? 17.419 6.859 4.210 1.00 89.50 738 THR A N 1
ATOM 5726 C CA . THR A 1 738 ? 16.619 5.964 3.362 1.00 89.50 738 THR A CA 1
ATOM 5727 C C . THR A 1 738 ? 17.432 4.705 3.071 1.00 89.50 738 THR A C 1
ATOM 5729 O O . THR A 1 738 ? 18.669 4.757 3.049 1.00 89.50 738 THR A O 1
ATOM 5732 N N . VAL A 1 739 ? 16.768 3.559 2.945 1.00 89.31 739 VAL A N 1
ATOM 5733 C CA . VAL A 1 739 ? 17.402 2.251 2.769 1.00 89.31 739 VAL A CA 1
ATOM 5734 C C . VAL A 1 739 ? 17.391 1.870 1.293 1.00 89.31 739 VAL A C 1
ATOM 5736 O O . VAL A 1 739 ? 16.352 1.812 0.643 1.00 89.31 739 VAL A O 1
ATOM 5739 N N . GLY A 1 740 ? 18.577 1.580 0.767 1.00 89.75 740 GLY A N 1
ATOM 5740 C CA . GLY A 1 740 ? 18.753 0.944 -0.529 1.00 89.75 740 GLY A CA 1
ATOM 5741 C C . GLY A 1 740 ? 19.049 -0.543 -0.377 1.00 89.75 740 GLY A C 1
ATOM 5742 O O . GLY A 1 740 ? 19.766 -0.953 0.535 1.00 89.75 740 GLY A O 1
ATOM 5743 N N . TYR A 1 741 ? 18.559 -1.345 -1.311 1.00 88.62 741 TYR A N 1
ATOM 5744 C CA . TYR A 1 741 ? 18.886 -2.760 -1.443 1.00 88.62 741 TYR A CA 1
ATOM 5745 C C . TYR A 1 741 ? 19.930 -2.913 -2.543 1.00 88.62 741 TYR A C 1
ATOM 5747 O O . TYR A 1 741 ? 19.636 -2.694 -3.722 1.00 88.62 741 TYR A O 1
ATOM 5755 N N . LEU A 1 742 ? 21.160 -3.241 -2.148 1.00 87.19 742 LEU A N 1
ATOM 5756 C CA . LEU A 1 742 ? 22.263 -3.506 -3.061 1.00 87.19 742 LEU A CA 1
ATOM 5757 C C . LEU A 1 742 ? 22.364 -5.011 -3.318 1.00 87.19 742 LEU A C 1
ATOM 5759 O O . LEU A 1 742 ? 22.548 -5.795 -2.389 1.00 87.19 742 LEU A O 1
ATOM 5763 N N . TYR A 1 743 ? 22.281 -5.404 -4.580 1.00 85.31 743 TYR A N 1
ATOM 5764 C CA . TYR A 1 743 ? 22.313 -6.794 -5.014 1.00 85.31 743 TYR A CA 1
ATOM 5765 C C . TYR A 1 743 ? 23.675 -7.139 -5.608 1.00 85.31 743 TYR A C 1
ATOM 5767 O O . TYR A 1 743 ? 24.278 -6.351 -6.342 1.00 85.31 743 TYR A O 1
ATOM 5775 N N . SER A 1 744 ? 24.170 -8.333 -5.289 1.00 75.06 744 SER A N 1
ATOM 5776 C CA . SER A 1 744 ? 25.445 -8.804 -5.828 1.00 75.06 744 SER A CA 1
ATOM 5777 C C . SER A 1 744 ? 25.330 -9.073 -7.338 1.00 75.06 744 SER A C 1
ATOM 5779 O O . SER A 1 744 ? 24.451 -9.831 -7.747 1.00 75.06 744 SER A O 1
ATOM 5781 N N . PRO A 1 745 ? 26.201 -8.483 -8.177 1.00 63.47 745 PRO A N 1
ATOM 5782 C CA . PRO A 1 745 ? 26.136 -8.639 -9.627 1.00 63.47 745 PRO A CA 1
ATOM 5783 C C . PRO A 1 745 ? 26.482 -10.072 -10.038 1.00 63.47 745 PRO A C 1
ATOM 5785 O O . PRO A 1 745 ? 27.557 -10.582 -9.714 1.00 63.47 745 PRO A O 1
ATOM 5788 N N . ILE A 1 746 ? 25.592 -10.712 -10.796 1.00 61.03 746 ILE A N 1
ATOM 5789 C CA . ILE A 1 746 ? 25.855 -12.020 -11.403 1.00 61.03 746 ILE A CA 1
ATOM 5790 C C . ILE A 1 746 ? 26.625 -11.784 -12.706 1.00 61.03 746 ILE A C 1
ATOM 5792 O O . ILE A 1 746 ? 26.181 -11.003 -13.550 1.00 61.03 746 ILE A O 1
ATOM 5796 N N . SER A 1 747 ? 27.764 -12.456 -12.900 1.00 53.97 747 SER A N 1
ATOM 5797 C CA . SER A 1 747 ? 28.438 -12.440 -14.205 1.00 53.97 747 SER A CA 1
ATOM 5798 C C . SER A 1 747 ? 27.554 -13.115 -15.253 1.00 53.97 747 SER A C 1
ATOM 5800 O O . SER A 1 747 ? 27.116 -14.250 -15.061 1.00 53.97 747 SER A O 1
ATOM 5802 N N . VAL A 1 748 ? 27.337 -12.442 -16.386 1.00 46.50 748 VAL A N 1
ATOM 5803 C CA . VAL A 1 748 ? 26.518 -12.944 -17.505 1.00 46.50 748 VAL A CA 1
ATOM 5804 C C . VAL A 1 748 ? 27.050 -14.283 -18.043 1.00 46.50 748 VAL A C 1
ATOM 5806 O O . VAL A 1 748 ? 26.280 -15.116 -18.512 1.00 46.50 748 VAL A O 1
ATOM 5809 N N . GLU A 1 749 ? 28.354 -14.544 -17.902 1.00 43.84 749 GLU A N 1
ATOM 5810 C CA . GLU A 1 749 ? 28.985 -15.818 -18.277 1.00 43.84 749 GLU A CA 1
ATOM 5811 C C . GLU A 1 749 ? 28.615 -16.987 -17.340 1.00 43.84 749 GLU A C 1
ATOM 5813 O O . GLU A 1 749 ? 28.682 -18.144 -17.748 1.00 43.84 749 GLU A O 1
ATOM 5818 N N . VAL A 1 750 ? 28.206 -16.707 -16.095 1.00 43.72 750 VAL A N 1
ATOM 5819 C CA . VAL A 1 750 ? 27.854 -17.722 -15.082 1.00 43.72 750 VAL A CA 1
ATOM 5820 C C . VAL A 1 750 ? 26.367 -18.085 -15.141 1.00 43.72 750 VAL A C 1
ATOM 5822 O O . VAL A 1 750 ? 26.025 -19.254 -14.964 1.00 43.72 750 VAL A O 1
ATOM 5825 N N . ALA A 1 751 ? 25.493 -17.127 -15.466 1.00 44.56 751 ALA A N 1
ATOM 5826 C CA . ALA A 1 751 ? 24.041 -17.331 -15.557 1.00 44.56 751 ALA A CA 1
ATOM 5827 C C . ALA A 1 751 ? 23.621 -18.414 -16.579 1.00 44.56 751 ALA A C 1
ATOM 5829 O O . ALA A 1 751 ? 22.560 -19.016 -16.453 1.00 44.56 751 ALA A O 1
ATOM 5830 N N . LEU A 1 752 ? 24.473 -18.716 -17.566 1.00 42.06 752 LEU A N 1
ATOM 5831 C CA . LEU A 1 752 ? 24.243 -19.768 -18.564 1.00 42.06 752 LEU A CA 1
ATOM 5832 C C . LEU A 1 752 ? 24.574 -21.194 -18.078 1.00 42.06 752 LEU A C 1
ATOM 5834 O O . LEU A 1 752 ? 24.383 -22.142 -18.839 1.00 42.06 752 LEU A O 1
ATOM 5838 N N . SER A 1 753 ? 25.119 -21.362 -16.866 1.00 41.97 753 SER A N 1
ATOM 5839 C CA . SER A 1 753 ? 25.793 -22.611 -16.467 1.00 41.97 753 SER A CA 1
ATOM 5840 C C . SER A 1 753 ? 25.074 -23.496 -15.439 1.00 41.97 753 SER A C 1
ATOM 5842 O O . SER A 1 753 ? 25.433 -24.669 -15.350 1.00 41.97 753 SER A O 1
ATOM 5844 N N . LEU A 1 754 ? 24.073 -23.004 -14.693 1.00 39.16 754 LEU A N 1
ATOM 5845 C CA . LEU A 1 754 ? 23.401 -23.783 -13.636 1.00 39.16 754 LEU A CA 1
ATOM 5846 C C . LEU A 1 754 ? 21.886 -23.515 -13.563 1.00 39.16 754 LEU A C 1
ATOM 5848 O O . LEU A 1 754 ? 21.456 -22.385 -13.357 1.00 39.16 754 LEU A O 1
ATOM 5852 N N . PHE A 1 755 ? 21.083 -24.582 -13.651 1.00 40.12 755 PHE A N 1
ATOM 5853 C CA . PHE A 1 755 ? 19.633 -24.589 -13.382 1.00 40.12 755 PHE A CA 1
ATOM 5854 C C . PHE A 1 755 ? 19.331 -24.699 -11.871 1.00 40.12 755 PHE A C 1
ATOM 5856 O O . PHE A 1 755 ? 18.500 -25.494 -11.440 1.00 40.12 755 PHE A O 1
ATOM 5863 N N . GLU A 1 756 ? 20.009 -23.895 -11.056 1.00 41.84 756 GLU A N 1
ATOM 5864 C CA . GLU A 1 756 ? 19.743 -23.770 -9.620 1.00 41.84 756 GLU A CA 1
ATOM 5865 C C . GLU A 1 756 ? 19.466 -22.303 -9.291 1.00 41.84 756 GLU A C 1
ATOM 5867 O O . GLU A 1 756 ? 20.062 -21.401 -9.881 1.00 41.84 756 GLU A O 1
ATOM 5872 N N . ALA A 1 757 ? 18.534 -22.049 -8.368 1.00 44.25 757 ALA A N 1
ATOM 5873 C CA . ALA A 1 757 ? 18.167 -20.696 -7.961 1.00 44.25 757 ALA A CA 1
ATOM 5874 C C . ALA A 1 757 ? 19.356 -20.025 -7.252 1.00 44.25 757 ALA A C 1
ATOM 5876 O O . ALA A 1 757 ? 19.576 -20.215 -6.056 1.00 44.25 757 ALA A O 1
ATOM 5877 N N . GLN A 1 758 ? 20.144 -19.261 -8.009 1.00 52.38 758 GLN A N 1
ATOM 5878 C CA . GLN A 1 758 ? 21.379 -18.666 -7.523 1.00 52.38 758 GLN A CA 1
ATOM 5879 C C . GLN A 1 758 ? 21.069 -17.654 -6.410 1.00 52.38 758 GLN A C 1
ATOM 5881 O O . GLN A 1 758 ? 20.399 -16.648 -6.640 1.00 52.38 758 GLN A O 1
ATOM 5886 N N . VAL A 1 759 ? 21.542 -17.933 -5.192 1.00 56.22 759 VAL A N 1
ATOM 5887 C CA . VAL A 1 759 ? 21.312 -17.071 -4.024 1.00 56.22 759 VAL A CA 1
ATOM 5888 C C . VAL A 1 759 ? 22.048 -15.748 -4.226 1.00 56.22 759 VAL A C 1
ATOM 5890 O O . VAL A 1 759 ? 23.272 -15.673 -4.114 1.00 56.22 759 VAL A O 1
ATOM 5893 N N . VAL A 1 760 ? 21.299 -14.691 -4.540 1.00 66.38 760 VAL A N 1
ATOM 5894 C CA . VAL A 1 760 ? 21.850 -13.342 -4.686 1.00 66.38 760 VAL A CA 1
ATOM 5895 C C . VAL A 1 760 ? 21.948 -12.690 -3.317 1.00 66.38 760 VAL A C 1
ATOM 5897 O O . VAL A 1 760 ? 20.939 -12.363 -2.695 1.00 66.38 760 VAL A O 1
ATOM 5900 N N . ASN A 1 761 ? 23.178 -12.459 -2.861 1.00 76.06 761 ASN A N 1
ATOM 5901 C CA . ASN A 1 761 ? 23.421 -11.738 -1.618 1.00 76.06 761 ASN A CA 1
ATOM 5902 C C . ASN A 1 761 ? 22.914 -10.292 -1.737 1.00 76.06 761 ASN A C 1
ATOM 5904 O O . ASN A 1 761 ? 23.423 -9.514 -2.555 1.00 76.06 761 ASN A O 1
ATOM 5908 N N . VAL A 1 762 ? 21.944 -9.951 -0.885 1.00 81.56 762 VAL A N 1
ATOM 5909 C CA . VAL A 1 762 ? 21.391 -8.603 -0.706 1.00 81.56 762 VAL A CA 1
ATOM 5910 C C . VAL A 1 762 ? 22.107 -7.921 0.458 1.00 81.56 762 VAL A C 1
ATOM 5912 O O . VAL A 1 762 ? 22.249 -8.499 1.533 1.00 81.56 762 VAL A O 1
ATOM 5915 N N . THR A 1 763 ? 22.555 -6.686 0.257 1.00 85.81 763 THR A N 1
ATOM 5916 C CA . THR A 1 763 ? 23.143 -5.833 1.295 1.00 85.81 763 THR A CA 1
ATOM 5917 C C . THR A 1 763 ? 22.289 -4.582 1.452 1.00 85.81 763 THR A C 1
ATOM 5919 O O . THR A 1 763 ? 22.159 -3.799 0.511 1.00 85.81 763 THR A O 1
ATOM 5922 N N . ASN A 1 764 ? 21.742 -4.360 2.645 1.00 87.50 764 ASN A N 1
ATOM 5923 C CA . ASN A 1 764 ? 21.056 -3.109 2.957 1.00 87.50 764 ASN A CA 1
ATOM 5924 C C . ASN A 1 764 ? 22.094 -1.987 3.094 1.00 87.50 764 ASN A C 1
ATOM 5926 O O . ASN A 1 764 ? 23.028 -2.087 3.893 1.00 87.50 764 ASN A O 1
ATOM 5930 N N . ILE A 1 765 ? 21.930 -0.916 2.323 1.00 87.00 765 ILE A N 1
ATOM 5931 C CA . ILE A 1 765 ? 22.746 0.294 2.405 1.00 87.00 765 ILE A CA 1
ATOM 5932 C C . ILE A 1 765 ? 21.911 1.442 2.969 1.00 87.00 765 ILE A C 1
ATOM 5934 O O . ILE A 1 765 ? 20.772 1.651 2.566 1.00 87.00 765 ILE A O 1
ATOM 5938 N N . HIS A 1 766 ? 22.478 2.208 3.897 1.00 89.50 766 HIS A N 1
ATOM 5939 C CA . HIS A 1 766 ? 21.826 3.397 4.443 1.00 89.50 766 HIS A CA 1
ATOM 5940 C C . HIS A 1 766 ? 22.366 4.635 3.729 1.00 89.50 766 HIS A C 1
ATOM 5942 O O . HIS A 1 766 ? 23.564 4.924 3.791 1.00 89.50 766 HIS A O 1
ATOM 5948 N N . LEU A 1 767 ? 21.482 5.354 3.041 1.00 90.88 767 LEU A N 1
ATOM 5949 C CA . LEU A 1 767 ? 21.788 6.621 2.396 1.00 90.88 767 LEU A CA 1
ATOM 5950 C C . LEU A 1 767 ? 21.383 7.759 3.337 1.00 90.88 767 LEU A C 1
ATOM 5952 O O . LEU A 1 767 ? 20.262 7.776 3.847 1.00 90.88 767 LEU A O 1
ATOM 5956 N N . PHE A 1 768 ? 22.287 8.706 3.577 1.00 90.50 768 PHE A N 1
ATOM 5957 C CA . PHE A 1 768 ? 22.055 9.818 4.501 1.00 90.50 768 PHE A CA 1
ATOM 5958 C C . PHE A 1 768 ? 21.418 11.001 3.780 1.00 90.50 768 PHE A C 1
ATOM 5960 O O . PHE A 1 768 ? 21.877 11.397 2.707 1.00 90.50 768 PHE A O 1
ATOM 5967 N N . ILE A 1 769 ? 20.396 11.595 4.390 1.00 89.81 769 ILE A N 1
ATOM 5968 C CA . ILE A 1 769 ? 19.679 12.743 3.841 1.00 89.81 769 ILE A CA 1
ATOM 5969 C C . ILE A 1 769 ? 20.176 14.008 4.542 1.00 89.81 769 ILE A C 1
ATOM 5971 O O . ILE A 1 769 ? 19.817 14.301 5.682 1.00 89.81 769 ILE A O 1
ATOM 5975 N N . HIS A 1 770 ? 21.025 14.765 3.855 1.00 86.06 770 HIS A N 1
ATOM 5976 C CA . HIS A 1 770 ? 21.468 16.079 4.302 1.00 86.06 770 HIS A CA 1
ATOM 5977 C C . HIS A 1 770 ? 20.438 17.125 3.873 1.00 86.06 770 HIS A C 1
ATOM 5979 O O . HIS A 1 770 ? 20.108 17.198 2.694 1.00 86.06 770 HIS A O 1
ATOM 5985 N N . SER A 1 771 ? 19.926 17.934 4.798 1.00 78.88 771 SER A N 1
ATOM 5986 C CA . SER A 1 771 ? 18.921 18.964 4.511 1.00 78.88 771 SER A CA 1
ATOM 5987 C C . SER A 1 771 ? 19.017 20.092 5.544 1.00 78.88 771 SER A C 1
ATOM 5989 O O . SER A 1 771 ? 19.376 19.831 6.692 1.00 78.88 771 SER A O 1
ATOM 5991 N N . GLY A 1 772 ? 18.762 21.343 5.138 1.00 62.38 772 GLY A N 1
ATOM 5992 C CA . GLY A 1 772 ? 18.869 22.511 6.032 1.00 62.38 772 GLY A CA 1
ATOM 5993 C C . GLY A 1 772 ? 17.788 22.541 7.112 1.00 62.38 772 GLY A C 1
ATOM 5994 O O . GLY A 1 772 ? 18.087 22.756 8.283 1.00 62.38 772 GLY A O 1
ATOM 5995 N N . ASP A 1 773 ? 16.558 22.247 6.699 1.00 58.53 773 ASP A N 1
ATOM 5996 C CA . ASP A 1 773 ? 15.442 21.865 7.561 1.00 58.53 773 ASP A CA 1
ATOM 5997 C C . ASP A 1 773 ? 15.208 20.352 7.411 1.00 58.53 773 ASP A C 1
ATOM 5999 O O . ASP A 1 773 ? 15.620 19.773 6.402 1.00 58.53 773 ASP A O 1
ATOM 6003 N N . TYR A 1 774 ? 14.565 19.700 8.392 1.00 58.34 774 TYR A N 1
ATOM 6004 C CA . TYR A 1 774 ? 14.309 18.246 8.380 1.00 58.34 774 TYR A CA 1
ATOM 6005 C C . TYR A 1 774 ? 13.829 17.743 7.004 1.00 58.34 774 TYR A C 1
ATOM 6007 O O . TYR A 1 774 ? 12.984 18.401 6.391 1.00 58.34 774 TYR A O 1
ATOM 6015 N N . PRO A 1 775 ? 14.340 16.590 6.523 1.00 65.62 775 PRO A N 1
ATOM 6016 C CA . PRO A 1 775 ? 14.044 16.097 5.182 1.00 65.62 775 PRO A CA 1
ATOM 6017 C C . PRO A 1 775 ? 12.538 15.973 4.970 1.00 65.62 775 PRO A C 1
ATOM 6019 O O . PRO A 1 775 ? 11.820 15.398 5.794 1.00 65.62 775 PRO A O 1
ATOM 6022 N N . GLY A 1 776 ? 12.059 16.563 3.877 1.00 77.56 776 GLY A N 1
ATOM 6023 C CA . GLY A 1 776 ? 10.646 16.547 3.552 1.00 77.56 776 GLY A CA 1
ATOM 6024 C C . GLY A 1 776 ? 10.258 15.161 3.069 1.00 77.56 776 GLY A C 1
ATOM 6025 O O . GLY A 1 776 ? 10.608 14.768 1.966 1.00 77.56 776 GLY A O 1
ATOM 6026 N N . TRP A 1 777 ? 9.540 14.415 3.894 1.00 84.94 777 TRP A N 1
ATOM 6027 C CA . TRP A 1 777 ? 8.864 13.201 3.464 1.00 84.94 777 TRP A CA 1
ATOM 6028 C C . TRP A 1 777 ? 7.406 13.514 3.162 1.00 84.94 777 TRP A C 1
ATOM 6030 O O . TRP A 1 777 ? 6.753 14.268 3.893 1.00 84.94 777 TRP A O 1
ATOM 6040 N N . ALA A 1 778 ? 6.887 12.924 2.093 1.00 81.56 778 ALA A N 1
ATOM 6041 C CA . ALA A 1 778 ? 5.513 13.128 1.666 1.00 81.56 778 ALA A CA 1
ATOM 6042 C C . ALA A 1 778 ? 4.951 11.879 0.980 1.00 81.56 778 ALA A C 1
ATOM 6044 O O . ALA A 1 778 ? 5.725 11.081 0.464 1.00 81.56 778 ALA A O 1
ATOM 6045 N N . PRO A 1 779 ? 3.622 11.700 0.938 1.00 81.56 779 PRO A N 1
ATOM 6046 C CA . PRO A 1 779 ? 3.004 10.645 0.143 1.00 81.56 779 PRO A CA 1
ATOM 6047 C C . PRO A 1 779 ? 3.366 10.797 -1.334 1.00 81.56 779 PRO A C 1
ATOM 6049 O O . PRO A 1 779 ? 3.316 11.912 -1.865 1.00 81.56 779 PRO A O 1
ATOM 6052 N N . SER A 1 780 ? 3.699 9.692 -2.001 1.00 85.06 780 SER A N 1
ATOM 6053 C CA . SER A 1 780 ? 3.966 9.728 -3.436 1.00 85.06 780 SER A CA 1
ATOM 6054 C C . SER A 1 780 ? 2.693 10.055 -4.228 1.00 85.06 780 SER A C 1
ATOM 6056 O O . SER A 1 780 ? 1.576 9.671 -3.860 1.00 85.06 780 SER A O 1
ATOM 6058 N N . GLY A 1 781 ? 2.874 10.791 -5.327 1.00 80.81 781 GLY A N 1
ATOM 6059 C CA . GLY A 1 781 ? 1.864 10.996 -6.367 1.00 80.81 781 GLY A CA 1
ATOM 6060 C C . GLY A 1 781 ? 2.040 10.073 -7.579 1.00 80.81 781 GLY A C 1
ATOM 6061 O O . GLY A 1 781 ? 1.273 10.190 -8.532 1.00 80.81 781 GLY A O 1
ATOM 6062 N N . VAL A 1 782 ? 3.027 9.172 -7.583 1.00 83.56 782 VAL A N 1
ATOM 6063 C CA . VAL A 1 782 ? 3.222 8.191 -8.664 1.00 83.56 782 VAL A CA 1
ATOM 6064 C C . VAL A 1 782 ? 2.089 7.164 -8.626 1.00 83.56 782 VAL A C 1
ATOM 6066 O O . VAL A 1 782 ? 1.723 6.700 -7.554 1.00 83.56 782 VAL A O 1
ATOM 6069 N N . HIS A 1 783 ? 1.527 6.763 -9.770 1.00 75.31 783 HIS A N 1
ATOM 6070 C CA . HIS A 1 783 ? 0.626 5.600 -9.811 1.00 75.31 783 HIS A CA 1
ATOM 6071 C C . HIS A 1 783 ? 1.414 4.319 -10.037 1.00 75.31 783 HIS A C 1
ATOM 6073 O O . HIS A 1 783 ? 1.906 4.068 -11.139 1.00 75.31 783 HIS A O 1
ATOM 6079 N N . LEU A 1 784 ? 1.479 3.488 -9.003 1.00 70.69 784 LEU A N 1
ATOM 6080 C CA . LEU A 1 784 ? 2.015 2.136 -9.076 1.00 70.69 784 LEU A CA 1
ATOM 6081 C C . LEU A 1 784 ? 0.853 1.150 -9.014 1.00 70.69 784 LEU A C 1
ATOM 6083 O O . LEU A 1 784 ? -0.107 1.347 -8.271 1.00 70.69 784 LEU A O 1
ATOM 6087 N N . SER A 1 785 ? 0.911 0.109 -9.840 1.00 56.94 785 SER A N 1
ATOM 6088 C CA . SER A 1 785 ? -0.141 -0.906 -9.845 1.00 56.94 785 SER A CA 1
ATOM 6089 C C . SER A 1 785 ? 0.084 -1.845 -8.661 1.00 56.94 785 SER A C 1
ATOM 6091 O O . SER A 1 785 ? 1.127 -2.504 -8.644 1.00 56.94 785 SER A O 1
ATOM 6093 N N . PRO A 1 786 ? -0.843 -1.954 -7.689 1.00 50.06 786 PRO A N 1
ATOM 6094 C CA . PRO A 1 786 ? -0.762 -3.032 -6.716 1.00 50.06 786 PRO A CA 1
ATOM 6095 C C . PRO A 1 786 ? -0.831 -4.367 -7.462 1.00 50.06 786 PRO A C 1
ATOM 6097 O O . PRO A 1 786 ? -1.623 -4.528 -8.397 1.00 50.06 786 PRO A O 1
ATOM 6100 N N . LEU A 1 787 ? -0.016 -5.335 -7.041 1.00 40.06 787 LEU A N 1
ATOM 6101 C CA . LEU A 1 787 ? -0.188 -6.729 -7.441 1.00 40.06 787 LEU A CA 1
ATOM 6102 C C . LEU A 1 787 ? -1.478 -7.233 -6.785 1.00 40.06 787 LEU A C 1
ATOM 6104 O O . LEU A 1 787 ? -1.476 -7.703 -5.655 1.00 40.06 787 LEU A O 1
ATOM 6108 N N . ALA A 1 788 ? -2.599 -7.036 -7.478 1.00 32.56 788 ALA A N 1
ATOM 6109 C CA . ALA A 1 788 ? -3.931 -7.217 -6.922 1.00 32.56 788 ALA A CA 1
ATOM 6110 C C . ALA A 1 788 ? -4.252 -8.697 -6.647 1.00 32.56 788 ALA A C 1
ATOM 6112 O O . ALA A 1 788 ? -4.792 -9.410 -7.494 1.00 32.56 788 ALA A O 1
ATOM 6113 N N . ASN A 1 789 ? -3.956 -9.130 -5.427 1.00 40.28 789 ASN A N 1
ATOM 6114 C CA . ASN A 1 789 ? -4.669 -10.177 -4.711 1.00 40.28 789 ASN A CA 1
ATOM 6115 C C . ASN A 1 789 ? -4.501 -9.922 -3.212 1.00 40.28 789 ASN A C 1
ATOM 6117 O O . ASN A 1 789 ? -3.387 -9.679 -2.758 1.00 40.28 789 ASN A O 1
ATOM 6121 N N . TYR A 1 790 ? -5.584 -10.059 -2.445 1.00 48.81 790 TYR A N 1
ATOM 6122 C CA . TYR A 1 790 ? -5.565 -10.095 -0.976 1.00 48.81 790 TYR A CA 1
ATOM 6123 C C . TYR A 1 790 ? -4.998 -11.439 -0.471 1.00 48.81 790 TYR A C 1
ATOM 6125 O O . TYR A 1 790 ? -5.608 -12.146 0.325 1.00 48.81 790 TYR A O 1
ATOM 6133 N N . SER A 1 791 ? -3.851 -11.855 -1.011 1.00 56.53 791 SER A N 1
ATOM 6134 C CA . SER A 1 791 ? -3.135 -13.054 -0.591 1.00 56.53 791 SER A CA 1
ATOM 6135 C C . SER A 1 791 ? -2.077 -12.666 0.429 1.00 56.53 791 SER A C 1
ATOM 6137 O O . SER A 1 791 ? -1.102 -12.011 0.065 1.00 56.53 791 SER A O 1
ATOM 6139 N N . LEU A 1 792 ? -2.259 -13.113 1.674 1.00 68.75 792 LEU A N 1
ATOM 6140 C CA . LEU A 1 792 ? -1.278 -12.979 2.751 1.00 68.75 792 LEU A CA 1
ATOM 6141 C C . LEU A 1 792 ? 0.102 -13.470 2.284 1.00 68.75 792 LEU A C 1
ATOM 6143 O O . LEU A 1 792 ? 0.292 -14.658 2.015 1.00 68.75 792 LEU A O 1
ATOM 6147 N N . ALA A 1 793 ? 1.054 -12.543 2.179 1.00 70.31 793 ALA A N 1
ATOM 6148 C CA . ALA A 1 793 ? 2.410 -12.797 1.709 1.00 70.31 793 ALA A CA 1
ATOM 6149 C C . ALA A 1 793 ? 3.410 -12.592 2.858 1.00 70.31 793 ALA A C 1
ATOM 6151 O O . ALA A 1 793 ? 3.800 -11.470 3.195 1.00 70.31 793 ALA A O 1
ATOM 6152 N N . PHE A 1 794 ? 3.821 -13.700 3.475 1.00 78.69 794 PHE A N 1
ATOM 6153 C CA . PHE A 1 794 ? 4.859 -13.702 4.504 1.00 78.69 794 PHE A CA 1
ATOM 6154 C C . PHE A 1 794 ? 6.255 -13.641 3.874 1.00 78.69 794 PHE A C 1
ATOM 6156 O O . PHE A 1 794 ? 6.534 -14.341 2.903 1.00 78.69 794 PHE A O 1
ATOM 6163 N N . LEU A 1 795 ? 7.167 -12.881 4.496 1.00 71.50 795 LEU A N 1
ATOM 6164 C CA . LEU A 1 795 ? 8.571 -12.750 4.064 1.00 71.50 795 LEU A CA 1
ATOM 6165 C C . LEU A 1 795 ? 9.301 -14.095 3.908 1.00 71.50 795 LEU A C 1
ATOM 6167 O O . LEU A 1 795 ? 10.245 -14.207 3.133 1.00 71.50 795 LEU A O 1
ATOM 6171 N N . ASN A 1 796 ? 8.915 -15.102 4.696 1.00 78.94 796 ASN A N 1
ATOM 6172 C CA . ASN A 1 796 ? 9.406 -16.473 4.602 1.00 78.94 796 ASN A CA 1
ATOM 6173 C C . ASN A 1 796 ? 8.463 -17.440 5.343 1.00 78.94 796 ASN A C 1
ATOM 6175 O O . ASN A 1 796 ? 7.703 -17.038 6.227 1.00 78.94 796 ASN A O 1
ATOM 6179 N N . LYS A 1 797 ? 8.575 -18.738 5.027 1.00 80.81 797 LYS A N 1
ATOM 6180 C CA . LYS A 1 797 ? 7.774 -19.820 5.635 1.00 80.81 797 LYS A CA 1
ATOM 6181 C C . LYS A 1 797 ? 7.964 -19.962 7.154 1.00 80.81 797 LYS A C 1
ATOM 6183 O O . LYS A 1 797 ? 7.069 -20.437 7.845 1.00 80.81 797 LYS A O 1
ATOM 6188 N N . THR A 1 798 ? 9.112 -19.553 7.696 1.00 89.25 798 THR A N 1
ATOM 6189 C CA . THR A 1 798 ? 9.375 -19.607 9.145 1.00 89.25 798 THR A CA 1
ATOM 6190 C C . THR A 1 798 ? 8.562 -18.553 9.896 1.00 89.25 798 THR A C 1
ATOM 6192 O O . THR A 1 798 ? 8.060 -18.826 10.985 1.00 89.25 798 THR A O 1
ATOM 6195 N N . LEU A 1 799 ? 8.403 -17.358 9.316 1.00 87.00 799 LEU A N 1
ATOM 6196 C CA . LEU A 1 799 ? 7.518 -16.321 9.842 1.00 87.00 799 LEU A CA 1
ATOM 6197 C C . LEU A 1 799 ? 6.049 -16.740 9.718 1.00 87.00 799 LEU A C 1
ATOM 6199 O O . LEU A 1 799 ? 5.324 -16.594 10.693 1.00 87.00 799 LEU A O 1
ATOM 6203 N N . GLU A 1 800 ? 5.638 -17.303 8.576 1.00 88.81 800 GLU A N 1
ATOM 6204 C CA . GLU A 1 800 ? 4.292 -17.867 8.360 1.00 88.81 800 GLU A CA 1
ATOM 6205 C C . GLU A 1 800 ? 3.922 -18.873 9.465 1.00 88.81 800 GLU A C 1
ATOM 6207 O O . GLU A 1 800 ? 2.913 -18.700 10.147 1.00 88.81 800 GLU A O 1
ATOM 6212 N N . GLY A 1 801 ? 4.778 -19.871 9.721 1.00 90.00 801 GLY A N 1
ATOM 6213 C CA . GLY A 1 801 ? 4.548 -20.871 10.770 1.00 90.00 801 GLY A CA 1
ATOM 6214 C C . GLY A 1 801 ? 4.409 -20.262 12.170 1.00 90.00 801 GLY A C 1
ATOM 6215 O O . GLY A 1 801 ? 3.449 -20.562 12.879 1.00 90.00 801 GLY A O 1
ATOM 6216 N N . LYS A 1 802 ? 5.316 -19.348 12.544 1.00 94.56 802 LYS A N 1
ATOM 6217 C CA . LYS A 1 802 ? 5.270 -18.653 13.844 1.00 94.56 802 LYS A CA 1
ATOM 6218 C C . LYS A 1 802 ? 4.086 -17.691 13.972 1.00 94.56 802 LYS A C 1
ATOM 6220 O O . LYS A 1 802 ? 3.601 -17.478 15.078 1.00 94.56 802 LYS A O 1
ATOM 6225 N N . ALA A 1 803 ? 3.622 -17.096 12.874 1.00 93.88 803 ALA A N 1
ATOM 6226 C CA . ALA A 1 803 ? 2.443 -16.234 12.856 1.00 93.88 803 ALA A CA 1
ATOM 6227 C C . ALA A 1 803 ? 1.168 -17.051 13.090 1.00 93.88 803 ALA A C 1
ATOM 6229 O O . ALA A 1 803 ? 0.356 -16.691 13.942 1.00 93.88 803 ALA A O 1
ATOM 6230 N N . LEU A 1 804 ? 1.035 -18.180 12.384 1.00 92.19 804 LEU A N 1
ATOM 6231 C CA . LEU A 1 804 ? -0.071 -19.124 12.543 1.00 92.19 804 LEU A CA 1
ATOM 6232 C C . LEU A 1 804 ? -0.163 -19.640 13.979 1.00 92.19 804 LEU A C 1
ATOM 6234 O O . LEU A 1 804 ? -1.236 -19.552 14.571 1.00 92.19 804 LEU A O 1
ATOM 6238 N N . GLU A 1 805 ? 0.953 -20.102 14.548 1.00 94.19 805 GLU A N 1
ATOM 6239 C CA . GLU A 1 805 ? 1.074 -20.492 15.959 1.00 94.19 805 GLU A CA 1
ATOM 6240 C C . GLU A 1 805 ? 0.655 -19.337 16.883 1.00 94.19 805 GLU A C 1
ATOM 6242 O O . GLU A 1 805 ? -0.336 -19.442 17.607 1.00 94.19 805 GLU A O 1
ATOM 6247 N N . LYS A 1 806 ? 1.328 -18.183 16.783 1.00 94.81 806 LYS A N 1
ATOM 6248 C CA . LYS A 1 806 ? 1.139 -17.060 17.707 1.00 94.81 806 LYS A CA 1
ATOM 6249 C C . LYS A 1 806 ? -0.282 -16.496 17.711 1.00 94.81 806 LYS A C 1
ATOM 6251 O O . LYS A 1 806 ? -0.813 -16.167 18.779 1.00 94.81 806 LYS A O 1
ATOM 6256 N N . CYS A 1 807 ? -0.894 -16.342 16.540 1.00 95.69 807 CYS A N 1
ATOM 6257 C CA . CYS A 1 807 ? -2.273 -15.882 16.438 1.00 95.69 807 CYS A CA 1
ATOM 6258 C C . CYS A 1 807 ? -3.240 -16.978 16.916 1.00 95.69 807 CYS A C 1
ATOM 6260 O O . CYS A 1 807 ? -4.180 -16.672 17.648 1.00 95.69 807 CYS A O 1
ATOM 6262 N N . TYR A 1 808 ? -3.005 -18.255 16.591 1.00 94.50 808 TYR A N 1
ATOM 6263 C CA . TYR A 1 808 ? -3.923 -19.335 16.970 1.00 94.50 808 TYR A CA 1
ATOM 6264 C C . TYR A 1 808 ? -3.964 -19.531 18.490 1.00 94.50 808 TYR A C 1
ATOM 6266 O O . TYR A 1 808 ? -5.051 -19.507 19.065 1.00 94.50 808 TYR A O 1
ATOM 6274 N N . GLU A 1 809 ? -2.803 -19.594 19.152 1.00 93.94 809 GLU A N 1
ATOM 6275 C CA . GLU A 1 809 ? -2.694 -19.614 20.620 1.00 93.94 809 GLU A CA 1
ATOM 6276 C C . GLU A 1 809 ? -3.449 -18.446 21.272 1.00 93.94 809 GLU A C 1
ATOM 6278 O O . GLU A 1 809 ? -4.076 -18.587 22.321 1.00 93.94 809 GLU A O 1
ATOM 6283 N N . SER A 1 810 ? -3.381 -17.261 20.657 1.00 94.00 810 SER A N 1
ATOM 6284 C CA . SER A 1 810 ? -3.958 -16.051 21.238 1.00 94.00 810 SER A CA 1
ATOM 6285 C C . SER A 1 810 ? -5.487 -16.031 21.148 1.00 94.00 810 SER A C 1
ATOM 6287 O O . SER A 1 810 ? -6.131 -15.603 22.103 1.00 94.00 810 SER A O 1
ATOM 6289 N N . PHE A 1 811 ? -6.076 -16.477 20.033 1.00 95.31 811 PHE A N 1
ATOM 6290 C CA . PHE A 1 811 ? -7.526 -16.399 19.793 1.00 95.31 811 PHE A CA 1
ATOM 6291 C C . PHE A 1 811 ? -8.286 -17.691 20.113 1.00 95.31 811 PHE A C 1
ATOM 6293 O O . PHE A 1 811 ? -9.426 -17.616 20.579 1.00 95.31 811 PHE A O 1
ATOM 6300 N N . TYR A 1 812 ? -7.675 -18.854 19.887 1.00 94.44 812 TYR A N 1
ATOM 6301 C CA . TYR A 1 812 ? -8.314 -20.171 19.982 1.00 94.44 812 TYR A CA 1
ATOM 6302 C C . TYR A 1 812 ? -7.752 -21.057 21.095 1.00 94.44 812 TYR A C 1
ATOM 6304 O O . TYR A 1 812 ? -8.236 -22.172 21.291 1.00 94.44 812 TYR A O 1
ATOM 6312 N N . GLU A 1 813 ? -6.833 -20.528 21.904 1.00 91.06 813 GLU A N 1
ATOM 6313 C CA . GLU A 1 813 ? -6.405 -21.140 23.159 1.00 91.06 813 GLU A CA 1
ATOM 6314 C C . GLU A 1 813 ? -6.521 -20.151 24.337 1.00 91.06 813 GLU A C 1
ATOM 6316 O O . GLU A 1 813 ? -6.864 -18.971 24.192 1.00 91.06 813 GLU A O 1
ATOM 6321 N N . GLY A 1 814 ? -6.331 -20.660 25.557 1.00 88.88 814 GLY A N 1
ATOM 6322 C CA . GLY A 1 814 ? -6.365 -19.859 26.781 1.00 88.88 814 GLY A CA 1
ATOM 6323 C C . GLY A 1 814 ? -7.647 -19.034 26.991 1.00 88.88 814 GLY A C 1
ATOM 6324 O O . GLY A 1 814 ? -8.771 -19.504 26.816 1.00 88.88 814 GLY A O 1
ATOM 6325 N N . LYS A 1 815 ? -7.468 -17.785 27.437 1.00 92.06 815 LYS A N 1
ATOM 6326 C CA . LYS A 1 815 ? -8.534 -16.932 27.997 1.00 92.06 815 LYS A CA 1
ATOM 6327 C C . LYS A 1 815 ? -9.530 -16.398 26.968 1.00 92.06 815 LYS A C 1
ATOM 6329 O O . LYS A 1 815 ? -10.715 -16.275 27.280 1.00 92.06 815 LYS A O 1
ATOM 6334 N N . LEU A 1 816 ? -9.067 -16.061 25.760 1.00 94.81 816 LEU A N 1
ATOM 6335 C CA . LEU A 1 816 ? -9.960 -15.601 24.694 1.00 94.81 816 LEU A CA 1
ATOM 6336 C C . LEU A 1 816 ? -10.829 -16.764 24.204 1.00 94.81 816 LEU A C 1
ATOM 6338 O O . LEU A 1 816 ? -12.041 -16.592 24.087 1.00 94.81 816 LEU A O 1
ATOM 6342 N N . GLN A 1 817 ? -10.271 -17.969 24.076 1.00 94.56 817 GLN A N 1
ATOM 6343 C CA . GLN A 1 817 ? -11.068 -19.161 23.789 1.00 94.56 817 GLN A CA 1
ATOM 6344 C C . GLN A 1 817 ? -12.045 -19.524 24.916 1.00 94.56 817 GLN A C 1
ATOM 6346 O O . GLN A 1 817 ? -13.178 -19.907 24.640 1.00 94.56 817 GLN A O 1
ATOM 6351 N N . GLU A 1 818 ? -11.668 -19.392 26.191 1.00 94.44 818 GLU A N 1
ATOM 6352 C CA . GLU A 1 818 ? -12.571 -19.738 27.301 1.00 94.44 818 GLU A CA 1
ATOM 6353 C C . GLU A 1 818 ? -13.789 -18.797 27.394 1.00 94.44 818 GLU A C 1
ATOM 6355 O O . GLU A 1 818 ? -14.884 -19.208 27.792 1.00 94.44 818 GLU A O 1
ATOM 6360 N N . HIS A 1 819 ? -13.617 -17.513 27.068 1.00 94.81 819 HIS A N 1
ATOM 6361 C CA . HIS A 1 819 ? -14.612 -16.488 27.398 1.00 94.81 819 HIS A CA 1
ATOM 6362 C C . HIS A 1 819 ? -15.222 -15.746 26.202 1.00 94.81 819 HIS A C 1
ATOM 6364 O O . HIS A 1 819 ? -16.374 -15.308 26.327 1.00 94.81 819 HIS A O 1
ATOM 6370 N N . CYS A 1 820 ? -14.493 -15.631 25.086 1.00 94.50 820 CYS A N 1
ATOM 6371 C CA . CYS A 1 820 ? -14.797 -14.769 23.940 1.00 94.50 820 CYS A CA 1
ATOM 6372 C C . CYS A 1 820 ? -15.139 -15.557 22.669 1.00 94.50 820 CYS A C 1
ATOM 6374 O O . CYS A 1 820 ? -16.269 -15.486 22.185 1.00 94.50 820 CYS A O 1
ATOM 6376 N N . SER A 1 821 ? -14.174 -16.301 22.128 1.00 94.44 821 SER A N 1
ATOM 6377 C CA . SER A 1 821 ? -14.198 -16.798 20.747 1.00 94.44 821 SER A CA 1
ATOM 6378 C C . SER A 1 821 ? -15.358 -17.757 20.429 1.00 94.44 821 SER A C 1
ATOM 6380 O O . SER A 1 821 ? -15.965 -17.597 19.374 1.00 94.44 821 SER A O 1
ATOM 6382 N N . PRO A 1 822 ? -15.800 -18.655 21.337 1.00 91.94 822 PRO A N 1
ATOM 6383 C CA . PRO A 1 822 ? -16.991 -19.486 21.117 1.00 91.94 822 PRO A CA 1
ATOM 6384 C C . PRO A 1 822 ? -18.326 -18.724 21.107 1.00 91.94 822 PRO A C 1
ATOM 6386 O O . PRO A 1 822 ? -19.351 -19.307 20.762 1.00 91.94 822 PRO A O 1
ATOM 6389 N N . LYS A 1 823 ? -18.346 -17.455 21.538 1.00 91.00 823 LYS A N 1
ATOM 6390 C CA . LYS A 1 823 ? -19.548 -16.599 21.560 1.00 91.00 823 LYS A CA 1
ATOM 6391 C C . LYS A 1 823 ? -19.545 -15.566 20.436 1.00 91.00 823 LYS A C 1
ATOM 6393 O O . LYS A 1 823 ? -20.603 -15.269 19.904 1.00 91.00 823 LYS A O 1
ATOM 6398 N N . LEU A 1 824 ? -18.371 -15.039 20.090 1.00 91.00 824 LEU A N 1
ATOM 6399 C CA . LEU A 1 824 ? -18.159 -14.037 19.041 1.00 91.00 824 LEU A CA 1
ATOM 6400 C C . LEU A 1 824 ? -17.386 -14.673 17.877 1.00 91.00 824 LEU A C 1
ATOM 6402 O O . LEU A 1 824 ? -16.258 -14.285 17.593 1.00 91.00 824 LEU A O 1
ATOM 6406 N N . VAL A 1 825 ? -17.959 -15.713 17.264 1.00 90.69 825 VAL A N 1
ATOM 6407 C CA . VAL A 1 825 ? -17.231 -16.626 16.359 1.00 90.69 825 VAL A CA 1
ATOM 6408 C C . VAL A 1 825 ? -16.703 -15.918 15.106 1.00 90.69 825 VAL A C 1
ATOM 6410 O O . VAL A 1 825 ? -15.530 -16.074 14.774 1.00 90.69 825 VAL A O 1
ATOM 6413 N N . SER A 1 826 ? -17.530 -15.119 14.422 1.00 91.62 826 SER A N 1
ATOM 6414 C CA . SER A 1 826 ? -17.100 -14.398 13.214 1.00 91.62 826 SER A CA 1
ATOM 6415 C C . SER A 1 826 ? -16.129 -13.260 13.533 1.00 91.62 826 SER A C 1
ATOM 6417 O O . SER A 1 826 ? -15.150 -13.087 12.814 1.00 91.62 826 SER A O 1
ATOM 6419 N N . GLN A 1 827 ? -16.316 -12.539 14.646 1.00 92.69 827 GLN A N 1
ATOM 6420 C CA . GLN A 1 827 ? -15.353 -11.525 15.087 1.00 92.69 827 GLN A CA 1
ATOM 6421 C C . GLN A 1 827 ? -14.016 -12.150 15.504 1.00 92.69 827 GLN A C 1
ATOM 6423 O O . GLN A 1 827 ? -12.974 -11.635 15.120 1.00 92.69 827 GLN A O 1
ATOM 6428 N N . ALA A 1 828 ? -14.008 -13.258 16.252 1.00 94.06 828 ALA A N 1
ATOM 6429 C CA . ALA A 1 828 ? -12.770 -13.932 16.649 1.00 94.06 828 ALA A CA 1
ATOM 6430 C C . ALA A 1 828 ? -11.942 -14.361 15.431 1.00 94.06 828 ALA A C 1
ATOM 6432 O O . ALA A 1 828 ? -10.728 -14.177 15.417 1.00 94.06 828 ALA A O 1
ATOM 6433 N N . LEU A 1 829 ? -12.614 -14.865 14.393 1.00 93.44 829 LEU A N 1
ATOM 6434 C CA . LEU A 1 829 ? -11.997 -15.225 13.122 1.00 93.44 829 LEU A CA 1
ATOM 6435 C C . LEU A 1 829 ? -11.464 -14.002 12.368 1.00 93.44 829 LEU A C 1
ATOM 6437 O O . LEU A 1 829 ? -10.291 -13.998 12.013 1.00 93.44 829 LEU A O 1
ATOM 6441 N N . PHE A 1 830 ? -12.260 -12.938 12.232 1.00 94.25 830 PHE A N 1
ATOM 6442 C CA . PHE A 1 830 ? -11.808 -11.675 11.640 1.00 94.25 830 PHE A CA 1
ATOM 6443 C C . PHE A 1 830 ? -10.551 -11.126 12.338 1.00 94.25 830 PHE A C 1
ATOM 6445 O O . PHE A 1 830 ? -9.561 -10.820 11.685 1.00 94.25 830 PHE A O 1
ATOM 6452 N N . TYR A 1 831 ? -10.543 -11.053 13.674 1.00 96.31 831 TYR A N 1
ATOM 6453 C CA . TYR A 1 831 ? -9.389 -10.549 14.429 1.00 96.31 831 TYR A CA 1
ATOM 6454 C C . TYR A 1 831 ? -8.176 -11.503 14.395 1.00 96.31 831 TYR A C 1
ATOM 6456 O O . TYR A 1 831 ? -7.037 -11.036 14.476 1.00 96.31 831 TYR A O 1
ATOM 6464 N N . TYR A 1 832 ? -8.392 -12.815 14.253 1.00 95.50 832 TYR A N 1
ATOM 6465 C CA . TYR A 1 832 ? -7.327 -13.792 14.006 1.00 95.50 832 TYR A CA 1
ATOM 6466 C C . TYR A 1 832 ? -6.681 -13.590 12.628 1.00 95.50 832 TYR A C 1
ATOM 6468 O O . TYR A 1 832 ? -5.457 -13.618 12.517 1.00 95.50 832 TYR A O 1
ATOM 6476 N N . GLU A 1 833 ? -7.465 -13.320 11.589 1.00 92.31 833 GLU A N 1
ATOM 6477 C CA . GLU A 1 833 ? -6.928 -13.041 10.255 1.00 92.31 833 GLU A CA 1
ATOM 6478 C C . GLU A 1 833 ? -6.264 -11.668 10.170 1.00 92.31 833 GLU A C 1
ATOM 6480 O O . GLU A 1 833 ? -5.185 -11.557 9.591 1.00 92.31 833 GLU A O 1
ATOM 6485 N N . SER A 1 834 ? -6.815 -10.652 10.844 1.00 93.69 834 SER A N 1
ATOM 6486 C CA . SER A 1 834 ? -6.125 -9.381 11.088 1.00 93.69 834 SER A CA 1
ATOM 6487 C C . SER A 1 834 ? -4.759 -9.589 11.745 1.00 93.69 834 SER A C 1
ATOM 6489 O O . SER A 1 834 ? -3.777 -8.993 11.327 1.00 93.69 834 SER A O 1
ATOM 6491 N N . CYS A 1 835 ? -4.660 -10.479 12.739 1.00 95.50 835 CYS A N 1
ATOM 6492 C CA . CYS A 1 835 ? -3.386 -10.828 13.374 1.00 95.50 835 CYS A CA 1
ATOM 6493 C C . CYS A 1 835 ? -2.380 -11.433 12.378 1.00 95.50 835 CYS A C 1
ATOM 6495 O O . CYS A 1 835 ? -1.192 -11.120 12.450 1.00 95.50 835 CYS A O 1
ATOM 6497 N N . LEU A 1 836 ? -2.840 -12.260 11.433 1.00 93.25 836 LEU A N 1
ATOM 6498 C CA . LEU A 1 836 ? -1.987 -12.808 10.377 1.00 93.25 836 LEU A CA 1
ATOM 6499 C C . LEU A 1 836 ? -1.570 -11.744 9.354 1.00 93.25 836 LEU A C 1
ATOM 6501 O O . LEU A 1 836 ? -0.399 -11.731 8.983 1.00 93.25 836 LEU A O 1
ATOM 6505 N N . ALA A 1 837 ? -2.476 -10.849 8.946 1.00 88.81 837 ALA A N 1
ATOM 6506 C CA . ALA A 1 837 ? -2.186 -9.714 8.061 1.00 88.81 837 ALA A CA 1
ATOM 6507 C C . ALA A 1 837 ? -1.152 -8.767 8.684 1.00 88.81 837 ALA A C 1
ATOM 6509 O O . ALA A 1 837 ? -0.058 -8.603 8.147 1.00 88.81 837 ALA A O 1
ATOM 6510 N N . ASP A 1 838 ? -1.430 -8.275 9.894 1.00 90.19 838 ASP A N 1
ATOM 6511 C CA . ASP A 1 838 ? -0.548 -7.401 10.671 1.00 90.19 838 ASP A CA 1
ATOM 6512 C C . ASP A 1 838 ? 0.885 -7.964 10.788 1.00 90.19 838 ASP A C 1
ATOM 6514 O O . ASP A 1 838 ? 1.864 -7.217 10.707 1.00 90.19 838 ASP A O 1
ATOM 6518 N N . ILE A 1 839 ? 1.049 -9.284 10.958 1.00 90.94 839 ILE A N 1
ATOM 6519 C CA . ILE A 1 839 ? 2.372 -9.937 10.979 1.00 90.94 839 ILE A CA 1
ATOM 6520 C C . ILE A 1 839 ? 2.954 -10.114 9.571 1.00 90.94 839 ILE A C 1
ATOM 6522 O O . ILE A 1 839 ? 4.156 -9.897 9.390 1.00 90.94 839 ILE A O 1
ATOM 6526 N N . ALA A 1 840 ? 2.150 -10.549 8.597 1.00 86.00 840 ALA A N 1
ATOM 6527 C CA . ALA A 1 840 ? 2.594 -10.787 7.226 1.00 86.00 840 ALA A CA 1
ATOM 6528 C C . ALA A 1 840 ? 3.185 -9.513 6.627 1.00 86.00 840 ALA A C 1
ATOM 6530 O O . ALA A 1 840 ? 4.303 -9.562 6.109 1.00 86.00 840 ALA A O 1
ATOM 6531 N N . ASP A 1 841 ? 2.482 -8.390 6.776 1.00 81.12 841 ASP A N 1
ATOM 6532 C CA . ASP A 1 841 ? 2.843 -7.085 6.234 1.00 81.12 841 ASP A CA 1
ATOM 6533 C C . ASP A 1 841 ? 3.971 -6.397 7.017 1.00 81.12 841 ASP A C 1
ATOM 6535 O O . ASP A 1 841 ? 4.930 -5.910 6.412 1.00 81.12 841 ASP A O 1
ATOM 6539 N N . SER A 1 842 ? 3.955 -6.440 8.355 1.00 81.94 842 SER A N 1
ATOM 6540 C CA . SER A 1 842 ? 5.046 -5.870 9.168 1.00 81.94 842 SER A CA 1
ATOM 6541 C C . SER A 1 842 ? 6.336 -6.697 9.185 1.00 81.94 842 SER A C 1
ATOM 6543 O O . SER A 1 842 ? 7.396 -6.192 9.561 1.00 81.94 842 SER A O 1
ATOM 6545 N N . GLY A 1 843 ? 6.259 -7.990 8.859 1.00 83.88 843 GLY A N 1
ATOM 6546 C CA . GLY A 1 843 ? 7.362 -8.935 9.029 1.00 83.88 843 GLY A CA 1
ATOM 6547 C C . GLY A 1 843 ? 7.655 -9.331 10.485 1.00 83.88 843 GLY A C 1
ATOM 6548 O O . GLY A 1 843 ? 8.676 -9.974 10.734 1.00 83.88 843 GLY A O 1
ATOM 6549 N N . SER A 1 844 ? 6.816 -8.949 11.460 1.00 87.50 844 SER A N 1
ATOM 6550 C CA . SER A 1 844 ? 7.124 -9.082 12.891 1.00 87.50 844 SER A CA 1
ATOM 6551 C C . SER A 1 844 ? 5.942 -9.559 13.736 1.00 87.50 844 SER A C 1
ATOM 6553 O O . SER A 1 844 ? 4.904 -8.902 13.816 1.00 87.50 844 SER A O 1
ATOM 6555 N N . LEU A 1 845 ? 6.158 -10.652 14.485 1.00 92.44 845 LEU A N 1
ATOM 6556 C CA . LEU A 1 845 ? 5.198 -11.246 15.435 1.00 92.44 845 LEU A CA 1
ATOM 6557 C C . LEU A 1 845 ? 4.657 -10.244 16.471 1.00 92.44 845 LEU A C 1
ATOM 6559 O O . LEU A 1 845 ? 3.577 -10.448 17.026 1.00 92.44 845 LEU A O 1
ATOM 6563 N N . ALA A 1 846 ? 5.398 -9.165 16.734 1.00 91.88 846 ALA A N 1
ATOM 6564 C CA . ALA A 1 846 ? 5.023 -8.102 17.659 1.00 91.88 846 ALA A CA 1
ATOM 6565 C C . ALA A 1 846 ? 3.681 -7.432 17.297 1.00 91.88 846 ALA A C 1
ATOM 6567 O O . ALA A 1 846 ? 2.918 -7.061 18.191 1.00 91.88 846 ALA A O 1
ATOM 6568 N N . HIS A 1 847 ? 3.346 -7.341 16.006 1.00 90.88 847 HIS A N 1
ATOM 6569 C CA . HIS A 1 847 ? 2.132 -6.662 15.543 1.00 90.88 847 HIS A CA 1
ATOM 6570 C C . HIS A 1 847 ? 0.831 -7.411 15.887 1.00 90.88 847 HIS A C 1
ATOM 6572 O O . HIS A 1 847 ? -0.219 -6.779 15.975 1.00 90.88 847 HIS A O 1
ATOM 6578 N N . SER A 1 848 ? 0.904 -8.695 16.281 1.00 94.31 848 SER A N 1
ATOM 6579 C CA . SER A 1 848 ? -0.218 -9.407 16.929 1.00 94.31 848 SER A CA 1
ATOM 6580 C C . SER A 1 848 ? -0.777 -8.700 18.170 1.00 94.31 848 SER A C 1
ATOM 6582 O O . SER A 1 848 ? -1.896 -8.980 18.601 1.00 94.31 848 SER A O 1
ATOM 6584 N N . LYS A 1 849 ? -0.012 -7.789 18.788 1.00 94.75 849 LYS A N 1
ATOM 6585 C CA . LYS A 1 849 ? -0.407 -7.152 20.043 1.00 94.75 849 LYS A CA 1
ATOM 6586 C C . LYS A 1 849 ? -1.705 -6.352 19.920 1.00 94.75 849 LYS A C 1
ATOM 6588 O O . LYS A 1 849 ? -2.540 -6.451 20.817 1.00 94.75 849 LYS A O 1
ATOM 6593 N N . LEU A 1 850 ? -1.899 -5.590 18.840 1.00 95.69 850 LEU A N 1
ATOM 6594 C CA . LEU A 1 850 ? -3.086 -4.737 18.693 1.00 95.69 850 LEU A CA 1
ATOM 6595 C C . LEU A 1 850 ? -4.363 -5.553 18.484 1.00 95.69 850 LEU A C 1
ATOM 6597 O O . LEU A 1 850 ? -5.332 -5.333 19.211 1.00 95.69 850 LEU A O 1
ATOM 6601 N N . SER A 1 851 ? -4.352 -6.516 17.561 1.00 96.00 851 SER A N 1
ATOM 6602 C CA . SER A 1 851 ? -5.498 -7.395 17.289 1.00 96.00 851 SER A CA 1
ATOM 6603 C C . SER A 1 851 ? -5.945 -8.152 18.546 1.00 96.00 851 SER A C 1
ATOM 6605 O O . SER A 1 851 ? -7.121 -8.100 18.913 1.00 96.00 851 SER A O 1
ATOM 6607 N N . VAL A 1 852 ? -5.009 -8.766 19.279 1.00 96.31 852 VAL A N 1
ATOM 6608 C CA . VAL A 1 852 ? -5.292 -9.497 20.531 1.00 96.31 852 VAL A CA 1
ATOM 6609 C C . VAL A 1 852 ? -5.804 -8.568 21.637 1.00 96.31 852 VAL A C 1
ATOM 6611 O O . VAL A 1 852 ? -6.793 -8.881 22.309 1.00 96.31 852 VAL A O 1
ATOM 6614 N N . SER A 1 853 ? -5.165 -7.410 21.841 1.00 96.94 853 SER A N 1
ATOM 6615 C CA . SER A 1 853 ? -5.574 -6.455 22.877 1.00 96.94 853 SER A CA 1
ATOM 6616 C C . SER A 1 853 ? -6.954 -5.860 22.604 1.00 96.94 853 SER A C 1
ATOM 6618 O O . SER A 1 853 ? -7.776 -5.784 23.520 1.00 96.94 853 SER A O 1
ATOM 6620 N N . LEU A 1 854 ? -7.244 -5.482 21.359 1.00 97.44 854 LEU A N 1
ATOM 6621 C CA . LEU A 1 854 ? -8.505 -4.841 20.993 1.00 97.44 854 LEU A CA 1
ATOM 6622 C C . LEU A 1 854 ? -9.664 -5.831 20.883 1.00 97.44 854 LEU A C 1
ATOM 6624 O O . LEU A 1 854 ? -10.766 -5.482 21.302 1.00 97.44 854 LEU A O 1
ATOM 6628 N N . PHE A 1 855 ? -9.435 -7.073 20.442 1.00 97.00 855 PHE A N 1
ATOM 6629 C CA . PHE A 1 855 ? -10.451 -8.124 20.559 1.00 97.00 855 PHE A CA 1
ATOM 6630 C C . PHE A 1 855 ? -10.765 -8.441 22.025 1.00 97.00 855 PHE A C 1
ATOM 6632 O O . PHE A 1 855 ? -11.933 -8.547 22.399 1.00 97.00 855 PHE A O 1
ATOM 6639 N N . GLY A 1 856 ? -9.740 -8.517 22.883 1.00 96.38 856 GLY A N 1
ATOM 6640 C CA . GLY A 1 856 ? -9.921 -8.681 24.325 1.00 96.38 856 GLY A CA 1
ATOM 6641 C C . GLY A 1 856 ? -10.754 -7.555 24.945 1.00 96.38 856 GLY A C 1
ATOM 6642 O O . GLY A 1 856 ? -11.677 -7.836 25.707 1.00 96.38 856 GLY A O 1
ATOM 6643 N N . PHE A 1 857 ? -10.487 -6.298 24.576 1.00 96.44 857 PHE A N 1
ATOM 6644 C CA . PHE A 1 857 ? -11.282 -5.139 24.997 1.00 96.44 857 PHE A CA 1
ATOM 6645 C C . PHE A 1 857 ? -12.727 -5.195 24.475 1.00 96.44 857 PHE A C 1
ATOM 6647 O O . PHE A 1 857 ? -13.671 -5.036 25.250 1.00 96.44 857 PHE A O 1
ATOM 6654 N N . TYR A 1 858 ? -12.913 -5.479 23.183 1.00 95.44 858 TYR A N 1
ATOM 6655 C CA . TYR A 1 858 ? -14.226 -5.616 22.549 1.00 95.44 858 TYR A CA 1
ATOM 6656 C C . TYR A 1 858 ? -15.080 -6.682 23.244 1.00 95.44 858 TYR A C 1
ATOM 6658 O O . TYR A 1 858 ? -16.175 -6.399 23.733 1.00 95.44 858 TYR A O 1
ATOM 6666 N N . CYS A 1 859 ? -14.532 -7.893 23.366 1.00 94.50 859 CYS A N 1
ATOM 6667 C CA . CYS A 1 859 ? -15.151 -9.020 24.047 1.00 94.50 859 CYS A CA 1
ATOM 6668 C C . CYS A 1 859 ? -15.519 -8.690 25.500 1.00 94.50 859 CYS A C 1
ATOM 6670 O O . CYS A 1 859 ? -16.651 -8.951 25.917 1.00 94.50 859 CYS A O 1
ATOM 6672 N N . GLN A 1 860 ? -14.585 -8.102 26.264 1.00 94.50 860 GLN A N 1
ATOM 6673 C CA . GLN A 1 860 ? -14.784 -7.749 27.672 1.00 94.50 860 GLN A CA 1
ATOM 6674 C C . GLN A 1 860 ? -16.066 -6.939 27.861 1.00 94.50 860 GLN A C 1
ATOM 6676 O O . GLN A 1 860 ? -16.887 -7.256 28.725 1.00 94.50 860 GLN A O 1
ATOM 6681 N N . LYS A 1 861 ? -16.243 -5.925 27.016 1.00 92.56 861 LYS A N 1
ATOM 6682 C CA . LYS A 1 861 ? -17.353 -4.982 27.078 1.00 92.56 861 LYS A CA 1
ATOM 6683 C C . LYS A 1 861 ? -18.652 -5.556 26.519 1.00 92.56 861 LYS A C 1
ATOM 6685 O O . LYS A 1 861 ? -19.665 -5.521 27.214 1.00 92.56 861 LYS A O 1
ATOM 6690 N N . VAL A 1 862 ? -18.625 -6.112 25.304 1.00 90.38 862 VAL A N 1
ATOM 6691 C CA . VAL A 1 862 ? -19.818 -6.637 24.611 1.00 90.38 862 VAL A CA 1
ATOM 6692 C C . VAL A 1 862 ? -20.458 -7.789 25.388 1.00 90.38 862 VAL A C 1
ATOM 6694 O O . VAL A 1 862 ? -21.681 -7.862 25.485 1.00 90.38 862 VAL A O 1
ATOM 6697 N N . LEU A 1 863 ? -19.646 -8.656 26.004 1.00 91.12 863 LEU A N 1
ATOM 6698 C CA . LEU A 1 863 ? -20.121 -9.816 26.766 1.00 91.12 863 LEU A CA 1
ATOM 6699 C C . LEU A 1 863 ? -20.188 -9.585 28.287 1.00 91.12 863 LEU A C 1
ATOM 6701 O O . LEU A 1 863 ? -20.529 -10.511 29.025 1.00 91.12 863 LEU A O 1
ATOM 6705 N N . GLY A 1 864 ? -19.845 -8.387 28.778 1.00 90.94 864 GLY A N 1
ATOM 6706 C CA . GLY A 1 864 ? -19.876 -8.050 30.208 1.00 90.94 864 GLY A CA 1
ATOM 6707 C C . GLY A 1 864 ? -18.930 -8.886 31.084 1.00 90.94 864 GLY A C 1
ATOM 6708 O O . GLY A 1 864 ? -19.233 -9.159 32.249 1.00 90.94 864 GLY A O 1
ATOM 6709 N N . ILE A 1 865 ? -17.800 -9.333 30.533 1.00 92.50 865 ILE A N 1
ATOM 6710 C CA . ILE A 1 865 ? -16.810 -10.154 31.244 1.00 92.50 865 ILE A CA 1
ATOM 6711 C C . ILE A 1 865 ? -16.011 -9.269 32.208 1.00 92.50 865 ILE A C 1
ATOM 6713 O O . ILE A 1 865 ? -15.743 -8.099 31.938 1.00 92.50 865 ILE A O 1
ATOM 6717 N N . LYS A 1 866 ? -15.601 -9.822 33.354 1.00 93.06 866 LYS A N 1
ATOM 6718 C CA . LYS A 1 866 ? -14.707 -9.124 34.287 1.00 93.06 866 LYS A CA 1
ATOM 6719 C C . LYS A 1 866 ? -13.308 -9.024 33.684 1.00 93.06 866 LYS A C 1
ATOM 6721 O O . LYS A 1 866 ? -12.715 -10.056 33.384 1.00 93.06 866 LYS A O 1
ATOM 6726 N N . GLU A 1 867 ? -12.767 -7.809 33.609 1.00 92.62 867 GLU A N 1
ATOM 6727 C CA . GLU A 1 867 ? -11.422 -7.489 33.094 1.00 92.62 867 GLU A CA 1
ATOM 6728 C C . GLU A 1 867 ? -10.351 -8.491 33.549 1.00 92.62 867 GLU A C 1
ATOM 6730 O O . GLU A 1 867 ? -9.571 -8.988 32.743 1.00 92.62 867 GLU A O 1
ATOM 6735 N N . CYS A 1 868 ? -10.367 -8.872 34.830 1.00 92.50 868 CYS A N 1
ATOM 6736 C CA . CYS A 1 868 ? -9.331 -9.725 35.399 1.00 92.50 868 CYS A CA 1
ATOM 6737 C C . CYS A 1 868 ? -9.295 -11.162 34.865 1.00 92.50 868 CYS A C 1
ATOM 6739 O O . CYS A 1 868 ? -8.222 -11.768 34.779 1.00 92.50 868 CYS A O 1
ATOM 6741 N N . LEU A 1 869 ? -10.439 -11.689 34.415 1.00 93.75 869 LEU A N 1
ATOM 6742 C CA . LEU A 1 869 ? -10.487 -12.983 33.735 1.00 93.75 869 LEU A CA 1
ATOM 6743 C C . LEU A 1 869 ? -9.701 -12.926 32.417 1.00 93.75 869 LEU A C 1
ATOM 6745 O O . LEU A 1 869 ? -9.016 -13.882 32.068 1.00 93.75 869 LEU A O 1
ATOM 6749 N N . LEU A 1 870 ? -9.677 -11.761 31.766 1.00 94.75 870 LEU A N 1
ATOM 6750 C CA . LEU A 1 870 ? -8.953 -11.480 30.526 1.00 94.75 870 LEU A CA 1
ATOM 6751 C C . LEU A 1 870 ? -7.562 -10.844 30.752 1.00 94.75 870 LEU A C 1
ATOM 6753 O O . LEU A 1 870 ? -6.897 -10.476 29.789 1.00 94.75 870 LEU A O 1
ATOM 6757 N N . HIS A 1 871 ? -7.063 -10.755 31.997 1.00 93.50 871 HIS A N 1
ATOM 6758 C CA . HIS A 1 871 ? -5.708 -10.247 32.280 1.00 93.50 871 HIS A CA 1
ATOM 6759 C C . HIS A 1 871 ? -4.648 -10.931 31.400 1.00 93.50 871 HIS A C 1
ATOM 6761 O O . HIS A 1 871 ? -4.572 -12.165 31.386 1.00 93.50 871 HIS A O 1
ATOM 6767 N N . GLY A 1 872 ? -3.832 -10.124 30.716 1.00 89.25 872 GLY A N 1
ATOM 6768 C CA . GLY A 1 872 ? -2.812 -10.562 29.758 1.00 89.25 872 GLY A CA 1
ATOM 6769 C C . GLY A 1 872 ? -3.189 -10.354 28.285 1.00 89.25 872 GLY A C 1
ATOM 6770 O O . GLY A 1 872 ? -2.293 -10.334 27.445 1.00 89.25 872 GLY A O 1
ATOM 6771 N N . THR A 1 873 ? -4.471 -10.142 27.952 1.00 93.44 873 THR A N 1
ATOM 6772 C CA . THR A 1 873 ? -4.887 -9.815 26.573 1.00 93.44 873 THR A CA 1
ATOM 6773 C C . THR A 1 873 ? -4.710 -8.317 26.293 1.00 93.44 873 THR A C 1
ATOM 6775 O O . THR A 1 873 ? -3.990 -7.930 25.371 1.00 93.44 873 THR A O 1
ATOM 6778 N N . TYR A 1 874 ? -5.309 -7.472 27.137 1.00 95.12 874 TYR A N 1
ATOM 6779 C CA . TYR A 1 874 ? -5.215 -6.008 27.137 1.00 95.12 874 TYR A CA 1
ATOM 6780 C C . TYR A 1 874 ? -4.374 -5.557 28.340 1.00 95.12 874 TYR A C 1
ATOM 6782 O O . TYR A 1 874 ? -4.648 -5.979 29.465 1.00 95.12 874 TYR A O 1
ATOM 6790 N N . ASP A 1 875 ? -3.354 -4.718 28.127 1.00 92.56 875 ASP A N 1
ATOM 6791 C CA . ASP A 1 875 ? -2.323 -4.465 29.154 1.00 92.56 875 ASP A CA 1
ATOM 6792 C C . ASP A 1 875 ? -2.837 -3.725 30.398 1.00 92.56 875 ASP A C 1
ATOM 6794 O O . ASP A 1 875 ? -2.261 -3.874 31.472 1.00 92.56 875 ASP A O 1
ATOM 6798 N N . ALA A 1 876 ? -3.940 -2.978 30.288 1.00 93.06 876 ALA A N 1
ATOM 6799 C CA . ALA A 1 876 ? -4.550 -2.305 31.436 1.00 93.06 876 ALA A CA 1
ATOM 6800 C C . ALA A 1 876 ? -5.494 -3.201 32.268 1.00 93.06 876 ALA A C 1
ATOM 6802 O O . ALA A 1 876 ? -5.969 -2.768 33.318 1.00 93.06 876 ALA A O 1
ATOM 6803 N N . PHE A 1 877 ? -5.796 -4.436 31.841 1.00 94.38 877 PHE A N 1
ATOM 6804 C CA . PHE A 1 877 ? -6.613 -5.347 32.650 1.00 94.38 877 PHE A CA 1
ATOM 6805 C C . PHE A 1 877 ? -5.808 -5.864 33.847 1.00 94.38 877 PHE A C 1
ATOM 6807 O O . PHE A 1 877 ? -4.776 -6.512 33.683 1.00 94.38 877 PHE A O 1
ATOM 6814 N N . LEU A 1 878 ? -6.296 -5.615 35.063 1.00 89.31 878 LEU A N 1
ATOM 6815 C CA . LEU A 1 878 ? -5.649 -6.019 36.319 1.00 89.31 878 LEU A CA 1
ATOM 6816 C C . LEU A 1 878 ? -5.841 -7.514 36.627 1.00 89.31 878 LEU A C 1
ATOM 6818 O O . LEU A 1 878 ? -6.777 -8.135 36.140 1.00 89.31 878 LEU A O 1
ATOM 6822 N N . ARG A 1 879 ? -4.987 -8.106 37.473 1.00 88.06 879 ARG A N 1
ATOM 6823 C CA . ARG A 1 879 ? -5.141 -9.503 37.942 1.00 88.06 879 ARG A CA 1
ATOM 6824 C C . ARG A 1 879 ? -6.362 -9.680 38.845 1.00 88.06 879 ARG A C 1
ATOM 6826 O O . ARG A 1 879 ? -6.851 -8.718 39.438 1.00 88.06 879 ARG A O 1
ATOM 6833 N N . CYS A 1 880 ? -6.869 -10.910 38.958 1.00 87.69 880 CYS A N 1
ATOM 6834 C CA . CYS A 1 880 ? -8.014 -11.166 39.826 1.00 87.69 880 CYS A CA 1
ATOM 6835 C C . CYS A 1 880 ? -7.586 -11.121 41.304 1.00 87.69 880 CYS A C 1
ATOM 6837 O O . CYS A 1 880 ? -6.561 -11.711 41.658 1.00 87.69 880 CYS A O 1
ATOM 6839 N N . PRO A 1 881 ? -8.360 -10.464 42.193 1.00 81.31 881 PRO A N 1
ATOM 6840 C CA . PRO A 1 881 ? -8.056 -10.448 43.621 1.00 81.31 881 PRO A CA 1
ATOM 6841 C C . PRO A 1 881 ? -8.005 -11.874 44.187 1.00 81.31 881 PRO A C 1
ATOM 6843 O O . PRO A 1 881 ? -9.021 -12.570 44.200 1.00 81.31 881 PRO A O 1
ATOM 6846 N N . GLY A 1 882 ? -6.825 -12.296 44.651 1.00 67.88 882 GLY A N 1
ATOM 6847 C CA . GLY A 1 882 ? -6.575 -13.637 45.197 1.00 67.88 882 GLY A CA 1
ATOM 6848 C C . GLY A 1 882 ? -5.568 -14.498 44.422 1.00 67.88 882 GLY A C 1
ATOM 6849 O O . GLY A 1 882 ? -5.129 -15.509 44.965 1.00 67.88 882 GLY A O 1
ATOM 6850 N N . ASP A 1 883 ? -5.140 -14.108 43.214 1.00 57.97 883 ASP A N 1
ATOM 6851 C CA . ASP A 1 883 ? -4.065 -14.828 42.498 1.00 57.97 883 ASP A CA 1
ATOM 6852 C C . ASP A 1 883 ? -2.666 -14.608 43.116 1.00 57.97 883 ASP A C 1
ATOM 6854 O O . ASP A 1 883 ? -1.760 -15.419 42.906 1.00 57.97 883 ASP A O 1
ATOM 6858 N N . ASP A 1 884 ? -2.494 -13.569 43.943 1.00 52.81 884 ASP A N 1
ATOM 6859 C CA . ASP A 1 884 ? -1.236 -13.260 44.644 1.00 52.81 884 ASP A CA 1
ATOM 6860 C C . ASP A 1 884 ? -0.776 -14.374 45.609 1.00 52.81 884 ASP A C 1
ATOM 6862 O O . ASP A 1 884 ? 0.412 -14.482 45.911 1.00 52.81 884 ASP A O 1
ATOM 6866 N N . ASP A 1 885 ? -1.679 -15.256 46.058 1.00 49.84 885 ASP A N 1
ATOM 6867 C CA . ASP A 1 885 ? -1.336 -16.393 46.928 1.00 49.84 885 ASP A CA 1
ATOM 6868 C C . ASP A 1 885 ? -0.659 -17.565 46.180 1.00 49.84 885 ASP A C 1
ATOM 6870 O O . ASP A 1 885 ? -0.229 -18.532 46.817 1.00 49.84 885 ASP A O 1
ATOM 6874 N N . LYS A 1 886 ? -0.542 -17.515 44.841 1.00 53.62 886 LYS A N 1
ATOM 6875 C CA . LYS A 1 886 ? -0.004 -18.625 44.025 1.00 53.62 886 LYS A CA 1
ATOM 6876 C C . LYS A 1 886 ? 1.353 -18.395 43.360 1.00 53.62 886 LYS A C 1
ATOM 6878 O O . LYS A 1 886 ? 1.883 -19.352 42.794 1.00 53.62 886 LYS A O 1
ATOM 6883 N N . GLN A 1 887 ? 1.971 -17.215 43.463 1.00 44.72 887 GLN A N 1
ATOM 6884 C CA . GLN A 1 887 ? 3.367 -17.038 43.034 1.00 44.72 887 GLN A CA 1
ATOM 6885 C C . GLN A 1 887 ? 4.239 -16.289 44.053 1.00 44.72 887 GLN A C 1
ATOM 6887 O O . GLN A 1 887 ? 3.974 -15.162 44.451 1.00 44.72 887 GLN A O 1
ATOM 6892 N N . THR A 1 888 ? 5.377 -16.911 44.380 1.00 44.75 888 THR A N 1
ATOM 6893 C CA . THR A 1 888 ? 6.562 -16.313 45.031 1.00 44.75 888 THR A CA 1
ATOM 6894 C C . THR A 1 888 ? 6.490 -15.934 46.518 1.00 44.75 888 THR A C 1
ATOM 6896 O O . THR A 1 888 ? 7.034 -14.923 46.954 1.00 44.75 888 THR A O 1
ATOM 6899 N N . LYS A 1 889 ? 6.052 -16.876 47.360 1.00 42.03 889 LYS A N 1
ATOM 6900 C CA . LYS A 1 889 ? 6.874 -17.188 48.545 1.00 42.03 889 LYS A CA 1
ATOM 6901 C C . LYS A 1 889 ? 7.830 -18.313 48.177 1.00 42.03 889 LYS A C 1
ATOM 6903 O O . LYS A 1 889 ? 7.438 -19.475 48.234 1.00 42.03 889 LYS A O 1
ATOM 6908 N N . PHE A 1 890 ? 9.070 -17.967 47.815 1.00 52.06 890 PHE A N 1
ATOM 6909 C CA . PHE A 1 890 ? 10.152 -18.953 47.804 1.00 52.06 890 PHE A CA 1
ATOM 6910 C C . PHE A 1 890 ? 10.154 -19.668 49.152 1.00 52.06 890 PHE A C 1
ATOM 6912 O O . PHE A 1 890 ? 10.129 -19.026 50.211 1.00 52.06 890 PHE A O 1
ATOM 6919 N N . THR A 1 891 ? 10.182 -20.993 49.130 1.00 60.59 891 THR A N 1
ATOM 6920 C CA . THR A 1 891 ? 10.378 -21.750 50.359 1.00 60.59 891 THR A CA 1
ATOM 6921 C C . THR A 1 891 ? 11.750 -21.386 50.944 1.00 60.59 891 THR A C 1
ATOM 6923 O O . THR A 1 891 ? 12.689 -21.097 50.194 1.00 60.59 891 THR A O 1
ATOM 6926 N N . PRO A 1 892 ? 11.934 -21.426 52.279 1.00 62.59 892 PRO A N 1
ATOM 6927 C CA . PRO A 1 892 ? 13.250 -21.193 52.876 1.00 62.59 892 PRO A CA 1
ATOM 6928 C C . PRO A 1 892 ? 14.339 -22.104 52.286 1.00 62.59 892 PRO A C 1
ATOM 6930 O O . PRO A 1 892 ? 15.505 -21.724 52.240 1.00 62.59 892 PRO A O 1
ATOM 6933 N N . LEU A 1 893 ? 13.945 -23.281 51.786 1.00 63.16 893 LEU A N 1
ATOM 6934 C CA . LEU A 1 893 ? 14.809 -24.232 51.098 1.00 63.16 893 LEU A CA 1
ATOM 6935 C C . LEU A 1 893 ? 15.379 -23.672 49.783 1.00 63.16 893 LEU A C 1
ATOM 6937 O O . LEU A 1 893 ? 16.577 -23.786 49.554 1.00 63.16 893 LEU A O 1
ATOM 6941 N N . GLU A 1 894 ? 14.564 -23.030 48.944 1.00 58.03 894 GLU A N 1
ATOM 6942 C CA . GLU A 1 894 ? 14.993 -22.484 47.643 1.00 58.03 894 GLU A CA 1
ATOM 6943 C C . GLU A 1 894 ? 15.907 -21.262 47.801 1.00 58.03 894 GLU A C 1
ATOM 6945 O O . GLU A 1 894 ? 16.889 -21.122 47.070 1.00 58.03 894 GLU A O 1
ATOM 6950 N N . ILE A 1 895 ? 15.657 -20.421 48.811 1.00 71.62 895 ILE A N 1
ATOM 6951 C CA . ILE A 1 895 ? 16.558 -19.313 49.174 1.00 71.62 895 ILE A CA 1
ATOM 6952 C C . ILE A 1 895 ? 17.911 -19.864 49.656 1.00 71.62 895 ILE A C 1
ATOM 6954 O O . ILE A 1 895 ? 18.965 -19.348 49.284 1.00 71.62 895 ILE A O 1
ATOM 6958 N N . ILE A 1 896 ? 17.913 -20.946 50.442 1.00 74.75 896 ILE A N 1
ATOM 6959 C CA . ILE A 1 896 ? 19.152 -21.611 50.872 1.00 74.75 896 ILE A CA 1
ATOM 6960 C C . ILE A 1 896 ? 19.879 -22.245 49.675 1.00 74.75 896 ILE A C 1
ATOM 6962 O O . ILE A 1 896 ? 21.084 -22.060 49.537 1.00 74.75 896 ILE A O 1
ATOM 6966 N N . VAL A 1 897 ? 19.180 -22.941 48.774 1.00 78.12 897 VAL A N 1
ATOM 6967 C CA . VAL A 1 897 ? 19.796 -23.583 47.596 1.00 78.12 897 VAL A CA 1
ATOM 6968 C C . VAL A 1 897 ? 20.404 -22.551 46.645 1.00 78.12 897 VAL A C 1
ATOM 6970 O O . VAL A 1 897 ? 21.543 -22.730 46.210 1.00 78.12 897 VAL A O 1
ATOM 6973 N N . THR A 1 898 ? 19.700 -21.455 46.357 1.00 74.19 898 THR A N 1
ATOM 6974 C CA . THR A 1 898 ? 20.214 -20.379 45.491 1.00 74.19 898 THR A CA 1
ATOM 6975 C C . THR A 1 898 ? 21.410 -19.668 46.122 1.00 74.19 898 THR A C 1
ATOM 6977 O O . THR A 1 898 ? 22.456 -19.572 45.482 1.00 74.19 898 THR A O 1
ATOM 6980 N N . THR A 1 899 ? 21.335 -19.270 47.398 1.00 78.19 899 THR A N 1
ATOM 6981 C CA . THR A 1 899 ? 22.463 -18.612 48.089 1.00 78.19 899 THR A CA 1
ATOM 6982 C C . THR A 1 899 ? 23.689 -19.516 48.244 1.00 78.19 899 THR A C 1
ATOM 6984 O O . THR A 1 899 ? 24.812 -19.058 48.019 1.00 78.19 899 THR A O 1
ATOM 6987 N N . VAL A 1 900 ? 23.510 -20.805 48.558 1.00 82.75 900 VAL A N 1
ATOM 6988 C CA . VAL A 1 900 ? 24.611 -21.785 48.627 1.00 82.75 900 VAL A CA 1
ATOM 6989 C C . VAL A 1 900 ? 25.220 -22.032 47.244 1.00 82.75 900 VAL A C 1
ATOM 6991 O O . VAL A 1 900 ? 26.444 -22.094 47.129 1.00 82.75 900 VAL A O 1
ATOM 6994 N N . SER A 1 901 ? 24.407 -22.102 46.186 1.00 78.25 901 SER A N 1
ATOM 6995 C CA . SER A 1 901 ? 24.900 -22.258 44.809 1.00 78.25 901 SER A CA 1
ATOM 6996 C C . SER A 1 901 ? 25.693 -21.032 44.346 1.00 78.25 901 SER A C 1
ATOM 6998 O O . SER A 1 901 ? 26.784 -21.183 43.798 1.00 78.25 901 SER A O 1
ATOM 7000 N N . SER A 1 902 ? 25.224 -19.814 44.644 1.00 81.19 902 SER A N 1
ATOM 7001 C CA . SER A 1 902 ? 25.967 -18.575 44.368 1.00 81.19 902 SER A CA 1
ATOM 7002 C C . SER A 1 902 ? 27.288 -18.500 45.144 1.00 81.19 902 SER A C 1
ATOM 7004 O O . SER A 1 902 ? 28.309 -18.099 44.58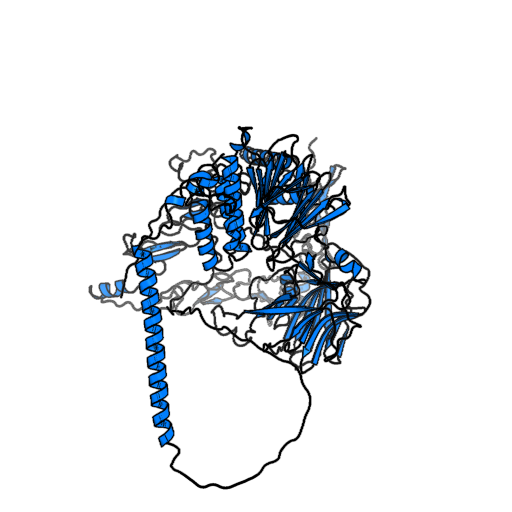4 1.00 81.19 902 SER A O 1
ATOM 7006 N N . LEU A 1 903 ? 27.306 -18.930 46.412 1.00 83.56 903 LEU A N 1
ATOM 7007 C CA . LEU A 1 903 ? 28.529 -19.020 47.220 1.00 83.56 903 LEU A CA 1
ATOM 7008 C C . LEU A 1 903 ? 29.524 -20.045 46.662 1.00 83.56 903 LEU A C 1
ATOM 7010 O O . LEU A 1 903 ? 30.719 -19.753 46.600 1.00 83.56 903 LEU A O 1
ATOM 7014 N N . LEU A 1 904 ? 29.051 -21.214 46.221 1.00 81.75 904 LEU A N 1
ATOM 7015 C CA . LEU A 1 904 ? 29.879 -22.234 45.566 1.00 81.75 904 LEU A CA 1
ATOM 7016 C C . LEU A 1 904 ? 30.447 -21.738 44.231 1.00 81.75 904 LEU A C 1
ATOM 7018 O O . LEU A 1 904 ? 31.627 -21.955 43.961 1.00 81.75 904 LEU A O 1
ATOM 7022 N N . PHE A 1 905 ? 29.654 -21.020 43.432 1.00 83.00 905 PHE A N 1
ATOM 7023 C CA . PHE A 1 905 ? 30.097 -20.434 42.165 1.00 83.00 905 PHE A CA 1
ATOM 7024 C C . PHE A 1 905 ? 31.166 -19.347 42.371 1.00 83.00 905 PHE A C 1
ATOM 7026 O O . PHE A 1 905 ? 32.197 -19.348 41.695 1.00 83.00 905 PHE A O 1
ATOM 7033 N N . LEU A 1 906 ? 30.995 -18.476 43.372 1.00 84.12 906 LEU A N 1
ATOM 7034 C CA . LEU A 1 906 ? 32.012 -17.492 43.766 1.00 84.12 906 LEU A CA 1
ATOM 7035 C C . LEU A 1 906 ? 33.296 -18.155 44.292 1.00 84.12 906 LEU A C 1
ATOM 7037 O O . LEU A 1 906 ? 34.396 -17.708 43.961 1.00 84.12 906 LEU A O 1
ATOM 7041 N N . LEU A 1 907 ? 33.182 -19.245 45.058 1.00 82.56 907 LEU A N 1
ATOM 7042 C CA . LEU A 1 907 ? 34.325 -20.062 45.487 1.00 82.56 907 LEU A CA 1
ATOM 7043 C C . LEU A 1 907 ? 35.053 -20.699 44.296 1.00 82.56 907 LEU A C 1
ATOM 7045 O O . LEU A 1 907 ? 36.284 -20.699 44.261 1.00 82.56 907 LEU A O 1
ATOM 7049 N N . PHE A 1 908 ? 34.313 -21.198 43.306 1.00 83.00 908 PHE A N 1
ATOM 7050 C CA . PHE A 1 908 ? 34.865 -21.779 42.084 1.00 83.00 908 PHE A CA 1
ATOM 7051 C C . PHE A 1 908 ? 35.616 -20.735 41.243 1.00 83.00 908 PHE A C 1
ATOM 7053 O O . PHE A 1 908 ? 36.762 -20.973 40.856 1.00 83.00 908 PHE A O 1
ATOM 7060 N N . LEU A 1 909 ? 35.048 -19.537 41.062 1.00 82.00 909 LEU A N 1
ATOM 7061 C CA . LEU A 1 909 ? 35.725 -18.395 40.431 1.00 82.00 909 LEU A CA 1
ATOM 7062 C C . LEU A 1 909 ? 37.002 -17.981 41.182 1.00 82.00 909 LEU A C 1
ATOM 7064 O O . LEU A 1 909 ? 38.037 -17.737 40.556 1.00 82.00 909 LEU A O 1
ATOM 7068 N N . LEU A 1 910 ? 36.978 -17.966 42.519 1.00 82.19 910 LEU A N 1
ATOM 7069 C CA . LEU A 1 910 ? 38.165 -17.719 43.347 1.00 82.19 910 LEU A CA 1
ATOM 7070 C C . LEU A 1 910 ? 39.243 -18.797 43.159 1.00 82.19 910 LEU A C 1
ATOM 7072 O O . LEU A 1 910 ? 40.427 -18.471 43.048 1.00 82.19 910 LEU A O 1
ATOM 7076 N N . ILE A 1 911 ? 38.855 -20.072 43.071 1.00 81.12 911 ILE A N 1
ATOM 7077 C CA . ILE A 1 911 ? 39.774 -21.185 42.792 1.00 81.12 911 ILE A CA 1
ATOM 7078 C C . ILE A 1 911 ? 40.376 -21.049 41.387 1.00 81.12 911 ILE A C 1
ATOM 7080 O O . ILE A 1 911 ? 41.592 -21.198 41.244 1.00 81.12 911 ILE A O 1
ATOM 7084 N N . ILE A 1 912 ? 39.584 -20.690 40.370 1.00 80.31 912 ILE A N 1
ATOM 7085 C CA . ILE A 1 912 ? 40.076 -20.402 39.013 1.00 80.31 912 ILE A CA 1
ATOM 7086 C C . ILE A 1 912 ? 41.088 -19.251 39.041 1.00 80.31 912 ILE A C 1
ATOM 7088 O O . ILE A 1 912 ? 42.194 -19.406 38.520 1.00 80.31 912 ILE A O 1
ATOM 7092 N N . LEU A 1 913 ? 40.781 -18.134 39.706 1.00 77.75 913 LEU A N 1
ATOM 7093 C CA . LEU A 1 913 ? 41.704 -17.001 39.848 1.00 77.75 913 LEU A CA 1
ATOM 7094 C C . LEU A 1 913 ? 43.011 -17.401 40.552 1.00 77.75 913 LEU A C 1
ATOM 7096 O O . LEU A 1 913 ? 44.095 -17.021 40.104 1.00 77.75 913 LEU A O 1
ATOM 7100 N N . ILE A 1 914 ? 42.946 -18.224 41.602 1.00 77.69 914 ILE A N 1
ATOM 7101 C CA . ILE A 1 914 ? 44.133 -18.758 42.289 1.00 77.69 914 ILE A CA 1
ATOM 7102 C C . ILE A 1 914 ? 44.941 -19.682 41.362 1.00 77.69 914 ILE A C 1
ATOM 7104 O O . ILE A 1 914 ? 46.172 -19.588 41.330 1.00 77.69 914 ILE A O 1
ATOM 7108 N N . LEU A 1 915 ? 44.291 -20.545 40.576 1.00 72.25 915 LEU A N 1
ATOM 7109 C CA . LEU A 1 915 ? 44.948 -21.430 39.607 1.00 72.25 915 LEU A CA 1
ATOM 7110 C C . LEU A 1 915 ? 45.614 -20.644 38.470 1.00 72.25 915 LEU A C 1
ATOM 7112 O O . LEU A 1 915 ? 46.773 -20.915 38.146 1.00 72.25 915 LEU A O 1
ATOM 7116 N N . VAL A 1 916 ? 44.942 -19.629 37.920 1.00 72.75 916 VAL A N 1
ATOM 7117 C CA . VAL A 1 916 ? 45.486 -18.713 36.903 1.00 72.75 916 VAL A CA 1
ATOM 7118 C C . VAL A 1 916 ? 46.683 -17.941 37.462 1.00 72.75 916 VAL A C 1
ATOM 7120 O O . VAL A 1 916 ? 47.741 -17.912 36.827 1.00 72.75 916 VAL A O 1
ATOM 7123 N N . CYS A 1 917 ? 46.590 -17.407 38.682 1.00 67.06 917 CYS A N 1
ATOM 7124 C CA . CYS A 1 917 ? 47.706 -16.745 39.363 1.00 67.06 917 CYS A CA 1
ATOM 7125 C C . CYS A 1 917 ? 48.891 -17.693 39.623 1.00 67.06 917 CYS A C 1
ATOM 7127 O O . CYS A 1 917 ? 50.042 -17.304 39.403 1.00 67.06 917 CYS A O 1
ATOM 7129 N N . ARG A 1 918 ? 48.653 -18.957 40.007 1.00 66.94 918 ARG A N 1
ATOM 7130 C CA . ARG A 1 918 ? 49.721 -19.972 40.145 1.00 66.94 918 ARG A CA 1
ATOM 7131 C C . ARG A 1 918 ? 50.340 -20.348 38.792 1.00 66.94 918 ARG A C 1
ATOM 7133 O O . ARG A 1 918 ? 51.562 -20.475 38.723 1.00 66.94 918 ARG A O 1
ATOM 7140 N N . ARG A 1 919 ? 49.554 -20.443 37.709 1.00 60.62 919 ARG A N 1
ATOM 7141 C CA . ARG A 1 919 ? 50.056 -20.634 36.329 1.00 60.62 919 ARG A CA 1
ATOM 7142 C C . ARG A 1 919 ? 50.925 -19.455 35.874 1.00 60.62 919 ARG A C 1
ATOM 7144 O O . ARG A 1 919 ? 52.024 -19.680 35.367 1.00 60.62 919 ARG A O 1
ATOM 7151 N N . ARG A 1 920 ? 50.494 -18.210 36.122 1.00 56.69 920 ARG A N 1
ATOM 7152 C CA . ARG A 1 920 ? 51.276 -16.990 35.830 1.00 56.69 920 ARG A CA 1
ATOM 7153 C C . ARG A 1 920 ? 52.591 -16.947 36.614 1.00 56.69 920 ARG A C 1
ATOM 7155 O O . ARG A 1 920 ? 53.614 -16.575 36.048 1.00 56.69 920 ARG A O 1
ATOM 7162 N N . LYS A 1 921 ? 52.591 -17.380 37.882 1.00 55.12 921 LYS A N 1
ATOM 7163 C CA . LYS A 1 921 ? 53.807 -17.430 38.713 1.00 55.12 921 LYS A CA 1
ATOM 7164 C C . LYS A 1 921 ? 54.800 -18.514 38.262 1.00 55.12 921 LYS A C 1
ATOM 7166 O O . LYS A 1 921 ? 55.996 -18.272 38.350 1.00 55.12 921 LYS A O 1
ATOM 7171 N N . ARG A 1 922 ? 54.329 -19.650 37.720 1.00 53.22 922 ARG A N 1
ATOM 7172 C CA . ARG A 1 922 ? 55.186 -20.687 37.099 1.00 53.22 922 ARG A CA 1
ATOM 7173 C C . ARG A 1 922 ? 55.827 -20.223 35.786 1.00 53.22 922 ARG A C 1
ATOM 7175 O O . ARG A 1 922 ? 57.038 -20.328 35.647 1.00 53.22 922 ARG A O 1
ATOM 7182 N N . ARG A 1 923 ? 55.054 -19.623 34.868 1.00 50.34 923 ARG A N 1
ATOM 7183 C CA . ARG A 1 923 ? 55.612 -19.101 33.601 1.00 50.34 923 ARG A CA 1
ATOM 7184 C C . ARG A 1 923 ? 56.671 -18.011 33.810 1.00 50.34 923 ARG A C 1
ATOM 7186 O O . ARG A 1 923 ? 57.570 -17.889 32.988 1.00 50.34 923 ARG A O 1
ATOM 7193 N N . LYS A 1 924 ? 56.607 -17.237 34.902 1.00 48.50 924 LYS A N 1
ATOM 7194 C CA . LYS A 1 924 ? 57.618 -16.203 35.179 1.00 48.50 924 LYS A CA 1
ATOM 7195 C C . LYS A 1 924 ? 58.997 -16.772 35.552 1.00 48.50 924 LYS A C 1
ATOM 7197 O O . LYS A 1 924 ? 59.987 -16.163 35.177 1.00 48.50 924 LYS A O 1
ATOM 7202 N N . SER A 1 925 ? 59.074 -17.937 36.208 1.00 50.59 925 SER A N 1
ATOM 7203 C CA . SER A 1 925 ? 60.364 -18.563 36.559 1.00 50.59 925 SER A CA 1
ATOM 7204 C C . SER A 1 925 ? 61.031 -19.326 35.409 1.00 50.59 925 SER A C 1
ATOM 7206 O O . SER A 1 925 ? 62.229 -19.570 35.470 1.00 50.59 925 SER A O 1
ATOM 7208 N N . GLU A 1 926 ? 60.282 -19.711 34.372 1.00 47.78 926 GLU A N 1
ATOM 7209 C CA . GLU A 1 926 ? 60.837 -20.390 33.187 1.00 47.78 926 GLU A CA 1
ATOM 7210 C C . GLU A 1 926 ? 61.423 -19.391 32.172 1.00 47.78 926 GLU A C 1
ATOM 7212 O O . GLU A 1 926 ? 62.419 -19.686 31.520 1.00 47.78 926 GLU A O 1
ATOM 7217 N N . VAL A 1 927 ? 60.862 -18.179 32.075 1.00 48.28 927 VAL A N 1
ATOM 7218 C CA . VAL A 1 927 ? 61.333 -17.144 31.133 1.00 48.28 927 VAL A CA 1
ATOM 7219 C C . VAL A 1 927 ? 62.624 -16.456 31.607 1.00 48.28 927 VAL A C 1
ATOM 7221 O O . VAL A 1 927 ? 63.459 -16.100 30.780 1.00 48.28 927 VAL A O 1
ATOM 7224 N N . GLU A 1 928 ? 62.854 -16.323 32.919 1.00 46.19 928 GLU A N 1
ATOM 7225 C CA . GLU A 1 928 ? 64.084 -15.707 33.459 1.00 46.19 928 GLU A CA 1
ATOM 7226 C C . GLU A 1 928 ? 65.359 -16.555 33.255 1.00 46.19 928 GLU A C 1
ATOM 7228 O O . GLU A 1 928 ? 66.457 -16.011 33.342 1.00 46.19 928 GLU A O 1
ATOM 7233 N N . GLN A 1 929 ? 65.255 -17.850 32.918 1.00 44.81 929 GLN A N 1
ATOM 7234 C CA . GLN A 1 929 ? 66.428 -18.678 32.578 1.00 44.81 929 GLN A CA 1
ATOM 7235 C C . GLN A 1 929 ? 66.840 -18.626 31.097 1.00 44.81 929 GLN A C 1
ATOM 7237 O O . GLN A 1 929 ? 67.939 -19.063 30.766 1.00 44.81 929 GLN A O 1
ATOM 7242 N N . ILE A 1 930 ? 66.005 -18.082 30.204 1.00 47.56 930 ILE A N 1
ATOM 7243 C CA . ILE A 1 930 ? 66.254 -18.112 28.749 1.00 47.56 930 ILE A CA 1
ATOM 7244 C C . ILE A 1 930 ? 67.094 -16.906 28.272 1.00 47.56 930 ILE A C 1
ATOM 7246 O O . ILE A 1 930 ? 67.750 -16.982 27.240 1.00 47.56 930 ILE A O 1
ATOM 7250 N N . TYR A 1 931 ? 67.161 -15.816 29.045 1.00 41.09 931 TYR A N 1
ATOM 7251 C CA . TYR A 1 931 ? 67.826 -14.563 28.644 1.00 41.09 931 TYR A CA 1
ATOM 7252 C C . TYR A 1 931 ? 69.297 -14.407 29.091 1.00 41.09 931 TYR A C 1
ATOM 7254 O O . TYR A 1 931 ? 69.831 -13.300 29.049 1.00 41.09 931 TYR A O 1
ATOM 7262 N N . LEU A 1 932 ? 69.972 -15.484 29.513 1.00 41.41 932 LEU A N 1
ATOM 7263 C CA . LEU A 1 932 ? 71.359 -15.432 30.018 1.00 41.41 932 LEU A CA 1
ATOM 7264 C C . LEU A 1 932 ? 72.438 -15.988 29.068 1.00 41.41 932 LEU A C 1
ATOM 7266 O O . LEU A 1 932 ? 73.612 -15.987 29.429 1.00 41.41 932 LEU A O 1
ATOM 7270 N N . HIS A 1 933 ? 72.074 -16.409 27.853 1.00 38.91 933 HIS A N 1
ATOM 7271 C CA . HIS A 1 933 ? 73.020 -16.857 26.824 1.00 38.91 933 HIS A CA 1
ATOM 7272 C C . HIS A 1 933 ? 72.610 -16.374 25.424 1.00 38.91 933 HIS A C 1
ATOM 7274 O O . HIS A 1 933 ? 71.869 -17.050 24.725 1.00 38.91 933 HIS A O 1
ATOM 7280 N N . GLU A 1 934 ? 73.096 -15.202 25.011 1.00 36.22 934 GLU A N 1
ATOM 7281 C CA . GLU A 1 934 ? 74.169 -15.064 24.006 1.00 36.22 934 GLU A CA 1
ATOM 7282 C C . GLU A 1 934 ? 74.429 -13.579 23.696 1.00 36.22 934 GLU A C 1
ATOM 7284 O O . GLU A 1 934 ? 73.555 -12.726 23.847 1.00 36.22 934 GLU A O 1
ATOM 7289 N N . ALA A 1 935 ? 75.670 -13.249 23.332 1.00 33.03 935 ALA A N 1
ATOM 7290 C CA . ALA A 1 935 ? 76.146 -11.873 23.219 1.00 33.03 935 ALA A CA 1
ATOM 7291 C C . ALA A 1 935 ? 76.847 -11.611 21.880 1.00 33.03 935 ALA A C 1
ATOM 7293 O O . ALA A 1 935 ? 77.612 -12.448 21.409 1.00 33.03 935 ALA A O 1
ATOM 7294 N N . GLY A 1 936 ? 76.686 -10.390 21.355 1.00 31.56 936 GLY A N 1
ATOM 7295 C CA . GLY A 1 936 ? 77.570 -9.806 20.337 1.00 31.56 936 GLY A CA 1
ATOM 7296 C C . GLY A 1 936 ? 76.896 -9.462 19.004 1.00 31.56 936 GLY A C 1
ATOM 7297 O O . GLY A 1 936 ? 76.411 -10.339 18.302 1.00 31.56 936 GLY A O 1
ATOM 7298 N N . GLY A 1 937 ? 76.928 -8.177 18.626 1.00 28.12 937 GLY A N 1
ATOM 7299 C CA . GLY A 1 937 ? 76.438 -7.689 17.328 1.00 28.12 937 GLY A CA 1
ATOM 7300 C C . GLY A 1 937 ? 76.192 -6.176 17.322 1.00 28.12 937 GLY A C 1
ATOM 7301 O O . GLY A 1 937 ? 75.108 -5.719 17.660 1.00 28.12 937 GLY A O 1
ATOM 7302 N N . GLU A 1 938 ? 77.218 -5.387 16.999 1.00 30.02 938 GLU A N 1
ATOM 7303 C CA . GLU A 1 938 ? 77.218 -3.914 17.064 1.00 30.02 938 GLU A CA 1
ATOM 7304 C C . GLU A 1 938 ? 76.426 -3.182 15.952 1.00 30.02 938 GLU A C 1
ATOM 7306 O O . GLU A 1 938 ? 76.481 -3.587 14.796 1.00 30.02 938 GLU A O 1
ATOM 7311 N N . ARG A 1 939 ? 75.937 -1.967 16.298 1.00 31.22 939 ARG A N 1
ATOM 7312 C CA . ARG A 1 939 ? 75.753 -0.761 15.430 1.00 31.22 939 ARG A CA 1
ATOM 7313 C C . ARG A 1 939 ? 74.618 -0.810 14.367 1.00 31.22 939 ARG A C 1
ATOM 7315 O O . ARG A 1 939 ? 74.263 -1.862 13.875 1.00 31.22 939 ARG A O 1
ATOM 7322 N N . SER A 1 940 ? 73.993 0.307 13.949 1.00 29.66 940 SER A N 1
ATOM 7323 C CA . SER A 1 940 ? 74.322 1.740 14.122 1.00 29.66 940 SER A CA 1
ATOM 7324 C C . SER A 1 940 ? 73.119 2.688 13.855 1.00 29.66 940 SER A C 1
ATOM 7326 O O . SER A 1 940 ? 72.445 2.493 12.854 1.00 29.66 940 SER A O 1
ATOM 7328 N N . HIS A 1 941 ? 72.999 3.770 14.652 1.00 29.66 941 HIS A N 1
ATOM 7329 C CA . HIS A 1 941 ? 72.387 5.103 14.370 1.00 29.66 941 HIS A CA 1
ATOM 7330 C C . HIS A 1 941 ? 70.877 5.180 13.999 1.00 29.66 941 HIS A C 1
ATOM 7332 O O . HIS A 1 941 ? 70.430 4.520 13.076 1.00 29.66 941 HIS A O 1
ATOM 7338 N N . LYS A 1 942 ? 69.980 5.900 14.705 1.00 27.66 942 LYS A N 1
ATOM 7339 C CA . LYS A 1 942 ? 69.893 7.316 15.186 1.00 27.66 942 LYS A CA 1
ATOM 7340 C C . LYS A 1 942 ? 69.711 8.398 14.105 1.00 27.66 942 LYS A C 1
ATOM 7342 O O . LYS A 1 942 ? 70.693 8.741 13.463 1.00 27.66 942 LYS A O 1
ATOM 7347 N N . TYR A 1 943 ? 68.508 8.991 14.069 1.00 28.64 943 TYR A N 1
ATOM 7348 C CA . TYR A 1 943 ? 68.130 10.421 14.253 1.00 28.64 943 TYR A CA 1
ATOM 7349 C C . TYR A 1 943 ? 66.586 10.403 14.474 1.00 28.64 943 TYR A C 1
ATOM 7351 O O . TYR A 1 943 ? 65.903 9.811 13.648 1.00 28.64 943 TYR A O 1
ATOM 7359 N N . VAL A 1 944 ? 65.970 10.736 15.626 1.00 27.36 944 VAL A N 1
ATOM 7360 C CA . VAL A 1 944 ? 65.959 11.991 16.433 1.00 27.36 944 VAL A CA 1
ATOM 7361 C C . VAL A 1 944 ? 65.379 13.133 15.579 1.00 27.36 944 VAL A C 1
ATOM 7363 O O . VAL A 1 944 ? 66.050 13.532 14.633 1.00 27.36 944 VAL A O 1
ATOM 7366 N N . ALA A 1 945 ? 64.073 13.450 15.664 1.00 27.36 945 ALA A N 1
ATOM 7367 C CA . ALA A 1 945 ? 63.347 14.208 16.722 1.00 27.36 945 ALA A CA 1
ATOM 7368 C C . ALA A 1 945 ? 63.729 15.712 16.690 1.00 27.36 945 ALA A C 1
ATOM 7370 O O . ALA A 1 945 ? 64.864 16.021 16.344 1.00 27.36 945 ALA A O 1
ATOM 7371 N N . GLU A 1 946 ? 62.817 16.688 16.779 1.00 26.48 946 GLU A N 1
ATOM 7372 C CA . GLU A 1 946 ? 62.081 17.259 17.943 1.00 26.48 946 GLU A CA 1
ATOM 7373 C C . GLU A 1 946 ? 61.296 18.501 17.383 1.00 26.48 946 GLU A C 1
ATOM 7375 O O . GLU A 1 946 ? 61.653 18.970 16.298 1.00 26.48 946 GLU A O 1
ATOM 7380 N N . ASP A 1 947 ? 60.268 19.132 17.977 1.00 28.06 947 ASP A N 1
ATOM 7381 C CA . ASP A 1 947 ? 59.405 18.820 19.134 1.00 28.06 947 ASP A CA 1
ATOM 7382 C C . ASP A 1 947 ? 58.118 19.696 19.164 1.00 28.06 947 ASP A C 1
ATOM 7384 O O . ASP A 1 947 ? 57.987 20.605 18.347 1.00 28.06 947 ASP A O 1
ATOM 7388 N N . GLU A 1 948 ? 57.211 19.374 20.109 1.00 28.34 948 GLU A N 1
ATOM 7389 C CA . GLU A 1 948 ? 56.315 20.222 20.961 1.00 28.34 948 GLU A CA 1
ATOM 7390 C C . GLU A 1 948 ? 55.696 21.546 20.423 1.00 28.34 948 GLU A C 1
ATOM 7392 O O . GLU A 1 948 ? 56.330 22.335 19.733 1.00 28.34 948 GLU A O 1
ATOM 7397 N N . GLY A 1 949 ? 54.466 21.969 20.759 1.00 25.83 949 GLY A N 1
ATOM 7398 C CA . GLY A 1 949 ? 53.369 21.511 21.642 1.00 25.83 949 GLY A CA 1
ATOM 7399 C C . GLY A 1 949 ? 52.097 22.335 21.283 1.00 25.83 949 GLY A C 1
ATOM 7400 O O . GLY A 1 949 ? 52.158 23.168 20.383 1.00 25.83 949 GLY A O 1
ATOM 7401 N N . ASP A 1 950 ? 50.901 22.200 21.866 1.00 25.89 950 ASP A N 1
ATOM 7402 C CA . ASP A 1 950 ? 50.532 21.820 23.236 1.00 25.89 950 ASP A CA 1
ATOM 7403 C C . ASP A 1 950 ? 49.056 21.307 23.304 1.00 25.89 950 ASP A C 1
ATOM 7405 O O . ASP A 1 950 ? 48.295 21.409 22.338 1.00 25.89 950 ASP A O 1
ATOM 7409 N N . HIS A 1 951 ? 48.664 20.729 24.442 1.00 26.91 951 HIS A N 1
ATOM 7410 C CA . HIS A 1 951 ? 47.391 20.042 24.759 1.00 26.91 951 HIS A CA 1
ATOM 7411 C C . HIS A 1 951 ? 46.253 21.008 25.218 1.00 26.91 951 HIS A C 1
ATOM 7413 O O . HIS A 1 951 ? 46.467 22.219 25.188 1.00 26.91 951 HIS A O 1
ATOM 7419 N N . PRO A 1 952 ? 45.056 20.567 25.706 1.00 41.09 952 PRO A N 1
ATOM 7420 C CA . PRO A 1 952 ? 44.459 19.219 25.865 1.00 41.09 952 PRO A CA 1
ATOM 7421 C C . PRO A 1 952 ? 43.091 19.093 25.113 1.00 41.09 952 PRO A C 1
ATOM 7423 O O . PRO A 1 952 ? 42.786 19.947 24.292 1.00 41.09 952 PRO A O 1
ATOM 7426 N N . GLN A 1 953 ? 42.190 18.101 25.261 1.00 27.23 953 GLN A N 1
ATOM 7427 C CA . GLN A 1 953 ? 42.042 16.896 26.110 1.00 27.23 953 GLN A CA 1
ATOM 7428 C C . GLN A 1 953 ? 41.569 15.685 25.264 1.00 27.23 953 GLN A C 1
ATOM 7430 O O . GLN A 1 953 ? 41.019 15.861 24.181 1.00 27.23 953 GLN A O 1
ATOM 7435 N N . ALA A 1 954 ? 41.663 14.469 25.818 1.00 24.55 954 ALA A N 1
ATOM 7436 C CA . ALA A 1 954 ? 40.855 13.300 25.446 1.00 24.55 954 ALA A CA 1
ATOM 7437 C C . ALA A 1 954 ? 40.706 12.369 26.668 1.00 24.55 954 ALA A C 1
ATOM 7439 O O . ALA A 1 954 ? 41.663 12.220 27.427 1.00 24.55 954 ALA A O 1
ATOM 7440 N N . TYR A 1 955 ? 39.548 11.724 26.855 1.00 27.78 955 TYR A N 1
ATOM 7441 C CA . TYR A 1 955 ? 39.364 10.609 27.801 1.00 27.78 955 TYR A CA 1
ATOM 7442 C C . TYR A 1 955 ? 38.332 9.605 27.266 1.00 27.78 955 TYR A C 1
ATOM 7444 O O . TYR A 1 955 ? 37.513 9.948 26.418 1.00 27.78 955 TYR A O 1
ATOM 7452 N N . SER A 1 956 ? 38.425 8.346 27.706 1.00 27.67 956 SER A N 1
ATOM 7453 C CA . SER A 1 956 ? 37.880 7.181 26.992 1.00 27.67 956 SER A CA 1
ATOM 7454 C C . SER A 1 956 ? 37.226 6.133 27.898 1.00 27.67 956 SER A C 1
ATOM 7456 O O . SER A 1 956 ? 37.636 5.973 29.045 1.00 27.67 956 SER A O 1
ATOM 7458 N N . MET A 1 957 ? 36.277 5.382 27.326 1.00 22.72 957 MET A N 1
ATOM 7459 C CA . MET A 1 957 ? 35.762 4.048 27.703 1.00 22.72 957 MET A CA 1
ATOM 7460 C C . MET A 1 957 ? 34.962 3.567 26.460 1.00 22.72 957 MET A C 1
ATOM 7462 O O . MET A 1 957 ? 34.215 4.370 25.918 1.00 22.72 957 MET A O 1
ATOM 7466 N N . ARG A 1 958 ? 35.145 2.404 25.800 1.00 25.16 958 ARG A N 1
ATOM 7467 C CA . ARG A 1 958 ? 35.341 0.998 26.237 1.00 25.16 958 ARG A CA 1
ATOM 7468 C C . ARG A 1 958 ? 34.251 0.568 27.228 1.00 25.16 958 ARG A C 1
ATOM 7470 O O . ARG A 1 958 ? 34.116 1.205 28.256 1.00 25.16 958 ARG A O 1
ATOM 7477 N N . GLN A 1 959 ? 33.493 -0.509 27.023 1.00 26.20 959 GLN A N 1
ATOM 7478 C CA . GLN A 1 959 ? 33.630 -1.675 26.131 1.00 26.20 959 GLN A CA 1
ATOM 7479 C C . GLN A 1 959 ? 32.289 -2.447 26.159 1.00 26.20 959 GLN A C 1
ATOM 7481 O O . GLN A 1 959 ? 31.530 -2.218 27.093 1.00 26.20 959 GLN A O 1
ATOM 7486 N N . MET A 1 960 ? 32.017 -3.348 25.207 1.00 21.38 960 MET A N 1
ATOM 7487 C CA . MET A 1 960 ? 31.462 -4.708 25.413 1.00 21.38 960 MET A CA 1
ATOM 7488 C C . MET A 1 960 ? 31.261 -5.373 24.038 1.00 21.38 960 MET A C 1
ATOM 7490 O O . MET A 1 960 ? 30.676 -4.788 23.131 1.00 21.38 960 MET A O 1
ATOM 7494 N N . LEU A 1 961 ? 31.826 -6.567 23.906 1.00 23.62 961 LEU A N 1
ATOM 7495 C CA . LEU A 1 961 ? 31.657 -7.544 22.829 1.00 23.62 961 LEU A CA 1
ATOM 7496 C C . LEU A 1 961 ? 31.132 -8.827 23.504 1.00 23.62 961 LEU A C 1
ATOM 7498 O O . LEU A 1 961 ? 31.082 -8.861 24.737 1.00 23.62 961 LEU A O 1
ATOM 7502 N N . ASP A 1 962 ? 30.834 -9.848 22.700 1.00 25.58 962 ASP A N 1
ATOM 7503 C CA . ASP A 1 962 ? 30.463 -11.213 23.109 1.00 25.58 962 ASP A CA 1
ATOM 7504 C C . ASP A 1 962 ? 29.002 -11.346 23.619 1.00 25.58 962 ASP A C 1
ATOM 7506 O O . ASP A 1 962 ? 28.503 -10.489 24.346 1.00 25.58 962 ASP A O 1
ATOM 7510 N N . GLU A 1 963 ? 28.234 -12.403 23.335 1.00 25.91 963 GLU A N 1
ATOM 7511 C CA . GLU A 1 963 ? 28.279 -13.465 22.308 1.00 25.91 963 GLU A CA 1
ATOM 7512 C C . GLU A 1 963 ? 26.932 -14.216 22.429 1.00 25.91 963 GLU A C 1
ATOM 7514 O O . GLU A 1 963 ? 26.432 -14.382 23.544 1.00 25.91 963 GLU A O 1
ATOM 7519 N N . TYR A 1 964 ? 26.317 -14.647 21.327 1.00 24.81 964 TYR A N 1
ATOM 7520 C CA . TYR A 1 964 ? 25.274 -15.682 21.359 1.00 24.81 964 TYR A CA 1
ATOM 7521 C C . TYR A 1 964 ? 25.402 -16.517 20.090 1.00 24.81 964 TYR A C 1
ATOM 7523 O O . TYR A 1 964 ? 25.005 -16.086 19.006 1.00 24.81 964 TYR A O 1
ATOM 7531 N N . ASP A 1 965 ? 26.010 -17.688 20.251 1.00 23.33 965 ASP A N 1
ATOM 7532 C CA . ASP A 1 965 ? 26.182 -18.669 19.191 1.00 23.33 965 ASP A CA 1
ATOM 7533 C C . ASP A 1 965 ? 24.837 -19.164 18.651 1.00 23.33 965 ASP A C 1
ATOM 7535 O O . ASP A 1 965 ? 23.885 -19.410 19.397 1.00 23.33 965 ASP A O 1
ATOM 7539 N N . PHE A 1 966 ? 24.809 -19.394 17.342 1.00 24.36 966 PHE A N 1
ATOM 7540 C CA . PHE A 1 966 ? 23.894 -20.333 16.710 1.00 24.36 966 PHE A CA 1
ATOM 7541 C C . PHE A 1 966 ? 24.738 -21.187 15.759 1.00 24.36 966 PHE A C 1
ATOM 7543 O O . PHE A 1 966 ? 25.160 -20.715 14.702 1.00 24.36 966 PHE A O 1
ATOM 7550 N N . GLU A 1 967 ? 25.044 -22.420 16.166 1.00 23.92 967 GLU A N 1
ATOM 7551 C CA . GLU A 1 967 ? 25.698 -23.392 15.287 1.00 23.92 967 GLU A CA 1
ATOM 7552 C C . GLU A 1 967 ? 24.729 -23.791 14.157 1.00 23.92 967 GLU A C 1
ATOM 7554 O O . GLU A 1 967 ? 23.554 -24.055 14.428 1.00 23.92 967 GLU A O 1
ATOM 7559 N N . PRO A 1 968 ? 25.180 -23.840 12.891 1.00 28.66 968 PRO A N 1
ATOM 7560 C CA . PRO A 1 968 ? 24.414 -24.434 11.811 1.00 28.66 968 PRO A CA 1
ATOM 7561 C C . PRO A 1 968 ? 24.775 -25.918 11.685 1.00 28.66 968 PRO A C 1
ATOM 7563 O O . PRO A 1 968 ? 25.796 -26.262 11.085 1.00 28.66 968 PRO A O 1
ATOM 7566 N N . ASP A 1 969 ? 23.923 -26.801 12.206 1.00 25.03 969 ASP A N 1
ATOM 7567 C CA . ASP A 1 969 ? 23.973 -28.210 11.814 1.00 25.03 969 ASP A CA 1
ATOM 7568 C C . ASP A 1 969 ? 23.590 -28.326 10.331 1.00 25.03 969 ASP A C 1
ATOM 7570 O O . ASP A 1 969 ? 22.490 -27.954 9.913 1.00 25.03 969 ASP A O 1
ATOM 7574 N N . MET A 1 970 ? 24.529 -28.822 9.523 1.00 28.50 970 MET A N 1
ATOM 7575 C CA . MET A 1 970 ? 24.251 -29.257 8.158 1.00 28.50 970 MET A CA 1
ATOM 7576 C C . MET A 1 970 ? 23.597 -30.634 8.208 1.00 28.50 970 MET A C 1
ATOM 7578 O O . MET A 1 970 ? 24.255 -31.600 8.591 1.00 28.50 970 MET A O 1
ATOM 7582 N N . ASP A 1 971 ? 22.362 -30.732 7.722 1.00 24.91 971 ASP A N 1
ATOM 7583 C CA . ASP A 1 971 ? 21.842 -31.989 7.190 1.00 24.91 971 ASP A CA 1
ATOM 7584 C C . ASP A 1 971 ? 21.285 -31.750 5.781 1.00 24.91 971 ASP A C 1
ATOM 7586 O O . ASP A 1 971 ? 20.647 -30.730 5.505 1.00 24.91 971 ASP A O 1
ATOM 7590 N N . ASP A 1 972 ? 21.627 -32.650 4.864 1.00 29.88 972 ASP A N 1
ATOM 7591 C CA . ASP A 1 972 ? 21.629 -32.409 3.418 1.00 29.88 972 ASP A CA 1
ATOM 7592 C C . ASP A 1 972 ? 20.562 -33.273 2.738 1.00 29.88 972 ASP A C 1
ATOM 7594 O O . ASP A 1 972 ? 20.709 -34.490 2.597 1.00 29.88 972 ASP A O 1
ATOM 7598 N N . SER A 1 973 ? 19.449 -32.659 2.328 1.00 26.39 973 SER A N 1
ATOM 7599 C CA . SER A 1 973 ? 18.447 -33.328 1.491 1.00 26.39 973 SER A CA 1
ATOM 7600 C C . SER A 1 973 ? 17.665 -32.343 0.602 1.00 26.39 973 SER A C 1
ATOM 7602 O O . SER A 1 973 ? 17.435 -31.193 0.983 1.00 26.39 973 SER A O 1
ATOM 7604 N N . PRO A 1 974 ? 17.296 -32.750 -0.631 1.00 27.61 974 PRO A N 1
ATOM 7605 C CA . PRO A 1 974 ? 16.957 -31.808 -1.695 1.00 27.61 974 PRO A CA 1
ATOM 7606 C C . PRO A 1 974 ? 15.507 -31.322 -1.610 1.00 27.61 974 PRO A C 1
ATOM 7608 O O . PRO A 1 974 ? 14.578 -32.130 -1.552 1.00 27.61 974 PRO A O 1
ATOM 7611 N N . HIS A 1 975 ? 15.305 -30.003 -1.696 1.00 29.62 975 HIS A N 1
ATOM 7612 C CA . HIS A 1 975 ? 13.972 -29.403 -1.669 1.00 29.62 975 HIS A CA 1
ATOM 7613 C C . HIS A 1 975 ? 13.514 -28.774 -2.987 1.00 29.62 975 HIS A C 1
ATOM 7615 O O . HIS A 1 975 ? 14.187 -27.955 -3.606 1.00 29.62 975 HIS A O 1
ATOM 7621 N N . ASP A 1 976 ? 12.291 -29.174 -3.333 1.00 26.86 976 ASP A N 1
ATOM 7622 C CA . ASP A 1 976 ? 11.435 -28.747 -4.431 1.00 26.86 976 ASP A CA 1
ATOM 7623 C C . ASP A 1 976 ? 11.474 -27.249 -4.788 1.00 26.86 976 ASP A C 1
ATOM 7625 O O . ASP A 1 976 ? 11.397 -26.355 -3.940 1.00 26.86 976 ASP A O 1
ATOM 7629 N N . THR A 1 977 ? 11.440 -26.997 -6.097 1.00 26.28 977 THR A N 1
ATOM 7630 C CA . THR A 1 977 ? 11.223 -25.685 -6.722 1.00 26.28 977 THR A CA 1
ATOM 7631 C C . THR A 1 977 ? 9.928 -24.996 -6.257 1.00 26.28 977 THR A C 1
ATOM 7633 O O . THR A 1 977 ? 8.910 -25.668 -6.068 1.00 26.28 977 THR A O 1
ATOM 7636 N N . PRO A 1 978 ? 9.896 -23.653 -6.158 1.00 24.83 978 PRO A N 1
ATOM 7637 C CA . PRO A 1 978 ? 8.733 -22.924 -5.661 1.00 24.83 978 PRO A CA 1
ATOM 7638 C C . PRO A 1 978 ? 7.586 -22.863 -6.684 1.00 24.83 978 PRO A C 1
ATOM 7640 O O . PRO A 1 978 ? 7.590 -22.050 -7.607 1.00 24.83 978 PRO A O 1
ATOM 7643 N N . SER A 1 979 ? 6.537 -23.659 -6.466 1.00 25.02 979 SER A N 1
ATOM 7644 C CA . SER A 1 979 ? 5.203 -23.378 -7.011 1.00 25.02 979 SER A CA 1
ATOM 7645 C C . SER A 1 979 ? 4.438 -22.447 -6.066 1.00 25.02 979 SER A C 1
ATOM 7647 O O . SER A 1 979 ? 4.330 -22.750 -4.875 1.00 25.02 979 SER A O 1
ATOM 7649 N N . VAL A 1 980 ? 3.842 -21.369 -6.585 1.00 25.59 980 VAL A N 1
ATOM 7650 C CA . VAL A 1 980 ? 2.916 -20.514 -5.820 1.00 25.59 980 VAL A CA 1
ATOM 7651 C C . VAL A 1 980 ? 1.639 -21.306 -5.512 1.00 25.59 980 VAL A C 1
ATOM 7653 O O . VAL A 1 980 ? 0.718 -21.376 -6.324 1.00 25.59 980 VAL A O 1
ATOM 7656 N N . MET A 1 981 ? 1.594 -21.939 -4.340 1.00 26.77 981 MET A N 1
ATOM 7657 C CA . MET A 1 981 ? 0.415 -22.637 -3.828 1.00 26.77 981 MET A CA 1
ATOM 7658 C C . MET A 1 981 ? -0.408 -21.707 -2.938 1.00 26.77 981 MET A C 1
ATOM 7660 O O . MET A 1 981 ? 0.073 -21.274 -1.894 1.00 26.77 981 MET A O 1
ATOM 7664 N N . ARG A 1 982 ? -1.691 -21.518 -3.270 1.00 28.92 982 ARG A N 1
ATOM 7665 C CA . ARG A 1 982 ? -2.694 -21.215 -2.242 1.00 28.92 982 ARG A CA 1
ATOM 7666 C C . ARG A 1 982 ? -2.861 -22.468 -1.380 1.00 28.92 982 ARG A C 1
ATOM 7668 O O . ARG A 1 982 ? -3.411 -23.463 -1.847 1.00 28.92 982 ARG A O 1
ATOM 7675 N N . LYS A 1 983 ? -2.364 -22.430 -0.145 1.00 29.64 983 LYS A N 1
ATOM 7676 C CA . LYS A 1 983 ? -2.812 -23.336 0.919 1.00 29.64 983 LYS A CA 1
ATOM 7677 C C . LYS A 1 983 ? -3.974 -22.673 1.667 1.00 29.64 983 LYS A C 1
ATOM 7679 O O . LYS A 1 983 ? -3.969 -21.449 1.782 1.00 29.64 983 LYS A O 1
ATOM 7684 N N . PRO A 1 984 ? -4.936 -23.443 2.200 1.00 31.69 984 PRO A N 1
ATOM 7685 C CA . PRO A 1 984 ? -5.931 -22.894 3.103 1.00 31.69 984 PRO A CA 1
ATOM 7686 C C . PRO A 1 984 ? -5.205 -22.579 4.416 1.00 31.69 984 PRO A C 1
ATOM 7688 O O . PRO A 1 984 ? -4.683 -23.477 5.075 1.00 31.69 984 PRO A O 1
ATOM 7691 N N . LEU A 1 985 ? -5.102 -21.294 4.757 1.00 38.81 985 LEU A N 1
ATOM 7692 C CA . LEU A 1 985 ? -4.268 -20.813 5.869 1.00 38.81 985 LEU A CA 1
ATOM 7693 C C . LEU A 1 985 ? -4.854 -21.097 7.261 1.00 38.81 985 LEU A C 1
ATOM 7695 O O . LEU A 1 985 ? -4.223 -20.783 8.265 1.00 38.81 985 LEU A O 1
ATOM 7699 N N . VAL A 1 986 ? -6.041 -21.699 7.346 1.00 39.31 986 VAL A N 1
ATOM 7700 C CA . VAL A 1 986 ? -6.775 -21.842 8.604 1.00 39.31 986 VAL A CA 1
ATOM 7701 C C . VAL A 1 986 ? -6.921 -23.311 8.985 1.00 39.31 986 VAL A C 1
ATOM 7703 O O . VAL A 1 986 ? -7.594 -24.081 8.302 1.00 39.31 986 VAL A O 1
ATOM 7706 N N . ARG A 1 987 ? -6.342 -23.689 10.136 1.00 36.56 987 ARG A N 1
ATOM 7707 C CA . ARG A 1 987 ? -6.762 -24.897 10.866 1.00 36.56 987 ARG A CA 1
ATOM 7708 C C . ARG A 1 987 ? -8.246 -24.735 11.182 1.00 36.56 987 ARG A C 1
ATOM 7710 O O . ARG A 1 987 ? -8.590 -23.850 11.959 1.00 36.56 987 ARG A O 1
ATOM 7717 N N . ASN A 1 988 ? -9.102 -25.564 10.586 1.00 36.81 988 ASN A N 1
ATOM 7718 C CA . ASN A 1 988 ? -10.550 -25.499 10.770 1.00 36.81 988 ASN A CA 1
ATOM 7719 C C . ASN A 1 988 ? -10.916 -25.448 12.276 1.00 36.81 988 ASN A C 1
ATOM 7721 O O . ASN A 1 988 ? -10.748 -26.456 12.970 1.00 36.81 988 ASN A O 1
ATOM 7725 N N . PRO A 1 989 ? -11.428 -24.313 12.799 1.00 36.31 989 PRO A N 1
ATOM 7726 C CA . PRO A 1 989 ? -11.711 -24.169 14.228 1.00 36.31 989 PRO A CA 1
ATOM 7727 C C . PRO A 1 989 ? -12.920 -25.012 14.673 1.00 36.31 989 PRO A C 1
ATOM 7729 O O . PRO A 1 989 ? -13.143 -25.195 15.868 1.00 36.31 989 PRO A O 1
ATOM 7732 N N . ALA A 1 990 ? -13.680 -25.580 13.728 1.00 32.72 990 ALA A N 1
ATOM 7733 C CA . ALA A 1 990 ? -14.805 -26.480 13.967 1.00 32.72 990 ALA A CA 1
ATOM 7734 C C . ALA A 1 990 ? -14.412 -27.975 13.945 1.00 32.72 990 ALA A C 1
ATOM 7736 O O . ALA A 1 990 ? -15.141 -28.803 13.406 1.00 32.72 990 ALA A O 1
ATOM 7737 N N . GLY A 1 991 ? -13.295 -28.326 14.592 1.00 26.64 991 GLY A N 1
ATOM 7738 C CA . GLY A 1 991 ? -13.042 -29.671 15.125 1.00 26.64 991 GLY A CA 1
ATOM 7739 C C . GLY A 1 991 ? -12.698 -30.776 14.117 1.00 26.64 991 GLY A C 1
ATOM 7740 O O . GLY A 1 991 ? -13.571 -31.466 13.597 1.00 26.64 991 GLY A O 1
ATOM 7741 N N . GLY A 1 992 ? -11.402 -31.059 13.979 1.00 23.80 992 GLY A N 1
ATOM 7742 C CA . GLY A 1 992 ? -10.900 -32.242 13.280 1.00 23.80 992 GLY A CA 1
ATOM 7743 C C . GLY A 1 992 ? -9.432 -32.502 13.601 1.00 23.80 992 GLY A C 1
ATOM 7744 O O . GLY A 1 992 ? -8.556 -32.078 12.856 1.00 23.80 992 GLY A O 1
ATOM 7745 N N . VAL A 1 993 ? -9.153 -33.188 14.715 1.00 23.44 993 VAL A N 1
ATOM 7746 C CA . VAL A 1 993 ? -7.789 -33.643 15.032 1.00 23.44 993 VAL A CA 1
ATOM 7747 C C . VAL A 1 993 ? -7.387 -34.710 14.014 1.00 23.44 993 VAL A C 1
ATOM 7749 O O . VAL A 1 993 ? -7.851 -35.847 14.092 1.00 23.44 993 VAL A O 1
ATOM 7752 N N . LEU A 1 994 ? -6.508 -34.352 13.079 1.00 23.31 994 LEU A N 1
ATOM 7753 C CA . LEU A 1 994 ? -5.626 -35.329 12.448 1.00 23.31 994 LEU A CA 1
ATOM 7754 C C . LEU A 1 994 ? -4.475 -35.599 13.430 1.00 23.31 994 LEU A C 1
ATOM 7756 O O . LEU A 1 994 ? -3.932 -34.639 13.978 1.00 23.31 994 LEU A O 1
ATOM 7760 N N . PRO A 1 995 ? -4.143 -36.869 13.717 1.00 23.69 995 PRO A N 1
ATOM 7761 C CA . PRO A 1 995 ? -3.154 -37.191 14.735 1.00 23.69 995 PRO A CA 1
ATOM 7762 C C . PRO A 1 995 ? -1.755 -36.739 14.310 1.00 23.69 995 PRO A C 1
ATOM 7764 O O . PRO A 1 995 ? -1.300 -37.042 13.208 1.00 23.69 995 PRO A O 1
ATOM 7767 N N . GLU A 1 996 ? -1.056 -36.067 15.221 1.00 28.25 996 GLU A N 1
ATOM 7768 C CA . GLU A 1 996 ? 0.404 -36.056 15.211 1.00 28.25 996 GLU A CA 1
ATOM 7769 C C . GLU A 1 996 ? 0.905 -37.471 15.520 1.00 28.25 996 GLU A C 1
ATOM 7771 O O . GLU A 1 996 ? 0.414 -38.117 16.451 1.00 28.25 996 GLU A O 1
ATOM 7776 N N . GLY A 1 997 ? 1.888 -37.941 14.753 1.00 25.28 997 GLY A N 1
ATOM 7777 C CA . GLY A 1 997 ? 2.577 -39.199 15.024 1.00 25.28 997 GLY A CA 1
ATOM 7778 C C . GLY A 1 997 ? 2.894 -40.006 13.773 1.00 25.28 997 GLY A C 1
ATOM 7779 O O . GLY A 1 997 ? 2.057 -40.770 13.313 1.00 25.28 997 GLY A O 1
ATOM 7780 N N . GLU A 1 998 ? 4.128 -39.867 13.288 1.00 24.05 998 GLU A N 1
ATOM 7781 C CA . GLU A 1 998 ? 5.024 -41.012 13.069 1.00 24.05 998 GLU A CA 1
ATOM 7782 C C . GLU A 1 998 ? 6.466 -40.500 12.892 1.00 24.05 998 GLU A C 1
ATOM 7784 O O . GLU A 1 998 ? 6.941 -40.225 11.791 1.00 24.05 998 GLU A O 1
ATOM 7789 N N . GLU A 1 999 ? 7.164 -40.346 14.023 1.00 33.06 999 GLU A N 1
ATOM 7790 C CA . GLU A 1 999 ? 8.613 -40.557 14.057 1.00 33.06 999 GLU A CA 1
ATOM 7791 C C . GLU A 1 999 ? 8.872 -42.074 14.013 1.00 33.06 999 GLU A C 1
ATOM 7793 O O . GLU A 1 999 ? 8.544 -42.776 14.967 1.00 33.06 999 GLU A O 1
ATOM 7798 N N . GLU A 1 1000 ? 9.526 -42.569 12.963 1.00 25.67 1000 GLU A N 1
ATOM 7799 C CA . GLU A 1 1000 ? 10.362 -43.780 13.011 1.00 25.67 1000 GLU A CA 1
ATOM 7800 C C . GLU A 1 1000 ? 11.644 -43.457 12.220 1.00 25.67 1000 GLU A C 1
ATOM 7802 O O . GLU A 1 1000 ? 11.600 -43.191 11.023 1.00 25.67 1000 GLU A O 1
ATOM 7807 N N . SER A 1 1001 ? 12.779 -43.176 12.861 1.00 24.48 1001 SER A N 1
ATOM 7808 C CA . SER A 1 1001 ? 13.674 -44.078 13.606 1.00 24.48 1001 SER A CA 1
ATOM 7809 C C . SER A 1 1001 ? 14.590 -44.941 12.718 1.00 24.48 1001 SER A C 1
ATOM 7811 O O . SER A 1 1001 ? 14.200 -46.006 12.254 1.00 24.48 1001 SER A O 1
ATOM 7813 N N . ALA A 1 1002 ? 15.842 -44.480 12.599 1.00 27.36 1002 ALA A N 1
ATOM 7814 C CA . ALA A 1 1002 ? 17.094 -45.231 12.416 1.00 27.36 1002 ALA A CA 1
ATOM 7815 C C . ALA A 1 1002 ? 17.186 -46.365 11.363 1.00 27.36 1002 ALA A C 1
ATOM 7817 O O . ALA A 1 1002 ? 16.761 -47.491 11.621 1.00 27.36 1002 ALA A O 1
ATOM 7818 N N . VAL A 1 1003 ? 17.995 -46.126 10.316 1.00 28.47 1003 VAL A N 1
ATOM 7819 C CA . VAL A 1 1003 ? 19.372 -46.679 10.197 1.00 28.47 1003 VAL A CA 1
ATOM 7820 C C . VAL A 1 1003 ? 20.293 -45.606 9.623 1.00 28.47 1003 VAL A C 1
ATOM 7822 O O . VAL A 1 1003 ? 19.884 -44.997 8.614 1.00 28.47 1003 VAL A O 1
#

pLDDT: mean 75.9, std 20.02, range [21.38, 98.19]

Secondary structure (DSSP, 8-state):
-PPPP-SSEEEPTTS-EEEPTTEESTTS-EEPTT-SSSGGGGSEEE-TTT--EEE-TT-BTBTTS---GGGTTSSTTS--SSEESTTS-EE-SSEEE-SS-TTSEEEPTTEESTTS-EEPTTTTTSGGGGTEEE-TTT--EEE-TT-TTSTTS-SPPTTEESTTS-EE--------HHHHHHHTTT---TTEETTTT-EE-SSEEEEE-TTSTTSEEEEEPTTEESTTS-EEPTTTTTSGGGGTEEE-TTT--EEE-TTEE--GGGTTTS---SS--PPPPTT-EEPTTEESSS--EEE-STTTS-TTS-EEEEEETTTEEE-TTSEEEE----EEEEEEE-SS-EEEEEEEEPTT-SS-EEEEEEEEE-SSEEEEEEESSSS-EEEEEEETTTTEEEEPP--SSPEEETTEEEEEEETTEEEEEETTTEEEEEEEETTEEEEEEEESS--S--BSTTSHHHHHHHHHHHHHHHHGGGS--------TTS-SPP-HHHHHHHHHHHHBPPGGG----STTTTS---SS-EEEEE-STT-EEEEE--S-PPEESEEEEEEEEEE-SSGGGHHHHHT-S-----SBP-SEEEEEEEEESS-EEEEEEESSEEEEETTEEEE-S---BTT--EEEEEEEETTTTEEEEEEEETTEEEEEEES-TTTT--EE--EEEEESSEEETTEEEGGG---EEEEEEEEESS---HHHHHHHTT---SS--TTEEEEE-----SSSEEEEEEEPPPPHHHHTS--S-----EEEEEEEEE-SSS-EEEE---------------SSHHHHHHHHHHHHHHHHSHHHHHHTTTTSHHHHHHHHHHHHHHHHHHS-GGGHHHHHHHHHHHHHHHTT--GGGGBTTBTTPPPPTTGGGGS----HHHHHHHHHHHHHHHHHHHHHHHHHHHHHHHHHHHHTTTTTS-------------------------------------------------------SS---PPP-------

Foldseek 3Di:
DDQQAQDQFDQDPVSFTDHDAQFAARNSPHGAQVGRVQHLVVQFGADRHPSFTDGDPQQPDDRSSPDNQQCCPVDPPDFDAQFWDPRRPAGAHQFGQDPVGRNATDHDFQFADRNRPHGAQPGDVQHLPVAFGADRHPSFTDGDPQQVPDRSSCHGDPQFDDNNSPDRHDDPPDDDPVVVVVVVVPDDDFFADDPVSPAGQPQFTKDQDPPDPRRIFTDHDAQFADRNSPHGAFPGDPQRLPVAFGADRHPRWTDGFQQFADTQPPPVPDPDDPDDDDRTRGRQHTDPQFFWRVSQKGHDPVQPVDPVFWQKWKFFFLTWIQASSGITAHANFAAKWQAKDDPFKTKIWGWAADFQALRGIFTFKIWIDGPFKIWMWGDQAQPDIWIWIAGNVVRDIDGDDAAQDWDDDDQKIWYALDPFWIWIQGNVQKIKIWGDFRRHIMIMITGNHDDDFMDILNTNVLVVVLVVLRVVLVVPVPDDDPPDDPPPDPPHGDDSVVSNVVRCVPIHDAPVRDSHPPPFNRFAFQSLFKWWFLLDLVKKWKDADPDFFDWFQKKKKKWKWAAALHSVCQSVLFSAQPDPADAFRAFKAWAWWAADPVWIWTFMDHVATWIDTHPDIRGFPHTDGHSWIKIWMWIAGQQFRKIKIWIDTPNDIDMDIDTPNNHPDIDGRNGMIMGQWYDPHPDTDSSHRTGHIIFKIWMFRHGDDPVRCVVPVQARDPDDDQRTAKIWGLRSQFDFKTKMKGWDHDDPVCVVPDPDDDDIDIDIGIIGIDDPPGTDMHRGNDNHDRPDDPDQAAPDVVLLVVLLVLLCCLLCHDLNVVQPCVVSVSLSVSLSVSSSNSCSVVVDNSSNLSSQQVSLVSSCRSVVNQLQSSDPRHPSRDHDPPCVVPDDPDDPVNVVVVVVVVVVVVVVVVVVVVVVVVVVVVVVVVVVVPPPDDDDDDDDDDDDDDDDDDDDDDDDDDDDDDDDDDDDDDDDDDDDDDDPDDDSSDPPSPDDDDDDDDDDDDD

Sequence (1003 aa):
RCERKCIFGKKLASETCVCYHGYWGLECSNTCPGGAANPCNNNGMCNVITGECECNVNYNGTQDCGKSQPLCNKFPGSHFPLWIGDRCDIKCVFGAADPDDRNLCICMEGYWGSDCSQICPGGLLNICGGHGWCDSSTGHCQCQVNWRGNENCSSCSPGWNGTDCQFAVELVTGITSQTVLFYLQSGRFPYWIGSRCNTRCVFGYPRPDINSTDGVSCKCEQNYWGVDCANLCPGGLRETCNGHGVCSVTNGTCECEPHWKGNISAEYNAPIDENNSVSPIPCSRCTPGWTGADCAIAEDSSILDNSSIPRIAINFGDPHFTSVTGVNFHFEAPGAYHLFNSSIVDAQVLIVPCNNRVSCRRISEVSLRTSKTELSVRYNDFETVVSSLFDKTSNTPQELSKSDEWVEDADIRYRWLTDNILEVRIQDEIQFNILSYYGTIGTAIEVLKQRDQTDGICGEKESSWIRQQGNQSLTSENQIADTSNNDTTDQQGLTQATIQKRLITRFRIMEKDNSLTTKYASRSYSGAGYMLEFSSGNTAVMYASNTSLPVLDEFTVEIWVCLTNAGESVARFCSSDQRNNTEPVTGSHAVFSVVTAIGDFAIVCNDGLQVKWDKEKFITDINLYEGVWTHLAVTWRTIDGRMQAFVYSNGKHRQSTTYGIKNGKQFSFNGLFILGRYMRGYMVDSEYDMLGALDELKVWQYAKTMEQIRASMSVKFEDYREGLVLNVPFDEGMGQTTVGYLYSPISVEVALSLFEAQVVNVTNIHLFIHSGDYPGWAPSGVHLSPLANYSLAFLNKTLEGKALEKCYESFYEGKLQEHCSPKLVSQALFYYESCLADIADSGSLAHSKLSVSLFGFYCQKVLGIKECLLHGTYDAFLRCPGDDDKQTKFTPLEIIVTTVSSLLFLLFLLIILILVCRRRKRRKSEVEQIYLHEAGGERSHKYVAEDEGDHPQAYSMRQMLDEYDFEPDMDDSPHDTPSVMRKPLVRNPAGGVLPEGEEESAV

Radius of gyration: 38.19 Å; chains: 1; bounding box: 122×99×118 Å

InterPro domains:
  IPR000742 EGF-like domain [PS00022] (105-116)
  IPR013320 Concanavalin A-like lectin/glucanase domain superfamily [SSF49899] (528-737)
  IPR052108 Multiple EGF-like domains/Integrin beta-like [PTHR24035] (10-820)